Protein 9AXM (pdb70)

Sequence (1106 aa):
EELELDEQQRKRLEAFLTQKQKVGELKDDDFEKISELGAGNGGVVFKVSHKPSGLVMARKLIHLEIKPAIRNQIIRELQVLHECNSPYIVGFYGAFYSDGEISICMEHMDGGSLDQVLKKAGRIPEQILGKVSIAVIKGLTYLREKHKIMHRDVKPSNILVNSRGEIKLCCDFGVSGQLIDAMANAFVGTRSYMSPERLQGTHYSVQSDIWSMGLSLVEMAVGRYPIGSGSMAIFELLDYIVNEPPPKLPSGVFSLEFQDFVNKCLIKNPAERADLKQLMVHAFIKRSDAEEVDFAGWLCSTIGLNDWEVPPSEVQLLKRIGTGSFGTVFRGRWHGDVAVKVLKVSQPTAAQAFKNEMQVLRKTRHVNILLFMGFMTRPGFAIITQWCEGSSLYHHLHVADTRFDMVQLIDVARQTAQGMDYLHAKNIIHRDLKSNNIFLHEGLTVKIGDFGLGSVLWMAAEVIRMQDPNPYSFQSDVYAYGVVLYELMTGSLPYSHIGCRDQIIFMVGRGYLSPDLSKISSNCPKAMRRLLSDCLKFQREERPLFPQILATIELLQRSLDEQQRKRLEAFLTQKQKVGELKDDDFEKISELGAGNGGVVFKVSHKPSGLVMARKLIHLEIKPAIRNQIIRELQVLHECNSPYIVGFYGAFYSDGEISICMEHMDGGSLDQVLKKAGRIPEQILGKVSIAVIKGLTYLREKHKIMHRDVKPSNILVNSRGEIKLCDFGVSGQLIDAMANAFVGTRSYMSPERLQGTHYSVQSDIWSMGLSLVEMAVGRYPIGMAIFELLDYIVNEPPPKLPSGVFSLEFQDFVNKCLIKNPAERADLKQLMVHAFIKRSDAEEVDFAGWLCGDDWEVPPSEVQLLKRIGTGTVFRGRWHGDVAVKVLSQPTAEQAQAFKNEMQVLRKTRHVNILLFMGFMTRPGFAIITQWCEGSSLYHHLHVADTRFDMVQLIDVARQTAQGMDYLHAKNIIHRDLKSNNIFLHEGLTVKIGDFGLATVKSVLWMAAEVIRMQDPNPYSFQSDVYAYGVVLYELMTGSLPYSHIGCRDQIIFMVGRGYLSPDLSKISSNCPKAMRRLLSDCLKFQREERPLFPQILATIELLQRSL

InterPro domains:
  IPR000719 Protein kinase domain [PF00069] (68-361)
  IPR000719 Protein kinase domain [PS50011] (68-361)
  IPR000719 Protein kinase domain [SM00220] (68-361)
  IPR008271 Serine/threonine-protein kinase, active site [PS00108] (186-198)
  IPR011009 Protein kinase-like domain superfamily [SSF56112] (63-365)
  IPR017441 Protein kinase, ATP binding site [PS00107] (74-97)
  IPR050915 MAP kinase kinase [PTHR47448] (9-391)

Foldseek 3Di:
DLQDDDPVFVVVLVVVVVLLVQQPDDDPVQKDFDAWQAADQFWTWTFIARNVSRDTWIKIKGAFDDDVVLVVLQQVLCVCQCVLRGLAAWHFRGWDDDPRIIITITHDAFFAFVVVLCVQVVADDLLLVLVQVSSLLSSQCCCCPVPNFAFQDDARNQWGHHLVGGTYGDRGPSDPSVVVRPVPTDFDAADLFALVVLPPDDDDNLRVLSSSLQRSQCNHNVHNFADPPGDGHVVSSVCNNPNAFDFHDDPPDDPQNRVLSVLSNDRDSVSRDDSVDSCPGPSNVVSVPDDDPSSCCSPPVRRTD/DFEDEPVQKAFDDWDDAAPFATWTFIDHPHTKIKGFGDDQPDPVQVLLVVLVVLLVLDDDQQAWAWRHWYPPPHTMTITHDADAAFQCCCLPPVVPDDDLLVLLVLLLLNLVRLLRCVVVVWFQQEDARRQWGCGVVNHTYGDNGSRYDQLLAALLRLVVPDPCSGDQLRVLSSSLQVLVCSQLSAGFPRPDPDPVVSSVCRNVVNDFGDLVSGDPPHDPLSSVLSVLSNDNDSVSHDGSVCVNVSSVVVSVVD/DVVFVVVLVVVVVLLVQQPDDDDVQKDFDAWQAAFFFWTWTWIAGNSSRAIWIKIKGFFDDDPVLQVQQQVLCVCLCVLRGLAAWHFRGWDDDDGMIITITHDAALAFVLVVLVVVVADALLLVLVQVQSLLVQQVCCCVVPNFAFQDDARNFWGHHLVGGTYGDRGPSGPVVVVRSVPTDFHAEDQFALVRLPDDDDDNLRNLSSVLQRSQCRHNVHNFQDDGHVVSNVCNNPPQDDFHDDPPDDVQNRVSSNLSNGRDSVSRDDSVVSCPGPSNVVSVPDDDPSSVVSD/DCVQEDEPVQKAFDDWDDPVTWTFIDHPHTKIKNFPQPDDPVVVVLLVFLVVLQVPDDDQQAWHWRGWYPPPHTMTITHDFPDAFQCCCLPPPVPDDDLLQLLVLLLLVLVRLLVCVVQQKQQVDDARRQWDCGVVHHTYGDDSSPIGHCQLLLFALLLLVVPDPPSGDLLRVLSSSLQVLVCSQQSDTFPVPDDDSVCSSVCRNVVVGFGDLVSGDPPHDPLSSVLSVLSNDNDSVRRDGSVVVNVSSVVVSVPD

B-factor: mean 70.28, std 29.59, range [27.73, 191.65]

Secondary structure (DSSP, 8-state):
-TT---HHHHHHHHHHHHHHHTT-S--GGGEEEEEEEEE-SSEEEEEEEETTTTEEEEEEEEE----HHHHHHHHHHGGGGGG---TTB--EEEEEEETTEEEEEEE--TTEEHHHHHHHHSS--HHHHHHHHHHHHHHHHHHHHHS----S--SGGGEEE-TT--EEE------HHHHHHTTS-B--S-----TTTTTTPPP-HHHHHHHHHHHHHHHHHTS--SS-----HHHHHHHHHHSPPP---TTTS-HHHHHHHHHHS-SSTTTS--HHHHHTSHHHHHHHHS---HHHIIIIII---/--B--GGG-EEEEEEEE-SSEEEEEEESSSEEEEEEES--S----HHHHHHHHHHTT---TTB--EEEEE-SSS-EEEEEPPPS-BHHHHHHTS-----HHHHHHHHHHHHHHHHHHHHTT---S---GGGEEEETTTEEEE-S----BGGG--HHHHH--SSS-SSHHHHHHHHHHHHHHHHHSS-SSTT---HHHHHHHHHHTS----GGGS-TTS-HHHHHHHHHHT-SSGGGSPPHHHHHHHHHHHHH--/-HHHHHHHHHHHHHHHTT----GGGEEEEEEEEE-SSEEEEEEEETTTTEEEEEEEEE----HHHHHHHHHHSGGGGG--BTTB--EEEEEEETTEEEEEEE--TTEEHHHHHHHHSS--HHHHHHHHHHHHHHHHHHHHTS-------SGGGEEE-TT--EEE------HHHHHHTTS----S-----HHHHHSS---THHHHHHHHHHHHHHHHTS------HHHHHHHHHSSPPP---TTTS-HHHHHHHHHHS-SSTTTSPPHHHHHTSHHHHHHHHS---HHHHH-/-GGGB--GGG-EEEEEEE--EEEEEESSSEEEEEE-----HHHHHHHHHHHHHHHT---TTB--EEEEE-SSS-EEEEEPPPEEEHHHHHHTS-----HHHHHHHHHHHHHHHHHHHHTTEE-S---GGGEEEETTTEEEE---TT-EE---TT--HHHHHT-SSSSSSHHHHHHHHHHHHHHHHHSS-SSSS---HHHHHHHHHHTS----GGGS-TTS-HHHHHHHHHHT-SSGGGSPPHHHHHHHHHHHHHT-

Organism: Homo sapiens (NCBI:txid9606)

GO terms:
  GO:0005515 protein binding (F, IDA)
  GO:0005783 endoplasmic reticulum (C, IDA)
  GO:0004712 protein serine/threonine/tyrosine kinase activity (F, TAS)
  GO:0005634 nucleus (C, TAS)
  GO:0005739 mitochondrion (C, TAS)
  GO:0005769 early endosome (C, TAS)
  GO:0005770 late endosome (C, TAS)
  GO:0005794 Golgi apparatus (C, TAS)
  GO:0005829 cytosol (C, TAS)
  GO:0005925 focal adhesion (C, TAS)
  GO:2000641 regulation of early endosome to late endosome transport (P, TAS)
  GO:0032872 regulation of stress-activated MAPK cascade (P, TAS)
  GO:0090170 regulation of Golgi inheritance (P, TAS)
  GO:0005515 protein binding (F, IPI)
  GO:0004672 protein kinase activity (F, TAS)
  GO:0006935 chemotaxis (P, TAS)
  GO:0007165 signal transduction (P, TAS)
  GO:0004708 MAP kinase kinase activity (F, IDA)
  GO:0004674 protein serine/threonine kinase activity (F, TAS)
  GO:0070371 ERK1 and ERK2 cascade (P, TAS)

Nearest PDB structures (foldseek):
  9axm-assembly1_A  TM=1.003E+00  e=1.157E-60  Homo sapiens
  4mne-assembly2_H  TM=9.909E-01  e=2.891E-47  Homo sapiens
  3vvh-assembly2_B  TM=9.788E-01  e=3.825E-47  Homo sapiens
  5bx0-assembly1_A  TM=9.688E-01  e=1.847E-47  Homo sapiens
  8bw9-assembly1_C  TM=9.486E-01  e=2.829E-36  Drosophila melanogaster

Radius of gyration: 35.24 Å; Cα contacts (8 Å, |Δi|>4): 1984; chains: 4; bounding box: 100×103×57 Å

Solvent-accessible surface area: 50413 Å² total; per-residue (Å²): 124,66,61,66,48,76,69,113,38,123,59,54,31,120,53,30,68,99,96,34,162,79,19,58,163,19,47,64,122,36,22,50,138,89,54,108,51,30,80,57,73,41,12,41,32,32,55,0,31,0,123,91,41,58,24,57,0,7,11,36,28,6,81,19,70,28,28,68,66,54,55,78,56,0,33,101,27,2,71,52,20,59,110,2,42,6,11,22,3,10,8,4,19,8,13,26,77,30,93,21,24,1,0,14,0,19,16,35,10,44,1,9,7,0,65,64,1,16,181,86,32,39,154,2,62,31,90,7,0,0,42,0,0,13,5,0,0,24,0,3,23,21,0,35,129,140,46,193,27,24,0,73,40,2,52,4,41,7,2,24,0,11,37,115,21,18,14,12,3,10,51,20,19,23,2,41,47,20,36,48,20,44,5,46,12,73,51,26,111,112,4,23,16,0,4,18,12,0,106,46,62,164,46,49,37,21,2,1,0,1,9,2,0,0,0,1,2,9,0,1,35,34,56,38,38,12,16,70,108,130,62,42,10,1,23,8,0,27,77,4,18,92,76,105,54,26,63,12,68,88,74,126,26,29,139,61,0,25,61,0,0,68,84,0,2,55,56,75,44,93,130,8,2,56,19,67,108,0,30,121,18,55,0,6,61,64,0,79,89,44,179,32,105,12,31,24,34,0,58,100,95,30,25,75,96,164,112,80,6,66,58,105,94,16,111,85,80,66,114,90,14,85,49,64,55,5,29,39,45,70,0,111,40,154,27,55,0,14,0,23,49,42,90,80,83,87,94,82,113,35,118,65,7,35,89,46,1,100,41,10,113,89,9,189,52,96,4,4,20,89,22,40,0,24,12,32,167,129,17,32,4,4,0,20,31,45,19,90,59,34,14,0,12,66,31,21,35,23,56,84,52,96,51,82,37,108,75,17,13,45,11,0,58,18,0,0,45,0,0,34,42,0,16,85,84,120,6,50,1,115,16,2,17,0,36,12,0,60,10,29,113,53,134,38,0,18,0,1,33,6,14,50,32,6,7,6,9,21,1,5,3,5,4,34,99,115,51,101,117,22,57,20,58,42,8,3,0,12,6,0,0,0,0,0,8,0,4,3,25,36,48,34,1,25,68,154,38,12,5,74,23,15,2,4,4,23,8,0,81,39,146,37,66,4,79,83,98,51,28,44,111,112,13,42,88,43,1,32,152,7,0,40,25,0,18,89,85,108,42,126,54,9,16,77,0,85,109,0,11,42,43,0,69,128,37,65,209,90,138,115,92,81,36,66,65,64,47,65,63,63,64,70,66,43,91,73,42,64,109,48,65,73,106,41,64,65,92,80,63,98,57,42,88,60,76,31,32,50,36,34,20,16,50,39,89,98,47,68,39,69,11,29,31,39,41,15,93,26,58,36,31,86,81,38,15,53,79,10,38,170,48,8,54,54,24,60,113,7,106,20,68,84,7,17,33,38,75,14,28,49,99,40,142,24,80,12,21,46,19,24,30,82,34,76,31,21,17,16,66,89,42,14,90,95,58,38,152,10,81,32,34,29,1,1,58,17,4,37,11,28,25,29,1,29,26,50,3,47,96,61,47,87,67,53,16,46,52,9,60,2,51,10,18,14,19,18,62,96,35,47,33,13,19,35,94,22,18,36,2,38,76,30,64,29,40,90,2,49,15,129,62,28,131,43,0,24,23,0,5,24,47,0,88,37,137,85,46,54,51,12,8,10,25,3,3,29,0,0,0,4,4,18,2,2,47,33,188,55,30,12,115,114,42,14,25,47,14,0,54,36,10,36,109,53,117,50,29,145,4,68,92,75,120,22,33,133,61,0,27,82,7,0,70,36,7,0,30,51,84,46,95,82,8,12,70,27,66,112,5,93,111,34,63,0,17,130,80,1,114,87,53,109,46,105,32,35,41,74,61,110,43,118,107,91,72,4,63,68,107,94,22,96,80,76,156,169,93,33,142,61,26,48,26,72,0,112,40,155,30,61,0,14,2,43,51,66,115,98,73,76,41,53,56,36,56,44,5,48,77,7,23,23,0,7,106,85,10,187,55,97,3,4,35,90,20,42,0,13,15,38,161,107,6,37,4,2,0,13,31,52,12,92,49,25,24,0,17,74,24,19,22,37,56,112,50,98,40,87,29,106,72,18,5,44,7,0,67,18,0,0,51,0,0,35,40,0,15,85,99,73,0,2,0,94,27,3,20,0,64,14,0,54,4,31,116,37,126,38,0,19,0,4,75,1,40,98,7,31,57,152,15,4,6,11,28,2,5,2,5,3,44,97,87,48,104,113,24,63,20,50,44,9,3,0,11,6,0,0,0,0,0,10,0,5,3,22,36,52,34,1,17,80,77,57,21,16,39,19,9,0,4,8,7,8,0,32,38,147,43,71,8,84,63,98,52,34,43,120,91,16,44,87,45,0,34,175,7,0,38,36,0,14,80,94,30,40,132,102,8,15,71,0,86,113,0,26,65,40,0,58,136,19,69,88,90,192

Structure (mmCIF, N/CA/C/O backbone):
data_9AXM
#
_entry.id   9AXM
#
_cell.length_a   80.209
_cell.length_b   173.429
_cell.length_c   187.769
_cell.angle_alpha   90.000
_cell.angle_beta   90.000
_cell.angle_gamma   90.000
#
_symmetry.space_group_name_H-M   'C 2 2 21'
#
loop_
_entity.id
_entity.type
_entity.pdbx_description
1 polymer 'Dual specificity mitogen-activated protein kinase kinase 1'
2 polymer 'Serine/threonine-protein kinase A-Raf'
3 non-polymer "N-[3-fluoro-4-({7-[(3-fluoropyridin-2-yl)oxy]-4-methyl-2-oxo-2H-1-benzopyran-3-yl}methyl)pyridin-2-yl]-N'-methylsulfuric diamide"
4 non-polymer 'MAGNESIUM ION'
5 non-polymer 'PHOSPHOAMINOPHOSPHONIC ACID-ADENYLATE ESTER'
6 non-polymer 1,2-ETHANEDIOL
7 non-polymer GLYCEROL
8 water water
#
loop_
_atom_site.group_PDB
_atom_site.id
_atom_site.type_symbol
_atom_site.label_atom_id
_atom_site.label_alt_id
_atom_site.label_comp_id
_atom_site.label_asym_id
_atom_site.label_entity_id
_atom_site.label_seq_id
_atom_site.pdbx_PDB_ins_code
_atom_site.Cartn_x
_atom_site.Cartn_y
_atom_site.Cartn_z
_atom_site.occupancy
_atom_site.B_iso_or_equiv
_atom_site.auth_seq_id
_atom_site.auth_comp_id
_atom_site.auth_asym_id
_atom_site.auth_atom_id
_atom_site.pdbx_PDB_model_num
ATOM 1 N N . GLU A 1 3 ? -29.74121 30.50110 -24.35666 1.000 73.57628 38 GLU A N 1
ATOM 2 C CA . GLU A 1 3 ? -30.07941 29.60332 -23.25906 1.000 85.02032 38 GLU A CA 1
ATOM 3 C C . GLU A 1 3 ? -28.86141 29.29806 -22.39554 1.000 93.96245 38 GLU A C 1
ATOM 4 O O . GLU A 1 3 ? -28.95886 29.23358 -21.16985 1.000 93.17581 38 GLU A O 1
ATOM 6 N N . GLU A 1 4 ? -27.71336 29.11188 -23.04222 1.000 101.75642 39 GLU A N 1
ATOM 7 C CA . GLU A 1 4 ? -26.49419 28.71269 -22.35472 1.000 100.07498 39 GLU A CA 1
ATOM 8 C C . GLU A 1 4 ? -25.67913 29.89714 -21.84619 1.000 94.01432 39 GLU A C 1
ATOM 9 O O . GLU A 1 4 ? -24.56063 29.69967 -21.36186 1.000 92.23512 39 GLU A O 1
ATOM 15 N N . LEU A 1 5 ? -26.20718 31.11514 -21.94778 1.000 84.76342 40 LEU A N 1
ATOM 16 C CA . LEU A 1 5 ? -25.68345 32.25272 -21.20515 1.000 78.26472 40 LEU A CA 1
ATOM 17 C C . LEU A 1 5 ? -26.42276 32.46716 -19.89228 1.000 78.50671 40 LEU A C 1
ATOM 18 O O . LEU A 1 5 ? -26.27308 33.52622 -19.27417 1.000 72.21465 40 LEU A O 1
ATOM 23 N N . GLU A 1 6 ? -27.21788 31.49083 -19.46225 1.000 73.73645 41 GLU A N 1
ATOM 24 C CA . GLU A 1 6 ? -27.99535 31.59167 -18.23696 1.000 78.45101 41 GLU A CA 1
ATOM 25 C C . GLU A 1 6 ? -27.18786 31.10021 -17.04231 1.000 71.81562 41 GLU A C 1
ATOM 26 O O . GLU A 1 6 ? -26.28157 30.27308 -17.17383 1.000 74.18856 41 GLU A O 1
ATOM 28 N N . LEU A 1 7 ? -27.53929 31.61174 -15.86735 1.000 67.60013 42 LEU A N 1
ATOM 29 C CA . LEU A 1 7 ? -26.82913 31.32336 -14.63098 1.000 69.79551 42 LEU A CA 1
ATOM 30 C C . LEU A 1 7 ? -27.69145 30.46314 -13.71798 1.000 78.06148 42 LEU A C 1
ATOM 31 O O . LEU A 1 7 ? -28.91374 30.63346 -13.66082 1.000 73.40734 42 LEU A O 1
ATOM 36 N N . ASP A 1 8 ? -27.05353 29.53695 -13.00807 1.000 74.18266 43 ASP A N 1
ATOM 37 C CA . ASP A 1 8 ? -27.75905 28.82162 -11.96038 1.000 71.47743 43 ASP A CA 1
ATOM 38 C C . ASP A 1 8 ? -27.73244 29.63934 -10.67065 1.000 72.41235 43 ASP A C 1
ATOM 39 O O . ASP A 1 8 ? -27.03452 30.65164 -10.55897 1.000 72.35615 43 ASP A O 1
ATOM 44 N N . GLU A 1 9 ? -28.50856 29.17942 -9.68529 1.000 73.80494 44 GLU A N 1
ATOM 45 C CA . GLU A 1 9 ? -28.69010 29.94520 -8.45519 1.000 70.09589 44 GLU A CA 1
ATOM 46 C C . GLU A 1 9 ? -27.36223 30.20816 -7.75648 1.000 69.58781 44 GLU A C 1
ATOM 47 O O . GLU A 1 9 ? -27.12956 31.31052 -7.24641 1.000 76.30634 44 GLU A O 1
ATOM 49 N N . GLN A 1 10 ? -26.47661 29.21006 -7.72444 1.000 68.67093 45 GLN A N 1
ATOM 50 C CA . GLN A 1 10 ? -25.16500 29.41683 -7.12047 1.000 68.32365 45 GLN A CA 1
ATOM 51 C C . GLN A 1 10 ? -24.31954 30.36975 -7.95746 1.000 71.57726 45 GLN A C 1
ATOM 52 O O . GLN A 1 10 ? -23.59940 31.21229 -7.40915 1.000 74.25680 45 GLN A O 1
ATOM 58 N N . GLN A 1 11 ? -24.39989 30.25767 -9.28665 1.000 72.08323 46 GLN A N 1
ATOM 59 C CA . GLN A 1 11 ? -23.67801 31.18484 -10.15337 1.000 73.08675 46 GLN A CA 1
ATOM 60 C C . GLN A 1 11 ? -24.18232 32.61178 -9.98070 1.000 62.68083 46 GLN A C 1
ATOM 61 O O . GLN A 1 11 ? -23.38674 33.55731 -9.93206 1.000 72.65117 46 GLN A O 1
ATOM 67 N N . ARG A 1 12 ? -25.50287 32.78956 -9.88811 1.000 63.71349 47 ARG A N 1
ATOM 68 C CA . ARG A 1 12 ? -26.05264 34.13592 -9.77052 1.000 65.60505 47 ARG A CA 1
ATOM 69 C C . ARG A 1 12 ? -25.80573 34.72390 -8.38740 1.000 70.32756 47 ARG A C 1
ATOM 70 O O . ARG A 1 12 ? -25.72114 35.94858 -8.24337 1.000 71.70002 47 ARG A O 1
ATOM 78 N N . LYS A 1 13 ? -25.68085 33.87591 -7.36408 1.000 73.04562 48 LYS A N 1
ATOM 79 C CA . LYS A 1 13 ? -25.32967 34.37541 -6.03994 1.000 67.95950 48 LYS A CA 1
ATOM 80 C C . LYS A 1 13 ? -23.87320 34.81871 -5.99447 1.000 65.42434 48 LYS A C 1
ATOM 81 O O . LYS A 1 13 ? -23.54993 35.84927 -5.39195 1.000 66.96391 48 LYS A O 1
ATOM 83 N N . ARG A 1 14 ? -22.98278 34.06008 -6.63971 1.000 63.50068 49 ARG A N 1
ATOM 84 C CA . ARG A 1 14 ? -21.56505 34.40790 -6.63298 1.000 72.47203 49 ARG A CA 1
ATOM 85 C C . ARG A 1 14 ? -21.29251 35.66537 -7.44862 1.000 61.31633 49 ARG A C 1
ATOM 86 O O . ARG A 1 14 ? -20.43046 36.47187 -7.08082 1.000 54.24098 49 ARG A O 1
ATOM 94 N N . LEU A 1 15 ? -22.01130 35.85172 -8.55802 1.000 60.92805 50 LEU A N 1
ATOM 95 C CA . LEU A 1 15 ? -21.80016 37.04142 -9.37615 1.000 58.58869 50 LEU A CA 1
ATOM 96 C C . LEU A 1 15 ? -22.25653 38.29603 -8.64137 1.000 62.40139 50 LEU A C 1
ATOM 97 O O . LEU A 1 15 ? -21.54790 39.30909 -8.62280 1.000 69.90845 50 LEU A O 1
ATOM 102 N N . GLU A 1 16 ? -23.43775 38.24464 -8.01946 1.000 70.30154 51 GLU A N 1
ATOM 103 C CA . GLU A 1 16 ? -23.89714 39.37941 -7.22631 1.000 70.40124 51 GLU A CA 1
ATOM 104 C C . GLU A 1 16 ? -23.03306 39.58467 -5.98894 1.000 66.18063 51 GLU A C 1
ATOM 105 O O . GLU A 1 16 ? -22.88793 40.71900 -5.51903 1.000 69.50733 51 GLU A O 1
ATOM 111 N N . ALA A 1 17 ? -22.45347 38.50912 -5.44931 1.000 68.65367 52 ALA A N 1
ATOM 112 C CA . ALA A 1 17 ? -21.51875 38.65848 -4.33863 1.000 72.16108 52 ALA A CA 1
ATOM 113 C C . ALA A 1 17 ? -20.25316 39.37973 -4.78233 1.000 67.10962 52 ALA A C 1
ATOM 114 O O . ALA A 1 17 ? -19.73238 40.23543 -4.05733 1.000 62.32596 52 ALA A O 1
ATOM 116 N N . PHE A 1 18 ? -19.74371 39.04534 -5.97058 1.000 66.39832 53 PHE A N 1
ATOM 117 C CA . PHE A 1 18 ? -18.58271 39.75008 -6.50351 1.000 56.76222 53 PHE A CA 1
ATOM 118 C C . PHE A 1 18 ? -18.90561 41.21349 -6.77481 1.000 62.86586 53 PHE A C 1
ATOM 119 O O . PHE A 1 18 ? -18.10872 42.10329 -6.45398 1.000 61.36264 53 PHE A O 1
ATOM 127 N N . LEU A 1 19 ? -20.07242 41.48231 -7.36650 1.000 67.06642 54 LEU A N 1
ATOM 128 C CA . LEU A 1 19 ? -20.45750 42.86022 -7.65135 1.000 60.76166 54 LEU A CA 1
ATOM 129 C C . LEU A 1 19 ? -20.70073 43.65252 -6.37313 1.000 66.86440 54 LEU A C 1
ATOM 130 O O . LEU A 1 19 ? -20.53396 44.87742 -6.36507 1.000 76.81502 54 LEU A O 1
ATOM 135 N N . THR A 1 20 ? -21.09317 42.97919 -5.28934 1.000 71.85656 55 THR A N 1
ATOM 136 C CA . THR A 1 20 ? -21.23702 43.66142 -4.00694 1.000 75.56259 55 THR A CA 1
ATOM 137 C C . THR A 1 20 ? -19.87562 44.05318 -3.44489 1.000 70.16579 55 THR A C 1
ATOM 138 O O . THR A 1 20 ? -19.68354 45.18556 -2.98584 1.000 74.29258 55 THR A O 1
ATOM 142 N N . GLN A 1 21 ? -18.91547 43.12440 -3.47423 1.000 66.66273 56 GLN A N 1
ATOM 143 C CA . GLN A 1 21 ? -17.54762 43.45593 -3.08842 1.000 73.22688 56 GLN A CA 1
ATOM 144 C C . GLN A 1 21 ? -16.96524 44.54361 -3.97999 1.000 75.90710 56 GLN A C 1
ATOM 145 O O . GLN A 1 21 ? -16.13938 45.34451 -3.52691 1.000 80.54252 56 GLN A O 1
ATOM 151 N N . LYS A 1 22 ? -17.38928 44.59138 -5.24474 1.000 75.27918 57 LYS A N 1
ATOM 152 C CA . LYS A 1 22 ? -16.80756 45.52934 -6.19784 1.000 73.48792 57 LYS A CA 1
ATOM 153 C C . LYS A 1 22 ? -17.25864 46.96238 -5.93967 1.000 80.73787 57 LYS A C 1
ATOM 154 O O . LYS A 1 22 ? -16.50146 47.90352 -6.20424 1.000 83.79431 57 LYS A O 1
ATOM 160 N N . GLN A 1 23 ? -18.47535 47.15133 -5.42161 1.000 76.28443 58 GLN A N 1
ATOM 161 C CA . GLN A 1 23 ? -18.98278 48.50344 -5.20762 1.000 78.77138 58 GLN A CA 1
ATOM 162 C C . GLN A 1 23 ? -18.17171 49.25856 -4.16097 1.000 79.53800 58 GLN A C 1
ATOM 163 O O . GLN A 1 23 ? -17.98277 50.47419 -4.28495 1.000 77.40452 58 GLN A O 1
ATOM 169 N N . LYS A 1 24 ? -17.67430 48.56485 -3.13994 1.000 75.88433 59 LYS A N 1
ATOM 170 C CA . LYS A 1 24 ? -16.93756 49.20165 -2.05531 1.000 72.91857 59 LYS A CA 1
ATOM 171 C C . LYS A 1 24 ? -15.48049 49.48958 -2.40402 1.000 73.22613 59 LYS A C 1
ATOM 172 O O . LYS A 1 24 ? -14.70290 49.82837 -1.50531 1.000 77.27229 59 LYS A O 1
ATOM 174 N N . VAL A 1 25 ? -15.09335 49.37417 -3.67315 1.000 83.42812 60 VAL A N 1
ATOM 175 C CA . VAL A 1 25 ? -13.70212 49.55919 -4.07179 1.000 76.74140 60 VAL A CA 1
ATOM 176 C C . VAL A 1 25 ? -13.45622 51.01696 -4.43988 1.000 74.06214 60 VAL A C 1
ATOM 177 O O . VAL A 1 25 ? -12.76892 51.74393 -3.71376 1.000 78.94517 60 VAL A O 1
ATOM 181 N N . GLY A 1 26 ? -14.00711 51.45222 -5.57032 1.000 76.06249 61 GLY A N 1
ATOM 182 C CA . GLY A 1 26 ? -13.85647 52.83003 -5.99660 1.000 89.88583 61 GLY A CA 1
ATOM 183 C C . GLY A 1 26 ? -12.65481 53.06805 -6.88782 1.000 85.96878 61 GLY A C 1
ATOM 184 O O . GLY A 1 26 ? -12.37448 52.27246 -7.78946 1.000 83.46132 61 GLY A O 1
ATOM 185 N N . GLU A 1 27 ? -11.93668 54.16219 -6.64396 1.000 91.08488 62 GLU A N 1
ATOM 186 C CA . GLU A 1 27 ? -10.78655 54.53241 -7.45666 1.000 87.13519 62 GLU A CA 1
ATOM 187 C C . GLU A 1 27 ? -9.53071 53.83931 -6.94563 1.000 83.43820 62 GLU A C 1
ATOM 188 O O . GLU A 1 27 ? -9.32497 53.70882 -5.73527 1.000 72.02727 62 GLU A O 1
ATOM 194 N N . LEU A 1 28 ? -8.68885 53.40413 -7.87806 1.000 81.62152 63 LEU A N 1
ATOM 195 C CA . LEU A 1 28 ? -7.48435 52.65126 -7.56450 1.000 74.06044 63 LEU A CA 1
ATOM 196 C C . LEU A 1 28 ? -6.24987 53.52609 -7.73275 1.000 69.93425 63 LEU A C 1
ATOM 197 O O . LEU A 1 28 ? -6.14989 54.30291 -8.68768 1.000 68.42579 63 LEU A O 1
ATOM 202 N N . LYS A 1 29 ? -5.31238 53.39106 -6.79750 1.000 73.56725 64 LYS A N 1
ATOM 203 C CA . LYS A 1 29 ? -4.04389 54.10155 -6.84800 1.000 76.40621 64 LYS A CA 1
ATOM 204 C C . LYS A 1 29 ? -2.92907 53.14894 -6.44127 1.000 69.85538 64 LYS A C 1
ATOM 205 O O . LYS A 1 29 ? -3.15790 52.15326 -5.74988 1.000 73.65262 64 LYS A O 1
ATOM 207 N N . ASP A 1 30 ? -1.70966 53.47069 -6.88227 1.000 71.79915 65 ASP A N 1
ATOM 208 C CA . ASP A 1 30 ? -0.57071 52.59465 -6.62148 1.000 73.16284 65 ASP A CA 1
ATOM 209 C C . ASP A 1 30 ? -0.28800 52.47793 -5.12809 1.000 70.81426 65 ASP A C 1
ATOM 210 O O . ASP A 1 30 ? 0.01843 51.38794 -4.63012 1.000 70.02769 65 ASP A O 1
ATOM 215 N N . ASP A 1 31 ? -0.39096 53.58820 -4.39504 1.000 82.32464 66 ASP A N 1
ATOM 216 C CA . ASP A 1 31 ? -0.06420 53.58798 -2.97391 1.000 78.49199 66 ASP A CA 1
ATOM 217 C C . ASP A 1 31 ? -1.04449 52.77510 -2.13695 1.000 70.93650 66 ASP A C 1
ATOM 218 O O . ASP A 1 31 ? -0.74526 52.48857 -0.97281 1.000 78.34318 66 ASP A O 1
ATOM 223 N N . ASP A 1 32 ? -2.19604 52.39907 -2.69143 1.000 71.26180 67 ASP A N 1
ATOM 224 C CA . ASP A 1 32 ? -3.16974 51.58421 -1.97575 1.000 68.10955 67 ASP A CA 1
ATOM 225 C C . ASP A 1 32 ? -2.86298 50.09335 -2.03810 1.000 69.52832 67 ASP A C 1
ATOM 226 O O . ASP A 1 32 ? -3.59661 49.30390 -1.43291 1.000 69.05225 67 ASP A O 1
ATOM 231 N N . PHE A 1 33 ? -1.81052 49.68759 -2.74330 1.000 65.85300 68 PHE A N 1
ATOM 232 C CA . PHE A 1 33 ? -1.51649 48.28100 -2.97558 1.000 67.53337 68 PHE A CA 1
ATOM 233 C C . PHE A 1 33 ? -0.24734 47.85898 -2.24790 1.000 75.94898 68 PHE A C 1
ATOM 234 O O . PHE A 1 33 ? 0.70832 48.63397 -2.13688 1.000 74.19824 68 PHE A O 1
ATOM 242 N N . GLU A 1 34 ? -0.25025 46.62067 -1.75801 1.000 69.28695 69 GLU A N 1
ATOM 243 C CA . GLU A 1 34 ? 0.91675 45.99068 -1.15638 1.000 58.42208 69 GLU A CA 1
ATOM 244 C C . GLU A 1 34 ? 1.04962 44.58985 -1.73307 1.000 49.91981 69 GLU A C 1
ATOM 245 O O . GLU A 1 34 ? 0.06286 43.85030 -1.80493 1.000 56.40688 69 GLU A O 1
ATOM 247 N N . LYS A 1 35 ? 2.26212 44.22964 -2.14421 1.000 51.42571 70 LYS A N 1
ATOM 248 C CA . LYS A 1 35 ? 2.48620 42.96280 -2.82722 1.000 58.48071 70 LYS A CA 1
ATOM 249 C C . LYS A 1 35 ? 2.50239 41.80853 -1.83306 1.000 56.69786 70 LYS A C 1
ATOM 250 O O . LYS A 1 35 ? 3.13503 41.89437 -0.77581 1.000 63.18456 70 LYS A O 1
ATOM 256 N N . ILE A 1 36 ? 1.80774 40.72979 -2.17709 1.000 45.95389 71 ILE A N 1
ATOM 257 C CA . ILE A 1 36 ? 1.82222 39.50009 -1.39211 1.000 50.81430 71 ILE A CA 1
ATOM 258 C C . ILE A 1 36 ? 2.78544 38.47908 -1.98243 1.000 58.10400 71 ILE A C 1
ATOM 259 O O . ILE A 1 36 ? 3.61817 37.91666 -1.27143 1.000 68.53098 71 ILE A O 1
ATOM 264 N N . SER A 1 37 ? 2.68794 38.23505 -3.28783 1.000 46.96362 72 SER A N 1
ATOM 265 C CA . SER A 1 37 ? 3.58603 37.31826 -3.97625 1.000 54.49345 72 SER A CA 1
ATOM 266 C C . SER A 1 37 ? 3.46924 37.55351 -5.47445 1.000 50.38484 72 SER A C 1
ATOM 267 O O . SER A 1 37 ? 2.46701 38.08256 -5.96196 1.000 58.27930 72 SER A O 1
ATOM 270 N N . GLU A 1 38 ? 4.51164 37.15443 -6.19856 1.000 59.04483 73 GLU A N 1
ATOM 271 C CA . GLU A 1 38 ? 4.52955 37.25395 -7.65244 1.000 49.49825 73 GLU A CA 1
ATOM 272 C C . GLU A 1 38 ? 3.93108 35.98261 -8.24266 1.000 53.22937 73 GLU A C 1
ATOM 273 O O . GLU A 1 38 ? 4.42939 34.88034 -7.98959 1.000 65.09423 73 GLU A O 1
ATOM 279 N N . LEU A 1 39 ? 2.86564 36.13767 -9.02867 1.000 59.97599 74 LEU A N 1
ATOM 280 C CA . LEU A 1 39 ? 2.14309 34.99642 -9.57464 1.000 51.15618 74 LEU A CA 1
ATOM 281 C C . LEU A 1 39 ? 2.73274 34.47082 -10.87622 1.000 57.18902 74 LEU A C 1
ATOM 282 O O . LEU A 1 39 ? 2.52038 33.29780 -11.20380 1.000 63.00279 74 LEU A O 1
ATOM 287 N N . GLY A 1 40 ? 3.45537 35.29345 -11.61934 1.000 58.33745 75 GLY A N 1
ATOM 288 C CA . GLY A 1 40 ? 4.04660 34.84842 -12.86379 1.000 66.30833 75 GLY A CA 1
ATOM 289 C C . GLY A 1 40 ? 4.31369 36.01587 -13.78825 1.000 72.07350 75 GLY A C 1
ATOM 290 O O . GLY A 1 40 ? 3.96701 37.16251 -13.50375 1.000 70.36924 75 GLY A O 1
ATOM 291 N N . ALA A 1 41 ? 4.94518 35.69149 -14.91491 1.000 90.21695 76 ALA A N 1
ATOM 292 C CA . ALA A 1 41 ? 5.29573 36.68268 -15.92005 1.000 93.47904 76 ALA A CA 1
ATOM 293 C C . ALA A 1 41 ? 5.07189 36.09663 -17.30630 1.000 97.54800 76 ALA A C 1
ATOM 294 O O . ALA A 1 41 ? 4.98926 34.87870 -17.48389 1.000 96.98844 76 ALA A O 1
ATOM 296 N N . GLY A 1 42 ? 4.97514 36.98468 -18.29259 1.000 93.35995 77 GLY A N 1
ATOM 297 C CA . GLY A 1 42 ? 4.75528 36.56961 -19.66350 1.000 90.70414 77 GLY A CA 1
ATOM 298 C C . GLY A 1 42 ? 5.66569 37.26569 -20.65336 1.000 95.01683 77 GLY A C 1
ATOM 299 O O . GLY A 1 42 ? 6.74840 37.73448 -20.28857 1.000 97.15051 77 GLY A O 1
ATOM 300 N N . ASN A 1 43 ? 5.23175 37.33918 -21.91450 1.000 96.80224 78 ASN A N 1
ATOM 301 C CA . ASN A 1 43 ? 6.04620 37.97672 -22.94465 1.000 100.31030 78 ASN A CA 1
ATOM 302 C C . ASN A 1 43 ? 6.24503 39.45910 -22.65092 1.000 104.25571 78 ASN A C 1
ATOM 303 O O . ASN A 1 43 ? 7.31765 40.01420 -22.91758 1.000 109.65405 78 ASN A O 1
ATOM 308 N N . GLY A 1 44 ? 5.23138 40.11402 -22.09011 1.000 93.93612 79 GLY A N 1
ATOM 309 C CA . GLY A 1 44 ? 5.33038 41.53433 -21.82441 1.000 94.67219 79 GLY A CA 1
ATOM 310 C C . GLY A 1 44 ? 4.81415 41.97155 -20.46893 1.000 96.78145 79 GLY A C 1
ATOM 311 O O . GLY A 1 44 ? 5.02647 43.11999 -20.06888 1.000 84.24330 79 GLY A O 1
ATOM 312 N N . GLY A 1 45 ? 4.14719 41.07774 -19.74970 1.000 91.49597 80 GLY A N 1
ATOM 313 C CA . GLY A 1 45 ? 3.51448 41.43510 -18.49597 1.000 69.10046 80 GLY A CA 1
ATOM 314 C C . GLY A 1 45 ? 3.93766 40.53755 -17.35338 1.000 70.43071 80 GLY A C 1
ATOM 315 O O . GLY A 1 45 ? 4.33102 39.38759 -17.54667 1.000 77.37227 80 GLY A O 1
ATOM 316 N N . VAL A 1 46 ? 3.84763 41.09156 -16.14563 1.000 66.32645 81 VAL A N 1
ATOM 317 C CA . VAL A 1 46 ? 4.11528 40.37189 -14.90639 1.000 66.01251 81 VAL A CA 1
ATOM 318 C C . VAL A 1 46 ? 2.91860 40.56571 -13.98361 1.000 60.73393 81 VAL A C 1
ATOM 319 O O . VAL A 1 46 ? 2.33754 41.65548 -13.92751 1.000 52.40471 81 VAL A O 1
ATOM 323 N N . VAL A 1 47 ? 2.53793 39.50519 -13.27358 1.000 54.82487 82 VAL A N 1
ATOM 324 C CA . VAL A 1 47 ? 1.32553 39.48856 -12.46290 1.000 45.30638 82 VAL A CA 1
ATOM 325 C C . VAL A 1 47 ? 1.71078 39.30513 -11.00150 1.000 52.17380 82 VAL A C 1
ATOM 326 O O . VAL A 1 47 ? 2.50517 38.41754 -10.66933 1.000 59.87427 82 VAL A O 1
ATOM 330 N N . PHE A 1 48 ? 1.13852 40.13583 -10.13307 1.000 42.84175 83 PHE A N 1
ATOM 331 C CA . PHE A 1 48 ? 1.37490 40.07486 -8.69811 1.000 43.92567 83 PHE A CA 1
ATOM 332 C C . PHE A 1 48 ? 0.06910 39.81291 -7.96344 1.000 49.76389 83 PHE A C 1
ATOM 333 O O . PHE A 1 48 ? -0.98715 40.31875 -8.35565 1.000 51.39235 83 PHE A O 1
ATOM 341 N N . LYS A 1 49 ? 0.14625 39.02059 -6.89722 1.000 47.03801 84 LYS A N 1
ATOM 342 C CA . LYS A 1 49 ? -0.94718 38.93272 -5.93881 1.000 44.90640 84 LYS A CA 1
ATOM 343 C C . LYS A 1 49 ? -0.80438 40.08609 -4.95414 1.000 48.80132 84 LYS A C 1
ATOM 344 O O . LYS A 1 49 ? 0.21323 40.19260 -4.26107 1.000 47.35862 84 LYS A O 1
ATOM 350 N N . VAL A 1 50 ? -1.80851 40.96006 -4.90256 1.000 48.47631 85 VAL A N 1
ATOM 351 C CA . VAL A 1 50 ? -1.70954 42.19924 -4.14648 1.000 49.32272 85 VAL A CA 1
ATOM 352 C C . VAL A 1 50 ? -2.90163 42.33022 -3.20975 1.000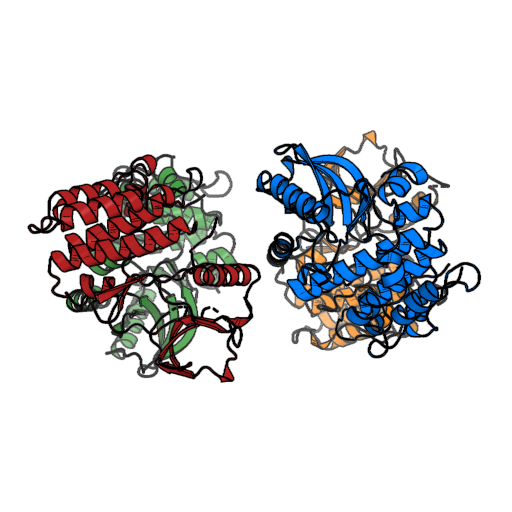 50.60614 85 VAL A C 1
ATOM 353 O O . VAL A 1 50 ? -3.96348 41.74151 -3.42305 1.000 51.39928 85 VAL A O 1
ATOM 357 N N . SER A 1 51 ? -2.70741 43.12215 -2.15967 1.000 51.44706 86 SER A N 1
ATOM 358 C CA . SER A 1 51 ? -3.75596 43.45882 -1.20769 1.000 55.75922 86 SER A CA 1
ATOM 359 C C . SER A 1 51 ? -4.14275 44.91623 -1.41302 1.000 52.89648 86 SER A C 1
ATOM 360 O O . SER A 1 51 ? -3.28179 45.80189 -1.36921 1.000 55.97569 86 SER A O 1
ATOM 363 N N . HIS A 1 52 ? -5.42955 45.16081 -1.64700 1.000 55.90974 87 HIS A N 1
ATOM 364 C CA . HIS A 1 52 ? -5.95572 46.52048 -1.74070 1.000 62.35181 87 HIS A CA 1
ATOM 365 C C . HIS A 1 52 ? -6.30339 46.97112 -0.32769 1.000 59.22942 87 HIS A C 1
ATOM 366 O O . HIS A 1 52 ? -7.31796 46.55701 0.23811 1.000 63.21640 87 HIS A O 1
ATOM 373 N N . LYS A 1 53 ? -5.44900 47.82110 0.24223 1.000 60.23850 88 LYS A N 1
ATOM 374 C CA . LYS A 1 53 ? -5.59727 48.22142 1.64117 1.000 67.47737 88 LYS A CA 1
ATOM 375 C C . LYS A 1 53 ? -6.93954 48.87150 1.96054 1.000 69.08626 88 LYS A C 1
ATOM 376 O O . LYS A 1 53 ? -7.54240 48.50392 2.98396 1.000 79.58988 88 LYS A O 1
ATOM 382 N N . PRO A 1 54 ? -7.45850 49.82829 1.17472 1.000 68.73304 89 PRO A N 1
ATOM 383 C CA . PRO A 1 54 ? -8.70749 50.49524 1.59088 1.000 65.19988 89 PRO A CA 1
ATOM 384 C C . PRO A 1 54 ? -9.88428 49.55181 1.77702 1.000 61.67696 89 PRO A C 1
ATOM 385 O O . PRO A 1 54 ? -10.68383 49.74769 2.70068 1.000 69.97116 89 PRO A O 1
ATOM 389 N N . SER A 1 55 ? -10.01695 48.53070 0.93098 1.000 65.73691 90 SER A N 1
ATOM 390 C CA . SER A 1 55 ? -11.14021 47.60846 1.02884 1.000 61.88301 90 SER A CA 1
ATOM 391 C C . SER A 1 55 ? -10.77204 46.26606 1.64418 1.000 69.02971 90 SER A C 1
ATOM 392 O O . SER A 1 55 ? -11.67230 45.52718 2.05751 1.000 61.08480 90 SER A O 1
ATOM 395 N N . GLY A 1 56 ? -9.48513 45.93480 1.71698 1.000 65.40319 91 GLY A N 1
ATOM 396 C CA . GLY A 1 56 ? -9.06765 44.63832 2.20519 1.000 52.64641 91 GLY A CA 1
ATOM 397 C C . GLY A 1 56 ? -9.21831 43.50589 1.21717 1.000 61.57667 91 GLY A C 1
ATOM 398 O O . GLY A 1 56 ? -9.15647 42.33962 1.62104 1.000 64.48692 91 GLY A O 1
ATOM 399 N N . LEU A 1 57 ? -9.41595 43.80752 -0.06290 1.000 60.94548 92 LEU A N 1
ATOM 400 C CA . LEU A 1 57 ? -9.58027 42.78332 -1.08265 1.000 58.08327 92 LEU A CA 1
ATOM 401 C C . LEU A 1 57 ? -8.23024 42.36389 -1.64635 1.000 56.22213 92 LEU A C 1
ATOM 402 O O . LEU A 1 57 ? -7.32585 43.18805 -1.81017 1.000 55.72217 92 LEU A O 1
ATOM 407 N N . VAL A 1 58 ? -8.10134 41.07487 -1.93872 1.000 48.08831 93 VAL A N 1
ATOM 408 C CA . VAL A 1 58 ? -6.94225 40.55077 -2.64930 1.000 52.70757 93 VAL A CA 1
ATOM 409 C C . VAL A 1 58 ? -7.26051 40.53857 -4.13654 1.000 49.35013 93 VAL A C 1
ATOM 410 O O . VAL A 1 58 ? -8.31581 40.04562 -4.55297 1.000 51.69992 93 VAL A O 1
ATOM 414 N N . MET A 1 59 ? -6.35848 41.09810 -4.93654 1.000 47.31742 94 MET A N 1
ATOM 415 C CA . MET A 1 59 ? -6.53631 41.18821 -6.37566 1.000 39.03285 94 MET A CA 1
ATOM 416 C C . MET A 1 59 ? -5.29855 40.64544 -7.07355 1.000 48.10163 94 MET A C 1
ATOM 417 O O . MET A 1 59 ? -4.24149 40.45820 -6.46500 1.000 48.72233 94 MET A O 1
ATOM 422 N N . ALA A 1 60 ? -5.44481 40.38975 -8.36875 1.000 40.84323 95 ALA A N 1
ATOM 423 C CA . ALA A 1 60 ? -4.32146 40.08054 -9.24062 1.000 40.76453 95 ALA A CA 1
ATOM 424 C C . ALA A 1 60 ? -3.99712 41.33012 -10.04737 1.000 45.95853 95 ALA A C 1
ATOM 425 O O . ALA A 1 60 ? -4.86620 41.86568 -10.74406 1.000 52.22874 95 ALA A O 1
ATOM 427 N N . ARG A 1 61 ? -2.75810 41.79880 -9.94257 1.000 41.74819 96 ARG A N 1
ATOM 428 C CA . ARG A 1 61 ? -2.32826 43.03790 -10.58030 1.000 47.03387 96 ARG A CA 1
ATOM 429 C C . ARG A 1 61 ? -1.35466 42.70302 -11.70263 1.000 43.46278 96 ARG A C 1
ATOM 430 O O . ARG A 1 61 ? -0.20614 42.32678 -11.44464 1.000 48.99758 96 ARG A O 1
ATOM 438 N N . LYS A 1 62 ? -1.81463 42.84156 -12.94318 1.000 42.02149 97 LYS A N 1
ATOM 439 C CA . LYS A 1 62 ? -0.96292 42.66382 -14.11058 1.000 46.34087 97 LYS A CA 1
ATOM 440 C C . LYS A 1 62 ? -0.35483 44.00297 -14.50857 1.000 49.33353 97 LYS A C 1
ATOM 441 O O . LYS A 1 62 ? -1.07561 44.98942 -14.69338 1.000 46.88134 97 LYS A O 1
ATOM 447 N N . LEU A 1 63 ? 0.96954 44.03495 -14.63152 1.000 45.43713 98 LEU A N 1
ATOM 448 C CA . LEU A 1 63 ? 1.70029 45.23152 -15.02979 1.000 53.80993 98 LEU A CA 1
ATOM 449 C C . LEU A 1 63 ? 2.23934 45.03559 -16.43963 1.000 53.25940 98 LEU A C 1
ATOM 450 O O . LEU A 1 63 ? 2.99407 44.09073 -16.69514 1.000 55.06903 98 LEU A O 1
ATOM 455 N N . ILE A 1 64 ? 1.85333 45.92893 -17.34566 1.000 49.45923 99 ILE A N 1
ATOM 456 C CA . ILE A 1 64 ? 2.27432 45.88740 -18.74023 1.000 50.45668 99 ILE A CA 1
ATOM 457 C C . ILE A 1 64 ? 3.09511 47.13875 -19.01423 1.000 59.64072 99 ILE A C 1
ATOM 458 O O . ILE A 1 64 ? 2.59537 48.26030 -18.85833 1.000 60.46913 99 ILE A O 1
ATOM 463 N N . HIS A 1 65 ? 4.34968 46.95199 -19.41537 1.000 48.89218 100 HIS A N 1
ATOM 464 C CA . HIS A 1 65 ? 5.22376 48.06962 -19.74583 1.000 61.29734 100 HIS A CA 1
ATOM 465 C C . HIS A 1 65 ? 5.07097 48.40830 -21.22267 1.000 55.16918 100 HIS A C 1
ATOM 466 O O . HIS A 1 65 ? 5.24745 47.54205 -22.08664 1.000 53.61144 100 HIS A O 1
ATOM 473 N N . LEU A 1 66 ? 4.74606 49.66702 -21.50722 1.000 64.41076 101 LEU A N 1
ATOM 474 C CA . LEU A 1 66 ? 4.55183 50.13723 -22.87096 1.000 51.88748 101 LEU A CA 1
ATOM 475 C C . LEU A 1 66 ? 5.11329 51.54387 -22.99697 1.000 52.02407 101 LEU A C 1
ATOM 476 O O . LEU A 1 66 ? 4.80656 52.41243 -22.17487 1.000 51.03373 101 LEU A O 1
ATOM 481 N N . GLU A 1 67 ? 5.93624 51.76222 -24.01969 1.000 55.11895 102 GLU A N 1
ATOM 482 C CA . GLU A 1 67 ? 6.43879 53.09269 -24.35902 1.000 53.67463 102 GLU A CA 1
ATOM 483 C C . GLU A 1 67 ? 5.55531 53.61987 -25.48450 1.000 53.45251 102 GLU A C 1
ATOM 484 O O . GLU A 1 67 ? 5.79482 53.35969 -26.66415 1.000 52.38570 102 GLU A O 1
ATOM 490 N N . ILE A 1 68 ? 4.51388 54.36179 -25.10884 1.000 54.07929 103 ILE A N 1
ATOM 491 C CA . ILE A 1 68 ? 3.50731 54.84356 -26.04437 1.000 56.90763 103 ILE A CA 1
ATOM 492 C C . ILE A 1 68 ? 3.17699 56.29372 -25.71481 1.000 56.94279 103 ILE A C 1
ATOM 493 O O . ILE A 1 68 ? 3.50596 56.80544 -24.64282 1.000 59.71846 103 ILE A O 1
ATOM 498 N N . LYS A 1 69 ? 2.51494 56.95383 -26.66275 1.000 62.89908 104 LYS A N 1
ATOM 499 C CA . LYS A 1 69 ? 2.11784 58.33801 -26.47102 1.000 56.47083 104 LYS A CA 1
ATOM 500 C C . LYS A 1 69 ? 1.09813 58.43805 -25.33726 1.000 59.27210 104 LYS A C 1
ATOM 501 O O . LYS A 1 69 ? 0.33154 57.50000 -25.09722 1.000 64.09507 104 LYS A O 1
ATOM 503 N N . PRO A 1 70 ? 1.07799 59.56122 -24.61448 1.000 63.86933 105 PRO A N 1
ATOM 504 C CA . PRO A 1 70 ? 0.10596 59.70715 -23.51719 1.000 63.03769 105 PRO A CA 1
ATOM 505 C C . PRO A 1 70 ? -1.33944 59.53992 -23.95397 1.000 66.42604 105 PRO A C 1
ATOM 506 O O . PRO A 1 70 ? -2.15626 59.03218 -23.17508 1.000 67.71512 105 PRO A O 1
ATOM 510 N N . ALA A 1 71 ? -1.68148 59.94640 -25.17903 1.000 61.38701 106 ALA A N 1
ATOM 511 C CA . ALA A 1 71 ? -3.05439 59.79110 -25.64920 1.000 60.65453 106 ALA A CA 1
ATOM 512 C C . ALA A 1 71 ? -3.41421 58.32246 -25.83394 1.000 58.05577 106 ALA A C 1
ATOM 513 O O . ALA A 1 71 ? -4.51465 57.89694 -25.46357 1.000 65.60903 106 ALA A O 1
ATOM 515 N N . ILE A 1 72 ? -2.50199 57.53393 -26.40749 1.000 55.77935 107 ILE A N 1
ATOM 516 C CA . ILE A 1 72 ? -2.75463 56.10511 -26.57419 1.000 51.69099 107 ILE A CA 1
ATOM 517 C C . ILE A 1 72 ? -2.87087 55.42903 -25.21523 1.000 60.63372 107 ILE A C 1
ATOM 518 O O . ILE A 1 72 ? -3.66622 54.49968 -25.03006 1.000 57.14641 107 ILE A O 1
ATOM 523 N N . ARG A 1 73 ? -2.07798 55.88663 -24.24470 1.000 64.05363 108 ARG A N 1
ATOM 524 C CA . ARG A 1 73 ? -2.17374 55.36573 -22.88542 1.000 60.22431 108 ARG A CA 1
ATOM 525 C C . ARG A 1 73 ? -3.54619 55.64763 -22.28628 1.000 59.37061 108 ARG A C 1
ATOM 526 O O . ARG A 1 73 ? -4.16187 54.76857 -21.67218 1.000 53.79277 108 ARG A O 1
ATOM 534 N N . ASN A 1 74 ? -4.04429 56.87476 -22.45918 1.000 63.42951 109 ASN A N 1
ATOM 535 C CA . ASN A 1 74 ? -5.36675 57.21319 -21.94316 1.000 53.73901 109 ASN A CA 1
ATOM 536 C C . ASN A 1 74 ? -6.45847 56.43644 -22.66766 1.000 63.55436 109 ASN A C 1
ATOM 537 O O . ASN A 1 74 ? -7.46478 56.05607 -22.05828 1.000 60.32532 109 ASN A O 1
ATOM 542 N N . GLN A 1 75 ? -6.27813 56.18964 -23.96746 1.000 59.90522 110 GLN A N 1
ATOM 543 C CA . GLN A 1 75 ? -7.28361 55.44808 -24.72123 1.000 53.95873 110 GLN A CA 1
ATOM 544 C C . GLN A 1 75 ? -7.32019 53.98367 -24.30108 1.000 59.74218 110 GLN A C 1
ATOM 545 O O . GLN A 1 75 ? -8.39458 53.37339 -24.25634 1.000 60.73422 110 GLN A O 1
ATOM 551 N N . ILE A 1 76 ? -6.15894 53.40326 -23.98769 1.000 59.03628 111 ILE A N 1
ATOM 552 C CA . ILE A 1 76 ? -6.12377 52.02477 -23.50322 1.000 56.27049 111 ILE A CA 1
ATOM 553 C C . ILE A 1 76 ? -6.86364 51.91345 -22.17597 1.000 52.96814 111 ILE A C 1
ATOM 554 O O . ILE A 1 76 ? -7.69486 51.01878 -21.98064 1.000 52.84279 111 ILE A O 1
ATOM 559 N N . ILE A 1 77 ? -6.57285 52.82566 -21.24447 1.000 53.38578 112 ILE A N 1
ATOM 560 C CA . ILE A 1 77 ? -7.30066 52.85995 -19.97816 1.000 58.45829 112 ILE A CA 1
ATOM 561 C C . ILE A 1 77 ? -8.78690 53.08029 -20.22786 1.000 63.06614 112 ILE A C 1
ATOM 562 O O . ILE A 1 77 ? -9.64203 52.51566 -19.53423 1.000 58.95014 112 ILE A O 1
ATOM 567 N N . ARG A 1 78 ? -9.11707 53.89524 -21.23201 1.000 71.12656 113 ARG A N 1
ATOM 568 C CA . ARG A 1 78 ? -10.51366 54.20729 -21.51143 1.000 65.29920 113 ARG A CA 1
ATOM 569 C C . ARG A 1 78 ? -11.23595 53.03178 -22.15897 1.000 64.92015 113 ARG A C 1
ATOM 570 O O . ARG A 1 78 ? -12.44178 52.85687 -21.94983 1.000 66.84085 113 ARG A O 1
ATOM 578 N N . GLU A 1 79 ? -10.52288 52.21572 -22.93816 1.000 53.80146 114 GLU A N 1
ATOM 579 C CA . GLU A 1 79 ? -11.13229 51.05106 -23.56852 1.000 47.32331 114 GLU A CA 1
ATOM 580 C C . GLU A 1 79 ? -11.24906 49.86429 -22.62242 1.000 51.87104 114 GLU A C 1
ATOM 581 O O . GLU A 1 79 ? -12.08947 48.98743 -22.85171 1.000 54.73287 114 GLU A O 1
ATOM 587 N N . LEU A 1 80 ? -10.42882 49.81392 -21.57128 1.000 51.93273 115 LEU A N 1
ATOM 588 C CA . LEU A 1 80 ? -10.52564 48.74031 -20.59039 1.000 56.48902 115 LEU A CA 1
ATOM 589 C C . LEU A 1 80 ? -11.72221 48.89911 -19.66319 1.000 55.57950 115 LEU A C 1
ATOM 590 O O . LEU A 1 80 ? -12.05245 47.95253 -18.94090 1.000 54.80182 115 LEU A O 1
ATOM 595 N N . GLN A 1 81 ? -12.37728 50.06351 -19.66645 1.000 51.02340 116 GLN A N 1
ATOM 596 C CA . GLN A 1 81 ? -13.57251 50.25189 -18.85333 1.000 51.63500 116 GLN A CA 1
ATOM 597 C C . GLN A 1 81 ? -14.73244 49.38819 -19.32858 1.000 56.02765 116 GLN A C 1
ATOM 598 O O . GLN A 1 81 ? -15.71270 49.22908 -18.59320 1.000 62.18362 116 GLN A O 1
ATOM 604 N N . VAL A 1 82 ? -14.64305 48.83593 -20.54151 1.000 53.35115 117 VAL A N 1
ATOM 605 C CA . VAL A 1 82 ? -15.63998 47.88079 -21.01498 1.000 52.91800 117 VAL A CA 1
ATOM 606 C C . VAL A 1 82 ? -15.70681 46.67263 -20.09155 1.000 61.03550 117 VAL A C 1
ATOM 607 O O . VAL A 1 82 ? -16.78054 46.09019 -19.89017 1.000 67.04718 117 VAL A O 1
ATOM 611 N N . LEU A 1 83 ? -14.57323 46.29349 -19.49487 1.000 58.71715 118 LEU A N 1
ATOM 612 C CA . LEU A 1 83 ? -14.52425 45.12028 -18.62964 1.000 58.37647 118 LEU A CA 1
ATOM 613 C C . LEU A 1 83 ? -15.43238 45.24742 -17.41254 1.000 55.96281 118 LEU A C 1
ATOM 614 O O . LEU A 1 83 ? -15.74569 44.23162 -16.78214 1.000 58.77405 118 LEU A O 1
ATOM 619 N N . HIS A 1 84 ? -15.86029 46.46478 -17.06433 1.000 58.34047 119 HIS A N 1
ATOM 620 C CA . HIS A 1 84 ? -16.85035 46.61740 -16.00303 1.000 51.25356 119 HIS A CA 1
ATOM 621 C C . HIS A 1 84 ? -18.17213 45.95985 -16.37601 1.000 54.07966 119 HIS A C 1
ATOM 622 O O . HIS A 1 84 ? -18.94563 45.57431 -15.49191 1.000 60.72008 119 HIS A O 1
ATOM 629 N N . GLU A 1 85 ? -18.44799 45.82390 -17.67156 1.000 56.16518 120 GLU A N 1
ATOM 630 C CA . GLU A 1 85 ? -19.67880 45.21607 -18.15466 1.000 61.17178 120 GLU A CA 1
ATOM 631 C C . GLU A 1 85 ? -19.51612 43.74206 -18.50040 1.000 64.13185 120 GLU A C 1
ATOM 632 O O . GLU A 1 85 ? -20.50049 43.09499 -18.87051 1.000 65.22019 120 GLU A O 1
ATOM 638 N N . CYS A 1 86 ? -18.30275 43.19715 -18.39308 1.000 59.29452 121 CYS A N 1
ATOM 639 C CA . CYS A 1 86 ? -18.05428 41.78469 -18.68373 1.000 54.50581 121 CYS A CA 1
ATOM 640 C C . CYS A 1 86 ? -18.17098 40.99384 -17.38392 1.000 61.44782 121 CYS A C 1
ATOM 641 O O . CYS A 1 86 ? -17.18367 40.58618 -16.76810 1.000 58.25197 121 CYS A O 1
ATOM 644 N N . ASN A 1 87 ? -19.41548 40.77754 -16.96394 1.000 67.07406 122 ASN A N 1
ATOM 645 C CA . ASN A 1 87 ? -19.72910 40.04160 -15.74336 1.000 55.63794 122 ASN A CA 1
ATOM 646 C C . ASN A 1 87 ? -20.35082 38.70817 -16.13780 1.000 54.14067 122 ASN A C 1
ATOM 647 O O . ASN A 1 87 ? -21.49572 38.66257 -16.60149 1.000 63.97015 122 ASN A O 1
ATOM 652 N N . SER A 1 88 ? -19.59686 37.62884 -15.95058 1.000 54.36713 123 SER A N 1
ATOM 653 C CA . SER A 1 88 ? -20.02982 36.29292 -16.32839 1.000 48.85817 123 SER A CA 1
ATOM 654 C C . SER A 1 88 ? -19.30120 35.28454 -15.45867 1.000 63.22326 123 SER A C 1
ATOM 655 O O . SER A 1 88 ? -18.13987 35.50818 -15.09538 1.000 60.45100 123 SER A O 1
ATOM 658 N N . PRO A 1 89 ? -19.94929 34.17010 -15.10698 1.000 64.90173 124 PRO A N 1
ATOM 659 C CA . PRO A 1 89 ? -19.25664 33.12558 -14.33324 1.000 57.63411 124 PRO A CA 1
ATOM 660 C C . PRO A 1 89 ? -18.06353 32.51694 -15.05511 1.000 56.63543 124 PRO A C 1
ATOM 661 O O . PRO A 1 89 ? -17.26327 31.82500 -14.41271 1.000 51.24750 124 PRO A O 1
ATOM 665 N N . TYR A 1 90 ? -17.91550 32.75384 -16.35901 1.000 50.36405 125 TYR A N 1
ATOM 666 C CA . TYR A 1 90 ? -16.81518 32.20519 -17.13997 1.000 50.62246 125 TYR A CA 1
ATOM 667 C C . TYR A 1 90 ? -15.84579 33.28720 -17.60360 1.000 47.48746 125 TYR A C 1
ATOM 668 O O . TYR A 1 90 ? -15.05688 33.05831 -18.52631 1.000 53.01713 125 TYR A O 1
ATOM 677 N N . ILE A 1 91 ? -15.88955 34.46027 -16.97582 1.000 49.92538 126 ILE A N 1
ATOM 678 C CA . ILE A 1 91 ? -15.00319 35.57422 -17.28898 1.000 50.90562 126 ILE A CA 1
ATOM 679 C C . ILE A 1 91 ? -14.43590 36.11490 -15.98389 1.000 54.24779 126 ILE A C 1
ATOM 680 O O . ILE A 1 91 ? -15.16950 36.29363 -15.00526 1.000 46.15838 126 ILE A O 1
ATOM 685 N N . VAL A 1 92 ? -13.12548 36.36801 -15.96738 1.000 46.05832 127 VAL A N 1
ATOM 686 C CA . VAL A 1 92 ? -12.47785 36.89541 -14.77297 1.000 47.25922 127 VAL A CA 1
ATOM 687 C C . VAL A 1 92 ? -12.94569 38.32303 -14.52015 1.000 49.70377 127 VAL A C 1
ATOM 688 O O . VAL A 1 92 ? -13.08406 39.12780 -15.45184 1.000 53.72633 127 VAL A O 1
ATOM 692 N N . GLY A 1 93 ? -13.19799 38.64162 -13.25179 1.000 46.59013 128 GLY A N 1
ATOM 693 C CA . GLY A 1 93 ? -13.66545 39.96158 -12.88387 1.000 51.64623 128 GLY A CA 1
ATOM 694 C C . GLY A 1 93 ? -12.61329 41.03815 -13.08152 1.000 46.46357 128 GLY A C 1
ATOM 695 O O . GLY A 1 93 ? -11.42562 40.77839 -13.27733 1.000 46.68022 128 GLY A O 1
ATOM 696 N N . PHE A 1 94 ? -13.07534 42.28578 -13.01382 1.000 46.52389 129 PHE A N 1
ATOM 697 C CA . PHE A 1 94 ? -12.24702 43.45056 -13.29837 1.000 44.98464 129 PHE A CA 1
ATOM 698 C C . PHE A 1 94 ? -12.54921 44.53912 -12.28189 1.000 50.37916 129 PHE A C 1
ATOM 699 O O . PHE A 1 94 ? -13.71584 44.86972 -12.05453 1.000 52.38794 129 PHE A O 1
ATOM 707 N N . TYR A 1 95 ? -11.50126 45.09111 -11.67228 1.000 47.26826 130 TYR A N 1
ATOM 708 C CA . TYR A 1 95 ? -11.65145 46.15176 -10.68255 1.000 44.62949 130 TYR A CA 1
ATOM 709 C C . TYR A 1 95 ? -11.27345 47.52523 -11.21724 1.000 47.22720 130 TYR A C 1
ATOM 710 O O . TYR A 1 95 ? -11.90607 48.52010 -10.85106 1.000 59.07593 130 TYR A O 1
ATOM 719 N N . GLY A 1 96 ? -10.25803 47.60574 -12.06599 1.000 51.01024 131 GLY A N 1
ATOM 720 C CA . GLY A 1 96 ? -9.83110 48.88501 -12.59534 1.000 53.34403 131 GLY A CA 1
ATOM 721 C C . GLY A 1 96 ? -8.48904 48.76357 -13.27646 1.000 51.59438 131 GLY A C 1
ATOM 722 O O . GLY A 1 96 ? -7.79032 47.75135 -13.16757 1.000 53.86587 131 GLY A O 1
ATOM 723 N N . ALA A 1 97 ? -8.13832 49.82955 -13.99380 1.000 60.20129 132 ALA A N 1
ATOM 724 C CA . ALA A 1 97 ? -6.86892 49.91843 -14.69936 1.000 52.59784 132 ALA A CA 1
ATOM 725 C C . ALA A 1 97 ? -6.33245 51.33640 -14.58812 1.000 52.87874 132 ALA A C 1
ATOM 726 O O . ALA A 1 97 ? -7.08366 52.30444 -14.73625 1.000 56.17830 132 ALA A O 1
ATOM 728 N N . PHE A 1 98 ? -5.03176 51.45430 -14.32799 1.000 59.08260 133 PHE A N 1
ATOM 729 C CA . PHE A 1 98 ? -4.41077 52.76091 -14.17303 1.000 53.89860 133 PHE A CA 1
ATOM 730 C C . PHE A 1 98 ? -2.95453 52.69204 -14.61012 1.000 59.72259 133 PHE A C 1
ATOM 731 O O . PHE A 1 98 ? -2.35927 51.61517 -14.70437 1.000 70.57322 133 PHE A O 1
ATOM 739 N N . TYR A 1 99 ? -2.38952 53.86829 -14.86923 1.000 61.35183 134 TYR A N 1
ATOM 740 C CA . TYR A 1 99 ? -1.02859 54.02057 -15.36130 1.000 64.94420 134 TYR A CA 1
ATOM 741 C C . TYR A 1 99 ? -0.15915 54.64645 -14.27949 1.000 64.94422 134 TYR A C 1
ATOM 742 O O . TYR A 1 99 ? -0.57293 55.60061 -13.61230 1.000 62.88972 134 TYR A O 1
ATOM 751 N N . SER A 1 100 ? 1.04855 54.10578 -14.11461 1.000 67.31668 135 SER A N 1
ATOM 752 C CA . SER A 1 100 ? 1.97905 54.58582 -13.10046 1.000 67.73926 135 SER A CA 1
ATOM 753 C C . SER A 1 100 ? 3.38120 54.04067 -13.33896 1.000 77.56207 135 SER A C 1
ATOM 754 O O . SER A 1 100 ? 3.57226 52.82324 -13.43276 1.000 82.39237 135 SER A O 1
ATOM 757 N N . ASP A 1 101 ? 4.36122 54.94302 -13.43778 1.000 80.25439 136 ASP A N 1
ATOM 758 C CA . ASP A 1 101 ? 5.77222 54.58745 -13.60404 1.000 74.14146 136 ASP A CA 1
ATOM 759 C C . ASP A 1 101 ? 5.99712 53.78961 -14.88805 1.000 68.32518 136 ASP A C 1
ATOM 760 O O . ASP A 1 101 ? 6.68018 52.76346 -14.90007 1.000 73.62026 136 ASP A O 1
ATOM 762 N N . GLY A 1 102 ? 5.41469 54.27805 -15.98146 1.000 69.71836 137 GLY A N 1
ATOM 763 C CA . GLY A 1 102 ? 5.54785 53.61571 -17.26305 1.000 70.05306 137 GLY A CA 1
ATOM 764 C C . GLY A 1 102 ? 4.87345 52.26851 -17.35971 1.000 75.03657 137 GLY A C 1
ATOM 765 O O . GLY A 1 102 ? 5.13214 51.52921 -18.31421 1.000 68.78508 137 GLY A O 1
ATOM 766 N N . GLU A 1 103 ? 4.01591 51.92464 -16.40200 1.000 70.32503 138 GLU A N 1
ATOM 767 C CA . GLU A 1 103 ? 3.36057 50.62464 -16.34888 1.000 71.33146 138 GLU A CA 1
ATOM 768 C C . GLU A 1 103 ? 1.85396 50.83004 -16.31776 1.000 70.05548 138 GLU A C 1
ATOM 769 O O . GLU A 1 103 ? 1.33570 51.50843 -15.42407 1.000 66.94854 138 GLU A O 1
ATOM 775 N N . ILE A 1 104 ? 1.15736 50.25190 -17.29127 1.000 59.61488 139 ILE A N 1
ATOM 776 C CA . ILE A 1 104 ? -0.29675 50.15150 -17.23442 1.000 55.54876 139 ILE A CA 1
ATOM 777 C C . ILE A 1 104 ? -0.65144 48.97850 -16.33048 1.000 55.61620 139 ILE A C 1
ATOM 778 O O . ILE A 1 104 ? -0.31388 47.82768 -16.62865 1.000 50.87396 139 ILE A O 1
ATOM 783 N N . SER A 1 105 ? -1.31932 49.26892 -15.21864 1.000 52.20666 140 SER A N 1
ATOM 784 C CA . SER A 1 105 ? -1.66515 48.26073 -14.22617 1.000 45.92058 140 SER A CA 1
ATOM 785 C C . SER A 1 105 ? -3.12383 47.85898 -14.38506 1.000 45.82288 140 SER A C 1
ATOM 786 O O . SER A 1 105 ? -4.01389 48.71414 -14.35779 1.000 55.69687 140 SER A O 1
ATOM 789 N N . ILE A 1 106 ? -3.36192 46.56140 -14.54300 1.000 44.80408 141 ILE A N 1
ATOM 790 C CA . ILE A 1 106 ? -4.70120 46.01024 -14.70718 1.000 43.01988 141 ILE A CA 1
ATOM 791 C C . ILE A 1 106 ? -4.99963 45.15654 -13.48213 1.000 50.08229 141 ILE A C 1
ATOM 792 O O . ILE A 1 106 ? -4.38983 44.09773 -13.28631 1.000 49.94306 141 ILE A O 1
ATOM 797 N N . CYS A 1 107 ? -5.93670 45.61451 -12.65643 1.000 51.52579 142 CYS A N 1
ATOM 798 C CA . CYS A 1 107 ? -6.31272 44.92956 -11.42635 1.000 45.60096 142 CYS A CA 1
ATOM 799 C C . CYS A 1 107 ? -7.57840 44.11874 -11.67680 1.000 49.54315 142 CYS A C 1
ATOM 800 O O . CYS A 1 107 ? -8.59589 44.66767 -12.11403 1.000 47.32415 142 CYS A O 1
ATOM 803 N N . MET A 1 108 ? -7.51635 42.81882 -11.39161 1.000 43.48137 143 MET A N 1
ATOM 804 C CA . MET A 1 108 ? -8.58200 41.89614 -11.75161 1.000 42.04995 143 MET A CA 1
ATOM 805 C C . MET A 1 108 ? -8.83804 40.93755 -10.59527 1.000 45.64733 143 MET A C 1
ATOM 806 O O . MET A 1 108 ? -8.16703 40.98058 -9.55895 1.000 44.49012 143 MET A O 1
ATOM 811 N N . GLU A 1 109 ? -9.82097 40.06057 -10.78912 1.000 51.78121 144 GLU A N 1
ATOM 812 C CA . GLU A 1 109 ? -10.17310 39.06953 -9.78124 1.000 41.25571 144 GLU A CA 1
ATOM 813 C C . GLU A 1 109 ? -9.04174 38.06537 -9.59743 1.000 44.75423 144 GLU A C 1
ATOM 814 O O . GLU A 1 109 ? -8.50662 37.52860 -10.57275 1.000 41.40881 144 GLU A O 1
ATOM 820 N N . HIS A 1 110 ? -8.68010 37.81168 -8.34238 1.000 40.44344 145 HIS A N 1
ATOM 821 C CA . HIS A 1 110 ? -7.64232 36.83909 -8.02997 1.000 47.30321 145 HIS A CA 1
ATOM 822 C C . HIS A 1 110 ? -8.21945 35.42968 -8.05611 1.000 45.87180 145 HIS A C 1
ATOM 823 O O . HIS A 1 110 ? -9.28501 35.17371 -7.48599 1.000 48.00764 145 HIS A O 1
ATOM 830 N N . MET A 1 111 ? -7.51452 34.51799 -8.72191 1.000 44.79468 146 MET A N 1
ATOM 831 C CA . MET A 1 111 ? -7.91851 33.11910 -8.83246 1.000 44.39969 146 MET A CA 1
ATOM 832 C C . MET A 1 111 ? -6.87485 32.27218 -8.11583 1.000 46.88267 146 MET A C 1
ATOM 833 O O . MET A 1 111 ? -5.76956 32.07354 -8.63290 1.000 43.46088 146 MET A O 1
ATOM 838 N N . ASP A 1 112 ? -7.22635 31.77043 -6.92871 1.000 43.55293 147 ASP A N 1
ATOM 839 C CA . ASP A 1 112 ? -6.25649 31.08752 -6.07803 1.000 40.34544 147 ASP A CA 1
ATOM 840 C C . ASP A 1 112 ? -5.82363 29.73104 -6.62237 1.000 40.91960 147 ASP A C 1
ATOM 841 O O . ASP A 1 112 ? -4.91755 29.11778 -6.04876 1.000 54.86312 147 ASP A O 1
ATOM 846 N N . GLY A 1 113 ? -6.43859 29.24905 -7.69875 1.000 44.58869 148 GLY A N 1
ATOM 847 C CA . GLY A 1 113 ? -6.02382 27.99796 -8.30112 1.000 37.57726 148 GLY A CA 1
ATOM 848 C C . GLY A 1 113 ? -5.00119 28.19642 -9.40057 1.000 43.51804 148 GLY A C 1
ATOM 849 O O . GLY A 1 113 ? -4.33414 27.24572 -9.81952 1.000 47.10316 148 GLY A O 1
ATOM 850 N N . GLY A 1 114 ? -4.86787 29.43210 -9.87458 1.000 43.51730 149 GLY A N 1
ATOM 851 C CA . GLY A 1 114 ? -3.91820 29.73070 -10.92588 1.000 37.48640 149 GLY A CA 1
ATOM 852 C C . GLY A 1 114 ? -4.45057 29.36735 -12.30085 1.000 40.59335 149 GLY A C 1
ATOM 853 O O . GLY A 1 114 ? -5.65675 29.21894 -12.52222 1.000 42.42123 149 GLY A O 1
ATOM 854 N N . SER A 1 115 ? -3.52213 29.21976 -13.23843 1.000 37.44998 150 SER A N 1
ATOM 855 C CA . SER A 1 115 ? -3.84608 28.85103 -14.60737 1.000 44.55129 150 SER A CA 1
ATOM 856 C C . SER A 1 115 ? -3.71719 27.34440 -14.79503 1.000 38.23707 150 SER A C 1
ATOM 857 O O . SER A 1 115 ? -2.99521 26.66187 -14.06393 1.000 45.28141 150 SER A O 1
ATOM 860 N N . LEU A 1 116 ? -4.43112 26.82951 -15.79927 1.000 44.81812 151 LEU A N 1
ATOM 861 C CA . LEU A 1 116 ? -4.34029 25.40978 -16.11466 1.000 43.92843 151 LEU A CA 1
ATOM 862 C C . LEU A 1 116 ? -2.96931 25.02602 -16.65371 1.000 39.81671 151 LEU A C 1
ATOM 863 O O . LEU A 1 116 ? -2.61791 23.84130 -16.62636 1.000 44.47374 151 LEU A O 1
ATOM 868 N N . ASP A 1 117 ? -2.19093 25.99363 -17.14592 1.000 41.47040 152 ASP A N 1
ATOM 869 C CA . ASP A 1 117 ? -0.80577 25.70435 -17.49834 1.000 46.37705 152 ASP A CA 1
ATOM 870 C C . ASP A 1 117 ? 0.02512 25.39406 -16.26050 1.000 44.65636 152 ASP A C 1
ATOM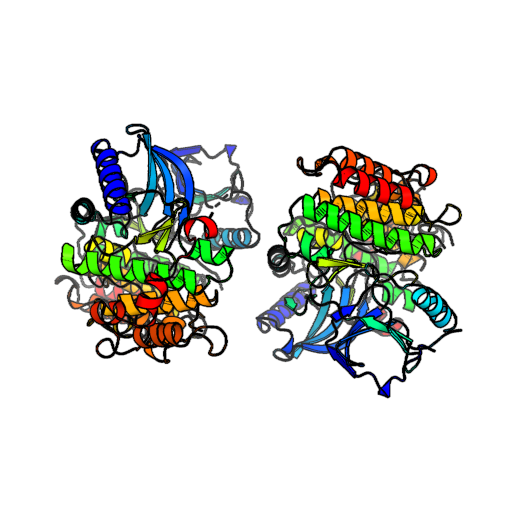 871 O O . ASP A 1 117 ? 0.96195 24.59190 -16.33274 1.000 50.44228 152 ASP A O 1
ATOM 876 N N . GLN A 1 118 ? -0.30334 26.01168 -15.12271 1.000 50.47026 153 GLN A N 1
ATOM 877 C CA . GLN A 1 118 ? 0.34326 25.65785 -13.86437 1.000 50.48962 153 GLN A CA 1
ATOM 878 C C . GLN A 1 118 ? -0.20960 24.35416 -13.30515 1.000 47.26499 153 GLN A C 1
ATOM 879 O O . GLN A 1 118 ? 0.54260 23.54072 -12.75698 1.000 50.39273 153 GLN A O 1
ATOM 885 N N . VAL A 1 119 ? -1.52230 24.14703 -13.42948 1.000 42.08296 154 VAL A N 1
ATOM 886 C CA . VAL A 1 119 ? -2.13390 22.90810 -12.95799 1.000 49.90578 154 VAL A CA 1
ATOM 887 C C . VAL A 1 119 ? -1.59676 21.71885 -13.74114 1.000 52.05029 154 VAL A C 1
ATOM 888 O O . VAL A 1 119 ? -1.30913 20.65922 -13.17068 1.000 53.54671 154 VAL A O 1
ATOM 892 N N . LEU A 1 120 ? -1.44808 21.87720 -15.05990 1.000 52.10582 155 LEU A N 1
ATOM 893 C CA . LEU A 1 120 ? -0.96850 20.77884 -15.89261 1.000 44.90653 155 LEU A CA 1
ATOM 894 C C . LEU A 1 120 ? 0.42450 20.33244 -15.46991 1.000 45.94668 155 LEU A C 1
ATOM 895 O O . LEU A 1 120 ? 0.71859 19.13123 -15.44306 1.000 48.22356 155 LEU A O 1
ATOM 900 N N . LYS A 1 121 ? 1.29445 21.28602 -15.12764 1.000 47.89832 156 LYS A N 1
ATOM 901 C CA . LYS A 1 121 ? 2.63122 20.93020 -14.66641 1.000 48.34767 156 LYS A CA 1
ATOM 902 C C . LYS A 1 121 ? 2.58156 20.13008 -13.37128 1.000 54.35385 156 LYS A C 1
ATOM 903 O O . LYS A 1 121 ? 3.41719 19.24412 -13.15773 1.000 59.09722 156 LYS A O 1
ATOM 909 N N . LYS A 1 122 ? 1.60930 20.41768 -12.50251 1.000 48.46000 157 LYS A N 1
ATOM 910 C CA . LYS A 1 122 ? 1.42974 19.62583 -11.29077 1.000 49.32938 157 LYS A CA 1
ATOM 911 C C . LYS A 1 122 ? 0.77984 18.28273 -11.59939 1.000 51.05209 157 LYS A C 1
ATOM 912 O O . LYS A 1 122 ? 1.27556 17.23313 -11.17759 1.000 49.86872 157 LYS A O 1
ATOM 918 N N . ALA A 1 123 ? -0.33515 18.30061 -12.33408 1.000 48.34990 158 ALA A N 1
ATOM 919 C CA . ALA A 1 123 ? -1.08707 17.07920 -12.59315 1.000 43.63226 158 ALA A CA 1
ATOM 920 C C . ALA A 1 123 ? -0.40083 16.16554 -13.59778 1.000 49.08691 158 ALA A C 1
ATOM 921 O O . ALA A 1 123 ? -0.66095 14.95762 -13.59306 1.000 58.71807 158 ALA A O 1
ATOM 923 N N . GLY A 1 124 ? 0.45979 16.70512 -14.45617 1.000 45.51889 159 GLY A N 1
ATOM 924 C CA . GLY A 1 124 ? 1.01086 15.92543 -15.54613 1.000 46.99847 159 GLY A CA 1
ATOM 925 C C . GLY A 1 124 ? 0.02476 15.82784 -16.69090 1.000 50.68993 159 GLY A C 1
ATOM 926 O O . GLY A 1 124 ? 0.32293 16.23135 -17.81787 1.000 61.87522 159 GLY A O 1
ATOM 927 N N . ARG A 1 125 ? -1.16078 15.29514 -16.40441 1.000 46.13425 160 ARG A N 1
ATOM 928 C CA . ARG A 1 125 ? -2.25972 15.24346 -17.35557 1.000 47.35625 160 ARG A CA 1
ATOM 929 C C . ARG A 1 125 ? -3.54945 15.61011 -16.63928 1.000 51.08694 160 ARG A C 1
ATOM 930 O O . ARG A 1 125 ? -3.76687 15.20845 -15.49274 1.000 54.68941 160 ARG A O 1
ATOM 938 N N . ILE A 1 126 ? -4.39888 16.37454 -17.31697 1.000 46.53341 161 ILE A N 1
ATOM 939 C CA . ILE A 1 126 ? -5.69098 16.76569 -16.76110 1.000 45.65678 161 ILE A CA 1
ATOM 940 C C . ILE A 1 126 ? -6.74224 15.77062 -17.24026 1.000 51.03378 161 ILE A C 1
ATOM 941 O O . ILE A 1 126 ? -6.85448 15.52543 -18.45038 1.000 54.27541 161 ILE A O 1
ATOM 946 N N . PRO A 1 127 ? -7.52024 15.17268 -16.33667 1.000 48.11321 162 PRO A N 1
ATOM 947 C CA . PRO A 1 127 ? -8.45590 14.11638 -16.74104 1.000 55.93089 162 PRO A CA 1
ATOM 948 C C . PRO A 1 127 ? -9.51454 14.61835 -17.71243 1.000 51.37897 162 PRO A C 1
ATOM 949 O O . PRO A 1 127 ? -9.82481 15.80948 -17.78478 1.000 48.04870 162 PRO A O 1
ATOM 953 N N . GLU A 1 128 ? -10.08026 13.66914 -18.46351 1.000 46.92830 163 GLU A N 1
ATOM 954 C CA . GLU A 1 128 ? -11.05001 14.01374 -19.49855 1.000 46.54387 163 GLU A CA 1
ATOM 955 C C . GLU A 1 128 ? -12.31420 14.61851 -18.90048 1.000 44.91386 163 GLU A C 1
ATOM 956 O O . GLU A 1 128 ? -12.88069 15.56594 -19.45898 1.000 45.99732 163 GLU A O 1
ATOM 962 N N . GLN A 1 129 ? -12.77685 14.08165 -17.76772 1.000 51.47662 164 GLN A N 1
ATOM 963 C CA . GLN A 1 129 ? -13.95266 14.64848 -17.11398 1.000 48.30252 164 GLN A CA 1
ATOM 964 C C . GLN A 1 129 ? -13.70681 16.09243 -16.69789 1.000 47.59114 164 GLN A C 1
ATOM 965 O O . GLN A 1 129 ? -14.60361 16.93770 -16.79962 1.000 50.86058 164 GLN A O 1
ATOM 971 N N . ILE A 1 130 ? -12.49574 16.39414 -16.22686 1.000 52.22860 165 ILE A N 1
ATOM 972 C CA . ILE A 1 130 ? -12.15176 17.77337 -15.90038 1.000 54.22928 165 ILE A CA 1
ATOM 973 C C . ILE A 1 130 ? -12.10754 18.62311 -17.16391 1.000 43.08495 165 ILE A C 1
ATOM 974 O O . ILE A 1 130 ? -12.59280 19.76081 -17.18187 1.000 43.62231 165 ILE A O 1
ATOM 979 N N . LEU A 1 131 ? -11.53357 18.08402 -18.24232 1.000 42.94569 166 LEU A N 1
ATOM 980 C CA . LEU A 1 131 ? -11.46540 18.81849 -19.49971 1.000 47.24453 166 LEU A CA 1
ATOM 981 C C . LEU A 1 131 ? -12.83787 19.02802 -20.12451 1.000 51.20135 166 LEU A C 1
ATOM 982 O O . LEU A 1 131 ? -13.00643 19.96060 -20.91760 1.000 51.30252 166 LEU A O 1
ATOM 987 N N . GLY A 1 132 ? -13.81682 18.18552 -19.79076 1.000 49.82263 167 GLY A N 1
ATOM 988 C CA . GLY A 1 132 ? -15.17305 18.43178 -20.25258 1.000 32.84393 167 GLY A CA 1
ATOM 989 C C . GLY A 1 132 ? -15.76528 19.68365 -19.63527 1.000 48.40384 167 GLY A C 1
ATOM 990 O O . GLY A 1 132 ? -16.37026 20.50770 -20.32703 1.000 48.67675 167 GLY A O 1
ATOM 991 N N . LYS A 1 133 ? -15.59512 19.84378 -18.32047 1.000 39.96025 168 LYS A N 1
ATOM 992 C CA . LYS A 1 133 ? -16.02915 21.07068 -17.66323 1.000 47.07712 168 LYS A CA 1
ATOM 993 C C . LYS A 1 133 ? -15.21506 22.26881 -18.13258 1.000 52.25285 168 LYS A C 1
ATOM 994 O O . LYS A 1 133 ? -15.73354 23.39038 -18.17773 1.000 54.98859 168 LYS A O 1
ATOM 1000 N N . VAL A 1 134 ? -13.94540 22.05284 -18.48203 1.000 51.33435 169 VAL A N 1
ATOM 1001 C CA . VAL A 1 134 ? -13.13590 23.12535 -19.05149 1.000 51.33631 169 VAL A CA 1
ATOM 1002 C C . VAL A 1 134 ? -13.67464 23.52539 -20.41866 1.000 48.00678 169 VAL A C 1
ATOM 1003 O O . VAL A 1 134 ? -13.83837 24.71471 -20.71630 1.000 49.88317 169 VAL A O 1
ATOM 1007 N N . SER A 1 135 ? -13.96407 22.53545 -21.26823 1.000 49.43111 170 SER A N 1
ATOM 1008 C CA . SER A 1 135 ? -14.49043 22.82596 -22.59784 1.000 37.82284 170 SER A CA 1
ATOM 1009 C C . SER A 1 135 ? -15.81162 23.57986 -22.52873 1.000 52.15700 170 SER A C 1
ATOM 1010 O O . SER A 1 135 ? -16.07988 24.43797 -23.37627 1.000 60.68901 170 SER A O 1
ATOM 1013 N N . ILE A 1 136 ? -16.64172 23.28155 -21.52860 1.000 47.84794 171 ILE A N 1
ATOM 1014 C CA . ILE A 1 136 ? -17.91953 23.97275 -21.38646 1.000 49.81860 171 ILE A CA 1
ATOM 1015 C C . ILE A 1 136 ? -17.69681 25.43728 -21.02954 1.000 52.17535 171 ILE A C 1
ATOM 1016 O O . ILE A 1 136 ? -18.30935 26.33671 -21.61716 1.000 56.61537 171 ILE A O 1
ATOM 1021 N N . ALA A 1 137 ? -16.81569 25.69804 -20.05971 1.000 55.47555 172 ALA A N 1
ATOM 1022 C CA . ALA A 1 137 ? -16.59694 27.06661 -19.60313 1.000 52.34466 172 ALA A CA 1
ATOM 1023 C C . ALA A 1 137 ? -15.98162 27.93865 -20.68983 1.000 43.66930 172 ALA A C 1
ATOM 1024 O O . ALA A 1 137 ? -16.28480 29.13459 -20.76625 1.000 48.99510 172 ALA A O 1
ATOM 1026 N N . VAL A 1 138 ? -15.12027 27.36800 -21.53361 1.000 40.77124 173 VAL A N 1
ATOM 1027 C CA . VAL A 1 138 ? -14.54086 28.14379 -22.62548 1.000 57.24626 173 VAL A CA 1
ATOM 1028 C C . VAL A 1 138 ? -15.60376 28.47772 -23.66418 1.000 57.98549 173 VAL A C 1
ATOM 1029 O O . VAL A 1 138 ? -15.68915 29.61619 -24.13950 1.000 48.46479 173 VAL A O 1
ATOM 1033 N N . ILE A 1 139 ? -16.43472 27.49747 -24.02612 1.000 53.82355 174 ILE A N 1
ATOM 1034 C CA . ILE A 1 139 ? -17.47849 27.72980 -25.02208 1.000 48.60339 174 ILE A CA 1
ATOM 1035 C C . ILE A 1 139 ? -18.47166 28.77044 -24.51878 1.000 58.79614 174 ILE A C 1
ATOM 1036 O O . ILE A 1 139 ? -18.85220 29.69537 -25.24685 1.000 58.11718 174 ILE A O 1
ATOM 1041 N N . LYS A 1 140 ? -18.90350 28.63843 -23.26202 1.000 45.64071 175 LYS A N 1
ATOM 1042 C CA . LYS A 1 140 ? -19.82218 29.62146 -22.69652 1.000 53.76391 175 LYS A CA 1
ATOM 1043 C C . LYS A 1 140 ? -19.14471 30.97485 -22.51963 1.000 60.16588 175 LYS A C 1
ATOM 1044 O O . LYS A 1 140 ? -19.78195 32.02089 -22.69079 1.000 56.90008 175 LYS A O 1
ATOM 1050 N N . GLY A 1 141 ? -17.85552 30.97617 -22.17603 1.000 54.91357 176 GLY A N 1
ATOM 1051 C CA . GLY A 1 141 ? -17.14375 32.23479 -22.02841 1.000 49.27593 176 GLY A CA 1
ATOM 1052 C C . GLY A 1 141 ? -16.98851 32.97431 -23.34323 1.000 47.05022 176 GLY A C 1
ATOM 1053 O O . GLY A 1 141 ? -17.18789 34.19063 -23.40864 1.000 53.92251 176 GLY A O 1
ATOM 1054 N N . LEU A 1 142 ? -16.62984 32.25250 -24.40799 1.000 47.07434 177 LEU A N 1
ATOM 1055 C CA . LEU A 1 142 ? -16.52802 32.87562 -25.72370 1.000 55.43220 177 LEU A CA 1
ATOM 1056 C C . LEU A 1 142 ? -17.88838 33.35941 -26.20862 1.000 61.28468 177 LEU A C 1
ATOM 1057 O O . LEU A 1 142 ? -17.99887 34.44531 -26.79057 1.000 60.48441 177 LEU A O 1
ATOM 1062 N N . THR A 1 143 ? -18.93642 32.56362 -25.97767 1.000 61.61929 178 THR A N 1
ATOM 1063 C CA . THR A 1 143 ? -20.27775 32.95907 -26.39534 1.000 49.30621 178 THR A CA 1
ATOM 1064 C C . THR A 1 143 ? -20.71635 34.24099 -25.69912 1.000 57.89101 178 THR A C 1
ATOM 1065 O O . THR A 1 143 ? -21.32547 35.11775 -26.32331 1.000 61.06784 178 THR A O 1
ATOM 1069 N N . TYR A 1 144 ? -20.40969 34.37216 -24.40603 1.000 55.87934 179 TYR A N 1
ATOM 1070 C CA . TYR A 1 144 ? -20.75295 35.59718 -23.69162 1.000 62.54023 179 TYR A CA 1
ATOM 1071 C C . TYR A 1 144 ? -20.03391 36.80117 -24.28581 1.000 63.54397 179 TYR A C 1
ATOM 1072 O O . TYR A 1 144 ? -20.62424 37.87792 -24.42853 1.000 64.78214 179 TYR A O 1
ATOM 1081 N N . LEU A 1 145 ? -18.75579 36.64006 -24.63429 1.000 58.33577 180 LEU A N 1
ATOM 1082 C CA . LEU A 1 145 ? -18.00898 37.74464 -25.22646 1.000 56.24767 180 LEU A CA 1
ATOM 1083 C C . LEU A 1 145 ? -18.58112 38.13135 -26.58459 1.000 59.37554 180 LEU A C 1
ATOM 1084 O O . LEU A 1 145 ? -18.65354 39.31889 -26.92147 1.000 63.52048 180 LEU A O 1
ATOM 1089 N N . ARG A 1 146 ? -19.00566 37.14201 -27.37313 1.000 58.94126 181 ARG A N 1
ATOM 1090 C CA . ARG A 1 146 ? -19.49408 37.41661 -28.72004 1.000 66.86712 181 ARG A CA 1
ATOM 1091 C C . ARG A 1 146 ? -20.92977 37.93005 -28.71260 1.000 71.05279 181 ARG A C 1
ATOM 1092 O O . ARG A 1 146 ? -21.27892 38.81088 -29.50577 1.000 71.40887 181 ARG A O 1
ATOM 1094 N N . GLU A 1 147 ? -21.77662 37.39384 -27.83315 1.000 65.23314 182 GLU A N 1
ATOM 1095 C CA . GLU A 1 147 ? -23.18029 37.79303 -27.82316 1.000 59.29888 182 GLU A CA 1
ATOM 1096 C C . GLU A 1 147 ? -23.38664 39.09937 -27.06548 1.000 62.80189 182 GLU A C 1
ATOM 1097 O O . GLU A 1 147 ? -24.07754 40.00321 -27.54817 1.000 70.78372 182 GLU A O 1
ATOM 1103 N N . LYS A 1 148 ? -22.79135 39.21795 -25.87986 1.000 67.19008 183 LYS A N 1
ATOM 1104 C CA . LYS A 1 148 ? -23.05038 40.35370 -25.00583 1.000 70.00545 183 LYS A CA 1
ATOM 1105 C C . LYS A 1 148 ? -22.18387 41.56666 -25.31659 1.000 70.54811 183 LYS A C 1
ATOM 1106 O O . LYS A 1 148 ? -22.56606 42.68800 -24.96254 1.000 73.52066 183 LYS A O 1
ATOM 1112 N N . HIS A 1 149 ? -21.03318 41.37631 -25.96405 1.000 61.61174 184 HIS A N 1
ATOM 1113 C CA . HIS A 1 149 ? -20.14344 42.48888 -26.26440 1.000 70.41529 184 HIS A CA 1
ATOM 1114 C C . HIS A 1 149 ? -19.54296 42.43185 -27.66199 1.000 74.48376 184 HIS A C 1
ATOM 1115 O O . HIS A 1 149 ? -18.82991 43.36733 -28.04012 1.000 77.96879 184 HIS A O 1
ATOM 1122 N N . LYS A 1 150 ? -19.81077 41.37944 -28.43606 1.000 63.05317 185 LYS A N 1
ATOM 1123 C CA . LYS A 1 150 ? -19.23023 41.18785 -29.76589 1.000 69.91967 185 LYS A CA 1
ATOM 1124 C C . LYS A 1 150 ? -17.71101 41.33903 -29.72360 1.000 76.04324 185 LYS A C 1
ATOM 1125 O O . LYS A 1 150 ? -17.10267 42.06195 -30.51613 1.000 82.67595 185 LYS A O 1
ATOM 1131 N N . ILE A 1 151 ? -17.10008 40.63560 -28.77420 1.000 74.36386 186 ILE A N 1
ATOM 1132 C CA . ILE A 1 151 ? -15.66367 40.68012 -28.53363 1.000 66.91803 186 ILE A CA 1
ATOM 1133 C C . ILE A 1 151 ? -15.09195 39.28989 -28.77545 1.000 66.82014 186 ILE A C 1
ATOM 1134 O O . ILE A 1 151 ? -15.66085 38.29099 -28.32001 1.000 74.15995 186 ILE A O 1
ATOM 1139 N N . MET A 1 152 ? -13.98026 39.22896 -29.50194 1.000 67.14571 187 MET A N 1
ATOM 1140 C CA . MET A 1 152 ? -13.23555 37.99875 -29.71769 1.000 70.03836 187 MET A CA 1
ATOM 1141 C C . MET A 1 152 ? -12.10322 37.89990 -28.70018 1.000 64.73939 187 MET A C 1
ATOM 1142 O O . MET A 1 152 ? -11.60321 38.91212 -28.20323 1.000 70.08562 187 MET A O 1
ATOM 1147 N N . HIS A 1 153 ? -11.70029 36.66496 -28.39004 1.000 46.57856 188 HIS A N 1
ATOM 1148 C CA . HIS A 1 153 ? -10.69884 36.45958 -27.34739 1.000 59.40751 188 HIS A CA 1
ATOM 1149 C C . HIS A 1 153 ? -9.28602 36.70849 -27.86689 1.000 49.31506 188 HIS A C 1
ATOM 1150 O O . HIS A 1 153 ? -8.53570 37.49829 -27.28234 1.000 45.35607 188 HIS A O 1
ATOM 1157 N N . ARG A 1 154 ? -8.90393 36.03102 -28.95186 1.000 48.42936 189 ARG A N 1
ATOM 1158 C CA . ARG A 1 154 ? -7.63083 36.19922 -29.65427 1.000 52.36430 189 ARG A CA 1
ATOM 1159 C C . ARG A 1 154 ? -6.43168 35.66514 -28.88021 1.000 51.32782 189 ARG A C 1
ATOM 1160 O O . ARG A 1 154 ? -5.29693 35.80384 -29.35282 1.000 55.47276 189 ARG A O 1
ATOM 1168 N N . ASP A 1 155 ? -6.63699 35.05026 -27.71366 1.000 51.37473 190 ASP A N 1
ATOM 1169 C CA . ASP A 1 155 ? -5.50232 34.54147 -26.95122 1.000 48.99580 190 ASP A CA 1
ATOM 1170 C C . ASP A 1 155 ? -5.90064 33.40121 -26.01886 1.000 51.30771 190 ASP A C 1
ATOM 1171 O O . ASP A 1 155 ? -5.51622 33.39084 -24.84349 1.000 45.93367 190 ASP A O 1
ATOM 1176 N N . VAL A 1 156 ? -6.65686 32.43388 -26.53421 1.000 50.55656 191 VAL A N 1
ATOM 1177 C CA . VAL A 1 156 ? -7.07500 31.27271 -25.75405 1.000 54.24604 191 VAL A CA 1
ATOM 1178 C C . VAL A 1 156 ? -5.90187 30.30852 -25.65448 1.000 49.54761 191 VAL A C 1
ATOM 1179 O O . VAL A 1 156 ? -5.36501 29.85544 -26.67251 1.000 46.69922 191 VAL A O 1
ATOM 1183 N N . LYS A 1 157 ? -5.49865 30.00551 -24.42735 1.000 40.00677 192 LYS A N 1
ATOM 1184 C CA . LYS A 1 157 ? -4.45037 29.02987 -24.16693 1.000 44.97458 192 LYS A CA 1
ATOM 1185 C C . LYS A 1 157 ? -4.49704 28.68696 -22.68281 1.000 40.91947 192 LYS A C 1
ATOM 1186 O O . LYS A 1 157 ? -5.15396 29.39013 -21.89522 1.000 48.83747 192 LYS A O 1
ATOM 1192 N N . PRO A 1 158 ? -3.84034 27.59732 -22.26855 1.000 38.07097 193 PRO A N 1
ATOM 1193 C CA . PRO A 1 158 ? -3.93989 27.17833 -20.85729 1.000 44.61792 193 PRO A CA 1
ATOM 1194 C C . PRO A 1 158 ? -3.55708 28.24793 -19.85127 1.000 47.94296 193 PRO A C 1
ATOM 1195 O O . PRO A 1 158 ? -4.15851 28.30214 -18.77261 1.000 43.48409 193 PRO A O 1
ATOM 1199 N N . SER A 1 159 ? -2.58172 29.10567 -20.16356 1.000 45.90096 194 SER A N 1
ATOM 1200 C CA . SER A 1 159 ? -2.18530 30.13136 -19.20589 1.000 44.06329 194 SER A CA 1
ATOM 1201 C C . SER A 1 159 ? -3.26346 31.18873 -19.01017 1.000 39.36615 194 SER A C 1
ATOM 1202 O O . SER A 1 159 ? -3.19863 31.94386 -18.03491 1.000 45.48089 194 SER A O 1
ATOM 1205 N N . ASN A 1 160 ? -4.24893 31.26177 -19.90737 1.000 36.94182 195 ASN A N 1
ATOM 1206 C CA . ASN A 1 160 ? -5.33964 32.22307 -19.79923 1.000 45.94373 195 ASN A CA 1
ATOM 1207 C C . ASN A 1 160 ? -6.66529 31.55738 -19.44311 1.000 32.88447 195 ASN A C 1
ATOM 1208 O O . ASN A 1 160 ? -7.72963 32.15236 -19.64150 1.000 40.33826 195 ASN A O 1
ATOM 1213 N N . ILE A 1 161 ? -6.62008 30.33370 -18.92617 1.000 38.89338 196 ILE A N 1
ATOM 1214 C CA . ILE A 1 161 ? -7.78286 29.66066 -18.36002 1.000 38.27927 196 ILE A CA 1
ATOM 1215 C C . ILE A 1 161 ? -7.51728 29.50482 -16.86993 1.000 38.33365 196 ILE A C 1
ATOM 1216 O O . ILE A 1 161 ? -6.68839 28.68216 -16.46079 1.000 45.17084 196 ILE A O 1
ATOM 1221 N N . LEU A 1 162 ? -8.21213 30.29318 -16.05707 1.000 36.20991 197 LEU A N 1
ATOM 1222 C CA . LEU A 1 162 ? -7.96279 30.34697 -14.62520 1.000 38.50220 197 LEU A CA 1
ATOM 1223 C C . LEU A 1 162 ? -9.03303 29.58133 -13.85671 1.000 44.82220 197 LEU A C 1
ATOM 1224 O O . LEU A 1 162 ? -10.19480 29.51456 -14.26669 1.000 47.18854 197 LEU A O 1
ATOM 1229 N N . VAL A 1 163 ? -8.62187 29.00113 -12.72798 1.000 40.92300 198 VAL A N 1
ATOM 1230 C CA . VAL A 1 163 ? -9.50235 28.23510 -11.85798 1.000 40.52556 198 VAL A CA 1
ATOM 1231 C C . VAL A 1 163 ? -9.30951 28.71832 -10.42713 1.000 42.54272 198 VAL A C 1
ATOM 1232 O O . VAL A 1 163 ? -8.31512 29.36659 -10.09479 1.000 51.01625 198 VAL A O 1
ATOM 1236 N N . ASN A 1 164 ? -10.28264 28.39917 -9.57433 1.000 40.99901 199 ASN A N 1
ATOM 1237 C CA . ASN A 1 164 ? -10.20781 28.76842 -8.16824 1.000 46.32657 199 ASN A CA 1
ATOM 1238 C C . ASN A 1 164 ? -10.76509 27.64275 -7.30599 1.000 45.36722 199 ASN A C 1
ATOM 1239 O O . ASN A 1 164 ? -11.33291 26.66665 -7.80357 1.000 44.22752 199 ASN A O 1
ATOM 1244 N N . SER A 1 165 ? -10.60533 27.80362 -5.98899 1.000 46.08990 200 SER A N 1
ATOM 1245 C CA . SER A 1 165 ? -10.97845 26.76107 -5.03911 1.000 39.53357 200 SER A CA 1
ATOM 1246 C C . SER A 1 165 ? -12.48066 26.51311 -4.98803 1.000 49.65464 200 SER A C 1
ATOM 1247 O O . SER A 1 165 ? -12.90115 25.44898 -4.52169 1.000 49.89765 200 SER A O 1
ATOM 1250 N N . ARG A 1 166 ? -13.29726 27.46209 -5.44271 1.000 50.22056 201 ARG A N 1
ATOM 1251 C CA . ARG A 1 166 ? -14.73639 27.24382 -5.51579 1.000 49.73346 201 ARG A CA 1
ATOM 1252 C C . ARG A 1 166 ? -15.15133 26.45171 -6.74860 1.000 54.88691 201 ARG A C 1
ATOM 1253 O O . ARG A 1 166 ? -16.35232 26.25414 -6.96180 1.000 58.58858 201 ARG A O 1
ATOM 1261 N N . GLY A 1 167 ? -14.19759 25.99637 -7.55798 1.000 48.53030 202 GLY A N 1
ATOM 1262 C CA . GLY A 1 167 ? -14.50809 25.22061 -8.73956 1.000 46.75873 202 GLY A CA 1
ATOM 1263 C C . GLY A 1 167 ? -14.83857 26.02655 -9.97372 1.000 48.93219 202 GLY A C 1
ATOM 1264 O O . GLY A 1 167 ? -15.26265 25.44289 -10.97743 1.000 53.62356 202 GLY A O 1
ATOM 1265 N N . GLU A 1 168 ? -14.65892 27.34399 -9.93777 1.000 47.26840 203 GLU A N 1
ATOM 1266 C CA . GLU A 1 168 ? -14.97949 28.18440 -11.08205 1.000 45.87896 203 GLU A CA 1
ATOM 1267 C C . GLU A 1 168 ? -13.88002 28.10845 -12.13354 1.000 42.56731 203 GLU A C 1
ATOM 1268 O O . GLU A 1 168 ? -12.69342 28.01220 -11.80949 1.000 44.40545 203 GLU A O 1
ATOM 1274 N N . ILE A 1 169 ? -14.28651 28.14774 -13.39964 1.000 42.64901 204 ILE A N 1
ATOM 1275 C CA . ILE A 1 169 ? -13.37497 28.14251 -14.53887 1.000 47.18128 204 ILE A CA 1
ATOM 1276 C C . ILE A 1 169 ? -13.67296 29.38648 -15.36324 1.000 50.16280 204 ILE A C 1
ATOM 1277 O O . ILE A 1 169 ? -14.78689 29.54010 -15.87988 1.000 56.50677 204 ILE A O 1
ATOM 1282 N N . LYS A 1 170 ? -12.68744 30.27423 -15.48419 1.000 47.99426 205 LYS A N 1
ATOM 1283 C CA . LYS A 1 170 ? -12.90537 31.58511 -16.07706 1.000 44.50143 205 LYS A CA 1
ATOM 1284 C C . LYS A 1 170 ? -11.81795 31.90321 -17.09540 1.000 55.57892 205 LYS A C 1
ATOM 1285 O O . LYS A 1 170 ? -10.71491 31.35169 -17.05753 1.000 59.08713 205 LYS A O 1
ATOM 1291 N N . LEU A 1 171 ? -12.15111 32.81110 -18.01001 1.000 47.59009 206 LEU A N 1
ATOM 1292 C CA . LEU A 1 171 ? -11.25176 33.25672 -19.06349 1.000 43.14752 206 LEU A CA 1
ATOM 1293 C C . LEU A 1 171 ? -10.69905 34.63996 -18.74481 1.000 48.47669 206 LEU A C 1
ATOM 1294 O O . LEU A 1 171 ? -11.35845 35.46058 -18.10183 1.000 48.39980 206 LEU A O 1
ATOM 1299 N N A CYS A 1 172 ? -9.47512 34.89214 -19.20311 0.591 47.11097 207 CYS A N 1
ATOM 1300 N N B CYS A 1 172 ? -9.48124 34.89406 -19.21799 0.409 45.33367 207 CYS A N 1
ATOM 1301 C CA A CYS A 1 172 ? -8.83458 36.18201 -18.99513 0.591 50.28007 207 CYS A CA 1
ATOM 1302 C CA B CYS A 1 172 ? -8.81763 36.16769 -18.98784 0.409 50.39765 207 CYS A CA 1
ATOM 1303 C C A CYS A 1 172 ? -7.94927 36.49456 -20.19262 0.591 52.52477 207 CYS A C 1
ATOM 1304 C C B CYS A 1 172 ? -7.93333 36.48765 -20.18500 0.409 49.83579 207 CYS A C 1
ATOM 1305 O O A CYS A 1 172 ? -7.72688 35.65192 -21.06613 0.591 43.11216 207 CYS A O 1
ATOM 1306 O O B CYS A 1 172 ? -7.69954 35.64406 -21.05467 0.409 42.40011 207 CYS A O 1
ATOM 1311 N N . ASP A 1 173 ? -7.44927 37.73095 -20.22086 1.000 42.51512 208 ASP A N 1
ATOM 1312 C CA . ASP A 1 173 ? -6.51467 38.20253 -21.24658 1.000 44.90098 208 ASP A CA 1
ATOM 1313 C C . ASP A 1 173 ? -7.09665 38.06599 -22.65674 1.000 40.28463 208 ASP A C 1
ATOM 1314 O O . ASP A 1 173 ? -6.53035 37.40681 -23.53066 1.000 47.09132 208 ASP A O 1
ATOM 1319 N N . PHE A 1 174 ? -8.23895 38.71160 -22.87221 1.000 48.25038 209 PHE A N 1
ATOM 1320 C CA . PHE A 1 174 ? -8.84130 38.77033 -24.19501 1.000 45.84621 209 PHE A CA 1
ATOM 1321 C C . PHE A 1 174 ? -8.82156 40.19873 -24.72511 1.000 43.18644 209 PHE A C 1
ATOM 1322 O O . PHE A 1 174 ? -8.71836 41.16876 -23.96924 1.000 49.80383 209 PHE A O 1
ATOM 1330 N N . GLY A 1 175 ? -8.91783 40.31173 -26.04796 1.000 45.15529 210 GLY A N 1
ATOM 1331 C CA . GLY A 1 175 ? -8.77984 41.58783 -26.72183 1.000 48.27387 210 GLY A CA 1
ATOM 1332 C C . GLY A 1 175 ? -9.94383 42.53736 -26.53163 1.000 50.74389 210 GLY A C 1
ATOM 1333 O O . GLY A 1 175 ? -10.79023 42.68120 -27.41889 1.000 64.45413 210 GLY A O 1
ATOM 1334 N N . VAL A 1 176 ? -9.99357 43.19582 -25.37709 1.000 53.74807 211 VAL A N 1
ATOM 1335 C CA . VAL A 1 176 ? -11.01696 44.20454 -25.13429 1.000 48.93278 211 VAL A CA 1
ATOM 1336 C C . VAL A 1 176 ? -10.57752 45.58018 -25.63596 1.000 53.09498 211 VAL A C 1
ATOM 1337 O O . VAL A 1 176 ? -11.41578 46.37672 -26.07198 1.000 49.02543 211 VAL A O 1
ATOM 1341 N N . SER A 1 177 ? -9.27716 45.86665 -25.61237 1.000 53.60113 212 SER A N 1
ATOM 1342 C CA . SER A 1 177 ? -8.72819 47.13687 -26.07653 1.000 45.92700 212 SER A CA 1
ATOM 1343 C C . SER A 1 177 ? -7.95009 46.89200 -27.36361 1.000 52.41653 212 SER A C 1
ATOM 1344 O O . SER A 1 177 ? -6.91889 46.21132 -27.35116 1.000 57.30066 212 SER A O 1
ATOM 1347 N N . GLY A 1 178 ? -8.44209 47.45210 -28.47129 1.000 49.88898 213 GLY A N 1
ATOM 1348 C CA . GLY A 1 178 ? -7.73827 47.31644 -29.73463 1.000 47.18197 213 GLY A CA 1
ATOM 1349 C C . GLY A 1 178 ? -6.39331 48.01357 -29.74659 1.000 52.96240 213 GLY A C 1
ATOM 1350 O O . GLY A 1 178 ? -5.46919 47.57375 -30.43733 1.000 57.44795 213 GLY A O 1
ATOM 1351 N N . GLN A 1 179 ? -6.26157 49.10558 -28.98984 1.000 45.31796 214 GLN A N 1
ATOM 1352 C CA . GLN A 1 179 ? -4.97498 49.78751 -28.89640 1.000 49.11153 214 GLN A CA 1
ATO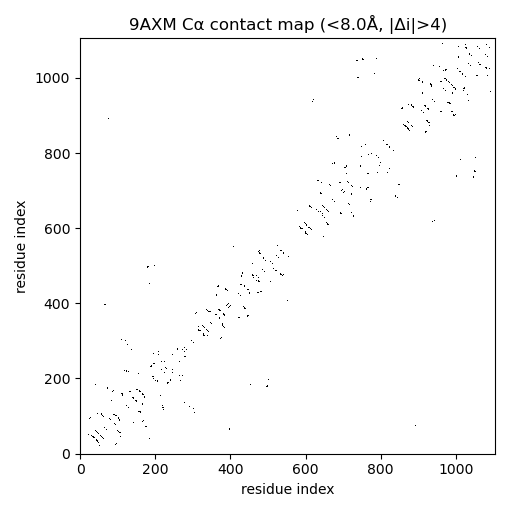M 1353 C C . GLN A 1 179 ? -3.96227 48.95044 -28.12584 1.000 52.95202 214 GLN A C 1
ATOM 1354 O O . GLN A 1 179 ? -2.78642 48.88639 -28.50357 1.000 63.30384 214 GLN A O 1
ATOM 1360 N N . LEU A 1 180 ? -4.39827 48.30584 -27.03979 1.000 55.92295 215 LEU A N 1
ATOM 1361 C CA . LEU A 1 180 ? -3.50286 47.42749 -26.29503 1.000 55.32850 215 LEU A CA 1
ATOM 1362 C C . LEU A 1 180 ? -3.06082 46.24112 -27.14083 1.000 53.59824 215 LEU A C 1
ATOM 1363 O O . LEU A 1 180 ? -1.93933 45.74751 -26.97995 1.000 55.94402 215 LEU A O 1
ATOM 1368 N N . ILE A 1 181 ? -3.92120 45.77607 -28.04954 1.000 49.73380 216 ILE A N 1
ATOM 1369 C CA . ILE A 1 181 ? -3.52392 44.72158 -28.97829 1.000 57.16644 216 ILE A CA 1
ATOM 1370 C C . ILE A 1 181 ? -2.41954 45.21787 -29.90245 1.000 55.17486 216 ILE A C 1
ATOM 1371 O O . ILE A 1 181 ? -1.42952 44.51634 -30.14504 1.000 58.71657 216 ILE A O 1
ATOM 1376 N N . ASP A 1 182 ? -2.56768 46.43597 -30.42862 1.000 51.60153 217 ASP A N 1
ATOM 1377 C CA . ASP A 1 182 ? -1.55675 46.98769 -31.32574 1.000 57.45790 217 ASP A CA 1
ATOM 1378 C C . ASP A 1 182 ? -0.26182 47.28673 -30.58052 1.000 53.72244 217 ASP A C 1
ATOM 1379 O O . ASP A 1 182 ? 0.83154 46.97365 -31.06570 1.000 58.59825 217 ASP A O 1
ATOM 1384 N N . ALA A 1 183 ? -0.36583 47.89676 -29.39680 1.000 57.54665 218 ALA A N 1
ATOM 1385 C CA . ALA A 1 183 ? 0.82963 48.27257 -28.64930 1.000 45.92420 218 ALA A CA 1
ATOM 1386 C C . ALA A 1 183 ? 1.60632 47.05405 -28.16877 1.000 56.69813 218 ALA A C 1
ATOM 1387 O O . ALA A 1 183 ? 2.82502 47.13535 -27.97746 1.000 61.44168 218 ALA A O 1
ATOM 1389 N N . MET A 1 184 ? 0.93128 45.92575 -27.96722 1.000 57.01639 219 MET A N 1
ATOM 1390 C CA . MET A 1 184 ? 1.59852 44.69587 -27.56325 1.000 55.75868 219 MET A CA 1
ATOM 1391 C C . MET A 1 184 ? 2.01223 43.83213 -28.74669 1.000 55.32728 219 MET A C 1
ATOM 1392 O O . MET A 1 184 ? 2.51352 42.72261 -28.54029 1.000 64.79585 219 MET A O 1
ATOM 1397 N N . ALA A 1 185 ? 1.81140 44.30897 -29.97735 1.000 52.47975 220 ALA A N 1
ATOM 1398 C CA . ALA A 1 185 ? 2.32259 43.58664 -31.13648 1.000 54.68118 220 ALA A CA 1
ATOM 1399 C C . ALA A 1 185 ? 3.83130 43.75585 -31.25802 1.000 62.16620 220 ALA A C 1
ATOM 1400 O O . ALA A 1 185 ? 4.53584 42.82825 -31.67486 1.000 66.06045 220 ALA A O 1
ATOM 1402 N N . ASN A 1 186 ? 4.34476 44.93571 -30.90384 1.000 59.36430 221 ASN A N 1
ATOM 1403 C CA . ASN A 1 186 ? 5.78527 45.16017 -30.78727 1.000 64.86519 221 ASN A CA 1
ATOM 1404 C C . ASN A 1 186 ? 6.27630 44.37575 -29.57445 1.000 60.60727 221 ASN A C 1
ATOM 1405 O O . ASN A 1 186 ? 6.46090 44.90308 -28.47503 1.000 64.14082 221 ASN A O 1
ATOM 1410 N N . ALA A 1 187 ? 6.47689 43.08232 -29.78097 1.000 64.92104 222 ALA A N 1
ATOM 1411 C CA . ALA A 1 187 ? 6.84185 42.16394 -28.71651 1.000 66.85312 222 ALA A CA 1
ATOM 1412 C C . ALA A 1 187 ? 8.15183 41.46468 -29.05907 1.000 75.56459 222 ALA A C 1
ATOM 1413 O O . ALA A 1 187 ? 8.79852 41.75272 -30.06930 1.000 75.20948 222 ALA A O 1
ATOM 1415 N N . PHE A 1 188 ? 8.53839 40.53935 -28.19176 1.000 73.60171 223 PHE A N 1
ATOM 1416 C CA . PHE A 1 188 ? 9.68725 39.67722 -28.40803 1.000 77.80121 223 PHE A CA 1
ATOM 1417 C C . PHE A 1 188 ? 9.20746 38.30961 -28.87745 1.000 69.75244 223 PHE A C 1
ATOM 1418 O O . PHE A 1 188 ? 8.06181 37.91718 -28.64232 1.000 72.58547 223 PHE A O 1
ATOM 1426 N N . VAL A 1 189 ? 10.09882 37.58976 -29.56396 1.000 82.54200 224 VAL A N 1
ATOM 1427 C CA . VAL A 1 189 ? 9.74005 36.28106 -30.09607 1.000 80.40269 224 VAL A CA 1
ATOM 1428 C C . VAL A 1 189 ? 9.30736 35.36166 -28.96429 1.000 80.63141 224 VAL A C 1
ATOM 1429 O O . VAL A 1 189 ? 9.93595 35.30860 -27.89903 1.000 85.14967 224 VAL A O 1
ATOM 1433 N N . GLY A 1 190 ? 8.21213 34.64029 -29.18814 1.000 73.77475 225 GLY A N 1
ATOM 1434 C CA . GLY A 1 190 ? 7.72294 33.66876 -28.23650 1.000 77.11635 225 GLY A CA 1
ATOM 1435 C C . GLY A 1 190 ? 8.37767 32.31464 -28.42445 1.000 77.09137 225 GLY A C 1
ATOM 1436 O O . GLY A 1 190 ? 9.29085 32.13170 -29.23158 1.000 80.98679 225 GLY A O 1
ATOM 1437 N N . THR A 1 191 ? 7.89381 31.34551 -27.64718 1.000 79.85493 226 THR A N 1
ATOM 1438 C CA . THR A 1 191 ? 8.35994 29.97162 -27.75146 1.000 76.44670 226 THR A CA 1
ATOM 1439 C C . THR A 1 191 ? 7.28886 29.00401 -28.22775 1.000 75.38127 226 THR A C 1
ATOM 1440 O O . THR A 1 191 ? 7.63112 27.91466 -28.69598 1.000 79.17967 226 THR A O 1
ATOM 1444 N N . ARG A 1 192 ? 6.01389 29.37025 -28.11893 1.000 74.53640 227 ARG A N 1
ATOM 1445 C CA . ARG A 1 192 ? 4.91363 28.52866 -28.55765 1.000 61.54147 227 ARG A CA 1
ATOM 1446 C C . ARG A 1 192 ? 3.89065 29.38471 -29.28504 1.000 62.38379 227 ARG A C 1
ATOM 1447 O O . ARG A 1 192 ? 3.99891 30.61263 -29.34338 1.000 71.26625 227 ARG A O 1
ATOM 1455 N N . SER A 1 193 ? 2.87612 28.71798 -29.82890 1.000 60.02851 228 SER A N 1
ATOM 1456 C CA . SER A 1 193 ? 1.76213 29.41695 -30.45159 1.000 55.16277 228 SER A CA 1
ATOM 1457 C C . SER A 1 193 ? 0.54699 28.50542 -30.44488 1.000 50.43741 228 SER A C 1
ATOM 1458 O O . SER A 1 193 ? 0.65472 27.32022 -30.77290 1.000 47.53724 228 SER A O 1
ATOM 1461 N N . TYR A 1 194 ? -0.59786 29.05910 -30.05171 1.000 53.37948 229 TYR A N 1
ATOM 1462 C CA . TYR A 1 194 ? -1.88730 28.39071 -30.15613 1.000 50.38630 229 TYR A CA 1
ATOM 1463 C C . TYR A 1 194 ? -2.74083 29.04661 -31.23268 1.000 56.98267 229 TYR A C 1
ATOM 1464 O O . TYR A 1 194 ? -3.97202 29.03854 -31.16491 1.000 56.11525 229 TYR A O 1
ATOM 1473 N N . MET A 1 195 ? -2.07787 29.60768 -32.23543 1.000 50.78947 230 MET A N 1
ATOM 1474 C CA . MET A 1 195 ? -2.71221 30.42517 -33.25271 1.000 54.37339 230 MET A CA 1
ATOM 1475 C C . MET A 1 195 ? -3.20198 29.56897 -34.41086 1.000 47.22030 230 MET A C 1
ATOM 1476 O O . MET A 1 195 ? -2.53730 28.61224 -34.81686 1.000 48.72405 230 MET A O 1
ATOM 1481 N N . SER A 1 196 ? -4.36732 29.92604 -34.94224 1.000 47.91050 231 SER A N 1
ATOM 1482 C CA . SER A 1 196 ? -4.93726 29.18580 -36.05230 1.000 50.38248 231 SER A CA 1
ATOM 1483 C C . SER A 1 196 ? -4.15391 29.46374 -37.33422 1.000 54.22205 231 SER A C 1
ATOM 1484 O O . SER A 1 196 ? -3.62945 30.56481 -37.52324 1.000 54.55382 231 SER A O 1
ATOM 1487 N N . PRO A 1 197 ? -4.06010 28.47704 -38.23133 1.000 53.91813 232 PRO A N 1
ATOM 1488 C CA . PRO A 1 197 ? -3.31043 28.69622 -39.47927 1.000 55.49530 232 PRO A CA 1
ATOM 1489 C C . PRO A 1 197 ? -3.89906 29.78922 -40.35023 1.000 50.65155 232 PRO A C 1
ATOM 1490 O O . PRO A 1 197 ? -3.14764 30.47660 -41.05287 1.000 63.15295 232 PRO A O 1
ATOM 1494 N N . GLU A 1 198 ? -5.22116 29.98157 -40.31839 1.000 50.73098 233 GLU A N 1
ATOM 1495 C CA . GLU A 1 198 ? -5.82308 31.05978 -41.09541 1.000 52.56274 233 GLU A CA 1
ATOM 1496 C C . GLU A 1 198 ? -5.40094 32.42957 -40.57610 1.000 61.62115 233 GLU A C 1
ATOM 1497 O O . GLU A 1 198 ? -5.26700 33.37318 -41.36297 1.000 70.74224 233 GLU A O 1
ATOM 1503 N N . ARG A 1 199 ? -5.17656 32.55786 -39.26682 1.000 65.01151 234 ARG A N 1
ATOM 1504 C CA . ARG A 1 199 ? -4.71478 33.82485 -38.71130 1.000 65.33000 234 ARG A CA 1
ATOM 1505 C C . ARG A 1 199 ? -3.21821 34.01794 -38.92705 1.000 66.46227 234 ARG A C 1
ATOM 1506 O O . ARG A 1 199 ? -2.76404 35.14192 -39.17018 1.000 68.45219 234 ARG A O 1
ATOM 1514 N N . LEU A 1 200 ? -2.43733 32.93652 -38.84011 1.000 60.36076 235 LEU A N 1
ATOM 1515 C CA . LEU A 1 200 ? -1.01796 33.00193 -39.17087 1.000 58.84784 235 LEU A CA 1
ATOM 1516 C C . LEU A 1 200 ? -0.77346 33.36716 -40.62734 1.000 59.69662 235 LEU A C 1
ATOM 1517 O O . LEU A 1 200 ? 0.38416 33.56499 -41.01242 1.000 70.51472 235 LEU A O 1
ATOM 1522 N N . GLN A 1 201 ? -1.82191 33.45007 -41.44197 1.000 59.12072 236 GLN A N 1
ATOM 1523 C CA . GLN A 1 201 ? -1.70242 33.77872 -42.85570 1.000 71.58845 236 GLN A CA 1
ATOM 1524 C C . GLN A 1 201 ? -2.30769 35.12586 -43.21881 1.000 78.45137 236 GLN A C 1
ATOM 1525 O O . GLN A 1 201 ? -1.75794 35.82465 -44.07223 1.000 89.65539 236 GLN A O 1
ATOM 1531 N N . GLY A 1 202 ? -3.42178 35.52138 -42.60027 1.000 67.30995 237 GLY A N 1
ATOM 1532 C CA . GLY A 1 202 ? -3.88044 36.89194 -42.75143 1.000 59.98705 237 GLY A CA 1
ATOM 1533 C C . GLY A 1 202 ? -5.37324 37.15609 -42.81866 1.000 67.71350 237 GLY A C 1
ATOM 1534 O O . GLY A 1 202 ? -5.77971 38.24930 -43.22433 1.000 71.39449 237 GLY A O 1
ATOM 1535 N N . THR A 1 203 ? -6.20302 36.19671 -42.41792 1.000 70.92941 238 THR A N 1
ATOM 1536 C CA . THR A 1 203 ? -7.64140 36.40746 -42.50028 1.000 63.20119 238 THR A CA 1
ATOM 1537 C C . THR A 1 203 ? -8.10855 37.39293 -41.42967 1.000 81.91932 238 THR A C 1
ATOM 1538 O O . THR A 1 203 ? -7.45738 37.59612 -40.39983 1.000 81.44618 238 THR A O 1
ATOM 1542 N N . HIS A 1 204 ? -9.24990 38.02390 -41.69921 1.000 88.45261 239 HIS A N 1
ATOM 1543 C CA . HIS A 1 204 ? -9.89535 38.85846 -40.69698 1.000 83.16868 239 HIS A CA 1
ATOM 1544 C C . HIS A 1 204 ? -10.34249 37.99465 -39.52366 1.000 90.73727 239 HIS A C 1
ATOM 1545 O O . HIS A 1 204 ? -10.71589 36.83001 -39.68713 1.000 83.90139 239 HIS A O 1
ATOM 1552 N N . TYR A 1 205 ? -10.30220 38.57665 -38.32980 1.000 122.22973 240 TYR A N 1
ATOM 1553 C CA . TYR A 1 205 ? -10.39051 37.78003 -37.11432 1.000 120.76734 240 TYR A CA 1
ATOM 1554 C C . TYR A 1 205 ? -11.81225 37.29009 -36.86729 1.000 117.63557 240 TYR A C 1
ATOM 1555 O O . TYR A 1 205 ? -12.78850 38.01885 -37.06622 1.000 114.28242 240 TYR A O 1
ATOM 1564 N N . SER A 1 206 ? -11.91492 36.03652 -36.43006 1.000 95.79993 241 SER A N 1
ATOM 1565 C CA . SER A 1 206 ? -13.19051 35.37620 -36.20513 1.000 82.79487 241 SER A CA 1
ATOM 1566 C C . SER A 1 206 ? -13.03189 34.37916 -35.06684 1.000 67.13733 241 SER A C 1
ATOM 1567 O O . SER A 1 206 ? -11.93596 33.87600 -34.80674 1.000 66.64882 241 SER A O 1
ATOM 1570 N N . VAL A 1 207 ? -14.15186 34.08258 -34.39862 1.000 62.80366 242 VAL A N 1
ATOM 1571 C CA . VAL A 1 207 ? -14.12132 33.22289 -33.21862 1.000 59.62609 242 VAL A CA 1
ATOM 1572 C C . VAL A 1 207 ? -13.66772 31.80679 -33.55023 1.000 58.60230 242 VAL A C 1
ATOM 1573 O O . VAL A 1 207 ? -13.22938 31.07515 -32.65505 1.000 60.41057 242 VAL A O 1
ATOM 1577 N N . GLN A 1 208 ? -13.75692 31.40025 -34.82145 1.000 47.41615 243 GLN A N 1
ATOM 1578 C CA . GLN A 1 208 ? -13.25172 30.09053 -35.22389 1.000 55.19901 243 GLN A CA 1
ATOM 1579 C C . GLN A 1 208 ? -11.77744 29.92774 -34.87887 1.000 53.82228 243 GLN A C 1
ATOM 1580 O O . GLN A 1 208 ? -11.32293 28.81051 -34.60473 1.000 57.58506 243 GLN A O 1
ATOM 1586 N N . SER A 1 209 ? -11.01844 31.02562 -34.89030 1.000 54.60434 244 SER A N 1
ATOM 1587 C CA . SER A 1 209 ? -9.62270 30.97013 -34.47036 1.000 54.35912 244 SER A CA 1
ATOM 1588 C C . SER A 1 209 ? -9.50434 30.59458 -32.99916 1.000 49.12918 244 SER A C 1
ATOM 1589 O O . SER A 1 209 ? -8.63709 29.79747 -32.62572 1.000 48.78447 244 SER A O 1
ATOM 1592 N N . ASP A 1 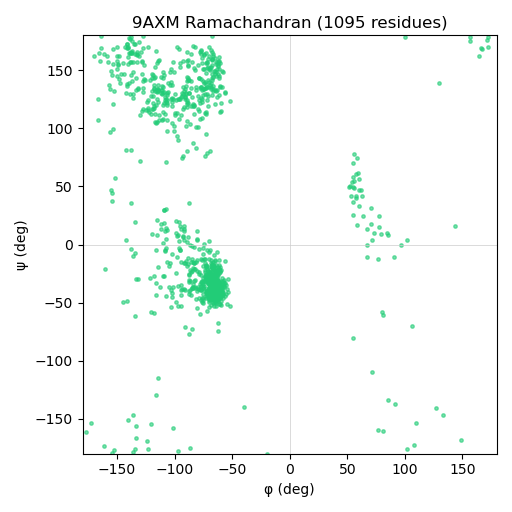210 ? -10.36628 31.16130 -32.14949 1.000 48.93930 245 ASP A N 1
ATOM 1593 C CA . ASP A 1 210 ? -10.35040 30.81270 -30.73208 1.000 51.78854 245 ASP A CA 1
ATOM 1594 C C . ASP A 1 210 ? -10.74911 29.36060 -30.51503 1.000 55.29785 245 ASP A C 1
ATOM 1595 O O . ASP A 1 210 ? -10.23880 28.70305 -29.59999 1.000 52.95913 245 ASP A O 1
ATOM 1600 N N . ILE A 1 211 ? -11.66281 28.84634 -31.34049 1.000 56.68787 246 ILE A N 1
ATOM 1601 C CA . ILE A 1 211 ? -12.06507 27.44835 -31.23058 1.000 43.40299 246 ILE A CA 1
ATOM 1602 C C . ILE A 1 211 ? -10.89081 26.53142 -31.54408 1.000 47.77681 246 ILE A C 1
ATOM 1603 O O . ILE A 1 211 ? -10.69170 25.50467 -30.88321 1.000 57.74561 246 ILE A O 1
ATOM 1608 N N . TRP A 1 212 ? -10.09113 26.88984 -32.55258 1.000 55.74687 247 TRP A N 1
ATOM 1609 C CA . TRP A 1 212 ? -8.86046 26.15280 -32.82213 1.000 46.56582 247 TRP A CA 1
ATOM 1610 C C . TRP A 1 212 ? -7.91434 26.21222 -31.63082 1.000 51.39194 247 TRP A C 1
ATOM 1611 O O . TRP A 1 212 ? -7.31723 25.19748 -31.25055 1.000 47.27646 247 TRP A O 1
ATOM 1622 N N . SER A 1 213 ? -7.75675 27.39844 -31.03590 1.000 48.27557 248 SER A N 1
ATOM 1623 C CA . SER A 1 213 ? -6.86126 27.54291 -29.89334 1.000 47.68443 248 SER A CA 1
ATOM 1624 C C . SER A 1 213 ? -7.34279 26.73447 -28.69799 1.000 50.75302 248 SER A C 1
ATOM 1625 O O . SER A 1 213 ? -6.52494 26.24277 -27.91197 1.000 51.67243 248 SER A O 1
ATOM 1628 N N . MET A 1 214 ? -8.65990 26.58982 -28.54125 1.000 47.56020 249 MET A N 1
ATOM 1629 C CA . MET A 1 214 ? -9.19072 25.75716 -27.46779 1.000 50.34360 249 MET A CA 1
ATOM 1630 C C . MET A 1 214 ? -8.87104 24.28819 -27.71043 1.000 48.49766 249 MET A C 1
ATOM 1631 O O . MET A 1 214 ? -8.41315 23.58317 -26.80335 1.000 43.12504 249 MET A O 1
ATOM 1636 N N . GLY A 1 215 ? -9.10229 23.81163 -28.93550 1.000 47.80786 250 GLY A N 1
ATOM 1637 C CA . GLY A 1 215 ? -8.82005 22.41939 -29.24238 1.000 49.76339 250 GLY A CA 1
ATOM 1638 C C . GLY A 1 215 ? -7.35350 22.07212 -29.08143 1.000 42.90122 250 GLY A C 1
ATOM 1639 O O . GLY A 1 215 ? -7.01137 21.00064 -28.57587 1.000 54.95667 250 GLY A O 1
ATOM 1640 N N . LEU A 1 216 ? -6.46641 22.97419 -29.50664 1.000 45.60078 251 LEU A N 1
ATOM 1641 C CA . LEU A 1 216 ? -5.03858 22.74742 -29.31286 1.000 49.99349 251 LEU A CA 1
ATOM 1642 C C . LEU A 1 216 ? -4.68559 22.72690 -27.83147 1.000 48.79954 251 LEU A C 1
ATOM 1643 O O . LEU A 1 216 ? -3.81026 21.96542 -27.40293 1.000 40.27084 251 LEU A O 1
ATOM 1648 N N . SER A 1 217 ? -5.36104 23.55652 -27.03266 1.000 48.32039 252 SER A N 1
ATOM 1649 C CA . SER A 1 217 ? -5.13247 23.54716 -25.59203 1.000 45.39865 252 SER A CA 1
ATOM 1650 C C . SER A 1 217 ? -5.64448 22.25823 -24.96229 1.000 49.03230 252 SER A C 1
ATOM 1651 O O . SER A 1 217 ? -4.99220 21.69224 -24.07686 1.000 48.53064 252 SER A O 1
ATOM 1654 N N . LEU A 1 218 ? -6.81109 21.78106 -25.40695 1.000 49.62141 253 LEU A N 1
ATOM 1655 C CA . LEU A 1 218 ? -7.36505 20.54444 -24.86400 1.000 49.31315 253 LEU A CA 1
ATOM 1656 C C . LEU A 1 218 ? -6.42748 19.36816 -25.09951 1.000 49.23387 253 LEU A C 1
ATOM 1657 O O . LEU A 1 218 ? -6.25093 18.52020 -24.21726 1.000 54.31362 253 LEU A O 1
ATOM 1662 N N . VAL A 1 219 ? -5.81505 19.30099 -26.28372 1.000 50.28070 254 VAL A N 1
ATOM 1663 C CA . VAL A 1 219 ? -4.89052 18.21017 -26.57904 1.000 49.08222 254 VAL A CA 1
ATOM 1664 C C . VAL A 1 219 ? -3.67012 18.28463 -25.67086 1.000 53.95841 254 VAL A C 1
ATOM 1665 O O . VAL A 1 219 ? -3.20177 17.26369 -25.15273 1.000 59.38837 254 VAL A O 1
ATOM 1669 N N . GLU A 1 220 ? -3.14107 19.49183 -25.45531 1.000 48.53957 255 GLU A N 1
ATOM 1670 C CA . GLU A 1 220 ? -1.96465 19.64227 -24.60352 1.000 52.55953 255 GLU A CA 1
ATOM 1671 C C . GLU A 1 220 ? -2.26389 19.21898 -23.17105 1.000 51.89101 255 GLU A C 1
ATOM 1672 O O . GLU A 1 220 ? -1.48741 18.48109 -22.55379 1.000 49.07218 255 GLU A O 1
ATOM 1678 N N . MET A 1 221 ? -3.39075 19.67848 -22.62358 1.000 46.28659 256 MET A N 1
ATOM 1679 C CA . MET A 1 221 ? -3.74234 19.33240 -21.25216 1.000 47.35650 256 MET A CA 1
ATOM 1680 C C . MET A 1 221 ? -4.16525 17.87622 -21.11029 1.000 49.24775 256 MET A C 1
ATOM 1681 O O . MET A 1 221 ? -4.15345 17.34816 -19.99341 1.000 54.11148 256 MET A O 1
ATOM 1686 N N . ALA A 1 222 ? -4.53052 17.21482 -22.21081 1.000 56.02349 257 ALA A N 1
ATOM 1687 C CA . ALA A 1 222 ? -4.95171 15.82069 -22.13420 1.000 50.20403 257 ALA A CA 1
ATOM 1688 C C . ALA A 1 222 ? -3.77110 14.85915 -22.14669 1.000 51.49176 257 ALA A C 1
ATOM 1689 O O . ALA A 1 222 ? -3.83271 13.80562 -21.50380 1.000 58.22784 257 ALA A O 1
ATOM 1691 N N . VAL A 1 223 ? -2.70008 15.19183 -22.86619 1.000 53.96135 258 VAL A N 1
ATOM 1692 C CA . VAL A 1 223 ? -1.51620 14.33977 -22.92991 1.000 58.63907 258 VAL A CA 1
ATOM 1693 C C . VAL A 1 223 ? -0.33122 14.91707 -22.17391 1.000 62.58886 258 VAL A C 1
ATOM 1694 O O . VAL A 1 223 ? 0.70055 14.23435 -22.06029 1.000 68.22117 258 VAL A O 1
ATOM 1698 N N . GLY A 1 224 ? -0.43638 16.13707 -21.65451 1.000 56.09203 259 GLY A N 1
ATOM 1699 C CA . GLY A 1 224 ? 0.65038 16.71655 -20.88912 1.000 59.05300 259 GLY A CA 1
ATOM 1700 C C . GLY A 1 224 ? 1.86739 17.08653 -21.70393 1.000 56.05352 259 GLY A C 1
ATOM 1701 O O . GLY A 1 224 ? 2.98914 17.02676 -21.19119 1.000 58.97174 259 GLY A O 1
ATOM 1702 N N . ARG A 1 225 ? 1.67824 17.46849 -22.96395 1.000 57.94989 260 ARG A N 1
ATOM 1703 C CA . ARG A 1 225 ? 2.79165 17.85371 -23.81663 1.000 54.75472 260 ARG A CA 1
ATOM 1704 C C . ARG A 1 225 ? 2.27057 18.75452 -24.92483 1.000 59.61759 260 ARG A C 1
ATOM 1705 O O . ARG A 1 225 ? 1.21216 18.48822 -25.49953 1.000 56.44456 260 ARG A O 1
ATOM 1707 N N . TYR A 1 226 ? 3.01492 19.82152 -25.20913 1.000 62.16654 261 TYR A N 1
ATOM 1708 C CA . TYR A 1 226 ? 2.69425 20.71317 -26.31614 1.000 60.02770 261 TYR A CA 1
ATOM 1709 C C . TYR A 1 226 ? 2.74082 19.90933 -27.61097 1.000 58.27757 261 TYR A C 1
ATOM 1710 O O . TYR A 1 226 ? 3.81275 19.43547 -28.01072 1.000 58.20498 261 TYR A O 1
ATOM 1719 N N . PRO A 1 227 ? 1.60284 19.73406 -28.29375 1.000 55.72251 262 PRO A N 1
ATOM 1720 C CA . PRO A 1 227 ? 1.52961 18.71025 -29.34922 1.000 67.44719 262 PRO A CA 1
ATOM 1721 C C . PRO A 1 227 ? 2.07170 19.14542 -30.69913 1.000 72.90740 262 PRO A C 1
ATOM 1722 O O . PRO A 1 227 ? 2.31830 18.28067 -31.55027 1.000 68.59856 262 PRO A O 1
ATOM 1726 N N . ILE A 1 228 ? 2.25185 20.44074 -30.93509 1.000 65.36676 263 ILE A N 1
ATOM 1727 C CA . ILE A 1 228 ? 2.70622 20.93732 -32.22866 1.000 67.72602 263 ILE A CA 1
ATOM 1728 C C . ILE A 1 228 ? 4.22963 21.01223 -32.22936 1.000 70.00907 263 ILE A C 1
ATOM 1729 O O . ILE A 1 228 ? 4.84135 21.49710 -31.26729 1.000 69.34863 263 ILE A O 1
ATOM 1734 N N . GLY A 1 229 ? 4.83718 20.51456 -33.29894 1.000 79.95875 264 GLY A N 1
ATOM 1735 C CA . GLY A 1 229 ? 6.27097 20.47023 -33.45474 1.000 82.49061 264 GLY A CA 1
ATOM 1736 C C . GLY A 1 229 ? 6.81042 19.05787 -33.36478 1.000 93.29221 264 GLY A C 1
ATOM 1737 O O . GLY A 1 229 ? 6.13063 18.07117 -33.65026 1.000 90.93591 264 GLY A O 1
ATOM 1738 N N . SER A 1 230 ? 8.07392 18.97290 -32.94663 1.000 105.21988 265 SER A N 1
ATOM 1739 C CA . SER A 1 230 ? 8.75142 17.69722 -32.78168 1.000 103.77812 265 SER A CA 1
ATOM 1740 C C . SER A 1 230 ? 9.82031 17.85024 -31.71346 1.000 108.28554 265 SER A C 1
ATOM 1741 O O . SER A 1 230 ? 10.59195 18.81249 -31.73077 1.000 116.11943 265 SER A O 1
ATOM 1744 N N . GLY A 1 231 ? 9.84113 16.90345 -30.77812 1.000 110.93442 266 GLY A N 1
ATOM 1745 C CA . GLY A 1 231 ? 10.79815 16.90773 -29.68612 1.000 115.99185 266 GLY A CA 1
ATOM 1746 C C . GLY A 1 231 ? 10.50820 18.00578 -28.68436 1.000 116.76114 266 GLY A C 1
ATOM 1747 O O . GLY A 1 231 ? 10.28812 17.73514 -27.50750 1.000 120.67799 266 GLY A O 1
ATOM 1748 N N . SER A 1 234 ? 13.37543 19.79691 -29.68776 1.000 113.48050 307 SER A N 1
ATOM 1749 C CA . SER A 1 234 ? 12.60933 21.03395 -29.60430 1.000 117.60567 307 SER A CA 1
ATOM 1750 C C . SER A 1 234 ? 12.62418 21.78062 -30.93386 1.000 111.33580 307 SER A C 1
ATOM 1751 O O . SER A 1 234 ? 13.37245 21.43225 -31.84792 1.000 108.06241 307 SER A O 1
ATOM 1754 N N . MET A 1 235 ? 11.78422 22.80722 -31.03557 1.000 105.39676 308 MET A N 1
ATOM 1755 C CA . MET A 1 235 ? 11.71619 23.64657 -32.22096 1.000 92.51991 308 MET A CA 1
ATOM 1756 C C . MET A 1 235 ? 11.55332 25.09668 -31.79108 1.000 90.53905 308 MET A C 1
ATOM 1757 O O . MET A 1 235 ? 11.22563 25.39531 -30.63899 1.000 89.93707 308 MET A O 1
ATOM 1762 N N . ALA A 1 236 ? 11.79818 26.00110 -32.73330 1.000 78.15120 309 ALA A N 1
ATOM 1763 C CA . ALA A 1 236 ? 11.66090 27.43089 -32.50674 1.000 59.60300 309 ALA A CA 1
ATOM 1764 C C . ALA A 1 236 ? 10.30952 27.91474 -33.01675 1.000 67.32581 309 ALA A C 1
ATOM 1765 O O . ALA A 1 236 ? 9.58356 27.19535 -33.70809 1.000 70.88167 309 ALA A O 1
ATOM 1767 N N . ILE A 1 237 ? 9.98608 29.16457 -32.67167 1.000 50.11093 310 ILE A N 1
ATOM 1768 C CA . ILE A 1 237 ? 8.63933 29.68105 -32.90475 1.000 57.87655 310 ILE A CA 1
ATOM 1769 C C . ILE A 1 237 ? 8.27177 29.59635 -34.38154 1.000 55.96013 310 ILE A C 1
ATOM 1770 O O . ILE A 1 237 ? 7.16095 29.18153 -34.73120 1.000 71.37050 310 ILE A O 1
ATOM 1775 N N . PHE A 1 238 ? 9.20235 29.95341 -35.27126 1.000 57.73546 311 PHE A N 1
ATOM 1776 C CA . PHE A 1 238 ? 8.89273 29.95798 -36.69860 1.000 65.50892 311 PHE A CA 1
ATOM 1777 C C . PHE A 1 238 ? 8.58070 28.55394 -37.20059 1.000 52.34225 311 PHE A C 1
ATOM 1778 O O . PHE A 1 238 ? 7.59699 28.34470 -37.91980 1.000 70.21539 311 PHE A O 1
ATOM 1786 N N . GLU A 1 239 ? 9.41427 27.57650 -36.83408 1.000 54.13533 312 GLU A N 1
ATOM 1787 C CA . GLU A 1 239 ? 9.17156 26.20191 -37.26030 1.000 61.13648 312 GLU A CA 1
ATOM 1788 C C . GLU A 1 239 ? 7.83787 25.68964 -36.73019 1.000 65.38533 312 GLU A C 1
ATOM 1789 O O . GLU A 1 239 ? 7.12079 24.96264 -37.42844 1.000 69.83891 312 GLU A O 1
ATOM 1791 N N . LEU A 1 240 ? 7.48522 26.06503 -35.49797 1.000 64.20700 313 LEU A N 1
ATOM 1792 C CA . LEU A 1 240 ? 6.16891 25.72348 -34.96966 1.000 59.38896 313 LEU A CA 1
ATOM 1793 C C . LEU A 1 240 ? 5.06527 26.43128 -35.74549 1.000 64.50284 313 LEU A C 1
ATOM 1794 O O . LEU A 1 240 ? 4.02721 25.82933 -36.04381 1.000 66.46838 313 LEU A O 1
ATOM 1799 N N . LEU A 1 241 ? 5.27107 27.70867 -36.08286 1.000 52.02399 314 LEU A N 1
ATOM 1800 C CA . LEU A 1 241 ? 4.32068 28.41785 -36.93217 1.000 53.31929 314 LEU A CA 1
ATOM 1801 C C . LEU A 1 241 ? 4.22482 27.80270 -38.32160 1.000 62.24568 314 LEU A C 1
ATOM 1802 O O . LEU A 1 241 ? 3.19250 27.95400 -38.98389 1.000 64.98421 314 LEU A O 1
ATOM 1807 N N . ASP A 1 242 ? 5.27738 27.11916 -38.77711 1.000 57.12305 315 ASP A N 1
ATOM 1808 C CA . ASP A 1 242 ? 5.22665 26.43767 -40.06626 1.000 66.02692 315 ASP A CA 1
ATOM 1809 C C . ASP A 1 242 ? 4.30521 25.22552 -40.00657 1.000 63.91506 315 ASP A C 1
ATOM 1810 O O . ASP A 1 242 ? 3.46969 25.02388 -40.89523 1.000 67.27405 315 ASP A O 1
ATOM 1815 N N . TYR A 1 243 ? 4.46057 24.40049 -38.96624 1.000 58.16668 316 TYR A N 1
ATOM 1816 C CA . TYR A 1 243 ? 3.61137 23.22702 -38.77211 1.000 59.73989 316 TYR A CA 1
ATOM 1817 C C . TYR A 1 243 ? 2.13307 23.58763 -38.83655 1.000 52.93162 316 TYR A C 1
ATOM 1818 O O . TYR A 1 243 ? 1.36263 22.98132 -39.59074 1.000 54.96642 316 TYR A O 1
ATOM 1827 N N . ILE A 1 244 ? 1.72545 24.57992 -38.04025 1.000 53.65733 317 ILE A N 1
ATOM 1828 C CA . ILE A 1 244 ? 0.31814 24.96093 -37.93520 1.000 52.13799 317 ILE A CA 1
ATOM 1829 C C . ILE A 1 244 ? -0.27121 25.24575 -39.30849 1.000 54.63716 317 ILE A C 1
ATOM 1830 O O . ILE A 1 244 ? -1.40518 24.85476 -39.61220 1.000 55.53208 317 ILE A O 1
ATOM 1835 N N . VAL A 1 245 ? 0.49370 25.92222 -40.16301 1.000 51.12432 318 VAL A N 1
ATOM 1836 C CA . VAL A 1 245 ? -0.02926 26.35209 -41.45347 1.000 51.08704 318 VAL A CA 1
ATOM 1837 C C . VAL A 1 245 ? -0.00111 25.21349 -42.46652 1.000 54.59902 318 VAL A C 1
ATOM 1838 O O . VAL A 1 245 ? -0.94186 25.04411 -43.25047 1.000 50.92812 318 VAL A O 1
ATOM 1842 N N . ASN A 1 246 ? 1.05978 24.40741 -42.46063 1.000 46.57803 319 ASN A N 1
ATOM 1843 C CA . ASN A 1 246 ? 1.27552 23.39986 -43.49318 1.000 58.51355 319 ASN A CA 1
ATOM 1844 C C . ASN A 1 246 ? 0.93315 21.98572 -43.03511 1.000 63.23050 319 ASN A C 1
ATOM 1845 O O . ASN A 1 246 ? 0.15402 21.29388 -43.69732 1.000 64.85415 319 ASN A O 1
ATOM 1850 N N . GLU A 1 247 ? 1.49981 21.53927 -41.91606 1.000 65.10939 320 GLU A N 1
ATOM 1851 C CA . GLU A 1 247 ? 1.32300 20.16512 -41.48036 1.000 60.98520 320 GLU A CA 1
ATOM 1852 C C . GLU A 1 247 ? -0.09993 19.93594 -40.97077 1.000 59.63118 320 GLU A C 1
ATOM 1853 O O . GLU A 1 247 ? -0.79320 20.88175 -40.59002 1.000 62.13902 320 GLU A O 1
ATOM 1859 N N . PRO A 1 248 ? -0.56284 18.68662 -40.97215 1.000 68.99741 321 PRO A N 1
ATOM 1860 C CA . PRO A 1 248 ? -1.93875 18.39926 -40.54425 1.000 63.28525 321 PRO A CA 1
ATOM 1861 C C . PRO A 1 248 ? -2.12108 18.65807 -39.05937 1.000 58.78270 321 PRO A C 1
ATOM 1862 O O . PRO A 1 248 ? -1.14291 18.67411 -38.29694 1.000 56.30491 321 PRO A O 1
ATOM 1866 N N . PRO A 1 249 ? -3.35677 18.86662 -38.61023 1.000 60.77750 322 PRO A N 1
ATOM 1867 C CA . PRO A 1 249 ? -3.59388 19.22709 -37.20518 1.000 56.56723 322 PRO A CA 1
ATOM 1868 C C . PRO A 1 249 ? -3.34738 18.04999 -36.27916 1.000 58.01618 322 PRO A C 1
ATOM 1869 O O . PRO A 1 249 ? -3.43611 16.88594 -36.69839 1.000 66.49469 322 PRO A O 1
ATOM 1873 N N . PRO A 1 250 ? -3.04130 18.31069 -35.01130 1.000 66.47454 323 PRO A N 1
ATOM 1874 C CA . PRO A 1 250 ? -2.80647 17.22284 -34.05785 1.000 64.87700 323 PRO A CA 1
ATOM 1875 C C . PRO A 1 250 ? -4.11621 16.59717 -33.59367 1.000 55.07231 323 PRO A C 1
ATOM 1876 O O . PRO A 1 250 ? -5.20710 17.12608 -33.80840 1.000 57.28284 323 PRO A O 1
ATOM 1880 N N . LYS A 1 251 ? -3.98567 15.44651 -32.93686 1.000 55.25980 324 LYS A N 1
ATOM 1881 C CA . LYS A 1 251 ? -5.14813 14.70809 -32.46899 1.000 70.56937 324 LYS A CA 1
ATOM 1882 C C . LYS A 1 251 ? -4.79628 13.95153 -31.19739 1.000 66.28958 324 LYS A C 1
ATOM 1883 O O . LYS A 1 251 ? -3.63224 13.62239 -30.95245 1.000 63.15442 324 LYS A O 1
ATOM 1885 N N . LEU A 1 252 ? -5.82012 13.68410 -30.39054 1.000 58.27624 325 LEU A N 1
ATOM 1886 C CA . LEU A 1 252 ? -5.64199 12.88020 -29.19414 1.000 66.73472 325 LEU A CA 1
ATOM 1887 C C . LEU A 1 252 ? -5.34873 11.42996 -29.57404 1.000 65.85053 325 LEU A C 1
ATOM 1888 O O . LEU A 1 252 ? -5.76481 10.96313 -30.63810 1.000 78.38073 325 LEU A O 1
ATOM 1893 N N . PRO A 1 253 ? -4.62759 10.69907 -28.72465 1.000 68.88421 326 PRO A N 1
ATOM 1894 C CA . PRO A 1 253 ? -4.46917 9.26009 -28.95278 1.000 70.07552 326 PRO A CA 1
ATOM 1895 C C . PRO A 1 253 ? -5.81506 8.55481 -28.89117 1.000 75.90566 326 PRO A C 1
ATOM 1896 O O . PRO A 1 253 ? -6.76921 9.03510 -28.27617 1.000 86.18571 326 PRO A O 1
ATOM 1900 N N . SER A 1 254 ? -5.88364 7.39515 -29.54318 1.000 88.79586 327 SER A N 1
ATOM 1901 C CA . SER A 1 254 ? -7.17045 6.74313 -29.75184 1.000 96.06014 327 SER A CA 1
ATOM 1902 C C . SER A 1 254 ? -7.56862 5.84827 -28.58875 1.000 97.98888 327 SER A C 1
ATOM 1903 O O . SER A 1 254 ? -8.76376 5.70147 -28.30828 1.000 94.97091 327 SER A O 1
ATOM 1906 N N . GLY A 1 255 ? -6.59428 5.25359 -27.90201 1.000 87.12824 328 GLY A N 1
ATOM 1907 C CA . GLY A 1 255 ? -6.91259 4.18624 -26.96786 1.000 92.04624 328 GLY A CA 1
ATOM 1908 C C . GLY A 1 255 ? -7.66945 4.66759 -25.74443 1.000 97.30872 328 GLY A C 1
ATOM 1909 O O . GLY A 1 255 ? -8.73079 4.13623 -25.40693 1.000 79.29814 328 GLY A O 1
ATOM 1910 N N . VAL A 1 256 ? -7.14077 5.68708 -25.06948 1.000 105.73372 329 VAL A N 1
ATOM 1911 C CA . VAL A 1 256 ? -7.62401 6.01006 -23.73202 1.000 100.06044 329 VAL A CA 1
ATOM 1912 C C . VAL A 1 256 ? -8.81859 6.95428 -23.78237 1.000 96.57160 329 VAL A C 1
ATOM 1913 O O . VAL A 1 256 ? -9.79404 6.77436 -23.04412 1.000 97.82347 329 VAL A O 1
ATOM 1917 N N . PHE A 1 257 ? -8.76967 7.97039 -24.63600 1.000 76.55140 330 PHE A N 1
ATOM 1918 C CA . PHE A 1 257 ? -9.79607 9.00143 -24.62468 1.000 68.20125 330 PHE A CA 1
ATOM 1919 C C . PHE A 1 257 ? -11.03010 8.55691 -25.40069 1.000 62.97205 330 PHE A C 1
ATOM 1920 O O . PHE A 1 257 ? -10.94741 7.77294 -26.35020 1.000 77.05556 330 PHE A O 1
ATOM 1928 N N . SER A 1 258 ? -12.18371 9.07206 -24.98294 1.000 54.77522 331 SER A N 1
ATOM 1929 C CA . SER A 1 258 ? -13.45078 8.65011 -25.56015 1.000 55.45788 331 SER A CA 1
ATOM 1930 C C . SER A 1 258 ? -13.59635 9.15737 -26.98968 1.000 70.12365 331 SER A C 1
ATOM 1931 O O . SER A 1 258 ? -13.06096 10.20579 -27.36031 1.000 66.97611 331 SER A O 1
ATOM 1934 N N . LEU A 1 259 ? -14.34107 8.39394 -27.79514 1.000 64.79019 332 LEU A N 1
ATOM 1935 C CA . LEU A 1 259 ? -14.62638 8.81251 -29.16353 1.000 67.79967 332 LEU A CA 1
ATOM 1936 C C . LEU A 1 259 ? -15.32903 10.16226 -29.20020 1.000 63.64054 332 LEU A C 1
ATOM 1937 O O . LEU A 1 259 ? -15.11050 10.94953 -30.12847 1.000 70.42466 332 LEU A O 1
ATOM 1942 N N . GLU A 1 260 ? -16.17430 10.44562 -28.20647 1.000 58.55604 333 GLU A N 1
ATOM 1943 C CA . GLU A 1 260 ? -16.81819 11.75254 -28.13033 1.000 62.44163 333 GLU A CA 1
ATOM 1944 C C . GLU A 1 260 ? -15.78393 12.85717 -27.95334 1.000 59.33391 333 GLU A C 1
ATOM 1945 O O . GLU A 1 260 ? -15.82718 13.88153 -28.64387 1.000 63.80672 333 GLU A O 1
ATOM 1951 N N . PHE A 1 261 ? -14.84187 12.66349 -27.02632 1.000 60.45350 334 PHE A N 1
ATOM 1952 C CA . PHE A 1 261 ? -13.79323 13.65622 -26.81451 1.000 61.01849 334 PHE A CA 1
ATOM 1953 C C . PHE A 1 261 ? -12.87583 13.75768 -28.02777 1.000 64.59542 334 PHE A C 1
ATOM 1954 O O . PHE A 1 261 ? -12.44452 14.85697 -28.39527 1.000 56.62275 334 PHE A O 1
ATOM 1962 N N . GLN A 1 262 ? -12.56568 12.62346 -28.66115 1.000 61.00257 335 GLN A N 1
ATOM 1963 C CA . GLN A 1 262 ? -11.71762 12.64528 -29.84968 1.000 61.91061 335 GLN A CA 1
ATOM 1964 C C . GLN A 1 262 ? -12.37557 13.42977 -30.97725 1.000 63.86233 335 GLN A C 1
ATOM 1965 O O . GLN A 1 262 ? -11.72820 14.24555 -31.64326 1.000 62.97955 335 GLN A O 1
ATOM 1971 N N . ASP A 1 263 ? -13.66783 13.19172 -31.20936 1.000 59.46541 336 ASP A N 1
ATOM 1972 C CA . ASP A 1 263 ? -14.37551 13.91280 -32.25921 1.000 66.38053 336 ASP A CA 1
ATOM 1973 C C . ASP A 1 263 ? -14.58391 15.37955 -31.90891 1.000 56.16395 336 ASP A C 1
ATOM 1974 O O . ASP A 1 263 ? -14.74693 16.20377 -32.81517 1.000 54.94046 336 ASP A O 1
ATOM 1979 N N . PHE A 1 264 ? -14.57758 15.72310 -30.61903 1.000 63.08910 337 PHE A N 1
ATOM 1980 C CA . PHE A 1 264 ? -14.76979 17.11457 -30.22526 1.000 58.46799 337 PHE A CA 1
ATOM 1981 C C . PHE A 1 264 ? -13.56502 17.96839 -30.60062 1.000 57.59083 337 PHE A C 1
ATOM 1982 O O . PHE A 1 264 ? -13.72371 19.08687 -31.10346 1.000 47.98761 337 PHE A O 1
ATOM 1990 N N . VAL A 1 265 ? -12.35242 17.46122 -30.36557 1.000 49.16314 338 VAL A N 1
ATOM 1991 C CA . VAL A 1 265 ? -11.16308 18.24624 -30.67750 1.000 60.77211 338 VAL A CA 1
ATOM 1992 C C . VAL A 1 265 ? -10.91310 18.27814 -32.17932 1.000 60.18156 338 VAL A C 1
ATOM 1993 O O . VAL A 1 265 ? -10.34823 19.24835 -32.69872 1.000 55.51661 338 VAL A O 1
ATOM 1997 N N . ASN A 1 266 ? -11.32986 17.23608 -32.90384 1.000 64.68990 339 ASN A N 1
ATOM 1998 C CA . ASN A 1 266 ? -11.11393 17.21516 -34.34681 1.000 57.29986 339 ASN A CA 1
ATOM 1999 C C . ASN A 1 266 ? -11.96339 18.26760 -35.04713 1.000 50.71237 339 ASN A C 1
ATOM 2000 O O . ASN A 1 266 ? -11.50007 18.91697 -35.99138 1.000 57.78200 339 ASN A O 1
ATOM 2005 N N . LYS A 1 267 ? -13.20665 18.45543 -34.59827 1.000 50.89192 340 LYS A N 1
ATOM 2006 C CA . LYS A 1 267 ? -14.03677 19.51682 -35.15403 1.000 52.04401 340 LYS A CA 1
ATOM 2007 C C . LYS A 1 267 ? -13.53227 20.90006 -34.77043 1.000 60.44901 340 LYS A C 1
ATOM 2008 O O . LYS A 1 267 ? -13.82842 21.87013 -35.47526 1.000 67.82832 340 LYS A O 1
ATOM 2014 N N . CYS A 1 268 ? -12.78287 21.01282 -33.67212 1.000 60.52067 341 CYS A N 1
ATOM 2015 C CA . CYS A 1 268 ? -12.16125 22.27916 -33.30963 1.000 61.48992 341 CYS A CA 1
ATOM 2016 C C . CYS A 1 268 ? -10.83919 22.50507 -34.02803 1.000 51.87478 341 CYS A C 1
ATOM 2017 O O . CYS A 1 268 ? -10.39036 23.65174 -34.12321 1.000 56.09780 341 CYS A O 1
ATOM 2020 N N . LEU A 1 269 ? -10.21010 21.44558 -34.53509 1.000 52.35843 342 LEU A N 1
ATOM 2021 C CA . LEU A 1 269 ? -8.90575 21.54455 -35.17501 1.000 56.07797 342 LEU A CA 1
ATOM 2022 C C . LEU A 1 269 ? -8.97413 21.37403 -36.68799 1.000 67.30155 342 LEU A C 1
ATOM 2023 O O . LEU A 1 269 ? -7.93556 21.16823 -37.32536 1.000 66.30952 342 LEU A O 1
ATOM 2028 N N . ILE A 1 270 ? -10.16987 21.45010 -37.27847 1.000 61.39713 343 ILE A N 1
ATOM 2029 C CA . ILE A 1 270 ? -10.27418 21.52510 -38.73040 1.000 57.40355 343 ILE A CA 1
ATOM 2030 C C . ILE A 1 270 ? -9.61422 22.81250 -39.19802 1.000 58.07918 343 ILE A C 1
ATOM 2031 O O . ILE A 1 270 ? -9.92773 23.90423 -38.70737 1.000 60.38424 343 ILE A O 1
ATOM 2036 N N . LYS A 1 271 ? -8.68512 22.69124 -40.14795 1.000 61.96380 344 LYS A N 1
ATOM 2037 C CA . LYS A 1 271 ? -7.86175 23.83606 -40.51945 1.000 67.22316 344 LYS A CA 1
ATOM 2038 C C . LYS A 1 271 ? -8.62160 24.87358 -41.33560 1.000 67.76976 344 LYS A C 1
ATOM 2039 O O . LYS A 1 271 ? -8.21060 26.03838 -41.36329 1.000 70.36597 344 LYS A O 1
ATOM 2045 N N . ASN A 1 272 ? -9.71207 24.49085 -41.99578 1.000 65.80797 345 ASN A N 1
ATOM 2046 C CA . ASN A 1 272 ? -10.53072 25.45848 -42.71382 1.000 77.40780 345 ASN A CA 1
ATOM 2047 C C . ASN A 1 272 ? -11.59022 26.01603 -41.77430 1.000 68.55651 345 ASN A C 1
ATOM 2048 O O . ASN A 1 272 ? -12.39733 25.24183 -41.24233 1.000 59.47410 345 ASN A O 1
ATOM 2053 N N . PRO A 1 273 ? -11.62869 27.33096 -41.54097 1.000 68.23402 346 PRO A N 1
ATOM 2054 C CA . PRO A 1 273 ? -12.56456 27.87165 -40.54205 1.000 65.30950 346 PRO A CA 1
ATOM 2055 C C . PRO A 1 273 ? -14.02611 27.75078 -40.93616 1.000 72.09676 346 PRO A C 1
ATOM 2056 O O . PRO A 1 273 ? -14.89308 27.86720 -40.06089 1.000 69.79795 346 PRO A O 1
ATOM 2060 N N . ALA A 1 274 ? -14.33161 27.52448 -42.21525 1.000 70.23725 347 ALA A N 1
ATOM 2061 C CA . ALA A 1 274 ? -15.72476 27.39812 -42.62925 1.000 70.14078 347 ALA A CA 1
ATOM 2062 C C . ALA A 1 274 ? -16.28022 26.01628 -42.30755 1.000 73.15808 347 ALA A C 1
ATOM 2063 O O . ALA A 1 274 ? -17.44719 25.88848 -41.92036 1.000 65.73982 347 ALA A O 1
ATOM 2065 N N . GLU A 1 275 ? -15.46437 24.97300 -42.46774 1.000 66.19792 348 GLU A N 1
ATOM 2066 C CA . GLU A 1 275 ? -15.87262 23.63034 -42.07799 1.000 64.03230 348 GLU A CA 1
ATOM 2067 C C . GLU A 1 275 ? -15.68590 23.37840 -40.58890 1.000 71.85832 348 GLU A C 1
ATOM 2068 O O . GLU A 1 275 ? -16.32676 22.47349 -40.04226 1.000 57.49811 348 GLU A O 1
ATOM 2074 N N . ARG A 1 276 ? -14.82737 24.15445 -39.92907 1.000 72.42602 349 ARG A N 1
ATOM 2075 C CA . ARG A 1 276 ? -14.63921 24.02329 -38.49218 1.000 50.62640 349 ARG A CA 1
ATOM 2076 C C . ARG A 1 276 ? -15.93772 24.33961 -37.75889 1.000 62.47538 349 ARG A C 1
ATOM 2077 O O . ARG A 1 276 ? -16.73799 25.17211 -38.19390 1.000 55.79518 349 ARG A O 1
ATOM 2085 N N . ALA A 1 277 ? -16.14670 23.65657 -36.63741 1.000 61.06689 350 ALA A N 1
ATOM 2086 C CA . ALA A 1 277 ? -17.36068 23.84929 -35.86022 1.000 59.23686 350 ALA A CA 1
ATOM 2087 C C . ALA A 1 277 ? -17.39410 25.24128 -35.23886 1.000 55.84346 350 ALA A C 1
ATOM 2088 O O . ALA A 1 277 ? -16.36189 25.81286 -34.87712 1.000 65.14924 350 ALA A O 1
ATOM 2090 N N . ASP A 1 278 ? -18.60060 25.78944 -35.12690 1.000 71.17570 351 ASP A N 1
ATOM 2091 C CA . ASP A 1 278 ? -18.82206 27.06325 -34.46561 1.000 72.50323 351 ASP A CA 1
ATOM 2092 C C . ASP A 1 278 ? -19.25833 26.82028 -33.02242 1.000 70.72537 351 ASP A C 1
ATOM 2093 O O . ASP A 1 278 ? -19.33366 25.68400 -32.54822 1.000 67.49843 351 ASP A O 1
ATOM 2098 N N . LEU A 1 279 ? -19.55185 27.91058 -32.31250 1.000 67.37345 352 LEU A N 1
ATOM 2099 C CA . LEU A 1 279 ? -19.88405 27.80715 -30.89673 1.000 70.27261 352 LEU A CA 1
ATOM 2100 C C . LEU A 1 279 ? -21.27366 27.23752 -30.64930 1.000 71.04801 352 LEU A C 1
ATOM 2101 O O . LEU A 1 279 ? -21.58251 26.88645 -29.50603 1.000 64.80064 352 LEU A O 1
ATOM 2106 N N . LYS A 1 280 ? -22.11277 27.13540 -31.67794 1.000 71.84578 353 LYS A N 1
ATOM 2107 C CA . LYS A 1 280 ? -23.42524 26.52390 -31.51700 1.000 72.63802 353 LYS A CA 1
ATOM 2108 C C . LYS A 1 280 ? -23.37375 25.01157 -31.69378 1.000 63.89767 353 LYS A C 1
ATOM 2109 O O . LYS A 1 280 ? -24.05459 24.27953 -30.96712 1.000 62.50718 353 LYS A O 1
ATOM 2111 N N . GLN A 1 281 ? -22.57151 24.52962 -32.64534 1.000 63.65875 354 GLN A N 1
ATOM 2112 C CA . GLN A 1 281 ? -22.45984 23.09152 -32.86888 1.000 65.05581 354 GLN A CA 1
ATOM 2113 C C . GLN A 1 281 ? -21.78176 22.40187 -31.69188 1.000 62.11565 354 GLN A C 1
ATOM 2114 O O . GLN A 1 281 ? -22.24546 21.35718 -31.21996 1.000 68.59166 354 GLN A O 1
ATOM 2120 N N . LEU A 1 282 ? -20.67696 22.97318 -31.20567 1.000 69.69406 355 LEU A N 1
ATOM 2121 C CA . LEU A 1 282 ? -19.95276 22.36171 -30.09640 1.000 66.61353 355 LEU A CA 1
ATOM 2122 C C . LEU A 1 282 ? -20.78022 22.35764 -28.81871 1.000 56.86919 355 LEU A C 1
ATOM 2123 O O . LEU A 1 282 ? -20.63752 21.45084 -27.99077 1.000 59.56043 355 LEU A O 1
ATOM 2128 N N . MET A 1 283 ? -21.64697 23.35786 -28.64025 1.000 67.63386 356 MET A N 1
ATOM 2129 C CA . MET A 1 283 ? -22.50501 23.39251 -27.46097 1.000 67.85311 356 MET A CA 1
ATOM 2130 C C . MET A 1 283 ? -23.43569 22.18796 -27.41059 1.000 71.81405 356 MET A C 1
ATOM 2131 O O . MET A 1 283 ? -23.75394 21.69331 -26.32281 1.000 73.23402 356 MET A O 1
ATOM 2136 N N . VAL A 1 284 ? -23.87306 21.69853 -28.56983 1.000 60.37658 357 VAL A N 1
ATOM 2137 C CA . VAL A 1 284 ? -24.78701 20.56427 -28.63632 1.000 63.51921 357 VAL A CA 1
ATOM 2138 C C . VAL A 1 284 ? -24.04215 19.33246 -29.13522 1.000 61.26995 357 VAL A C 1
ATOM 2139 O O . VAL A 1 284 ? -24.62677 18.46093 -29.78869 1.000 69.34463 357 VAL A O 1
ATOM 2143 N N . HIS A 1 285 ? -22.75170 19.25008 -28.82896 1.000 56.47031 358 HIS A N 1
ATOM 2144 C CA . HIS A 1 285 ? -21.94931 18.09041 -29.18466 1.000 60.94867 358 HIS A CA 1
ATOM 2145 C C . HIS A 1 285 ? -22.02793 17.03753 -28.08171 1.000 66.81363 358 HIS A C 1
ATOM 2146 O O . HIS A 1 285 ? -22.36287 17.33104 -26.93142 1.000 66.76586 358 HIS A O 1
ATOM 2153 N N . ALA A 1 286 ? -21.71336 15.79384 -28.45454 1.000 65.35324 359 ALA A N 1
ATOM 2154 C CA . ALA A 1 286 ? -21.84404 14.67545 -27.52439 1.000 63.56298 359 ALA A CA 1
ATOM 2155 C C . ALA A 1 286 ? -20.96649 14.86781 -26.29328 1.000 61.61327 359 ALA A C 1
ATOM 2156 O O . ALA A 1 286 ? -21.41765 14.66795 -25.15994 1.000 57.82826 359 ALA A O 1
ATOM 2158 N N . PHE A 1 287 ? -19.70530 15.25739 -26.49776 1.000 63.68610 360 PHE A N 1
ATOM 2159 C CA . PHE A 1 287 ? -18.79140 15.43494 -25.37266 1.000 47.69827 360 PHE A CA 1
ATOM 2160 C C . PHE A 1 287 ? -19.29619 16.50431 -24.41234 1.000 49.14595 360 PHE A C 1
ATOM 2161 O O . PHE A 1 287 ? -19.27004 16.31342 -23.19132 1.000 57.39060 360 PHE A O 1
ATOM 2169 N N . ILE A 1 288 ? -19.77235 17.63103 -24.94490 1.000 54.38194 361 ILE A N 1
ATOM 2170 C CA . ILE A 1 288 ? -20.27735 18.70036 -24.08941 1.000 57.97109 361 ILE A CA 1
ATOM 2171 C C . ILE A 1 288 ? -21.58615 18.28730 -23.42928 1.000 57.57128 361 ILE A C 1
ATOM 2172 O O . ILE A 1 288 ? -21.80052 18.53589 -22.23648 1.000 60.88281 361 ILE A O 1
ATOM 2177 N N . LYS A 1 289 ? -22.48201 17.65287 -24.18922 1.000 59.76289 362 LYS A N 1
ATOM 2178 C CA . LYS A 1 289 ? -23.74915 17.20910 -23.61740 1.000 65.99689 362 LYS A CA 1
ATOM 2179 C C . LYS A 1 289 ? -23.52910 16.13469 -22.55885 1.000 58.93621 362 LYS A C 1
ATOM 2180 O O . LYS A 1 289 ? -24.19118 16.13699 -21.51398 1.000 55.70235 362 LYS A O 1
ATOM 2182 N N . ARG A 1 290 ? -22.59770 15.21049 -22.80904 1.000 48.29833 363 ARG A N 1
ATOM 2183 C CA . ARG A 1 290 ? -22.26334 14.20385 -21.80617 1.000 54.43147 363 ARG A CA 1
ATOM 2184 C C . ARG A 1 290 ? -21.61101 14.83669 -20.58365 1.000 63.34516 363 ARG A C 1
ATOM 2185 O O . ARG A 1 290 ? -21.95499 14.49828 -19.44539 1.000 63.59007 363 ARG A O 1
ATOM 2193 N N . SER A 1 291 ? -20.67140 15.76129 -20.79966 1.000 51.80019 364 SER A N 1
ATOM 2194 C CA . SER A 1 291 ? -19.93590 16.34786 -19.68348 1.000 55.92286 364 SER A CA 1
ATOM 2195 C C . SER A 1 291 ? -20.83532 17.21905 -18.81633 1.000 53.37826 364 SER A C 1
ATOM 2196 O O . SER A 1 291 ? -20.71193 17.21203 -17.58604 1.000 59.64659 364 SER A O 1
ATOM 2199 N N . ASP A 1 292 ? -21.74267 17.97934 -19.43546 1.000 55.78557 365 ASP A N 1
ATOM 2200 C CA . ASP A 1 292 ? -22.61868 18.85082 -18.65912 1.000 59.15536 365 ASP A CA 1
ATOM 2201 C C . ASP A 1 292 ? -23.54555 18.04834 -17.75653 1.000 66.03242 365 ASP A C 1
ATOM 2202 O O . ASP A 1 292 ? -23.96952 18.54163 -16.70508 1.000 65.29564 365 ASP A O 1
ATOM 2207 N N . ALA A 1 293 ? -23.86678 16.81306 -18.14469 1.000 60.48401 366 ALA A N 1
ATOM 2208 C CA . ALA A 1 293 ? -24.70545 15.96324 -17.30942 1.000 67.44562 366 ALA A CA 1
ATOM 2209 C C . ALA A 1 293 ? -23.90495 15.27023 -16.21500 1.000 68.66152 366 ALA A C 1
ATOM 2210 O O . ALA A 1 293 ? -24.44547 15.00313 -15.13577 1.000 74.11300 366 ALA A O 1
ATOM 2212 N N . GLU A 1 294 ? -22.63147 14.97438 -16.47036 1.000 58.15034 367 GLU A N 1
ATOM 2213 C CA . GLU A 1 294 ? -21.79485 14.32520 -15.47076 1.000 58.66138 367 GLU A CA 1
ATOM 2214 C C . GLU A 1 294 ? -21.65612 15.20274 -14.23217 1.000 61.69993 367 GLU A C 1
ATOM 2215 O O . GLU A 1 294 ? -21.61146 16.43314 -14.31410 1.000 55.44006 367 GLU A O 1
ATOM 2221 N N . GLU A 1 295 ? -21.59113 14.55484 -13.07211 1.000 58.89228 368 GLU A N 1
ATOM 2222 C CA . GLU A 1 295 ? -21.39656 15.24126 -11.79754 1.000 69.52237 368 GLU A CA 1
ATOM 2223 C C . GLU A 1 295 ? -19.92826 15.09175 -11.41636 1.000 58.26979 368 GLU A C 1
ATOM 2224 O O . GLU A 1 295 ? -19.50415 14.03936 -10.93227 1.000 64.03613 368 GLU A O 1
ATOM 2230 N N . VAL A 1 296 ? -19.15282 16.14879 -11.63882 1.000 56.52153 369 VAL A N 1
ATOM 2231 C CA . VAL A 1 296 ? -17.71592 16.14668 -11.39194 1.000 51.17142 369 VAL A CA 1
ATOM 2232 C C . VAL A 1 296 ? -17.42060 17.14972 -10.28661 1.000 57.73459 369 VAL A C 1
ATOM 2233 O O . VAL A 1 296 ? -17.79076 18.32596 -10.39206 1.000 62.36257 369 VAL A O 1
ATOM 2237 N N . ASP A 1 297 ? -16.75683 16.68546 -9.23017 1.000 50.98518 370 ASP A N 1
ATOM 2238 C CA . ASP A 1 297 ? -16.33939 17.54478 -8.12356 1.000 55.67374 370 ASP A CA 1
ATOM 2239 C C . ASP A 1 297 ? -15.01695 18.19525 -8.50845 1.000 47.51611 370 ASP A C 1
ATOM 2240 O O . ASP A 1 297 ? -13.93558 17.69402 -8.19632 1.000 40.69792 370 ASP A O 1
ATOM 2245 N N . PHE A 1 298 ? -15.10398 19.33270 -9.20088 1.000 45.33207 371 PHE A N 1
ATOM 2246 C CA . PHE A 1 298 ? -13.89442 20.00366 -9.66450 1.000 53.68857 371 PHE A CA 1
ATOM 2247 C C . PHE A 1 298 ? -13.18125 20.72944 -8.53031 1.000 35.10460 371 PHE A C 1
ATOM 2248 O O . PHE A 1 298 ? -11.94619 20.74872 -8.48563 1.000 44.58217 371 PHE A O 1
ATOM 2256 N N . ALA A 1 299 ? -13.93778 21.33511 -7.61159 1.000 45.61873 372 ALA A N 1
ATOM 2257 C CA . ALA A 1 299 ? -13.31712 22.01148 -6.47725 1.000 41.70184 372 ALA A CA 1
ATOM 2258 C C . ALA A 1 299 ? -12.52623 21.03218 -5.62075 1.000 46.48873 372 ALA A C 1
ATOM 2259 O O . ALA A 1 299 ? -11.43953 21.36063 -5.13025 1.000 46.88351 372 ALA A O 1
ATOM 2261 N N . GLY A 1 300 ? -13.05232 19.82024 -5.43632 1.000 46.13892 373 GLY A N 1
ATOM 2262 C CA . GLY A 1 300 ? -12.32667 18.82114 -4.67087 1.000 37.01888 373 GLY A CA 1
ATOM 2263 C C . GLY A 1 300 ? -11.06726 18.35053 -5.37195 1.000 44.30347 373 GLY A C 1
ATOM 2264 O O . GLY A 1 300 ? -10.01417 18.21007 -4.74508 1.000 51.22289 373 GLY A O 1
ATOM 2265 N N . TRP A 1 301 ? -11.15487 18.10418 -6.68135 1.000 44.29064 374 TRP A N 1
ATOM 2266 C CA . TRP A 1 301 ? -9.98094 17.66748 -7.43066 1.000 44.63227 374 TRP A CA 1
ATOM 2267 C C . TRP A 1 301 ? -8.88742 18.72745 -7.41201 1.000 42.65543 374 TRP A C 1
ATOM 2268 O O . TRP A 1 301 ? -7.69668 18.40170 -7.34525 1.000 47.00642 374 TRP A O 1
ATOM 2279 N N . LEU A 1 302 ? -9.27081 20.00328 -7.46384 1.000 40.21904 375 LEU A N 1
ATOM 2280 C CA . LEU A 1 302 ? -8.27616 21.07025 -7.46116 1.000 46.18263 375 LEU A CA 1
ATOM 2281 C C . LEU A 1 302 ? -7.64747 21.23382 -6.08225 1.000 47.99004 375 LEU A C 1
ATOM 2282 O O . LEU A 1 302 ? -6.42200 21.33765 -5.95553 1.000 44.33664 375 LEU A O 1
ATOM 2287 N N . CYS A 1 303 ? -8.47262 21.25225 -5.03382 1.000 46.61247 376 CYS A N 1
ATOM 2288 C CA . CYS A 1 303 ? -7.96185 21.50807 -3.69131 1.000 43.10533 376 CYS A CA 1
ATOM 2289 C C . CYS A 1 303 ? -7.26414 20.28630 -3.10506 1.000 36.82398 376 CYS A C 1
ATOM 2290 O O . CYS A 1 303 ? -6.24188 20.42214 -2.42341 1.000 41.22227 376 CYS A O 1
ATOM 2293 N N . SER A 1 304 ? -7.79353 19.08956 -3.35883 1.000 42.49976 377 SER A N 1
ATOM 2294 C CA . SER A 1 304 ? -7.28300 17.88607 -2.71194 1.000 40.45599 377 SER A CA 1
ATOM 2295 C C . SER A 1 304 ? -6.24029 17.15138 -3.54707 1.000 43.38919 377 SER A C 1
ATOM 2296 O O . SER A 1 304 ? -5.22323 16.70501 -3.00588 1.000 45.77272 377 SER A O 1
ATOM 2299 N N . THR A 1 305 ? -6.46656 17.00674 -4.85216 1.000 42.96072 378 THR A N 1
ATOM 2300 C CA . THR A 1 305 ? -5.56508 16.21536 -5.68146 1.000 44.64089 378 THR A CA 1
ATOM 2301 C C . THR A 1 305 ? -4.40205 17.02519 -6.23899 1.000 46.18424 378 THR A C 1
ATOM 2302 O O . THR A 1 305 ? -3.30361 16.48153 -6.40479 1.000 49.90847 378 THR A O 1
ATOM 2306 N N . ILE A 1 306 ? -4.60803 18.30866 -6.52336 1.000 44.87090 379 ILE A N 1
ATOM 2307 C CA . ILE A 1 306 ? -3.59487 19.14352 -7.14854 1.000 47.29736 379 ILE A CA 1
ATOM 2308 C C . ILE A 1 306 ? -3.00279 20.14801 -6.16780 1.000 44.96693 379 ILE A C 1
ATOM 2309 O O . ILE A 1 306 ? -1.78427 20.33001 -6.12306 1.000 53.30072 379 ILE A O 1
ATOM 2314 N N . GLY A 1 307 ? -3.84246 20.80514 -5.37716 1.000 53.03135 380 GLY A N 1
ATOM 2315 C CA . GLY A 1 307 ? -3.40865 21.90696 -4.54064 1.000 49.51358 380 GLY A CA 1
ATOM 2316 C C . GLY A 1 307 ? -3.74143 23.24415 -5.17348 1.000 57.20476 380 GLY A C 1
ATOM 2317 O O . GLY A 1 307 ? -4.28523 23.33600 -6.27842 1.000 63.35493 380 GLY A O 1
ATOM 2318 N N . LEU A 1 308 ? -3.39737 24.30554 -4.45038 1.000 61.34411 381 LEU A N 1
ATOM 2319 C CA . LEU A 1 308 ? -3.71588 25.66218 -4.86667 1.000 54.93360 381 LEU A CA 1
ATOM 2320 C C . LEU A 1 308 ? -2.44659 26.48009 -5.06065 1.000 58.95899 381 LEU A C 1
ATOM 2321 O O . LEU A 1 308 ? -1.45303 26.29658 -4.35124 1.000 68.55684 381 LEU A O 1
ATOM 2326 N N . ASN A 1 309 ? -2.49847 27.38531 -6.03469 1.000 66.39027 382 ASN A N 1
ATOM 2327 C CA . ASN A 1 309 ? -1.43535 28.35583 -6.28225 1.000 73.91549 382 ASN A CA 1
ATOM 2328 C C . ASN A 1 309 ? -1.95606 29.49335 -7.15508 1.000 74.83845 382 ASN A C 1
ATOM 2329 O O . ASN A 1 309 ? -1.21507 30.41208 -7.50432 1.000 81.70464 382 ASN A O 1
ATOM 2334 N N . ASP B 2 6 ? 42.62307 46.80622 -15.42415 1.000 80.26591 302 ASP B N 1
ATOM 2335 C CA . ASP B 2 6 ? 41.46033 45.97517 -15.13515 1.000 81.11458 302 ASP B CA 1
ATOM 2336 C C . ASP B 2 6 ? 40.22847 46.84684 -14.91047 1.000 75.34187 302 ASP B C 1
ATOM 2337 O O . ASP B 2 6 ? 40.34082 47.98704 -14.45950 1.000 68.09977 302 ASP B O 1
ATOM 2342 N N . TRP B 2 7 ? 39.04971 46.30393 -15.21815 1.000 68.98636 303 TRP B N 1
ATOM 2343 C CA . TRP B 2 7 ? 37.82102 47.08831 -15.23380 1.000 57.44662 303 TRP B CA 1
ATOM 2344 C C . TRP B 2 7 ? 36.77258 46.59296 -14.24696 1.000 56.88888 303 TRP B C 1
ATOM 2345 O O . TRP B 2 7 ? 35.63357 47.07372 -14.28056 1.000 58.54264 303 TRP B O 1
ATOM 2356 N N . GLU B 2 8 ? 37.11582 45.65383 -13.37163 1.000 58.29970 304 GLU B N 1
ATOM 2357 C CA . GLU B 2 8 ? 36.17723 45.23948 -12.34034 1.000 53.51243 304 GLU B CA 1
ATOM 2358 C C . GLU B 2 8 ? 36.07052 46.32354 -11.27552 1.000 47.39967 304 GLU B C 1
ATOM 2359 O O . GLU B 2 8 ? 37.06712 46.94417 -10.89577 1.000 44.70512 304 GLU B O 1
ATOM 2365 N N . VAL B 2 9 ? 34.85151 46.55979 -10.80290 1.000 59.00988 305 VAL B N 1
ATOM 2366 C CA . VAL B 2 9 ? 34.55950 47.61014 -9.83671 1.000 51.03877 305 VAL B CA 1
ATOM 2367 C C . VAL B 2 9 ? 33.99614 46.95337 -8.58492 1.000 48.68339 305 VAL B C 1
ATOM 2368 O O . VAL B 2 9 ? 33.05768 46.16103 -8.68528 1.000 47.68534 305 VAL B O 1
ATOM 2372 N N . PRO B 2 10 ? 34.53349 47.23830 -7.40231 1.000 53.65072 306 PRO B N 1
ATOM 2373 C CA . PRO B 2 10 ? 33.93953 46.71588 -6.16972 1.000 40.84010 306 PRO B CA 1
ATOM 2374 C C . PRO B 2 10 ? 32.53779 47.26321 -5.97848 1.000 58.35453 306 PRO B C 1
ATOM 2375 O O . PRO B 2 10 ? 32.31080 48.47406 -6.12355 1.000 62.42625 306 PRO B O 1
ATOM 2379 N N . PRO B 2 11 ? 31.56743 46.40313 -5.66073 1.000 62.59043 307 PRO B N 1
ATOM 2380 C CA . PRO B 2 11 ? 30.18830 46.88713 -5.47988 1.000 48.69962 307 PRO B CA 1
ATOM 2381 C C . PRO B 2 11 ? 30.03799 47.90618 -4.36493 1.000 57.15385 307 PRO B C 1
ATOM 2382 O O . PRO B 2 11 ? 29.04077 48.63847 -4.34891 1.000 61.18253 307 PRO B O 1
ATOM 2386 N N . SER B 2 12 ? 30.99371 47.98359 -3.43595 1.000 57.04963 308 SER B N 1
ATOM 2387 C CA . SER B 2 12 ? 30.91182 48.98361 -2.37739 1.000 53.76978 308 SER B CA 1
ATOM 2388 C C . SER B 2 12 ? 31.09464 50.39556 -2.91947 1.000 54.23674 308 SER B C 1
ATOM 2389 O O . SER B 2 12 ? 30.58816 51.35485 -2.32657 1.000 49.89229 308 SER B O 1
ATOM 2392 N N . GLU B 2 13 ? 31.80767 50.54462 -4.03697 1.000 60.00388 309 GLU B N 1
ATOM 2393 C CA . GLU B 2 13 ? 32.05136 51.85790 -4.61992 1.000 50.33791 309 GLU B CA 1
ATOM 2394 C C . GLU B 2 13 ? 30.85222 52.41233 -5.37769 1.000 54.13316 309 GLU B C 1
ATOM 2395 O O . GLU B 2 13 ? 30.84975 53.60318 -5.70772 1.000 52.97892 309 GLU B O 1
ATOM 2401 N N . VAL B 2 14 ? 29.84231 51.59324 -5.65911 1.000 48.83189 310 VAL B N 1
ATOM 2402 C CA . VAL B 2 14 ? 28.71467 51.98063 -6.49858 1.000 49.60280 310 VAL B CA 1
ATOM 2403 C C . VAL B 2 14 ? 27.46492 52.07583 -5.63709 1.000 45.59788 310 VAL B C 1
ATOM 2404 O O . VAL B 2 14 ? 27.15073 51.14947 -4.87879 1.000 59.09488 310 VAL B O 1
ATOM 2408 N N . GLN B 2 15 ? 26.75525 53.19430 -5.75789 1.000 50.52817 311 GLN B N 1
ATOM 2409 C CA . GLN B 2 15 ? 25.45889 53.38726 -5.12393 1.000 46.14840 311 GLN B CA 1
ATOM 2410 C C . GLN B 2 15 ? 24.37354 53.34454 -6.19243 1.000 52.77858 311 GLN B C 1
ATOM 2411 O O . GLN B 2 15 ? 24.43273 54.09249 -7.17417 1.000 57.66548 311 GLN B O 1
ATOM 2417 N N . LEU B 2 16 ? 23.39658 52.46104 -6.00204 1.000 56.29114 312 LEU B N 1
ATOM 2418 C CA . LEU B 2 16 ? 22.26093 52.34109 -6.90055 1.000 44.84073 312 LEU B CA 1
ATOM 2419 C C . LEU B 2 16 ? 21.14657 53.26578 -6.42496 1.000 46.27886 312 LEU B C 1
ATOM 2420 O O . LEU B 2 16 ? 20.84907 53.33502 -5.23156 1.000 62.70428 312 LEU B O 1
ATOM 2425 N N . LEU B 2 17 ? 20.53221 53.95905 -7.36673 1.000 46.82503 313 LEU B N 1
ATOM 2426 C CA . LEU B 2 17 ? 19.48163 54.93867 -7.10649 1.000 53.21524 313 LEU B CA 1
ATOM 2427 C C . LEU B 2 17 ? 18.18665 54.44391 -7.74984 1.000 62.09868 313 LEU B C 1
ATOM 2428 O O . LEU B 2 17 ? 17.83999 53.28489 -7.53391 1.000 64.68704 313 LEU B O 1
ATOM 2433 N N . LYS B 2 18 ? 17.48073 55.25020 -8.53813 1.000 57.38080 314 LYS B N 1
ATOM 2434 C CA . LYS B 2 18 ? 16.18084 54.83890 -9.05105 1.000 52.36377 314 LYS B CA 1
ATOM 2435 C C . LYS B 2 18 ? 16.30476 53.77443 -10.13684 1.000 57.13160 314 LYS B C 1
ATOM 2436 O O . LYS B 2 18 ? 17.14693 53.87192 -11.03757 1.000 68.98510 314 LYS B O 1
ATOM 2438 N N . ARG B 2 19 ? 15.42979 52.77673 -10.07085 1.000 61.17846 315 ARG B N 1
ATOM 2439 C CA . ARG B 2 19 ? 15.27765 51.86362 -11.19342 1.000 58.12485 315 ARG B CA 1
ATOM 2440 C C . ARG B 2 19 ? 14.70042 52.60465 -12.39459 1.000 66.78830 315 ARG B C 1
ATOM 2441 O O . ARG B 2 19 ? 13.76874 53.40235 -12.26730 1.000 65.22384 315 ARG B O 1
ATOM 2449 N N . ILE B 2 20 ? 15.26335 52.34395 -13.57014 1.000 63.89241 316 ILE B N 1
ATOM 2450 C CA . ILE B 2 20 ? 14.85113 52.99585 -14.80073 1.000 66.54617 316 ILE B CA 1
ATOM 2451 C C . ILE B 2 20 ? 13.94752 52.09834 -15.63895 1.000 64.76475 316 ILE B C 1
ATOM 2452 O O . ILE B 2 20 ? 13.00984 52.58144 -16.27387 1.000 74.90098 316 ILE B O 1
ATOM 2457 N N . GLY B 2 21 ? 14.20705 50.79879 -15.65248 1.000 61.19490 317 GLY B N 1
ATOM 2458 C CA . GLY B 2 21 ? 13.38826 49.88937 -16.42061 1.000 59.06287 317 GLY B CA 1
ATOM 2459 C C . GLY B 2 21 ? 14.05889 48.54308 -16.55482 1.000 65.88154 317 GLY B C 1
ATOM 2460 O O . GLY B 2 21 ? 15.23294 48.36459 -16.22231 1.000 65.03575 317 GLY B O 1
ATOM 2461 N N . THR B 2 22 ? 13.28070 47.57804 -17.04890 1.000 59.31922 318 THR B N 1
ATOM 2462 C CA . THR B 2 22 ? 13.75138 46.20807 -17.23199 1.000 61.33880 318 THR B CA 1
ATOM 2463 C C . THR B 2 22 ? 13.67030 45.85838 -18.70970 1.000 68.05549 318 THR B C 1
ATOM 2464 O O . THR B 2 22 ? 12.59532 45.94561 -19.31126 1.000 63.58851 318 THR B O 1
ATOM 2468 N N . GLY B 2 23 ? 14.80236 45.48433 -19.29620 1.000 64.23701 319 GLY B N 1
ATOM 2469 C CA . GLY B 2 23 ? 14.85888 45.05642 -20.67495 1.000 58.35083 319 GLY B CA 1
ATOM 2470 C C . GLY B 2 23 ? 14.94057 43.55082 -20.80384 1.000 66.14950 319 GLY B C 1
ATOM 2471 O O . GLY B 2 23 ? 14.57231 42.79730 -19.89578 1.000 70.99004 319 GLY B O 1
ATOM 2472 N N . SER B 2 24 ? 15.43935 43.10469 -21.95613 1.000 69.02509 320 SER B N 1
ATOM 2473 C CA . SER B 2 24 ? 15.57233 41.67480 -22.20059 1.000 78.50753 320 SER B CA 1
ATOM 2474 C C . SER B 2 24 ? 16.77489 41.08093 -21.47963 1.000 77.88379 320 SER B C 1
ATOM 2475 O O . SER B 2 24 ? 16.77320 39.88626 -21.16323 1.000 72.23466 320 SER B O 1
ATOM 2478 N N . PHE B 2 25 ? 17.79742 41.89025 -21.20593 1.000 87.63025 321 PHE B N 1
ATOM 2479 C CA . PHE B 2 25 ? 19.01450 41.40188 -20.57004 1.000 82.67266 321 PHE B CA 1
ATOM 2480 C C . PHE B 2 25 ? 18.98957 41.57744 -19.05677 1.000 78.25552 321 PHE B C 1
ATOM 2481 O O . PHE B 2 25 ? 19.45656 40.69828 -18.32468 1.000 77.35843 321 PHE B O 1
ATOM 2489 N N . GLY B 2 26 ? 18.45888 42.69228 -18.57329 1.000 72.52148 322 GLY B N 1
ATOM 2490 C CA . GLY B 2 26 ? 18.42924 42.92898 -17.14524 1.000 64.81501 322 GLY B CA 1
ATOM 2491 C C . GLY B 2 26 ? 17.71907 44.21994 -16.81465 1.000 55.21506 322 GLY B C 1
ATOM 2492 O O . GLY B 2 26 ? 16.96661 44.75998 -17.62731 1.000 59.25270 322 GLY B O 1
ATOM 2493 N N . THR B 2 27 ? 17.97185 44.71136 -15.60556 1.000 53.90368 323 THR B N 1
ATOM 2494 C CA . THR B 2 27 ? 17.33277 45.91146 -15.08434 1.000 51.88688 323 THR B CA 1
ATOM 2495 C C . THR B 2 27 ? 18.36134 47.02853 -14.97756 1.000 57.71423 323 THR B C 1
ATOM 2496 O O . THR B 2 27 ? 19.46106 46.81714 -14.45548 1.000 60.83788 323 THR B O 1
ATOM 2500 N N . VAL B 2 28 ? 18.00073 48.21278 -15.46503 1.000 54.06986 324 VAL B N 1
ATOM 2501 C CA . VAL B 2 28 ? 18.89333 49.36540 -15.48039 1.000 47.58752 324 VAL B CA 1
ATOM 2502 C C . VAL B 2 28 ? 18.55108 50.27568 -14.31106 1.000 50.89057 324 VAL B C 1
ATOM 2503 O O . VAL B 2 28 ? 17.38326 50.63229 -14.10826 1.000 53.40701 324 VAL B O 1
ATOM 2507 N N . PHE B 2 29 ? 19.56892 50.65345 -13.54536 1.000 44.12248 325 PHE B N 1
ATOM 2508 C CA . PHE B 2 29 ? 19.44432 51.64364 -12.48835 1.000 47.49884 325 PHE B CA 1
ATOM 2509 C C . PHE B 2 29 ? 20.32428 52.83880 -12.81897 1.000 48.86022 325 PHE B C 1
ATOM 2510 O O . PHE B 2 29 ? 21.41556 52.68139 -13.37596 1.000 52.54248 325 PHE B O 1
ATOM 2518 N N . ARG B 2 30 ? 19.85378 54.03203 -12.47009 1.000 41.44485 326 ARG B N 1
ATOM 2519 C CA . ARG B 2 30 ? 20.73316 55.18940 -12.41887 1.000 45.11486 326 ARG B CA 1
ATOM 2520 C C . ARG B 2 30 ? 21.56480 55.09765 -11.14940 1.000 52.92043 326 ARG B C 1
ATOM 2521 O O . ARG B 2 30 ? 21.01923 54.93951 -10.05452 1.000 49.06894 326 ARG B O 1
ATOM 2529 N N . GLY B 2 31 ? 22.88747 55.17121 -11.29620 1.000 49.01958 327 GLY B N 1
ATOM 2530 C CA . GLY B 2 31 ? 23.79308 54.97573 -10.18460 1.000 41.34718 327 GLY B CA 1
ATOM 2531 C C . GLY B 2 31 ? 24.78119 56.12021 -10.05316 1.000 45.27336 327 GLY B C 1
ATOM 2532 O O . GLY B 2 31 ? 24.77719 57.06945 -10.83975 1.000 52.42688 327 GLY B O 1
ATOM 2533 N N . ARG B 2 32 ? 25.62712 56.00282 -9.03259 1.000 44.46530 328 ARG B N 1
ATOM 2534 C CA . ARG B 2 32 ? 26.67808 56.97535 -8.76415 1.000 41.36971 328 ARG B CA 1
ATOM 2535 C C . ARG B 2 32 ? 28.00054 56.23876 -8.62771 1.000 43.20588 328 ARG B C 1
ATOM 2536 O O . ARG B 2 32 ? 28.17425 55.43447 -7.70615 1.000 50.26299 328 ARG B O 1
ATOM 2544 N N . TRP B 2 33 ? 28.92244 56.50485 -9.55442 1.000 40.81271 329 TRP B N 1
ATOM 2545 C CA . TRP B 2 33 ? 30.28182 55.97473 -9.46585 1.000 40.63336 329 TRP B CA 1
ATOM 2546 C C . TRP B 2 33 ? 31.16253 56.91535 -10.28662 1.000 39.77817 329 TRP B C 1
ATOM 2547 O O . TRP B 2 33 ? 31.24275 56.77647 -11.51027 1.000 44.81683 329 TRP B O 1
ATOM 2558 N N . HIS B 2 34 ? 31.80591 57.86296 -9.60367 1.000 40.40913 330 HIS B N 1
ATOM 2559 C CA . HIS B 2 34 ? 32.51820 58.95901 -10.25859 1.000 36.94028 330 HIS B CA 1
ATOM 2560 C C . HIS B 2 34 ? 31.57989 59.71246 -11.20049 1.000 43.86849 330 HIS B C 1
ATOM 2561 O O . HIS B 2 34 ? 31.85056 59.87921 -12.39179 1.000 37.83270 330 HIS B O 1
ATOM 2568 N N . GLY B 2 35 ? 30.45704 60.16192 -10.64891 1.000 37.76318 331 GLY B N 1
ATOM 2569 C CA . GLY B 2 35 ? 29.42440 60.82964 -11.41669 1.000 43.03980 331 GLY B CA 1
ATOM 2570 C C . GLY B 2 35 ? 28.25993 59.90650 -11.71991 1.000 38.79138 331 GLY B C 1
ATOM 2571 O O . GLY B 2 35 ? 28.18998 58.75779 -11.27170 1.000 41.42907 331 GLY B O 1
ATOM 2572 N N . ASP B 2 36 ? 27.32345 60.43723 -12.50241 1.000 37.66936 332 ASP B N 1
ATOM 2573 C CA . ASP B 2 36 ? 26.16327 59.65813 -12.91355 1.000 37.13425 332 ASP B CA 1
ATOM 2574 C C . ASP B 2 36 ? 26.59024 58.52404 -13.83625 1.000 43.97064 332 ASP B C 1
ATOM 2575 O O . ASP B 2 36 ? 27.37480 58.72821 -14.76786 1.000 36.11207 332 ASP B O 1
ATOM 2580 N N . VAL B 2 37 ? 26.07689 57.32254 -13.56999 1.000 44.42667 333 VAL B N 1
ATOM 2581 C CA . VAL B 2 37 ? 26.33757 56.14644 -14.39004 1.000 34.72566 333 VAL B CA 1
ATOM 2582 C C . VAL B 2 37 ? 25.03373 55.38020 -14.56837 1.000 40.50277 333 VAL B C 1
ATOM 2583 O O . VAL B 2 37 ? 24.04407 55.61504 -13.87273 1.000 41.71346 333 VAL B O 1
ATOM 2587 N N . ALA B 2 38 ? 25.04613 54.45595 -15.52268 1.000 38.32012 334 ALA B N 1
ATOM 2588 C CA . ALA B 2 38 ? 23.96308 53.50545 -15.72387 1.000 37.51450 334 ALA B CA 1
ATOM 2589 C C . ALA B 2 38 ? 24.47204 52.11595 -15.37125 1.000 42.11750 334 ALA B C 1
ATOM 2590 O O . ALA B 2 38 ? 25.54533 51.71017 -15.82988 1.000 39.13049 334 ALA B O 1
ATOM 2592 N N . VAL B 2 39 ? 23.71320 51.39767 -14.54933 1.000 41.92427 335 VAL B N 1
ATOM 2593 C CA . VAL B 2 39 ? 24.10486 50.08076 -14.06050 1.000 43.32581 335 VAL B CA 1
ATOM 2594 C C . VAL B 2 39 ? 23.02143 49.09342 -14.46873 1.000 43.81254 335 VAL B C 1
ATOM 2595 O O . VAL B 2 39 ? 21.88424 49.17389 -13.98627 1.000 47.86012 335 VAL B O 1
ATOM 2599 N N . LYS B 2 40 ? 23.36825 48.16255 -15.35411 1.000 38.46037 336 LYS B N 1
ATOM 2600 C CA . LYS B 2 40 ? 22.45693 47.10819 -15.78453 1.000 49.51215 336 LYS B CA 1
ATOM 2601 C C . LYS B 2 40 ? 22.76469 45.84910 -14.98230 1.000 55.18597 336 LYS B C 1
ATOM 2602 O O . LYS B 2 40 ? 23.83855 45.25695 -15.12989 1.000 48.00099 336 LYS B O 1
ATOM 2608 N N . VAL B 2 41 ? 21.82575 45.44735 -14.13281 1.000 53.77075 337 VAL B N 1
ATOM 2609 C CA . VAL B 2 41 ? 21.96760 44.24249 -13.32452 1.000 52.20260 337 VAL B CA 1
ATOM 2610 C C . VAL B 2 41 ? 21.35159 43.08215 -14.09335 1.000 53.38873 337 VAL B C 1
ATOM 2611 O O . VAL B 2 41 ? 20.15091 43.08794 -14.38592 1.000 52.26611 337 VAL B O 1
ATOM 2615 N N . LEU B 2 42 ? 22.17250 42.08735 -14.42003 1.000 62.31201 338 LEU B N 1
ATOM 2616 C CA . LEU B 2 42 ? 21.72798 40.98802 -15.26306 1.000 63.53458 338 LEU B CA 1
ATOM 2617 C C . LEU B 2 42 ? 20.66280 40.15427 -14.54703 1.000 76.46551 338 LEU B C 1
ATOM 2618 O O . LEU B 2 42 ? 20.47350 40.24074 -13.33023 1.000 67.60220 338 LEU B O 1
ATOM 2623 N N . LYS B 2 43 ? 19.96005 39.33499 -15.33189 1.000 93.91637 339 LYS B N 1
ATOM 2624 C CA . LYS B 2 43 ? 18.76238 38.63821 -14.87245 1.000 99.57746 339 LYS B CA 1
ATOM 2625 C C . LYS B 2 43 ? 19.03154 37.67659 -13.72087 1.000 115.68486 339 LYS B C 1
ATOM 2626 O O . LYS B 2 43 ? 18.56674 37.90252 -12.59817 1.000 118.41440 339 LYS B O 1
ATOM 2628 N N . VAL B 2 44 ? 19.76793 36.59761 -13.98705 1.000 114.75001 340 VAL B N 1
ATOM 2629 C CA . VAL B 2 44 ? 19.95776 35.56023 -12.98119 1.000 121.41740 340 VAL B CA 1
ATOM 2630 C C . VAL B 2 44 ? 20.93281 36.03615 -11.91107 1.000 126.51104 340 VAL B C 1
ATOM 2631 O O . VAL B 2 44 ? 21.83424 36.84540 -12.16657 1.000 124.08130 340 VAL B O 1
ATOM 2633 N N . SER B 2 45 ? 20.75191 35.52113 -10.69576 1.000 134.29239 341 SER B N 1
ATOM 2634 C CA . SER B 2 45 ? 21.61114 35.84264 -9.56215 1.000 142.95245 341 SER B CA 1
ATOM 2635 C C . SER B 2 45 ? 22.60817 34.73796 -9.24042 1.000 145.42833 341 SER B C 1
ATOM 2636 O O . SER B 2 45 ? 23.75696 35.03045 -8.89400 1.000 143.72501 341 SER B O 1
ATOM 2638 N N . GLN B 2 46 ? 22.19865 33.48227 -9.34170 1.000 144.09046 342 GLN B N 1
ATOM 2639 C CA . GLN B 2 46 ? 23.09948 32.36003 -9.10910 1.000 143.30612 342 GLN B CA 1
ATOM 2640 C C . GLN B 2 46 ? 24.05425 32.21501 -10.28642 1.000 144.53000 342 GLN B C 1
ATOM 2641 O O . GLN B 2 46 ? 23.60509 31.88640 -11.39271 1.000 139.78717 342 GLN B O 1
ATOM 2643 N N . PRO B 2 47 ? 25.35680 32.44268 -10.10889 1.000 157.81690 343 PRO B N 1
ATOM 2644 C CA . PRO B 2 47 ? 26.27018 32.43173 -11.25928 1.000 154.10945 343 PRO B CA 1
ATOM 2645 C C . PRO B 2 47 ? 26.66653 31.03209 -11.70356 1.000 149.36274 343 PRO B C 1
ATOM 2646 O O . PRO B 2 47 ? 27.53103 30.39597 -11.09219 1.000 146.93106 343 PRO B O 1
ATOM 2650 N N . THR B 2 48 ? 26.04186 30.54493 -12.77170 1.000 130.98251 344 THR B N 1
ATOM 2651 C CA . THR B 2 48 ? 26.44343 29.27299 -13.34860 1.000 123.05677 344 THR B CA 1
ATOM 2652 C C . THR B 2 48 ? 27.75848 29.42996 -14.10805 1.000 119.53405 344 THR B C 1
ATOM 2653 O O . THR B 2 48 ? 28.18472 30.53936 -14.44261 1.000 121.34046 344 THR B O 1
ATOM 2655 N N . ALA B 2 49 ? 28.40089 28.29460 -14.37480 1.000 110.36766 345 ALA B N 1
ATOM 2656 C CA . ALA B 2 49 ? 29.68039 28.25180 -15.08366 1.000 109.20658 345 ALA B CA 1
ATOM 2657 C C . ALA B 2 49 ? 30.73438 29.12303 -14.40405 1.000 104.88523 345 ALA B C 1
ATOM 2658 O O . ALA B 2 49 ? 31.71727 29.52578 -15.02679 1.000 100.35404 345 ALA B O 1
ATOM 2660 N N . ALA B 2 52 ? 29.19315 33.11914 -16.28170 1.000 95.14543 348 ALA B N 1
ATOM 2661 C CA . ALA B 2 52 ? 30.25124 33.66437 -15.43848 1.000 101.46078 348 ALA B CA 1
ATOM 2662 C C . ALA B 2 52 ? 31.44691 34.08684 -16.28445 1.000 105.98331 348 ALA B C 1
ATOM 2663 O O . ALA B 2 52 ? 31.72780 35.27799 -16.42372 1.000 108.82053 348 ALA B O 1
ATOM 2665 N N . GLN B 2 53 ? 32.15382 33.10200 -16.84179 1.000 101.85407 349 GLN B N 1
ATOM 2666 C CA . GLN B 2 53 ? 33.19809 33.41505 -17.80897 1.000 101.14492 349 GLN B CA 1
ATOM 2667 C C . GLN B 2 53 ? 32.61613 34.02316 -19.07709 1.000 99.55856 349 GLN B C 1
ATOM 2668 O O . GLN B 2 53 ? 33.25205 34.88476 -19.69428 1.000 95.43281 349 GLN B O 1
ATOM 2674 N N . ALA B 2 54 ? 31.41384 33.59561 -19.47435 1.000 96.53025 350 ALA B N 1
ATOM 2675 C CA . ALA B 2 54 ? 30.73569 34.23033 -20.59972 1.000 95.60002 350 ALA B CA 1
ATOM 2676 C C . ALA B 2 54 ? 30.50955 35.71208 -20.33616 1.000 96.31621 350 ALA B C 1
ATOM 2677 O O . ALA B 2 54 ? 30.65911 36.54013 -21.24163 1.000 97.05809 350 ALA B O 1
ATOM 2679 N N . PHE B 2 55 ? 30.14215 36.06417 -19.10143 1.000 89.45225 351 PHE B N 1
ATOM 2680 C CA . PHE B 2 55 ? 30.04056 37.47199 -18.73169 1.000 84.78103 351 PHE B CA 1
ATOM 2681 C C . PHE B 2 55 ? 31.38372 38.17082 -18.89463 1.000 80.00679 351 PHE B C 1
ATOM 2682 O O . PHE B 2 55 ? 31.47702 39.22008 -19.54159 1.000 73.07409 351 PHE B O 1
ATOM 2690 N N . LYS B 2 56 ? 32.44203 37.59205 -18.31959 1.000 81.39808 352 LYS B N 1
ATOM 2691 C CA . LYS B 2 56 ? 33.77385 38.16987 -18.46581 1.000 79.57637 352 LYS B CA 1
ATOM 2692 C C . LYS B 2 56 ? 34.22694 38.17315 -19.91975 1.000 75.27122 352 LYS B C 1
ATOM 2693 O O . LYS B 2 56 ? 35.00527 39.04441 -20.32453 1.000 76.54245 352 LYS B O 1
ATOM 2695 N N . ASN B 2 57 ? 33.75668 37.21131 -20.71790 1.000 72.09343 353 ASN B N 1
ATOM 2696 C CA . ASN B 2 57 ? 34.06660 37.22296 -22.14385 1.000 73.05755 353 ASN B CA 1
ATOM 2697 C C . ASN B 2 57 ? 33.29444 38.32110 -22.86369 1.000 63.29472 353 ASN B C 1
ATOM 2698 O O . ASN B 2 57 ? 33.83960 38.99396 -23.74661 1.000 62.16298 353 ASN B O 1
ATOM 2703 N N . GLU B 2 58 ? 32.02275 38.51416 -22.50265 1.000 67.45469 354 GLU B N 1
ATOM 2704 C CA . GLU B 2 58 ? 31.25650 39.62422 -23.05974 1.000 69.39720 354 GLU B CA 1
ATOM 2705 C C . GLU B 2 58 ? 31.87354 40.96254 -22.67594 1.000 72.41448 354 GLU B C 1
ATOM 2706 O O . GLU B 2 58 ? 31.86360 41.91062 -23.47013 1.000 61.31303 354 GLU B O 1
ATOM 2712 N N . MET B 2 59 ? 32.41632 41.05891 -21.45898 1.000 61.07189 355 MET B N 1
ATOM 2713 C CA . MET B 2 59 ? 33.05493 42.29928 -21.03437 1.000 66.71280 355 MET B CA 1
ATOM 2714 C C . MET B 2 59 ? 34.30971 42.59075 -21.84495 1.000 59.73717 355 MET B C 1
ATOM 2715 O O . MET B 2 59 ? 34.64483 43.76027 -22.06166 1.000 54.72742 355 MET B O 1
ATOM 2720 N N . GLN B 2 60 ? 35.01260 41.55169 -22.30247 1.000 56.36479 356 GLN B N 1
ATOM 2721 C CA . GLN B 2 60 ? 36.16615 41.77105 -23.16603 1.000 64.93441 356 GLN B CA 1
ATOM 2722 C C . GLN B 2 60 ? 35.76203 42.27853 -24.54339 1.000 49.32766 356 GLN B C 1
ATOM 2723 O O . GLN B 2 60 ? 36.59434 42.86557 -25.24259 1.000 52.27294 356 GLN B O 1
ATOM 2729 N N . VAL B 2 61 ? 34.50979 42.06505 -24.94689 1.000 51.09974 357 VAL B N 1
ATOM 2730 C CA . VAL B 2 61 ? 34.00660 42.66699 -26.17670 1.000 50.71994 357 VAL B CA 1
ATOM 2731 C C . VAL B 2 61 ? 33.71194 44.14616 -25.96412 1.000 51.87986 357 VAL B C 1
ATOM 2732 O O . VAL B 2 61 ? 34.08575 44.99362 -26.78334 1.000 41.67307 357 VAL B O 1
ATOM 2736 N N . LEU B 2 62 ? 33.04172 44.47779 -24.85641 1.000 48.28833 358 LEU B N 1
ATOM 2737 C CA . LEU B 2 62 ? 32.78763 45.87816 -24.53287 1.000 43.10843 358 LEU B CA 1
ATOM 2738 C C . LEU B 2 62 ? 34.08475 46.64655 -24.32092 1.000 38.45024 358 LEU B C 1
ATOM 2739 O O . LEU B 2 62 ? 34.14843 47.84782 -24.60691 1.000 40.61027 358 LEU B O 1
ATOM 2744 N N . ARG B 2 63 ? 35.12747 45.97347 -23.82764 1.000 43.07958 359 ARG B N 1
ATOM 2745 C CA . ARG B 2 63 ? 36.42189 46.61835 -23.64362 1.000 35.58036 359 ARG B CA 1
ATOM 2746 C C . ARG B 2 63 ? 37.06320 47.02918 -24.96214 1.000 36.03696 359 ARG B C 1
ATOM 2747 O O . ARG B 2 63 ? 37.96933 47.86828 -24.95825 1.000 44.60681 359 ARG B O 1
ATOM 2755 N N . LYS B 2 64 ? 36.62358 46.46014 -26.08320 1.000 37.53142 360 LYS B N 1
ATOM 2756 C CA . LYS B 2 64 ? 37.21647 46.76902 -27.37840 1.000 42.10440 360 LYS B CA 1
ATOM 2757 C C . LYS B 2 64 ? 36.63274 48.01671 -28.02851 1.000 37.08152 360 LYS B C 1
ATOM 2758 O O . LYS B 2 64 ? 37.08212 48.38927 -29.11748 1.000 47.13239 360 LYS B O 1
ATOM 2764 N N . THR B 2 65 ? 35.66070 48.67341 -27.40208 1.000 36.28199 361 THR B N 1
ATOM 2765 C CA . THR B 2 65 ? 34.93526 49.77581 -28.02220 1.000 37.12841 361 THR B CA 1
ATOM 2766 C C . THR B 2 65 ? 35.36733 51.09765 -27.40127 1.000 35.37121 361 THR B C 1
ATOM 2767 O O . THR B 2 65 ? 35.24780 51.28834 -26.18609 1.000 35.42420 361 THR B O 1
ATOM 2771 N N . ARG B 2 66 ? 35.86488 52.01097 -28.24739 1.000 30.92450 362 ARG B N 1
ATOM 2772 C CA . ARG B 2 66 ? 36.23091 53.37553 -27.85918 1.000 34.75885 362 ARG B CA 1
ATOM 2773 C C . ARG B 2 66 ? 35.82686 54.28522 -29.02243 1.000 32.11047 362 ARG B C 1
ATOM 2774 O O . ARG B 2 66 ? 36.64647 54.65413 -29.86639 1.000 32.28591 362 ARG B O 1
ATOM 2782 N N . HIS B 2 67 ? 34.54463 54.64269 -29.06770 1.000 32.42478 363 HIS B N 1
ATOM 2783 C CA . HIS B 2 67 ? 34.01411 55.44754 -30.15849 1.000 36.25954 363 HIS B CA 1
ATOM 2784 C C . HIS B 2 67 ? 32.91053 56.34797 -29.62199 1.000 33.52624 363 HIS B C 1
ATOM 2785 O O . HIS B 2 67 ? 32.17053 55.96999 -28.70990 1.000 33.31646 363 HIS B O 1
ATOM 2792 N N . VAL B 2 68 ? 32.80421 57.54563 -30.20502 1.000 34.25518 364 VAL B N 1
ATOM 2793 C CA . VAL B 2 68 ? 31.85969 58.53903 -29.70544 1.000 34.86562 364 VAL B CA 1
ATOM 2794 C C . VAL B 2 68 ? 30.41337 58.14407 -29.98185 1.000 34.75919 364 VAL B C 1
ATOM 2795 O O . VAL B 2 68 ? 29.50691 58.58905 -29.26731 1.000 38.78436 364 VAL B O 1
ATOM 2799 N N . ASN B 2 69 ? 30.16740 57.31383 -30.99282 1.000 34.39436 365 ASN B N 1
ATOM 2800 C CA . ASN B 2 69 ? 28.82491 56.84053 -31.29796 1.000 34.25398 365 ASN B CA 1
ATOM 2801 C C . ASN B 2 69 ? 28.49757 55.52155 -30.61158 1.000 40.65017 365 ASN B C 1
ATOM 2802 O O . ASN B 2 69 ? 27.43533 54.94676 -30.87084 1.000 33.29994 365 ASN B O 1
ATOM 2807 N N . ILE B 2 70 ? 29.38039 55.03412 -29.74526 1.000 42.84247 366 ILE B N 1
ATOM 2808 C CA . ILE B 2 70 ? 29.16765 53.80474 -28.99307 1.000 32.44621 366 ILE B CA 1
ATOM 2809 C C . ILE B 2 70 ? 29.05357 54.16795 -27.52028 1.000 33.26500 366 ILE B C 1
ATOM 2810 O O . ILE B 2 70 ? 29.86282 54.94849 -27.00437 1.000 32.86942 366 ILE B O 1
ATOM 2815 N N . LEU B 2 71 ? 28.04230 53.61445 -26.85199 1.000 32.69333 367 LEU B N 1
ATOM 2816 C CA . LEU B 2 71 ? 27.84171 53.87238 -25.43166 1.000 32.43054 367 LEU B CA 1
ATOM 2817 C C . LEU B 2 71 ? 29.09366 53.50199 -24.64685 1.000 33.76864 367 LEU B C 1
ATOM 2818 O O . LEU B 2 71 ? 29.65539 52.41764 -24.82519 1.000 32.85433 367 LEU B O 1
ATOM 2823 N N . LEU B 2 72 ? 29.53394 54.41169 -23.78060 1.000 33.14579 368 LEU B N 1
ATOM 2824 C CA . LEU B 2 72 ? 30.80591 54.24962 -23.08332 1.000 39.28394 368 LEU B CA 1
ATOM 2825 C C . LEU B 2 72 ? 30.68611 53.17043 -22.01450 1.000 38.10506 368 LEU B C 1
ATOM 2826 O O . LEU B 2 72 ? 29.95919 53.33600 -21.03007 1.000 39.06644 368 LEU B O 1
ATOM 2831 N N . PHE B 2 73 ? 31.39970 52.06473 -22.20695 1.000 33.40433 369 PHE B N 1
ATOM 2832 C CA . PHE B 2 73 ? 31.56230 51.08001 -21.14664 1.000 35.35205 369 PHE B CA 1
ATOM 2833 C C . PHE B 2 73 ? 32.53460 51.61806 -20.10379 1.000 35.48722 369 PHE B C 1
ATOM 2834 O O . PHE B 2 73 ? 33.59192 52.15330 -20.44789 1.000 35.52641 369 PHE B O 1
ATOM 2842 N N . MET B 2 74 ? 32.17341 51.49341 -18.82918 1.000 35.73508 370 MET B N 1
ATOM 2843 C CA . MET B 2 74 ? 32.99565 52.02044 -17.74757 1.000 34.89765 370 MET B CA 1
ATOM 2844 C C . MET B 2 74 ? 33.51523 50.96037 -16.79030 1.000 33.20056 370 MET B C 1
ATOM 2845 O O . MET B 2 74 ? 34.56955 51.16519 -16.18510 1.000 41.04068 370 MET B O 1
ATOM 2850 N N . GLY B 2 75 ? 32.81639 49.84461 -16.63542 1.000 34.45509 371 GLY B N 1
ATOM 2851 C CA . GLY B 2 75 ? 33.27503 48.79967 -15.74416 1.000 41.71884 371 GLY B CA 1
ATOM 2852 C C . GLY B 2 75 ? 32.21545 47.73351 -15.58347 1.000 43.07085 371 GLY B C 1
ATOM 2853 O O . GLY B 2 75 ? 31.10016 47.84347 -16.10283 1.000 43.84714 371 GLY B O 1
ATOM 2854 N N . PHE B 2 76 ? 32.58979 46.68793 -14.84921 1.000 47.26244 372 PHE B N 1
ATOM 2855 C CA . PHE B 2 76 ? 31.68193 45.58558 -14.57397 1.000 47.45289 372 PHE B CA 1
ATOM 2856 C C . PHE B 2 76 ? 31.83374 45.15250 -13.12316 1.000 49.19905 372 PHE B C 1
ATOM 2857 O O . PHE B 2 76 ? 32.86265 45.38709 -12.48443 1.000 54.34996 372 PHE B O 1
ATOM 2865 N N . MET B 2 77 ? 30.78522 44.51281 -12.61014 1.000 55.83829 373 MET B N 1
ATOM 2866 C CA . MET B 2 77 ? 30.75997 43.99330 -11.25012 1.000 53.06593 373 MET B CA 1
ATOM 2867 C C . MET B 2 77 ? 30.36663 42.52528 -11.29117 1.000 66.90423 373 MET B C 1
ATOM 2868 O O . MET B 2 77 ? 29.38987 42.16129 -11.95353 1.000 58.93856 373 MET B O 1
ATOM 2873 N N . THR B 2 78 ? 31.12976 41.68570 -10.59074 1.000 80.17924 374 THR B N 1
ATOM 2874 C CA . THR B 2 78 ? 30.84011 40.26033 -10.51096 1.000 78.45362 374 THR B CA 1
ATOM 2875 C C . THR B 2 78 ? 30.18382 39.85804 -9.19755 1.000 76.31424 374 THR B C 1
ATOM 2876 O O . THR B 2 78 ? 29.75834 38.70594 -9.06473 1.000 84.23031 374 THR B O 1
ATOM 2880 N N . ARG B 2 79 ? 30.09500 40.77000 -8.23083 1.000 93.30947 375 ARG B N 1
ATOM 2881 C CA . ARG B 2 79 ? 29.43003 40.51473 -6.96340 1.000 99.54849 375 ARG B CA 1
ATOM 2882 C C . ARG B 2 79 ? 28.51066 41.67817 -6.61951 1.000 95.09893 375 ARG B C 1
ATOM 2883 O O . ARG B 2 79 ? 28.84119 42.83571 -6.90685 1.000 95.94700 375 ARG B O 1
ATOM 2891 N N . PRO B 2 80 ? 27.34367 41.40694 -6.01516 1.000 80.51293 376 PRO B N 1
ATOM 2892 C CA . PRO B 2 80 ? 26.78628 40.08702 -5.67286 1.000 89.44642 376 PRO B CA 1
ATOM 2893 C C . PRO B 2 80 ? 26.33641 39.33455 -6.91934 1.000 89.97770 376 PRO B C 1
ATOM 2894 O O . PRO B 2 80 ? 26.35277 38.10761 -6.96622 1.000 89.80701 376 PRO B O 1
ATOM 2898 N N . GLY B 2 81 ? 25.93252 40.07107 -7.94988 1.000 80.98196 377 GLY B N 1
ATOM 2899 C CA . GLY B 2 81 ? 25.61640 39.48400 -9.23490 1.000 75.86765 377 GLY B CA 1
ATOM 2900 C C . GLY B 2 81 ? 26.43621 40.11591 -10.33901 1.000 70.61122 377 GLY B C 1
ATOM 2901 O O . GLY B 2 81 ? 27.37694 40.86749 -10.06603 1.000 71.54093 377 GLY B O 1
ATOM 2902 N N . PHE B 2 82 ? 26.09355 39.82447 -11.58885 1.000 67.88363 378 PHE B N 1
ATOM 2903 C CA . PHE B 2 82 ? 26.78966 40.40126 -12.72972 1.000 57.81026 378 PHE B CA 1
ATOM 2904 C C . PHE B 2 82 ? 26.11543 41.70438 -13.13585 1.000 51.23450 378 PHE B C 1
ATOM 2905 O O . PHE B 2 82 ? 24.89285 41.75312 -13.30630 1.000 51.94045 378 PHE B O 1
ATOM 2913 N N . ALA B 2 83 ? 26.91546 42.75842 -13.27962 1.000 53.47275 379 ALA B N 1
ATOM 2914 C CA . ALA B 2 83 ? 26.40385 44.08054 -13.60102 1.000 49.02536 379 ALA B CA 1
ATOM 2915 C C . ALA B 2 83 ? 27.37857 44.79770 -14.52163 1.000 46.18578 379 ALA B C 1
ATOM 2916 O O . ALA B 2 83 ? 28.59548 44.61917 -14.42560 1.000 47.80760 379 ALA B O 1
ATOM 2918 N N . ILE B 2 84 ? 26.82608 45.61554 -15.41429 1.000 51.36336 380 ILE B N 1
ATOM 2919 C CA . ILE B 2 84 ? 27.59762 46.40164 -16.36888 1.000 37.75719 380 ILE B CA 1
ATOM 2920 C C . ILE B 2 84 ? 27.39328 47.87370 -16.04489 1.000 40.51938 380 ILE B C 1
ATOM 2921 O O . ILE B 2 84 ? 26.25613 48.31972 -15.85016 1.000 42.57351 380 ILE B O 1
ATOM 2926 N N . ILE B 2 85 ? 28.48987 48.62386 -15.98312 1.000 42.36156 381 ILE B N 1
ATOM 2927 C CA . ILE B 2 85 ? 28.46143 50.05177 -15.68773 1.000 37.38513 381 ILE B CA 1
ATOM 2928 C C . ILE B 2 85 ? 28.78181 50.80462 -16.97084 1.000 38.61081 381 ILE B C 1
ATOM 2929 O O . ILE B 2 85 ? 29.83877 50.59052 -17.57775 1.000 38.14239 381 ILE B O 1
ATOM 2934 N N . THR B 2 86 ? 27.87201 51.68352 -17.38411 1.000 32.68894 382 THR B N 1
ATOM 2935 C CA . THR B 2 86 ? 28.05279 52.50579 -18.57072 1.000 39.61084 382 THR B CA 1
ATOM 2936 C C . THR B 2 86 ? 27.82340 53.96760 -18.21163 1.000 40.22413 382 THR B C 1
ATOM 2937 O O . THR B 2 86 ? 27.35415 54.29723 -17.11854 1.000 34.25168 382 THR B O 1
ATOM 2941 N N . GLN B 2 87 ? 28.16752 54.84929 -19.14851 1.000 40.00545 383 GLN B N 1
ATOM 2942 C CA . GLN B 2 87 ? 27.89794 56.26813 -18.96616 1.000 37.79247 383 GLN B CA 1
ATOM 2943 C C . GLN B 2 87 ? 26.39572 56.50540 -18.87785 1.000 34.24899 383 GLN B C 1
ATOM 2944 O O . GLN B 2 87 ? 25.59091 55.76013 -19.44428 1.000 33.82350 383 GLN B O 1
ATOM 2950 N N . TRP B 2 88 ? 26.01644 57.54986 -18.14924 1.000 34.95145 384 TRP B N 1
ATOM 2951 C CA . TRP B 2 88 ? 24.61495 57.92504 -18.02666 1.000 35.25438 384 TRP B CA 1
ATOM 2952 C C . TRP B 2 88 ? 24.25213 58.88577 -19.15121 1.000 35.70428 384 TRP B C 1
ATOM 2953 O O . TRP B 2 88 ? 24.82174 59.97871 -19.25101 1.000 47.90887 384 TRP B O 1
ATOM 2964 N N . CYS B 2 89 ? 23.30925 58.47661 -19.99375 1.000 35.73688 385 CYS B N 1
ATOM 2965 C CA . CYS B 2 89 ? 22.81315 59.31802 -21.07254 1.000 51.41886 385 CYS B CA 1
ATOM 2966 C C . CYS B 2 89 ? 21.69966 60.20887 -20.54013 1.000 48.08627 385 CYS B C 1
ATOM 2967 O O . CYS B 2 89 ? 20.67550 59.71097 -20.06041 1.000 51.49416 385 CYS B O 1
ATOM 2970 N N . GLU B 2 90 ? 21.90241 61.51968 -20.61823 1.000 64.63791 386 GLU B N 1
ATOM 2971 C CA . GLU B 2 90 ? 20.85543 62.47861 -20.29669 1.000 70.88499 386 GLU B CA 1
ATOM 2972 C C . GLU B 2 90 ? 20.06571 62.77434 -21.56404 1.000 71.24886 386 GLU B C 1
ATOM 2973 O O . GLU B 2 90 ? 20.63611 63.20236 -22.57354 1.000 70.74629 386 GLU B O 1
ATOM 2979 N N . GLY B 2 91 ? 18.76048 62.53462 -21.51158 1.000 59.44460 387 GLY B N 1
ATOM 2980 C CA . GLY B 2 91 ? 17.91843 62.67763 -22.67938 1.000 53.16685 387 GLY B CA 1
ATOM 2981 C C . GLY B 2 91 ? 17.00277 61.48690 -22.86132 1.000 51.31809 387 GLY B C 1
ATOM 2982 O O . GLY B 2 91 ? 16.56463 60.87770 -21.88080 1.000 51.45420 387 GLY B O 1
ATOM 2983 N N . SER B 2 92 ? 16.71574 61.13524 -24.11129 1.000 47.59516 388 SER B N 1
ATOM 2984 C CA . SER B 2 92 ? 15.78153 60.06362 -24.41258 1.000 45.17101 388 SER B CA 1
ATOM 2985 C C . SER B 2 92 ? 16.34507 59.20284 -25.53289 1.000 40.67801 388 SER B C 1
ATOM 2986 O O . SER B 2 92 ? 17.30171 59.57683 -26.21642 1.000 42.90644 388 SER B O 1
ATOM 2989 N N . SER B 2 93 ? 15.73704 58.03528 -25.71477 1.000 40.40165 389 SER B N 1
ATOM 2990 C CA . SER B 2 93 ? 16.11670 57.15007 -26.80126 1.000 42.00896 389 SER B CA 1
ATOM 2991 C C . SER B 2 93 ? 15.54671 57.65719 -28.12206 1.000 40.82617 389 SER B C 1
ATOM 2992 O O . SER B 2 93 ? 14.64672 58.50073 -28.15926 1.000 45.81095 389 SER B O 1
ATOM 2995 N N . LEU B 2 94 ? 16.09187 57.13067 -29.22117 1.000 39.07105 390 LEU B N 1
ATOM 2996 C CA . LEU B 2 94 ? 15.54170 57.45010 -30.53360 1.000 39.28799 390 LEU B CA 1
ATOM 2997 C C . LEU B 2 94 ? 14.11988 56.92438 -30.67621 1.000 44.60265 390 LEU B C 1
ATOM 2998 O O . LEU B 2 94 ? 13.29906 57.53107 -31.37415 1.000 46.11307 390 LEU B O 1
ATOM 3003 N N . TYR B 2 95 ? 13.81211 55.80246 -30.02146 1.000 43.94003 391 TYR B N 1
ATOM 3004 C CA . TYR B 2 95 ? 12.43961 55.30824 -29.98622 1.000 49.39656 391 TYR B CA 1
ATOM 3005 C C . TYR B 2 95 ? 11.51843 56.31999 -29.31649 1.000 45.77634 391 TYR B C 1
ATOM 3006 O O . TYR B 2 95 ? 10.41714 56.59730 -29.80570 1.000 51.70550 391 TYR B O 1
ATOM 3015 N N . HIS B 2 96 ? 11.95942 56.88453 -28.18999 1.000 41.88059 392 HIS B N 1
ATOM 3016 C CA . HIS B 2 96 ? 11.14254 57.86080 -27.47714 1.000 46.24165 392 HIS B CA 1
ATOM 3017 C C . HIS B 2 96 ? 10.93534 59.11964 -28.30844 1.000 46.97650 392 HIS B C 1
ATOM 3018 O O . HIS B 2 96 ? 9.83246 59.67765 -28.33952 1.000 55.37490 392 HIS B O 1
ATOM 3025 N N . HIS B 2 97 ? 11.98566 59.58110 -28.99172 1.000 48.35023 393 HIS B N 1
ATOM 3026 C CA . HIS B 2 97 ? 11.86926 60.79275 -29.79602 1.000 46.89403 393 HIS B CA 1
ATOM 3027 C C . HIS B 2 97 ? 10.92002 60.60160 -30.97137 1.000 47.08495 393 HIS B C 1
ATOM 3028 O O . HIS B 2 97 ? 10.21846 61.54179 -31.36220 1.000 52.26266 393 HIS B O 1
ATOM 3035 N N . LEU B 2 98 ? 10.87642 59.39871 -31.54227 1.000 49.10123 394 LEU B N 1
ATOM 3036 C CA . LEU B 2 98 ? 10.12085 59.17111 -32.76758 1.000 47.64967 394 LEU B CA 1
ATOM 3037 C C . LEU B 2 98 ? 8.68793 58.71738 -32.51222 1.000 59.88984 394 LEU B C 1
ATOM 3038 O O . LEU B 2 98 ? 7.77358 59.13784 -33.22909 1.000 71.77834 394 LEU B O 1
ATOM 3043 N N . HIS B 2 99 ? 8.46405 57.87271 -31.50578 1.000 52.14955 395 HIS B N 1
ATOM 3044 C CA . HIS B 2 99 ? 7.17350 57.22125 -31.33261 1.000 52.98103 395 HIS B CA 1
ATOM 3045 C C . HIS B 2 99 ? 6.44312 57.60387 -30.05218 1.000 44.67579 395 HIS B C 1
ATOM 3046 O O . HIS B 2 99 ? 5.30048 57.17090 -29.86211 1.000 56.94682 395 HIS B O 1
ATOM 3053 N N . VAL B 2 100 ? 7.05249 58.39484 -29.17150 1.000 50.08390 396 VAL B N 1
ATOM 3054 C CA . VAL B 2 100 ? 6.41662 58.73751 -27.90373 1.000 50.11172 396 VAL B CA 1
ATOM 3055 C C . VAL B 2 100 ? 6.23946 60.24566 -27.79656 1.000 57.07562 396 VAL B C 1
ATOM 3056 O O . VAL B 2 100 ? 5.11951 60.74029 -27.62484 1.000 66.40238 396 VAL B O 1
ATOM 3060 N N . ALA B 2 101 ? 7.34188 60.98587 -27.89108 1.000 52.38863 397 ALA B N 1
ATOM 3061 C CA . ALA B 2 101 ? 7.29406 62.43496 -27.76266 1.000 60.23379 397 ALA B CA 1
ATOM 3062 C C . ALA B 2 101 ? 6.96768 63.14161 -29.06985 1.000 64.68050 397 ALA B C 1
ATOM 3063 O O . ALA B 2 101 ? 6.61974 64.32835 -29.04147 1.000 66.97973 397 ALA B O 1
ATOM 3065 N N . ASP B 2 102 ? 7.06729 62.44470 -30.20240 1.000 61.69271 398 ASP B N 1
ATOM 3066 C CA . ASP B 2 102 ? 6.82205 63.03005 -31.52059 1.000 62.22497 398 ASP B CA 1
ATOM 3067 C C . ASP B 2 102 ? 7.67383 64.28114 -31.72945 1.000 64.73681 398 ASP B C 1
ATOM 3068 O O . ASP B 2 102 ? 7.17452 65.36314 -32.04597 1.000 68.67980 398 ASP B O 1
ATOM 3070 N N . THR B 2 103 ? 8.98116 64.12293 -31.54093 1.000 65.38919 399 THR B N 1
ATOM 3071 C CA . THR B 2 103 ? 9.90155 65.24294 -31.67475 1.000 62.71820 399 THR B CA 1
ATOM 3072 C C . THR B 2 103 ? 10.03776 65.65212 -33.13737 1.000 65.05074 399 THR B C 1
ATOM 3073 O O . THR B 2 103 ? 10.06552 64.80708 -34.03678 1.000 68.59755 399 THR B O 1
ATOM 3077 N N . ARG B 2 104 ? 10.12030 66.96013 -33.37174 1.000 77.80300 400 ARG B N 1
ATOM 3078 C CA . ARG B 2 104 ? 10.23238 67.49812 -34.72377 1.000 72.69346 400 ARG B CA 1
ATOM 3079 C C . ARG B 2 104 ? 11.68866 67.44502 -35.17304 1.000 68.45637 400 ARG B C 1
ATOM 3080 O O . ARG B 2 104 ? 12.54127 68.15561 -34.62971 1.000 73.13761 400 ARG B O 1
ATOM 3082 N N . PHE B 2 105 ? 11.97502 66.60169 -36.16260 1.000 65.28048 401 PHE B N 1
ATOM 3083 C CA . PHE B 2 105 ? 13.28564 66.52998 -36.79245 1.000 72.68662 401 PHE B CA 1
ATOM 3084 C C . PHE B 2 105 ? 13.16136 66.88982 -38.26545 1.000 67.57700 401 PHE B C 1
ATOM 3085 O O . PHE B 2 105 ? 12.22569 66.45239 -38.94319 1.000 71.64031 401 PHE B O 1
ATOM 3093 N N . ASP B 2 106 ? 14.10573 67.68408 -38.76042 1.000 77.11635 402 ASP B N 1
ATOM 3094 C CA . ASP B 2 106 ? 14.19262 67.89498 -40.19412 1.000 77.86170 402 ASP B CA 1
ATOM 3095 C C . ASP B 2 106 ? 14.86286 66.69130 -40.85035 1.000 81.91050 402 ASP B C 1
ATOM 3096 O O . ASP B 2 106 ? 15.47171 65.84692 -40.18773 1.000 83.54663 402 ASP B O 1
ATOM 3101 N N . MET B 2 107 ? 14.74677 66.61794 -42.17814 1.000 71.31625 403 MET B N 1
ATOM 3102 C CA . MET B 2 107 ? 15.40903 65.54330 -42.90939 1.000 70.45804 403 MET B CA 1
ATOM 3103 C C . MET B 2 107 ? 16.92366 65.62864 -42.77474 1.000 62.46281 403 MET B C 1
ATOM 3104 O O . MET B 2 107 ? 17.60408 64.59679 -42.75713 1.000 60.17844 403 MET B O 1
ATOM 3109 N N . VAL B 2 108 ? 17.46779 66.84414 -42.67263 1.000 49.34038 404 VAL B N 1
ATOM 3110 C CA . VAL B 2 108 ? 18.90054 67.00638 -42.44173 1.000 52.68873 404 VAL B CA 1
ATOM 3111 C C . VAL B 2 108 ? 19.30383 66.38993 -41.10808 1.000 60.80151 404 VAL B C 1
ATOM 3112 O O . VAL B 2 108 ? 20.42454 65.88652 -40.95818 1.000 60.37209 404 VAL B O 1
ATOM 3116 N N . GLN B 2 109 ? 18.39950 66.39991 -40.12702 1.000 54.39308 405 GLN B N 1
ATOM 3117 C CA . GLN B 2 109 ? 18.69443 65.80083 -38.83078 1.000 53.17228 405 GLN B CA 1
ATOM 3118 C C . GLN B 2 109 ? 18.47916 64.29199 -38.84869 1.000 57.10735 405 GLN B C 1
ATOM 3119 O O . GLN B 2 109 ? 19.22969 63.54835 -38.20675 1.000 58.80431 405 GLN B O 1
ATOM 3125 N N . LEU B 2 110 ? 17.46013 63.82519 -39.57527 1.000 45.36899 406 LEU B N 1
ATOM 3126 C CA . LEU B 2 110 ? 17.20044 62.39095 -39.65754 1.000 43.87002 406 LEU B CA 1
ATOM 3127 C C . LEU B 2 110 ? 18.34221 61.66227 -40.35419 1.000 50.02798 406 LEU B C 1
ATOM 3128 O O . LEU B 2 110 ? 18.74316 60.57108 -39.93239 1.000 50.02538 406 LEU B O 1
ATOM 3133 N N . ILE B 2 111 ? 18.87700 62.24916 -41.42687 1.000 45.36909 407 ILE B N 1
ATOM 3134 C CA . ILE B 2 111 ? 20.01940 61.64692 -42.10335 1.000 45.78225 407 ILE B CA 1
ATOM 3135 C C . ILE B 2 111 ? 21.26209 61.72056 -41.22494 1.000 45.22039 407 ILE B C 1
ATOM 3136 O O . ILE B 2 111 ? 22.11847 60.82801 -41.27232 1.000 47.14049 407 ILE B O 1
ATOM 3141 N N . ASP B 2 112 ? 21.37991 62.76742 -40.40354 1.000 41.00242 408 ASP B N 1
ATOM 3142 C CA . ASP B 2 112 ? 22.50530 62.86173 -39.47845 1.000 48.38639 408 ASP B CA 1
ATOM 3143 C C . ASP B 2 112 ? 22.45369 61.74721 -38.44172 1.000 43.27563 408 ASP B C 1
ATOM 3144 O O . ASP B 2 112 ? 23.46618 61.09098 -38.17009 1.000 40.38822 408 ASP B O 1
ATOM 3149 N N . VAL B 2 113 ? 21.27834 61.52118 -37.84974 1.000 38.32329 409 VAL B N 1
ATOM 3150 C CA . VAL B 2 113 ? 21.10829 60.39098 -36.94166 1.000 45.87558 409 VAL B CA 1
ATOM 3151 C C . VAL B 2 113 ? 21.41624 59.08693 -37.66273 1.000 41.42978 409 VAL B C 1
ATOM 3152 O O . VAL B 2 113 ? 22.08457 58.19882 -37.11929 1.000 37.26628 409 VAL B O 1
ATOM 3156 N N . ALA B 2 114 ? 20.94597 58.95856 -38.90534 1.000 43.28173 410 ALA B N 1
ATOM 3157 C CA . ALA B 2 114 ? 21.23273 57.76159 -39.68683 1.000 44.62126 410 ALA B CA 1
ATOM 3158 C C . ALA B 2 114 ? 22.72099 57.64174 -39.98560 1.000 36.57038 410 ALA B C 1
ATOM 3159 O O . ALA B 2 114 ? 23.26481 56.53233 -40.03604 1.000 35.98398 410 ALA B O 1
ATOM 3161 N N . ARG B 2 115 ? 23.39708 58.77417 -40.19049 1.000 37.21302 411 ARG B N 1
ATOM 3162 C CA . ARG B 2 115 ? 24.83484 58.74114 -40.43790 1.000 37.20149 411 ARG B CA 1
ATOM 3163 C C . ARG B 2 115 ? 25.59563 58.36029 -39.17226 1.000 36.63730 411 ARG B C 1
ATOM 3164 O O . ARG B 2 115 ? 26.50251 57.51979 -39.21014 1.000 36.14160 411 ARG B O 1
ATOM 3172 N N . GLN B 2 116 ? 25.23713 58.96876 -38.03774 1.000 36.73347 412 GLN B N 1
ATOM 3173 C CA . GLN B 2 116 ? 25.91723 58.65449 -36.78461 1.000 37.25256 412 GLN B CA 1
ATOM 3174 C C . GLN B 2 116 ? 25.69064 57.20328 -36.38188 1.000 43.39600 412 GLN B C 1
ATOM 3175 O O . GLN B 2 116 ? 26.60262 56.54440 -35.86818 1.000 34.89784 412 GLN B O 1
ATOM 3181 N N . THR B 2 117 ? 24.47820 56.68888 -36.60299 1.000 36.39781 413 THR B N 1
ATOM 3182 C CA . THR B 2 117 ? 24.20802 55.28625 -36.30718 1.000 34.46380 413 THR B CA 1
ATOM 3183 C C . THR B 2 117 ? 25.03147 54.37135 -37.20421 1.000 37.75643 413 THR B C 1
ATOM 3184 O O . THR B 2 117 ? 25.57536 53.36102 -36.74214 1.000 34.24899 413 THR B O 1
ATOM 3188 N N . ALA B 2 118 ? 25.13726 54.71072 -38.49195 1.000 34.60700 414 ALA B N 1
ATOM 3189 C CA . ALA B 2 118 ? 26.01595 53.95867 -39.38014 1.000 38.96168 414 ALA B CA 1
ATOM 3190 C C . ALA B 2 118 ? 27.47609 54.11507 -38.98068 1.000 34.30005 414 ALA B C 1
ATOM 3191 O O . ALA B 2 118 ? 28.26110 53.17164 -39.12763 1.000 35.98801 414 ALA B O 1
ATOM 3193 N N . GLN B 2 119 ? 27.85423 55.29217 -38.47527 1.000 35.57090 415 GLN B N 1
ATOM 3194 C CA . GLN B 2 119 ? 29.22118 55.49845 -38.00922 1.000 34.63402 415 GLN B CA 1
ATOM 3195 C C . GLN B 2 119 ? 29.55045 54.56569 -36.85137 1.000 39.19439 415 GLN B C 1
ATOM 3196 O O . GLN B 2 119 ? 30.65178 54.00745 -36.78665 1.000 40.48194 415 GLN B O 1
ATOM 3202 N N . GLY B 2 120 ? 28.60604 54.38462 -35.92631 1.000 33.68514 416 GLY B N 1
ATOM 3203 C CA . GLY B 2 120 ? 28.84883 53.49657 -34.80196 1.000 33.03381 416 GLY B CA 1
ATOM 3204 C C . GLY B 2 120 ? 28.85150 52.03378 -35.20129 1.000 32.43175 416 GLY B C 1
ATOM 3205 O O . GLY B 2 120 ? 29.69338 51.25786 -34.74079 1.000 38.39386 416 GLY B O 1
ATOM 3206 N N . MET B 2 121 ? 27.91173 51.63563 -36.06248 1.000 34.95304 417 MET B N 1
ATOM 3207 C CA . MET B 2 121 ? 27.85990 50.24630 -36.50648 1.000 37.57069 417 MET B CA 1
ATOM 3208 C C . MET B 2 121 ? 29.08047 49.88691 -37.34439 1.000 31.94496 417 MET B C 1
ATOM 3209 O O . MET B 2 121 ? 29.59603 48.76679 -37.24995 1.000 40.08649 417 MET B O 1
ATOM 3214 N N . ASP B 2 122 ? 29.55385 50.82046 -38.17369 1.000 32.48035 418 ASP B N 1
ATOM 3215 C CA . ASP B 2 122 ? 30.76089 50.56711 -38.95390 1.000 32.46452 418 ASP B CA 1
ATOM 3216 C C . ASP B 2 122 ? 31.96111 50.33828 -38.04474 1.000 35.26828 418 ASP B C 1
ATOM 3217 O O . ASP B 2 122 ? 32.83882 49.52445 -38.35445 1.000 32.22114 418 ASP B O 1
ATOM 3222 N N . TYR B 2 123 ? 32.01183 51.04323 -36.91214 1.000 32.07483 419 TYR B N 1
ATOM 3223 C CA . TYR B 2 123 ? 33.09107 50.82873 -35.95492 1.000 31.68169 419 TYR B CA 1
ATOM 3224 C C . TYR B 2 123 ? 32.99302 49.45039 -35.31363 1.000 31.27708 419 TYR B C 1
ATOM 3225 O O . TYR B 2 123 ? 34.00698 48.76037 -35.15445 1.000 39.03562 419 TYR B O 1
ATOM 3234 N N . LEU B 2 124 ? 31.78092 49.03447 -34.93885 1.000 33.02350 420 LEU B N 1
ATOM 3235 C CA . LEU B 2 124 ? 31.60314 47.73714 -34.29376 1.000 31.41861 420 LEU B CA 1
ATOM 3236 C C . LEU B 2 124 ? 31.99774 46.59930 -35.22666 1.000 37.01377 420 LEU B C 1
ATOM 3237 O O . LEU B 2 124 ? 32.70283 45.66667 -34.82450 1.000 36.30934 420 LEU B O 1
ATOM 3242 N N . HIS B 2 125 ? 31.55135 46.66008 -36.48306 1.000 33.40546 421 HIS B N 1
ATOM 3243 C CA . HIS B 2 125 ? 31.87436 45.59660 -37.42753 1.000 42.32720 421 HIS B CA 1
ATOM 3244 C C . HIS B 2 125 ? 33.34767 45.61437 -37.81258 1.000 38.01586 421 HIS B C 1
ATOM 3245 O O . HIS B 2 125 ? 33.92919 44.55517 -38.07331 1.000 46.11369 421 HIS B O 1
ATOM 3252 N N . ALA B 2 126 ? 33.96820 46.79665 -37.85121 1.000 31.46722 422 ALA B N 1
ATOM 3253 C CA . ALA B 2 126 ? 35.41263 46.85712 -38.04655 1.000 36.93128 422 ALA B CA 1
ATOM 3254 C C . ALA B 2 126 ? 36.15273 46.22483 -36.87617 1.000 43.95323 422 ALA B C 1
ATOM 3255 O O . ALA B 2 126 ? 37.27850 45.74014 -37.03977 1.000 49.52017 422 ALA B O 1
ATOM 3257 N N . LYS B 2 127 ? 35.53919 46.22163 -35.69429 1.000 38.28254 423 LYS B N 1
ATOM 3258 C CA . LYS B 2 127 ? 36.07282 45.54897 -34.51891 1.000 39.38405 423 LYS B CA 1
ATOM 3259 C C . LYS B 2 127 ? 35.56138 44.12012 -34.37980 1.000 47.79090 423 LYS B C 1
ATOM 3260 O O . LYS B 2 127 ? 35.74687 43.51089 -33.32039 1.000 46.85954 423 LYS B O 1
ATOM 3266 N N . ASN B 2 128 ? 34.91467 43.58413 -35.41930 1.000 36.28906 424 ASN B N 1
ATOM 3267 C CA . ASN B 2 128 ? 34.40323 42.21135 -35.42587 1.000 43.33969 424 ASN B CA 1
ATOM 3268 C C . ASN B 2 128 ? 33.33293 42.00639 -34.35565 1.000 45.91379 424 ASN B C 1
ATOM 3269 O O . ASN B 2 128 ? 33.30019 40.97991 -33.67309 1.000 50.50143 424 ASN B O 1
ATOM 3274 N N . ILE B 2 129 ? 32.44135 42.98421 -34.21310 1.000 36.19691 425 ILE B N 1
ATOM 3275 C CA . ILE B 2 129 ? 31.38079 42.94259 -33.21268 1.000 39.92133 425 ILE B CA 1
ATOM 3276 C C . ILE B 2 129 ? 30.03678 42.95440 -33.92667 1.000 47.14686 425 ILE B C 1
ATOM 3277 O O . ILE B 2 129 ? 29.70463 43.92259 -34.62251 1.000 40.51646 425 ILE B O 1
ATOM 3282 N N . ILE B 2 130 ? 29.26849 41.88474 -33.75145 1.000 40.36403 426 ILE B N 1
ATOM 3283 C CA . ILE B 2 130 ? 27.87968 41.83764 -34.18942 1.000 38.58856 426 ILE B CA 1
ATOM 3284 C C . ILE B 2 130 ? 27.00186 42.31814 -33.04212 1.000 46.11332 426 ILE B C 1
ATOM 3285 O O . ILE B 2 130 ? 27.07902 41.79011 -31.92635 1.000 51.70171 426 ILE B O 1
ATOM 3290 N N . HIS B 2 131 ? 26.16902 43.32660 -33.31334 1.000 50.04004 427 HIS B N 1
ATOM 3291 C CA . HIS B 2 131 ? 25.34299 43.91418 -32.26201 1.000 43.18860 427 HIS B CA 1
ATOM 3292 C C . HIS B 2 131 ? 24.30150 42.92249 -31.75410 1.000 42.60625 427 HIS B C 1
ATOM 3293 O O . HIS B 2 131 ? 24.10627 42.78778 -30.54109 1.000 54.91541 427 HIS B O 1
ATOM 3300 N N . ARG B 2 132 ? 23.60528 42.24699 -32.67374 1.000 40.72027 428 ARG B N 1
ATOM 3301 C CA . ARG B 2 132 ? 22.64193 41.18491 -32.38537 1.000 43.81969 428 ARG B CA 1
ATOM 3302 C C . ARG B 2 132 ? 21.30596 41.71737 -31.87483 1.000 43.66762 428 ARG B C 1
ATOM 3303 O O . ARG B 2 132 ? 20.33108 40.96093 -31.82103 1.000 45.63219 428 ARG B O 1
ATOM 3311 N N . ASP B 2 133 ? 21.22466 43.00084 -31.51108 1.000 37.72706 429 ASP B N 1
ATOM 3312 C CA . ASP B 2 133 ? 19.98656 43.51792 -30.93260 1.000 49.35029 429 ASP B CA 1
ATOM 3313 C C . ASP B 2 133 ? 19.86542 45.02005 -31.16449 1.000 38.12723 429 ASP B C 1
ATOM 3314 O O . ASP B 2 133 ? 19.49947 45.77586 -30.25772 1.000 36.10565 429 ASP B O 1
ATOM 3319 N N . LEU B 2 134 ? 20.16577 45.46974 -32.37953 1.000 46.85292 430 LEU B N 1
ATOM 3320 C CA . LEU B 2 134 ? 20.05658 46.88716 -32.69993 1.000 41.92210 430 LEU B CA 1
ATOM 3321 C C . LEU B 2 134 ? 18.59537 47.27838 -32.88977 1.000 42.93951 430 LEU B C 1
ATOM 3322 O O . LEU B 2 134 ? 17.84530 46.59566 -33.59471 1.000 41.33843 430 LEU B O 1
ATOM 3327 N N . LYS B 2 135 ? 18.19794 48.38064 -32.25977 1.000 39.02424 431 LYS B N 1
ATOM 3328 C CA . LYS B 2 135 ? 16.85488 48.92588 -32.40577 1.000 34.97487 431 LYS B CA 1
ATOM 3329 C C . LYS B 2 135 ? 16.86644 50.36146 -31.90192 1.000 37.06506 431 LYS B C 1
ATOM 3330 O O . LYS B 2 135 ? 17.83555 50.81757 -31.29128 1.000 45.10598 431 LYS B O 1
ATOM 3336 N N . SER B 2 136 ? 15.77019 51.07479 -32.17239 1.000 39.55635 432 SER B N 1
ATOM 3337 C CA . SER B 2 136 ? 15.67703 52.47313 -31.76855 1.000 33.94303 432 SER B CA 1
ATOM 3338 C C . SER B 2 136 ? 15.67259 52.64276 -30.25508 1.000 34.42727 432 SER B C 1
ATOM 3339 O O . SER B 2 136 ? 16.00888 53.72634 -29.76594 1.000 38.73751 432 SER B O 1
ATOM 3342 N N . ASN B 2 137 ? 15.30355 51.60172 -29.50476 1.000 32.20776 433 ASN B N 1
ATOM 3343 C CA . ASN B 2 137 ? 15.34803 51.69138 -28.04945 1.000 42.67269 433 ASN B CA 1
ATOM 3344 C C . ASN B 2 137 ? 16.78042 51.71691 -27.53255 1.000 39.68592 433 ASN B C 1
ATOM 3345 O O . ASN B 2 137 ? 17.04725 52.30849 -26.48059 1.000 41.92638 433 ASN B O 1
ATOM 3350 N N . ASN B 2 138 ? 17.71006 51.08654 -28.25121 1.000 33.84214 434 ASN B N 1
ATOM 3351 C CA . ASN B 2 138 ? 19.11081 51.03728 -27.85702 1.000 47.87979 434 ASN B CA 1
ATOM 3352 C C . ASN B 2 138 ? 19.94552 52.11830 -28.53433 1.000 43.68536 434 ASN B C 1
ATOM 3353 O O . ASN B 2 138 ? 21.17350 51.99749 -28.59789 1.000 43.78840 434 ASN B O 1
ATOM 3358 N N . ILE B 2 139 ? 19.30517 53.16688 -29.04279 1.000 39.36875 435 ILE B N 1
ATOM 3359 C CA . ILE B 2 139 ? 19.98965 54.31327 -29.62824 1.000 37.14014 435 ILE B CA 1
ATOM 3360 C C . ILE B 2 139 ? 19.59285 55.54181 -28.82485 1.000 42.72600 435 ILE B C 1
ATOM 3361 O O . ILE B 2 139 ? 18.41454 55.91931 -28.80021 1.000 42.97058 435 ILE B O 1
ATOM 3366 N N . PHE B 2 140 ? 20.56859 56.15973 -28.16766 1.000 34.04397 436 PHE B N 1
ATOM 3367 C CA . PHE B 2 140 ? 20.33652 57.31768 -27.31663 1.000 40.00606 436 PHE B CA 1
ATOM 3368 C C . PHE B 2 140 ? 20.84299 58.57345 -28.00907 1.000 42.93080 436 PHE B C 1
ATOM 3369 O O . PHE B 2 140 ? 21.97491 58.60166 -28.50366 1.000 42.45739 436 PHE B O 1
ATOM 3377 N N . LEU B 2 141 ? 20.00250 59.60786 -28.04422 1.000 45.72844 437 LEU B N 1
ATOM 3378 C CA . LEU B 2 141 ? 20.41454 60.91914 -28.54129 1.000 37.15953 437 LEU B CA 1
ATOM 3379 C C . LEU B 2 141 ? 20.96905 61.70912 -27.35976 1.000 50.49337 437 LEU B C 1
ATOM 3380 O O . LEU B 2 141 ? 20.29696 62.54458 -26.75132 1.000 56.63350 437 LEU B O 1
ATOM 3385 N N . HIS B 2 142 ? 22.22592 61.41873 -27.02816 1.000 50.66444 438 HIS B N 1
ATOM 3386 C CA . HIS B 2 142 ? 22.87054 62.05453 -25.88704 1.000 51.61974 438 HIS B CA 1
ATOM 3387 C C . HIS B 2 142 ? 23.01279 63.55157 -26.12378 1.000 52.65357 438 HIS B C 1
ATOM 3388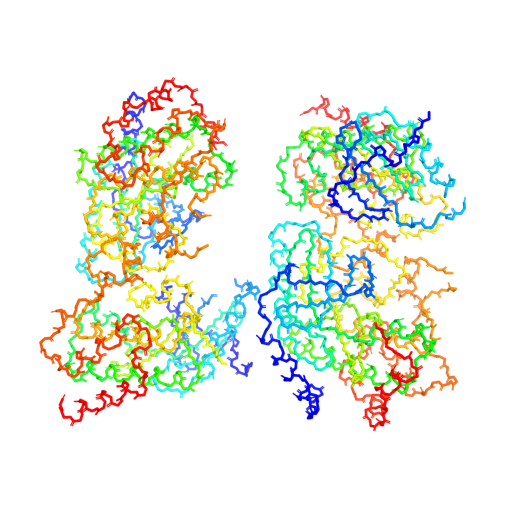 O O . HIS B 2 142 ? 23.45298 63.98385 -27.19324 1.000 55.12183 438 HIS B O 1
ATOM 3395 N N . GLU B 2 143 ? 22.62659 64.34138 -25.11996 1.000 68.33687 439 GLU B N 1
ATOM 3396 C CA . GLU B 2 143 ? 22.60261 65.80151 -25.19774 1.000 69.27497 439 GLU B CA 1
ATOM 3397 C C . GLU B 2 143 ? 21.70625 66.30183 -26.32514 1.000 72.35761 439 GLU B C 1
ATOM 3398 O O . GLU B 2 143 ? 21.79705 67.46783 -26.72228 1.000 83.35996 439 GLU B O 1
ATOM 3404 N N . GLY B 2 144 ? 20.83220 65.44038 -26.84209 1.000 63.88971 440 GLY B N 1
ATOM 3405 C CA . GLY B 2 144 ? 20.05009 65.78413 -28.01627 1.000 64.24862 440 GLY B CA 1
ATOM 3406 C C . GLY B 2 144 ? 20.89409 66.09145 -29.23084 1.000 68.33706 440 GLY B C 1
ATOM 3407 O O . GLY B 2 144 ? 20.50967 66.93271 -30.05009 1.000 79.03016 440 GLY B O 1
ATOM 3408 N N . LEU B 2 145 ? 22.04330 65.42938 -29.37029 1.000 65.48055 441 LEU B N 1
ATOM 3409 C CA . LEU B 2 145 ? 22.99227 65.76484 -30.42432 1.000 56.19515 441 LEU B CA 1
ATOM 3410 C C . LEU B 2 145 ? 23.71467 64.53609 -30.96548 1.000 54.34780 441 LEU B C 1
ATOM 3411 O O . LEU B 2 145 ? 23.78591 64.34052 -32.18304 1.000 57.32061 441 LEU B O 1
ATOM 3416 N N . THR B 2 146 ? 24.25526 63.70608 -30.07750 1.000 51.65282 442 THR B N 1
ATOM 3417 C CA . THR B 2 146 ? 25.15031 62.62064 -30.45784 1.000 37.83075 442 THR B CA 1
ATOM 3418 C C . THR B 2 146 ? 24.47346 61.27270 -30.24616 1.000 46.38485 442 THR B C 1
ATOM 3419 O O . THR B 2 146 ? 23.92956 61.00598 -29.16923 1.000 42.88842 442 THR B O 1
ATOM 3423 N N . VAL B 2 147 ? 24.51950 60.42589 -31.27525 1.000 42.29336 443 VAL B N 1
ATOM 3424 C CA . VAL B 2 147 ? 23.96001 59.08278 -31.18401 1.000 35.75930 443 VAL B CA 1
ATOM 3425 C C . VAL B 2 147 ? 24.86736 58.21175 -30.32620 1.000 37.53588 443 VAL B C 1
ATOM 3426 O O . VAL B 2 147 ? 26.09537 58.22902 -30.47677 1.000 35.10669 443 VAL B O 1
ATOM 3430 N N . LYS B 2 148 ? 24.26597 57.45027 -29.41363 1.000 39.63730 444 LYS B N 1
ATOM 3431 C CA . LYS B 2 148 ? 24.98489 56.48117 -28.59453 1.000 34.05671 444 LYS B CA 1
ATOM 3432 C C . LYS B 2 148 ? 24.31906 55.12432 -28.76371 1.000 40.73787 444 LYS B C 1
ATOM 3433 O O . LYS B 2 148 ? 23.15356 54.95383 -28.39066 1.000 49.08938 444 LYS B O 1
ATOM 3439 N N . ILE B 2 149 ? 25.05136 54.16654 -29.32480 1.000 43.38809 445 ILE B N 1
ATOM 3440 C CA . ILE B 2 149 ? 24.55242 52.80748 -29.50510 1.000 42.28456 445 ILE B CA 1
ATOM 3441 C C . ILE B 2 149 ? 24.94627 51.97835 -28.29077 1.000 31.82172 445 ILE B C 1
ATOM 3442 O O . ILE B 2 149 ? 26.10425 52.00698 -27.85816 1.000 32.98004 445 ILE B O 1
ATOM 3447 N N . GLY B 2 150 ? 23.98390 51.23079 -27.73949 1.000 35.70433 446 GLY B N 1
ATOM 3448 C CA . GLY B 2 150 ? 24.22308 50.43714 -26.55582 1.000 32.56005 446 GLY B CA 1
ATOM 3449 C C . GLY B 2 150 ? 23.65810 49.03372 -26.69378 1.000 38.71704 446 GLY B C 1
ATOM 3450 O O . GLY B 2 150 ? 22.96818 48.70564 -27.66315 1.000 31.37916 446 GLY B O 1
ATOM 3451 N N . ASP B 2 151 ? 23.98205 48.20520 -25.69688 1.000 34.74194 447 ASP B N 1
ATOM 3452 C CA . ASP B 2 151 ? 23.46079 46.84058 -25.57660 1.000 41.44657 447 ASP B CA 1
ATOM 3453 C C . ASP B 2 151 ? 23.87023 45.97116 -26.76465 1.000 45.03168 447 ASP B C 1
ATOM 3454 O O . ASP B 2 151 ? 23.06052 45.24343 -27.34290 1.000 50.10029 447 ASP B O 1
ATOM 3459 N N . PHE B 2 152 ? 25.14954 46.04150 -27.11506 1.000 47.08758 448 PHE B N 1
ATOM 3460 C CA . PHE B 2 152 ? 25.72477 45.23924 -28.18483 1.000 40.96641 448 PHE B CA 1
ATOM 3461 C C . PHE B 2 152 ? 26.53756 44.08845 -27.60271 1.000 53.08878 448 PHE B C 1
ATOM 3462 O O . PHE B 2 152 ? 27.09659 44.19327 -26.50744 1.000 53.56734 448 PHE B O 1
ATOM 3470 N N . GLY B 2 153 ? 26.60381 42.99070 -28.35521 1.000 50.97916 449 GLY B N 1
ATOM 3471 C CA . GLY B 2 153 ? 27.37916 41.83137 -27.95056 1.000 53.66171 449 GLY B CA 1
ATOM 3472 C C . GLY B 2 153 ? 27.03435 41.28829 -26.58202 1.000 70.39771 449 GLY B C 1
ATOM 3473 O O . GLY B 2 153 ? 27.92994 40.84585 -25.85478 1.000 81.14177 449 GLY B O 1
ATOM 3474 N N . LEU B 2 154 ? 25.75966 41.31602 -26.20550 1.000 65.66892 450 LEU B N 1
ATOM 3475 C CA . LEU B 2 154 ? 25.33132 40.82207 -24.90113 1.000 71.03627 450 LEU B CA 1
ATOM 3476 C C . LEU B 2 154 ? 24.37713 39.64277 -25.04684 1.000 70.95862 450 LEU B C 1
ATOM 3477 O O . LEU B 2 154 ? 24.80467 38.51286 -25.27804 1.000 75.90512 450 LEU B O 1
ATOM 3482 N N . GLY B 2 172 ? 15.78257 39.23873 -29.63718 1.000 63.11227 468 GLY B N 1
ATOM 3483 C CA . GLY B 2 172 ? 15.37302 40.61258 -29.41163 1.000 70.46198 468 GLY B CA 1
ATOM 3484 C C . GLY B 2 172 ? 13.95156 40.89300 -29.85825 1.000 69.80049 468 GLY B C 1
ATOM 3485 O O . GLY B 2 172 ? 13.11518 39.99032 -29.89587 1.000 71.93308 468 GLY B O 1
ATOM 3486 N N . SER B 2 173 ? 13.67502 42.15113 -30.19195 1.000 64.35509 469 SER B N 1
ATOM 3487 C CA . SER B 2 173 ? 12.35519 42.53507 -30.67079 1.000 63.93427 469 SER B CA 1
ATOM 3488 C C . SER B 2 173 ? 12.18146 42.11530 -32.12433 1.000 63.80637 469 SER B C 1
ATOM 3489 O O . SER B 2 173 ? 13.11689 42.19680 -32.92529 1.000 62.96177 469 SER B O 1
ATOM 3492 N N . VAL B 2 174 ? 10.96766 41.67447 -32.46430 1.000 61.69234 470 VAL B N 1
ATOM 3493 C CA . VAL B 2 174 ? 10.74302 41.06383 -33.77112 1.000 58.68727 470 VAL B CA 1
ATOM 3494 C C . VAL B 2 174 ? 10.76399 42.10457 -34.88407 1.000 45.80807 470 VAL B C 1
ATOM 3495 O O . VAL B 2 174 ? 11.08742 41.78204 -36.03373 1.000 50.19054 470 VAL B O 1
ATOM 3499 N N . LEU B 2 175 ? 10.43550 43.36144 -34.57378 1.000 47.61558 471 LEU B N 1
ATOM 3500 C CA . LEU B 2 175 ? 10.31501 44.37416 -35.61631 1.000 43.38577 471 LEU B CA 1
ATOM 3501 C C . LEU B 2 175 ? 11.64953 44.70131 -36.27430 1.000 47.99096 471 LEU B C 1
ATOM 3502 O O . LEU B 2 175 ? 11.66068 45.19047 -37.40876 1.000 50.23641 471 LEU B O 1
ATOM 3507 N N . TRP B 2 176 ? 12.76754 44.44130 -35.59739 1.000 45.19779 472 TRP B N 1
ATOM 3508 C CA . TRP B 2 176 ? 14.09434 44.68249 -36.14948 1.000 39.69777 472 TRP B CA 1
ATOM 3509 C C . TRP B 2 176 ? 14.81911 43.39260 -36.51533 1.000 47.17526 472 TRP B C 1
ATOM 3510 O O . TRP B 2 176 ? 15.98877 43.44098 -36.91100 1.000 38.12264 472 TRP B O 1
ATOM 3521 N N . MET B 2 177 ? 14.15683 42.24433 -36.39730 1.000 39.81809 473 MET B N 1
ATOM 3522 C CA . MET B 2 177 ? 14.78159 40.95701 -36.67048 1.000 44.94598 473 MET B CA 1
ATOM 3523 C C . MET B 2 177 ? 14.69888 40.62997 -38.15526 1.000 47.63742 473 MET B C 1
ATOM 3524 O O . MET B 2 177 ? 13.64286 40.78808 -38.77654 1.000 50.58838 473 MET B O 1
ATOM 3529 N N . ALA B 2 178 ? 15.81378 40.17000 -38.71550 1.000 42.15591 474 ALA B N 1
ATOM 3530 C CA . ALA B 2 178 ? 15.82651 39.72240 -40.09704 1.000 44.61216 474 ALA B CA 1
ATOM 3531 C C . ALA B 2 178 ? 15.11056 38.38161 -40.22592 1.000 49.29319 474 ALA B C 1
ATOM 3532 O O . ALA B 2 178 ? 14.85653 37.68257 -39.24070 1.000 51.75879 474 ALA B O 1
ATOM 3534 N N . ALA B 2 179 ? 14.78409 38.02580 -41.46963 1.000 43.37356 475 ALA B N 1
ATOM 3535 C CA . ALA B 2 179 ? 14.06129 36.78239 -41.71327 1.000 43.38321 475 ALA B CA 1
ATOM 3536 C C . ALA B 2 179 ? 14.90029 35.56713 -41.33849 1.000 54.08855 475 ALA B C 1
ATOM 3537 O O . ALA B 2 179 ? 14.37552 34.59173 -40.78831 1.000 57.80009 475 ALA B O 1
ATOM 3539 N N . GLU B 2 180 ? 16.20489 35.60485 -41.62395 1.000 47.45006 476 GLU B N 1
ATOM 3540 C CA . GLU B 2 180 ? 17.06201 34.47367 -41.28981 1.000 44.02419 476 GLU B CA 1
ATOM 3541 C C . GLU B 2 180 ? 17.28216 34.34303 -39.78890 1.000 51.99517 476 GLU B C 1
ATOM 3542 O O . GLU B 2 180 ? 17.60478 33.24802 -39.31637 1.000 61.14590 476 GLU B O 1
ATOM 3548 N N . VAL B 2 181 ? 17.12020 35.42927 -39.03218 1.000 48.82374 477 VAL B N 1
ATOM 3549 C CA . VAL B 2 181 ? 17.15923 35.32199 -37.57856 1.000 46.80322 477 VAL B CA 1
ATOM 3550 C C . VAL B 2 181 ? 15.84283 34.76291 -37.05071 1.000 51.01101 477 VAL B C 1
ATOM 3551 O O . VAL B 2 181 ? 15.82901 34.02776 -36.05650 1.000 55.36782 477 VAL B O 1
ATOM 3555 N N . ILE B 2 182 ? 14.72617 35.08693 -37.70575 1.000 50.47930 478 ILE B N 1
ATOM 3556 C CA . ILE B 2 182 ? 13.43519 34.54224 -37.29865 1.000 51.43401 478 ILE B CA 1
ATOM 3557 C C . ILE B 2 182 ? 13.38122 33.04017 -37.55486 1.000 64.70135 478 ILE B C 1
ATOM 3558 O O . ILE B 2 182 ? 12.83845 32.27793 -36.74553 1.000 63.19163 478 ILE B O 1
ATOM 3563 N N . ARG B 2 183 ? 13.95567 32.58680 -38.67244 1.000 59.83906 479 ARG B N 1
ATOM 3564 C CA . ARG B 2 183 ? 13.87520 31.17066 -39.01957 1.000 58.60359 479 ARG B CA 1
ATOM 3565 C C . ARG B 2 183 ? 14.77787 30.32080 -38.13190 1.000 64.14152 479 ARG B C 1
ATOM 3566 O O . ARG B 2 183 ? 14.39029 29.21965 -37.72343 1.000 78.91369 479 ARG B O 1
ATOM 3574 N N . MET B 2 184 ? 15.98274 30.81077 -37.82835 1.000 58.23856 480 MET B N 1
ATOM 3575 C CA . MET B 2 184 ? 16.95380 30.08382 -37.00440 1.000 65.77577 480 MET B CA 1
ATOM 3576 C C . MET B 2 184 ? 17.28476 28.71616 -37.60046 1.000 83.36328 480 MET B C 1
ATOM 3577 O O . MET B 2 184 ? 17.42729 27.72300 -36.88385 1.000 88.33030 480 MET B O 1
ATOM 3582 N N . GLN B 2 185 ? 17.40946 28.66522 -38.92203 1.000 85.96243 481 GLN B N 1
ATOM 3583 C CA . GLN B 2 185 ? 17.78437 27.45141 -39.63704 1.000 89.50494 481 GLN B CA 1
ATOM 3584 C C . GLN B 2 185 ? 19.11186 27.57675 -40.36343 1.000 94.59803 481 GLN B C 1
ATOM 3585 O O . GLN B 2 185 ? 19.92956 26.65393 -40.31052 1.000 94.54736 481 GLN B O 1
ATOM 3591 N N . ASP B 2 186 ? 19.34387 28.70182 -41.04146 1.000 91.57072 482 ASP B N 1
ATOM 3592 C CA . ASP B 2 186 ? 20.54820 28.89260 -41.83016 1.000 86.76779 482 ASP B CA 1
ATOM 3593 C C . ASP B 2 186 ? 21.78789 28.88461 -40.93678 1.000 84.03420 482 ASP B C 1
ATOM 3594 O O . ASP B 2 186 ? 21.70608 29.16722 -39.73858 1.000 84.33498 482 ASP B O 1
ATOM 3599 N N . PRO B 2 187 ? 22.95031 28.55019 -41.49957 1.000 83.57414 483 PRO B N 1
ATOM 3600 C CA . PRO B 2 187 ? 24.18933 28.60147 -40.71135 1.000 81.66333 483 PRO B CA 1
ATOM 3601 C C . PRO B 2 187 ? 24.55857 30.03996 -40.37965 1.000 75.56906 483 PRO B C 1
ATOM 3602 O O . PRO B 2 187 ? 24.52970 30.91751 -41.24604 1.000 70.20555 483 PRO B O 1
ATOM 3606 N N . ASN B 2 188 ? 24.90475 30.27197 -39.11067 1.000 72.07316 484 ASN B N 1
ATOM 3607 C CA . ASN B 2 188 ? 25.25408 31.59157 -38.59572 1.000 72.39597 484 ASN B CA 1
ATOM 3608 C C . ASN B 2 188 ? 24.13164 32.58458 -38.87607 1.000 76.43689 484 ASN B C 1
ATOM 3609 O O . ASN B 2 188 ? 24.29285 33.48039 -39.71536 1.000 79.32166 484 ASN B O 1
ATOM 3614 N N . PRO B 2 189 ? 22.98306 32.46098 -38.20284 1.000 62.98717 485 PRO B N 1
ATOM 3615 C CA . PRO B 2 189 ? 21.87784 33.39131 -38.48309 1.000 58.98809 485 PRO B CA 1
ATOM 3616 C C . PRO B 2 189 ? 22.18980 34.82809 -38.10404 1.000 54.60829 485 PRO B C 1
ATOM 3617 O O . PRO B 2 189 ? 21.67304 35.75039 -38.74652 1.000 49.24645 485 PRO B O 1
ATOM 3621 N N . TYR B 2 190 ? 23.01485 35.04887 -37.08387 1.000 44.24074 486 TYR B N 1
ATOM 3622 C CA . TYR B 2 190 ? 23.43719 36.39007 -36.70550 1.000 52.77584 486 TYR B CA 1
ATOM 3623 C C . TYR B 2 190 ? 24.72314 36.74443 -37.44038 1.000 57.60159 486 TYR B C 1
ATOM 3624 O O . TYR B 2 190 ? 25.70280 35.99390 -37.38815 1.000 57.27272 486 TYR B O 1
ATOM 3633 N N . SER B 2 191 ? 24.71699 37.88754 -38.12173 1.000 52.30698 487 SER B N 1
ATOM 3634 C CA . SER B 2 191 ? 25.84666 38.29643 -38.94245 1.000 40.89402 487 SER B CA 1
ATOM 3635 C C . SER B 2 191 ? 25.86928 39.81562 -39.03475 1.000 48.00014 487 SER B C 1
ATOM 3636 O O . SER B 2 191 ? 25.05314 40.50983 -38.42154 1.000 45.67426 487 SER B O 1
ATOM 3639 N N . PHE B 2 192 ? 26.82494 40.33051 -39.81304 1.000 41.69598 488 PHE B N 1
ATOM 3640 C CA . PHE B 2 192 ? 26.81326 41.74974 -40.14827 1.000 41.65784 488 PHE B CA 1
ATOM 3641 C C . PHE B 2 192 ? 25.52984 42.12116 -40.87672 1.000 36.28181 488 PHE B C 1
ATOM 3642 O O . PHE B 2 192 ? 24.96136 43.19451 -40.64580 1.000 50.17339 488 PHE B O 1
ATOM 3650 N N . GLN B 2 193 ? 25.05317 41.23541 -41.75495 1.000 42.11227 489 GLN B N 1
ATOM 3651 C CA . GLN B 2 193 ? 23.87680 41.54088 -42.56095 1.000 39.48701 489 GLN B CA 1
ATOM 3652 C C . GLN B 2 193 ? 22.60336 41.55734 -41.72612 1.000 37.18599 489 GLN B C 1
ATOM 3653 O O . GLN B 2 193 ? 21.68464 42.32983 -42.02075 1.000 45.69268 489 GLN B O 1
ATOM 3659 N N . SER B 2 194 ? 22.52069 40.71497 -40.69322 1.000 32.35876 490 SER B N 1
ATOM 3660 C CA . SER B 2 194 ? 21.38741 40.80016 -39.77856 1.000 42.55532 490 SER B CA 1
ATOM 3661 C C . SER B 2 194 ? 21.40188 42.11617 -39.01290 1.000 45.30182 490 SER B C 1
ATOM 3662 O O . SER B 2 194 ? 20.34004 42.68252 -38.72710 1.000 43.44679 490 SER B O 1
ATOM 3665 N N . ASP B 2 195 ? 22.59298 42.62000 -38.67928 1.000 40.79889 491 ASP B N 1
ATOM 3666 C CA . ASP B 2 195 ? 22.69683 43.95876 -38.10878 1.000 40.93526 491 ASP B CA 1
ATOM 3667 C C . ASP B 2 195 ? 22.29420 45.02037 -39.12411 1.000 40.12393 491 ASP B C 1
ATOM 3668 O O . ASP B 2 195 ? 21.68790 46.03554 -38.76158 1.000 32.62658 491 ASP B O 1
ATOM 3673 N N . VAL B 2 196 ? 22.62516 44.80376 -40.39995 1.000 37.72249 492 VAL B N 1
ATOM 3674 C CA . VAL B 2 196 ? 22.26495 45.76452 -41.43821 1.000 33.33747 492 VAL B CA 1
ATOM 3675 C C . VAL B 2 196 ? 20.75159 45.84056 -41.59590 1.000 40.60672 492 VAL B C 1
ATOM 3676 O O . VAL B 2 196 ? 20.18444 46.92997 -41.74483 1.000 45.98637 492 VAL B O 1
ATOM 3680 N N . TYR B 2 197 ? 20.07206 44.69068 -41.56316 1.000 40.57369 493 TYR B N 1
ATOM 3681 C CA . TYR B 2 197 ? 18.61478 44.69909 -41.64215 1.000 37.57117 493 TYR B CA 1
ATOM 3682 C C . TYR B 2 197 ? 18.00583 45.42683 -40.45134 1.000 41.66583 493 TYR B C 1
ATOM 3683 O O . TYR B 2 197 ? 17.03897 46.18284 -40.60504 1.000 39.35218 493 TYR B O 1
ATOM 3692 N N . ALA B 2 198 ? 18.54959 45.20055 -39.25249 1.000 36.54164 494 ALA B N 1
ATOM 3693 C CA . ALA B 2 198 ? 18.08169 45.93630 -38.08301 1.000 37.09201 494 ALA B CA 1
ATOM 3694 C C . ALA B 2 198 ? 18.30008 47.43192 -38.26043 1.000 33.67591 494 ALA B C 1
ATOM 3695 O O . ALA B 2 198 ? 17.43192 48.24063 -37.91245 1.000 33.07243 494 ALA B O 1
ATOM 3697 N N . TYR B 2 199 ? 19.45554 47.81706 -38.80782 1.000 32.15476 495 TYR B N 1
ATOM 3698 C CA . TYR B 2 199 ? 19.68884 49.21725 -39.14180 1.000 32.71646 495 TYR B CA 1
ATOM 3699 C C . TYR B 2 199 ? 18.69592 49.70951 -40.18488 1.000 42.82192 495 TYR B C 1
ATOM 3700 O O . TYR B 2 199 ? 18.29399 50.87881 -40.15860 1.000 41.78010 495 TYR B O 1
ATOM 3709 N N . GLY B 2 200 ? 18.29097 48.83526 -41.10828 1.000 38.95507 496 GLY B N 1
ATOM 3710 C CA . GLY B 2 200 ? 17.31168 49.22998 -42.10679 1.000 44.34143 496 GLY B CA 1
ATOM 3711 C C . GLY B 2 200 ? 15.96141 49.56021 -41.50179 1.000 39.31235 496 GLY B C 1
ATOM 3712 O O . GLY B 2 200 ? 15.28901 50.49847 -41.93622 1.000 43.51048 496 GLY B O 1
ATOM 3713 N N . VAL B 2 201 ? 15.54405 48.79327 -40.49208 1.000 42.21203 497 VAL B N 1
ATOM 3714 C CA . VAL B 2 201 ? 14.29256 49.09788 -39.80611 1.000 35.40162 497 VAL B CA 1
ATOM 3715 C C . VAL B 2 201 ? 14.40744 50.41827 -39.05406 1.000 37.96862 497 VAL B C 1
ATOM 3716 O O . VAL B 2 201 ? 13.44243 51.18820 -38.97361 1.000 41.27345 497 VAL B O 1
ATOM 3720 N N . VAL B 2 202 ? 15.58699 50.70550 -38.49641 1.000 33.24522 498 VAL B N 1
ATOM 3721 C CA . VAL B 2 202 ? 15.81168 52.00710 -37.87265 1.000 38.61859 498 VAL B CA 1
ATOM 3722 C C . VAL B 2 202 ? 15.70134 53.11488 -38.91188 1.000 41.23261 498 VAL B C 1
ATOM 3723 O O . VAL B 2 202 ? 15.13313 54.18183 -38.64701 1.000 52.44163 498 VAL B O 1
ATOM 3727 N N . LEU B 2 203 ? 16.24060 52.87872 -40.11191 1.000 39.01932 499 LEU B N 1
ATOM 3728 C CA . LEU B 2 203 ? 16.05146 53.82299 -41.20888 1.000 42.31385 499 LEU B CA 1
ATOM 3729 C C . LEU B 2 203 ? 14.57447 53.99698 -41.53327 1.000 44.00577 499 LEU B C 1
ATOM 3730 O O . LEU B 2 203 ? 14.11524 55.11509 -41.79551 1.000 45.57609 499 LEU B O 1
ATOM 3735 N N . TYR B 2 204 ? 13.81665 52.89751 -41.52478 1.000 34.95845 500 TYR B N 1
ATOM 3736 C CA . TYR B 2 204 ? 12.37909 52.98249 -41.75615 1.000 46.20108 500 TYR B CA 1
ATOM 3737 C C . TYR B 2 204 ? 11.70620 53.86144 -40.70962 1.000 48.12884 500 TYR B C 1
ATOM 3738 O O . TYR B 2 204 ? 10.82292 54.66218 -41.03709 1.000 53.52161 500 TYR B O 1
ATOM 3747 N N . GLU B 2 205 ? 12.11298 53.72822 -39.44347 1.000 44.52233 501 GLU B N 1
ATOM 3748 C CA . GLU B 2 205 ? 11.56442 54.58582 -38.39724 1.000 43.76379 501 GLU B CA 1
ATOM 3749 C C . GLU B 2 205 ? 11.88535 56.05044 -38.66038 1.000 42.15138 501 GLU B C 1
ATOM 3750 O O . GLU B 2 205 ? 11.02967 56.92377 -38.47990 1.000 48.98360 501 GLU B O 1
ATOM 3756 N N . LEU B 2 206 ? 13.11781 56.33898 -39.08297 1.000 40.26680 502 LEU B N 1
ATOM 3757 C CA . LEU B 2 206 ? 13.51832 57.72382 -39.30759 1.000 48.50860 502 LEU B CA 1
ATOM 3758 C C . LEU B 2 206 ? 12.80352 58.32205 -40.51230 1.000 56.15786 502 LEU B C 1
ATOM 3759 O O . LEU B 2 206 ? 12.39358 59.48823 -40.48153 1.000 62.16761 502 LEU B O 1
ATOM 3764 N N . MET B 2 207 ? 12.63995 57.54052 -41.58069 1.000 49.11264 503 MET B N 1
ATOM 3765 C CA . MET B 2 207 ? 12.06900 58.07998 -42.80883 1.000 61.59819 503 MET B CA 1
ATOM 3766 C C . MET B 2 207 ? 10.54605 58.10138 -42.78361 1.000 69.51769 503 MET B C 1
ATOM 3767 O O . MET B 2 207 ? 9.93677 58.98625 -43.39464 1.000 69.79382 503 MET B O 1
ATOM 3772 N N . THR B 2 208 ? 9.91505 57.15353 -42.09251 1.000 58.86614 504 THR B N 1
ATOM 3773 C CA . THR B 2 208 ? 8.45984 57.10347 -42.02392 1.000 57.66104 504 THR B CA 1
ATOM 3774 C C . THR B 2 208 ? 7.89400 57.71201 -40.75074 1.000 66.61580 504 THR B C 1
ATOM 3775 O O . THR B 2 208 ? 6.74091 58.15450 -40.75139 1.000 71.70953 504 THR B O 1
ATOM 3779 N N . GLY B 2 209 ? 8.67003 57.74804 -39.67035 1.000 63.79179 505 GLY B N 1
ATOM 3780 C CA . GLY B 2 209 ? 8.16944 58.23434 -38.40218 1.000 47.07975 505 GLY B CA 1
ATOM 3781 C C . GLY B 2 209 ? 7.32163 57.24876 -37.63351 1.000 56.29122 505 GLY B C 1
ATOM 3782 O O . GLY B 2 209 ? 6.71508 57.63116 -36.62617 1.000 56.61648 505 GLY B O 1
ATOM 3783 N N . SER B 2 210 ? 7.26175 55.99238 -38.07001 1.000 46.04954 506 SER B N 1
ATOM 3784 C CA . SER B 2 210 ? 6.42315 54.98792 -37.43601 1.000 61.45802 506 SER B CA 1
ATOM 3785 C C . SER B 2 210 ? 7.15703 53.65520 -37.42042 1.000 53.22210 506 SER B C 1
ATOM 3786 O O . SER B 2 210 ? 8.19591 53.48088 -38.06302 1.000 53.21296 506 SER B O 1
ATOM 3789 N N . LEU B 2 211 ? 6.60111 52.71127 -36.67061 1.000 47.37731 507 LEU B N 1
ATOM 3790 C CA . LEU B 2 211 ? 7.13119 51.36113 -36.61555 1.000 55.13402 507 LEU B CA 1
ATOM 3791 C C . LEU B 2 211 ? 6.60356 50.53914 -37.78981 1.000 53.23470 507 LEU B C 1
ATOM 3792 O O . LEU B 2 211 ? 5.51153 50.80403 -38.29995 1.000 58.38834 507 LEU B O 1
ATOM 3797 N N . PRO B 2 212 ? 7.36308 49.54304 -38.24432 1.000 52.13413 508 PRO B N 1
ATOM 3798 C CA . PRO B 2 212 ? 6.85655 48.66912 -39.30671 1.000 52.92602 508 PRO B CA 1
ATOM 3799 C C . PRO B 2 212 ? 5.64450 47.88341 -38.83160 1.000 60.84324 508 PRO B C 1
ATOM 3800 O O . PRO B 2 212 ? 5.51983 47.54586 -37.65187 1.000 56.88081 508 PRO B O 1
ATOM 3804 N N . TYR B 2 213 ? 4.74409 47.59713 -39.77418 1.000 61.66247 509 TYR B N 1
ATOM 3805 C CA . TYR B 2 213 ? 3.50769 46.86236 -39.50464 1.000 51.42298 509 TYR B CA 1
ATOM 3806 C C . TYR B 2 213 ? 2.68333 47.57692 -38.43089 1.000 58.44280 509 TYR B C 1
ATOM 3807 O O . TYR B 2 213 ? 2.39277 47.03876 -37.36079 1.000 62.72369 509 TYR B O 1
ATOM 3816 N N . SER B 2 214 ? 2.30173 48.81551 -38.75175 1.000 62.61372 510 SER B N 1
ATOM 3817 C CA . SER B 2 214 ? 1.71004 49.71009 -37.76308 1.000 73.56596 510 SER B CA 1
ATOM 3818 C C . SER B 2 214 ? 0.36486 49.22227 -37.24037 1.000 91.15666 510 SER B C 1
ATOM 3819 O O . SER B 2 214 ? -0.03854 49.62393 -36.14353 1.000 93.56727 510 SER B O 1
ATOM 3822 N N . HIS B 2 215 ? -0.34188 48.37283 -37.98387 1.000 89.63856 511 HIS B N 1
ATOM 3823 C CA . HIS B 2 215 ? -1.68021 47.95201 -37.57459 1.000 91.23176 511 HIS B CA 1
ATOM 3824 C C . HIS B 2 215 ? -1.88485 46.45882 -37.80842 1.000 83.06558 511 HIS B C 1
ATOM 3825 O O . HIS B 2 215 ? -2.98485 46.01371 -38.15203 1.000 89.10309 511 HIS B O 1
ATOM 3832 N N . ILE B 2 216 ? -0.83761 45.66179 -37.61713 1.000 70.12624 512 ILE B N 1
ATOM 3833 C CA . ILE B 2 216 ? -0.95161 44.20928 -37.62735 1.000 62.29661 512 ILE B CA 1
ATOM 3834 C C . ILE B 2 216 ? -0.93233 43.77317 -36.16675 1.000 70.85186 512 ILE B C 1
ATOM 3835 O O . ILE B 2 216 ? 0.11771 43.76860 -35.51770 1.000 69.10295 512 ILE B O 1
ATOM 3840 N N . GLY B 2 217 ? -2.10638 43.41488 -35.64353 1.000 68.48640 513 GLY B N 1
ATOM 3841 C CA . GLY B 2 217 ? -2.24113 43.20349 -34.21285 1.000 62.84233 513 GLY B CA 1
ATOM 3842 C C . GLY B 2 217 ? -1.71769 41.87393 -33.71560 1.000 59.10947 513 GLY B C 1
ATOM 3843 O O . GLY B 2 217 ? -1.35424 41.75137 -32.54141 1.000 60.67556 513 GLY B O 1
ATOM 3844 N N . CYS B 2 218 ? -1.67244 40.86470 -34.57873 1.000 60.64360 514 CYS B N 1
ATOM 3845 C CA . CYS B 2 218 ? -1.23888 39.53855 -34.16060 1.000 61.34424 514 CYS B CA 1
ATOM 3846 C C . CYS B 2 218 ? 0.28260 39.45383 -34.18552 1.000 54.89729 514 CYS B C 1
ATOM 3847 O O . CYS B 2 218 ? 0.90106 39.62616 -35.24150 1.000 65.65801 514 CYS B O 1
ATOM 3850 N N . ARG B 2 219 ? 0.88405 39.18171 -33.02382 1.000 59.63105 515 ARG B N 1
ATOM 3851 C CA . ARG B 2 219 ? 2.33606 39.04536 -32.95565 1.000 55.25233 515 ARG B CA 1
ATOM 3852 C C . ARG B 2 219 ? 2.81452 37.87329 -33.80296 1.000 58.71892 515 ARG B C 1
ATOM 3853 O O . ARG B 2 219 ? 3.77119 37.99886 -34.57618 1.000 62.25456 515 ARG B O 1
ATOM 3861 N N . ASP B 2 220 ? 2.15503 36.71959 -33.66732 1.000 52.50708 516 ASP B N 1
ATOM 3862 C CA . ASP B 2 220 ? 2.58553 35.52082 -34.37961 1.000 56.42806 516 ASP B CA 1
ATOM 3863 C C . ASP B 2 220 ? 2.46360 35.67600 -35.89102 1.000 57.58069 516 ASP B C 1
ATOM 3864 O O . ASP B 2 220 ? 3.27780 35.11633 -36.63448 1.000 53.48096 516 ASP B O 1
ATOM 3869 N N . GLN B 2 221 ? 1.46376 36.42243 -36.36437 1.000 56.65446 517 GLN B N 1
ATOM 3870 C CA . GLN B 2 221 ? 1.33491 36.65679 -37.79946 1.000 52.39383 517 GLN B CA 1
ATOM 3871 C C . GLN B 2 221 ? 2.51437 37.46295 -38.32688 1.000 60.84462 517 GLN B C 1
ATOM 3872 O O . GLN B 2 221 ? 3.08466 37.13802 -39.37472 1.000 61.06520 517 GLN B O 1
ATOM 3878 N N . ILE B 2 222 ? 2.88994 38.52595 -37.60968 1.000 58.38146 518 ILE B N 1
ATOM 3879 C CA . ILE B 2 222 ? 4.04442 39.33117 -38.00152 1.000 52.31705 518 ILE B CA 1
ATOM 3880 C C . ILE B 2 222 ? 5.29194 38.46235 -38.09901 1.000 57.80936 518 ILE B C 1
ATOM 3881 O O . ILE B 2 222 ? 6.14235 38.66374 -38.97460 1.000 65.14473 518 ILE B O 1
ATOM 3886 N N . ILE B 2 223 ? 5.40951 37.46922 -37.21783 1.000 50.53586 519 ILE B N 1
ATOM 3887 C CA . ILE B 2 223 ? 6.60428 36.62971 -37.18771 1.000 55.78256 519 ILE B CA 1
ATOM 3888 C C . ILE B 2 223 ? 6.63808 35.69966 -38.39485 1.000 61.53386 519 ILE B C 1
ATOM 3889 O O . ILE B 2 223 ? 7.59729 35.70316 -39.17515 1.000 53.85903 519 ILE B O 1
ATOM 3894 N N . PHE B 2 224 ? 5.58883 34.88770 -38.56124 1.000 58.35316 520 PHE B N 1
ATOM 3895 C CA . PHE B 2 224 ? 5.60261 33.84500 -39.58497 1.000 54.94490 520 PHE B CA 1
ATOM 3896 C C . PHE B 2 224 ? 5.77435 34.42773 -40.98202 1.000 52.27708 520 PHE B C 1
ATOM 3897 O O . PHE B 2 224 ? 6.50159 33.86707 -41.81069 1.000 51.14393 520 PHE B O 1
ATOM 3905 N N . MET B 2 225 ? 5.11576 35.55278 -41.26237 1.000 40.87242 521 MET B N 1
ATOM 3906 C CA . MET B 2 225 ? 5.18727 36.13682 -42.59704 1.000 52.14298 521 MET B CA 1
ATOM 3907 C C . MET B 2 225 ? 6.59243 36.64027 -42.90945 1.000 60.73466 521 MET B C 1
ATOM 3908 O O . MET B 2 225 ? 7.15491 36.32184 -43.96379 1.000 55.50613 521 MET B O 1
ATOM 3913 N N . VAL B 2 226 ? 7.17801 37.42351 -41.99997 1.000 59.64870 522 VAL B N 1
ATOM 3914 C CA . VAL B 2 226 ? 8.49777 38.00024 -42.24762 1.000 50.32712 522 VAL B CA 1
ATOM 3915 C C . VAL B 2 226 ? 9.54001 36.90413 -42.43146 1.000 46.90857 522 VAL B C 1
ATOM 3916 O O . VAL B 2 226 ? 10.40877 36.99498 -43.30774 1.000 59.47746 522 VAL B O 1
ATOM 3920 N N . GLY B 2 227 ? 9.46472 35.84668 -41.62001 1.000 45.54114 523 GLY B N 1
ATOM 3921 C CA . GLY B 2 227 ? 10.44054 34.77432 -41.72416 1.000 50.04319 523 GLY B CA 1
ATOM 3922 C C . GLY B 2 227 ? 10.38897 34.04239 -43.05046 1.000 62.46979 523 GLY B C 1
ATOM 3923 O O . GLY B 2 227 ? 11.40967 33.53746 -43.52612 1.000 61.13245 523 GLY B O 1
ATOM 3924 N N . ARG B 2 228 ? 9.20970 33.97338 -43.66406 1.000 56.82805 524 ARG B N 1
ATOM 3925 C CA . ARG B 2 228 ? 9.04398 33.33951 -44.96453 1.000 66.76696 524 ARG B CA 1
ATOM 3926 C C . ARG B 2 228 ? 9.22787 34.30427 -46.12742 1.000 63.02060 524 ARG B C 1
ATOM 3927 O O . ARG B 2 228 ? 9.37563 33.85273 -47.26855 1.000 55.22795 524 ARG B O 1
ATOM 3935 N N . GLY B 2 229 ? 9.22567 35.61001 -45.86897 1.000 64.35456 525 GLY B N 1
ATOM 3936 C CA . GLY B 2 229 ? 9.30672 36.60769 -46.91283 1.000 54.68834 525 GLY B CA 1
ATOM 3937 C C . GLY B 2 229 ? 7.97796 37.17900 -47.34643 1.000 55.15691 525 GLY B C 1
ATOM 3938 O O . GLY B 2 229 ? 7.95542 38.05558 -48.21890 1.000 59.91392 525 GLY B O 1
ATOM 3939 N N . TYR B 2 230 ? 6.87204 36.72159 -46.75741 1.000 61.30233 526 TYR B N 1
ATOM 3940 C CA . TYR B 2 230 ? 5.55452 37.16389 -47.19396 1.000 50.19169 526 TYR B CA 1
ATOM 3941 C C . TYR B 2 230 ? 5.24655 38.59697 -46.77061 1.000 53.83712 526 TYR B C 1
ATOM 3942 O O . TYR B 2 230 ? 4.33161 39.20851 -47.33203 1.000 47.45740 526 TYR B O 1
ATOM 3951 N N . LEU B 2 231 ? 5.98225 39.14668 -45.80318 1.000 56.12769 527 LEU B N 1
ATOM 3952 C CA . LEU B 2 231 ? 5.71013 40.47954 -45.28195 1.000 49.18760 527 LEU B CA 1
ATOM 3953 C C . LEU B 2 231 ? 7.01447 41.24797 -45.11821 1.000 57.01336 527 LEU B C 1
ATOM 3954 O O . LEU B 2 231 ? 8.06568 40.66742 -44.83469 1.000 53.45234 527 LEU B O 1
ATOM 3959 N N . SER B 2 232 ? 6.93156 42.56372 -45.29579 1.000 50.76804 528 SER B N 1
ATOM 3960 C CA . SER B 2 232 ? 8.08492 43.44753 -45.20063 1.000 49.09932 528 SER B CA 1
ATOM 3961 C C . SER B 2 232 ? 7.58019 44.85929 -44.93352 1.000 47.81043 528 SER B C 1
ATOM 3962 O O . SER B 2 232 ? 6.39658 45.14532 -45.14995 1.000 51.31131 528 SER B O 1
ATOM 3965 N N . PRO B 2 233 ? 8.44334 45.75732 -44.44929 1.000 52.24651 529 PRO B N 1
ATOM 3966 C CA . PRO B 2 233 ? 7.98719 47.11856 -44.13863 1.000 48.01913 529 PRO B CA 1
ATOM 3967 C C . PRO B 2 233 ? 7.40328 47.82068 -45.35659 1.000 54.53288 529 PRO B C 1
ATOM 3968 O O . PRO B 2 233 ? 7.79215 47.56713 -46.49938 1.000 65.30120 529 PRO B O 1
ATOM 3972 N N . ASP B 2 234 ? 6.44881 48.71210 -45.09219 1.000 61.08352 530 ASP B N 1
ATOM 3973 C CA . ASP B 2 234 ? 5.69085 49.39323 -46.14062 1.000 60.65107 530 ASP B CA 1
ATOM 3974 C C . ASP B 2 234 ? 6.41436 50.68199 -46.50482 1.000 63.33690 530 ASP B C 1
ATOM 3975 O O . ASP B 2 234 ? 6.32038 51.68610 -45.79415 1.000 62.48140 530 ASP B O 1
ATOM 3980 N N . LEU B 2 235 ? 7.12737 50.65588 -47.63049 1.000 62.81223 531 LEU B N 1
ATOM 3981 C CA . LEU B 2 235 ? 7.88642 51.81255 -48.07981 1.000 56.41726 531 LEU B CA 1
ATOM 3982 C C . LEU B 2 235 ? 7.00136 52.93983 -48.59547 1.000 54.80581 531 LEU B C 1
ATOM 3983 O O . LEU B 2 235 ? 7.52468 54.01045 -48.92326 1.000 55.53030 531 LEU B O 1
ATOM 3988 N N . SER B 2 236 ? 5.68466 52.73073 -48.67895 1.000 62.97655 532 SER B N 1
ATOM 3989 C CA . SER B 2 236 ? 4.78969 53.79732 -49.11025 1.000 64.84731 532 SER B CA 1
ATOM 3990 C C . SER B 2 236 ? 4.62574 54.87528 -48.04754 1.000 60.04178 532 SER B C 1
ATOM 3991 O O . SER B 2 236 ? 4.18085 55.98182 -48.37005 1.000 61.39138 532 SER B O 1
ATOM 3994 N N . LYS B 2 237 ? 4.96257 54.57652 -46.79198 1.000 75.14236 533 LYS B N 1
ATOM 3995 C CA . LYS B 2 237 ? 4.90551 55.56838 -45.72750 1.000 71.41029 533 LYS B CA 1
ATOM 3996 C C . LYS B 2 237 ? 6.13072 56.47037 -45.69322 1.000 72.65579 533 LYS B C 1
ATOM 3997 O O . LYS B 2 237 ? 6.09309 57.50522 -45.01765 1.000 68.57543 533 LYS B O 1
ATOM 3999 N N . ILE B 2 238 ? 7.20823 56.09815 -46.38695 1.000 72.02926 534 ILE B N 1
ATOM 4000 C CA . ILE B 2 238 ? 8.41062 56.91961 -46.48745 1.000 64.26490 534 ILE B CA 1
ATOM 4001 C C . ILE B 2 238 ? 8.02148 58.32261 -46.92922 1.000 68.33872 534 ILE B C 1
ATOM 4002 O O . ILE B 2 238 ? 7.38612 58.50042 -47.97503 1.000 74.98573 534 ILE B O 1
ATOM 4007 N N . SER B 2 239 ? 8.39001 59.32198 -46.13037 1.000 76.87963 535 SER B N 1
ATOM 4008 C CA . SER B 2 239 ? 8.02392 60.69769 -46.43425 1.000 67.65853 535 SER B CA 1
ATOM 4009 C C . SER B 2 239 ? 8.55334 61.10418 -47.80457 1.000 76.76996 535 SER B C 1
ATOM 4010 O O . SER B 2 239 ? 9.59796 60.62863 -48.25835 1.000 82.19101 535 SER B O 1
ATOM 4013 N N . SER B 2 240 ? 7.80555 61.98698 -48.47393 1.000 81.15880 536 SER B N 1
ATOM 4014 C CA . SER B 2 240 ? 8.22628 62.46561 -49.78671 1.000 88.28268 536 SER B CA 1
ATOM 4015 C C . SER B 2 240 ? 9.53858 63.23341 -49.70719 1.000 90.19324 536 SER B C 1
ATOM 4016 O O . SER B 2 240 ? 10.31981 63.22949 -50.66554 1.000 91.75527 536 SER B O 1
ATOM 4019 N N . ASN B 2 241 ? 9.80267 63.88453 -48.57328 1.000 85.25645 537 ASN B N 1
ATOM 4020 C CA . ASN B 2 241 ? 11.02712 64.64835 -48.36492 1.000 70.95983 537 ASN B CA 1
ATOM 4021 C C . ASN B 2 241 ? 12.26690 63.76950 -48.25467 1.000 72.93601 537 ASN B C 1
ATOM 4022 O O . ASN B 2 241 ? 13.37749 64.30478 -48.15507 1.000 74.91598 537 ASN B O 1
ATOM 4027 N N . CYS B 2 242 ? 12.11090 62.45305 -48.26491 1.000 69.79964 538 CYS B N 1
ATOM 4028 C CA . CYS B 2 242 ? 13.24948 61.54815 -48.15564 1.000 73.24188 538 CYS B CA 1
ATOM 4029 C C . CYS B 2 242 ? 13.94152 61.41952 -49.50857 1.000 65.21707 538 CYS B C 1
ATOM 4030 O O . CYS B 2 242 ? 13.27891 61.13019 -50.50964 1.000 72.55460 538 CYS B O 1
ATOM 4033 N N . PRO B 2 243 ? 15.25453 61.63557 -49.58238 1.000 61.08362 539 PRO B N 1
ATOM 4034 C CA . PRO B 2 243 ? 15.94352 61.53503 -50.87532 1.000 60.22039 539 PRO B CA 1
ATOM 4035 C C . PRO B 2 243 ? 15.82614 60.13679 -51.46592 1.000 66.12141 539 PRO B C 1
ATOM 4036 O O . PRO B 2 243 ? 15.71097 59.14014 -50.74829 1.000 69.62503 539 PRO B O 1
ATOM 4040 N N . LYS B 2 244 ? 15.84710 60.07762 -52.80077 1.000 63.21023 540 LYS B N 1
ATOM 4041 C CA . LYS B 2 244 ? 15.67838 58.80378 -53.49393 1.000 61.64270 540 LYS B CA 1
ATOM 4042 C C . LYS B 2 244 ? 16.81554 57.84136 -53.17421 1.000 64.97685 540 LYS B C 1
ATOM 4043 O O . LYS B 2 244 ? 16.59948 56.62805 -53.06401 1.000 63.23755 540 LYS B O 1
ATOM 4045 N N . ALA B 2 245 ? 18.03625 58.36242 -53.02431 1.000 63.28911 541 ALA B N 1
ATOM 4046 C CA . ALA B 2 245 ? 19.15997 57.50731 -52.65846 1.000 56.14003 541 ALA B CA 1
ATOM 4047 C C . ALA B 2 245 ? 18.98171 56.91042 -51.26897 1.000 56.13178 541 ALA B C 1
ATOM 4048 O O . ALA B 2 245 ? 19.45643 55.79886 -51.00988 1.000 63.46715 541 ALA B O 1
ATOM 4050 N N . MET B 2 246 ? 18.30698 57.62737 -50.36580 1.000 52.34643 542 MET B N 1
ATOM 4051 C CA . MET B 2 246 ? 18.02498 57.07093 -49.04607 1.000 59.98554 542 MET B CA 1
ATOM 4052 C C . MET B 2 246 ? 16.99726 55.95115 -49.12951 1.000 56.44366 542 MET B C 1
ATOM 4053 O O . MET B 2 246 ? 17.12713 54.93064 -48.44343 1.000 54.08984 542 MET B O 1
ATOM 4058 N N . ARG B 2 247 ? 15.96506 56.12701 -49.95867 1.000 66.32247 543 ARG B N 1
ATOM 4059 C CA . ARG B 2 247 ? 14.96328 55.07917 -50.12233 1.000 55.01615 543 ARG B CA 1
ATOM 4060 C C . ARG B 2 247 ? 15.58260 53.81395 -50.70121 1.000 57.20885 543 ARG B C 1
ATOM 4061 O O . ARG B 2 247 ? 15.22920 52.69962 -50.29757 1.000 59.23218 543 ARG B O 1
ATOM 4063 N N . ARG B 2 248 ? 16.51464 53.96562 -51.64527 1.000 50.38424 544 ARG B N 1
ATOM 4064 C CA . ARG B 2 248 ? 17.18655 52.79942 -52.20838 1.000 58.21172 544 ARG B CA 1
ATOM 4065 C C . ARG B 2 248 ? 18.10547 52.14602 -51.18406 1.000 58.85346 544 ARG B C 1
ATOM 4066 O O . ARG B 2 248 ? 18.14612 50.91465 -51.07568 1.000 57.63710 544 ARG B O 1
ATOM 4074 N N . LEU B 2 249 ? 18.85575 52.95326 -50.42882 1.000 64.11564 545 LEU B N 1
ATOM 4075 C CA . LEU B 2 249 ? 19.67945 52.40507 -49.35582 1.000 52.92051 545 LEU B CA 1
ATOM 4076 C C . LEU B 2 249 ? 18.82111 51.69671 -48.31836 1.000 48.80964 545 LEU B C 1
ATOM 4077 O O . LEU B 2 249 ? 19.19741 50.63583 -47.80600 1.000 58.93919 545 LEU B O 1
ATOM 4082 N N . LEU B 2 250 ? 17.65964 52.27128 -48.00176 1.000 58.80164 546 LEU B N 1
ATOM 4083 C CA . LEU B 2 250 ? 16.74650 51.64968 -47.04987 1.000 56.72513 546 LEU B CA 1
ATOM 4084 C C . LEU B 2 250 ? 16.27018 50.29371 -47.55745 1.000 59.64433 546 LEU B C 1
ATOM 4085 O O . LEU B 2 250 ? 16.32336 49.29222 -46.83300 1.000 51.94761 546 LEU B O 1
ATOM 4090 N N . SER B 2 251 ? 15.81509 50.23953 -48.81351 1.000 54.82704 547 SER B N 1
ATOM 4091 C CA . SER B 2 251 ? 15.32426 48.98124 -49.36637 1.000 46.35616 547 SER B CA 1
ATOM 4092 C C . SER B 2 251 ? 16.43912 47.95224 -49.51028 1.000 55.06540 547 SER B C 1
ATOM 4093 O O . SER B 2 251 ? 16.18819 46.74970 -49.37141 1.000 50.23899 547 SER B O 1
ATOM 4096 N N . ASP B 2 252 ? 17.66828 48.39626 -49.78990 1.000 42.60661 548 ASP B N 1
ATOM 4097 C CA . ASP B 2 252 ? 18.78448 47.45868 -49.87096 1.000 50.01602 548 ASP B CA 1
ATOM 4098 C C . ASP B 2 252 ? 19.08692 46.84454 -48.51034 1.000 46.60563 548 ASP B C 1
ATOM 4099 O O . ASP B 2 252 ? 19.45731 45.66811 -48.42217 1.000 51.13551 548 ASP B O 1
ATOM 4104 N N . CYS B 2 253 ? 18.93440 47.62416 -47.43784 1.000 45.35921 549 CYS B N 1
ATOM 4105 C CA . CYS B 2 253 ? 19.14901 47.09295 -46.09751 1.000 54.38311 549 CYS B CA 1
ATOM 4106 C C . CYS B 2 253 ? 18.03848 46.14589 -45.66260 1.000 43.83544 549 CYS B C 1
ATOM 4107 O O . CYS B 2 253 ? 18.25793 45.32896 -44.76377 1.000 45.72638 549 CYS B O 1
ATOM 4110 N N . LEU B 2 254 ? 16.85819 46.23355 -46.27310 1.000 50.13438 550 LEU B N 1
ATOM 4111 C CA . LEU B 2 254 ? 15.72046 45.40263 -45.90338 1.000 45.43470 550 LEU B CA 1
ATOM 4112 C C . LEU B 2 254 ? 15.56730 44.17431 -46.78996 1.000 53.12725 550 LEU B C 1
ATOM 4113 O O . LEU B 2 254 ? 14.55776 43.47052 -46.68108 1.000 62.02145 550 LEU B O 1
ATOM 4118 N N . LYS B 2 255 ? 16.53553 43.90489 -47.66365 1.000 46.39089 551 LYS B N 1
ATOM 4119 C CA . LYS B 2 255 ? 16.40933 42.79694 -48.60124 1.000 54.89144 551 LYS B CA 1
ATOM 4120 C C . LYS B 2 255 ? 16.28384 41.46828 -47.86526 1.000 59.91898 551 LYS B C 1
ATOM 4121 O O . LYS B 2 255 ? 16.90226 41.25364 -46.81876 1.000 46.98002 551 LYS B O 1
ATOM 4127 N N . PHE B 2 256 ? 15.46629 40.57452 -48.42606 1.000 59.36035 552 PHE B N 1
ATOM 4128 C CA . PHE B 2 256 ? 15.21654 39.28259 -47.79500 1.000 53.62817 552 PHE B CA 1
ATOM 4129 C C . PHE B 2 256 ? 16.48199 38.43451 -47.75583 1.000 50.26845 552 PHE B C 1
ATOM 4130 O O . PHE B 2 256 ? 16.82616 37.86243 -46.71495 1.000 55.87791 552 PHE B O 1
ATOM 4138 N N . GLN B 2 257 ? 17.18582 38.33849 -48.88104 1.000 56.20935 553 GLN B N 1
ATOM 4139 C CA . GLN B 2 257 ? 18.43731 37.59373 -48.93713 1.000 60.13525 553 GLN B CA 1
ATOM 4140 C C . GLN B 2 257 ? 19.54294 38.41330 -48.28453 1.000 53.25769 553 GLN B C 1
ATOM 4141 O O . GLN B 2 257 ? 19.80834 39.54802 -48.69659 1.000 55.39410 553 GLN B O 1
ATOM 4147 N N . ARG B 2 258 ? 20.18744 37.83750 -47.26650 1.000 62.97134 554 ARG B N 1
ATOM 4148 C CA . ARG B 2 258 ? 21.22583 38.56438 -46.54461 1.000 46.07122 554 ARG B CA 1
ATOM 4149 C C . ARG B 2 258 ? 22.44847 38.82294 -47.41518 1.000 60.28714 554 ARG B C 1
ATOM 4150 O O . ARG B 2 258 ? 23.13873 39.82960 -47.22314 1.000 52.36830 554 ARG B O 1
ATOM 4158 N N . GLU B 2 259 ? 22.72649 37.94096 -48.37867 1.000 53.52534 555 GLU B N 1
ATOM 4159 C CA . GLU B 2 259 ? 23.91760 38.10377 -49.20590 1.000 48.84108 555 GLU B CA 1
ATOM 4160 C C . GLU B 2 259 ? 23.84423 39.35893 -50.06636 1.000 46.12244 555 GLU B C 1
ATOM 4161 O O . GLU B 2 259 ? 24.88439 39.91447 -50.43714 1.000 54.59074 555 GLU B O 1
ATOM 4167 N N . GLU B 2 260 ? 22.63919 39.82176 -50.38778 1.000 52.82440 556 GLU B N 1
ATOM 4168 C CA . GLU B 2 260 ? 22.45707 40.99961 -51.22467 1.000 52.16202 556 GLU B CA 1
ATOM 4169 C C . GLU B 2 260 ? 22.40943 42.29707 -50.42814 1.000 53.51002 556 GLU B C 1
ATOM 4170 O O . GLU B 2 260 ? 22.22450 43.36404 -51.02262 1.000 54.94202 556 GLU B O 1
ATOM 4172 N N . ARG B 2 261 ? 22.57224 42.23591 -49.10856 1.000 52.82787 557 ARG B N 1
ATOM 4173 C CA . ARG B 2 261 ? 22.50695 43.46759 -48.33272 1.000 47.34711 557 ARG B CA 1
ATOM 4174 C C . ARG B 2 261 ? 23.89019 44.10595 -48.22800 1.000 50.45261 557 ARG B C 1
ATOM 4175 O O . ARG B 2 261 ? 24.89121 43.39802 -48.07344 1.000 43.05328 557 ARG B O 1
ATOM 4183 N N . PRO B 2 262 ? 23.97183 45.43181 -48.31517 1.000 37.89303 558 PRO B N 1
ATOM 4184 C CA . PRO B 2 262 ? 25.27945 46.08991 -48.26338 1.000 52.01702 558 PRO B CA 1
ATOM 4185 C C . PRO B 2 262 ? 25.83599 46.12270 -46.85013 1.000 54.47022 558 PRO B C 1
ATOM 4186 O O . PRO B 2 262 ? 25.09732 46.13837 -45.86235 1.000 54.35636 558 PRO B O 1
ATOM 4190 N N . LEU B 2 263 ? 27.16156 46.12884 -46.76392 1.000 48.22645 559 LEU B N 1
ATOM 4191 C CA . LEU B 2 263 ? 27.84399 46.27177 -45.48916 1.000 47.47371 559 LEU B CA 1
ATOM 4192 C C . LEU B 2 263 ? 27.98977 47.74967 -45.14157 1.000 43.46285 559 LEU B C 1
ATOM 4193 O O . LEU B 2 263 ? 27.84321 48.63119 -45.99120 1.000 42.70181 559 LEU B O 1
ATOM 4198 N N . PHE B 2 264 ? 28.28092 48.01214 -43.87077 1.000 42.60886 560 PHE B N 1
ATOM 4199 C CA . PHE B 2 264 ? 28.26297 49.37636 -43.35135 1.000 44.48058 560 PHE B CA 1
ATOM 4200 C C . PHE B 2 264 ? 29.32205 50.30003 -43.95357 1.000 47.10974 560 PHE B C 1
ATOM 4201 O O . PHE B 2 264 ? 29.08388 51.51274 -44.02307 1.000 44.33270 560 PHE B O 1
ATOM 4209 N N . PRO B 2 265 ? 30.49503 49.80842 -44.38025 1.000 37.65847 561 PRO B N 1
ATOM 4210 C CA . PRO B 2 265 ? 31.37606 50.68271 -45.17432 1.000 34.36848 561 PRO B CA 1
ATOM 4211 C C . PRO B 2 265 ? 30.68931 51.28156 -46.39101 1.000 44.59553 561 PRO B C 1
ATOM 4212 O O . PRO B 2 265 ? 30.92562 52.45127 -46.71520 1.000 47.13710 561 PRO B O 1
ATOM 4216 N N . GLN B 2 266 ? 29.83277 50.51434 -47.06925 1.000 46.43921 562 GLN B N 1
ATOM 4217 C CA . GLN B 2 266 ? 29.07270 51.06576 -48.18570 1.000 41.30261 562 GLN B CA 1
ATOM 4218 C C . GLN B 2 266 ? 27.92783 51.94665 -47.70065 1.000 48.25161 562 GLN B C 1
ATOM 4219 O O . GLN B 2 266 ? 27.68399 53.01841 -48.26700 1.000 43.09117 562 GLN B O 1
ATOM 4225 N N . ILE B 2 267 ? 27.21601 51.50708 -46.65979 1.000 38.17497 563 ILE B N 1
ATOM 4226 C CA . ILE B 2 267 ? 26.10306 52.28807 -46.12405 1.000 47.61791 563 ILE B CA 1
ATOM 4227 C C . ILE B 2 267 ? 26.58799 53.65619 -45.66471 1.000 49.81676 563 ILE B C 1
ATOM 4228 O O . ILE B 2 267 ? 25.99850 54.69114 -45.99884 1.000 42.90343 563 ILE B O 1
ATOM 4233 N N . LEU B 2 268 ? 27.67457 53.67815 -44.89052 1.000 42.05695 564 LEU B N 1
ATOM 4234 C CA . LEU B 2 268 ? 28.19897 54.93906 -44.37883 1.000 48.79976 564 LEU B CA 1
ATOM 4235 C C . LEU B 2 268 ? 28.71159 55.82531 -45.50645 1.000 46.68339 564 LEU B C 1
ATOM 4236 O O . LEU B 2 268 ? 28.44777 57.03338 -45.52089 1.000 45.69658 564 LEU B O 1
ATOM 4241 N N . ALA B 2 269 ? 29.44187 55.24416 -46.46159 1.000 46.23390 565 ALA B N 1
ATOM 4242 C CA . ALA B 2 269 ? 29.93792 56.02790 -47.58766 1.000 43.16977 565 ALA B CA 1
ATOM 4243 C C . ALA B 2 269 ? 28.79042 56.55964 -48.43510 1.000 48.01247 565 ALA B C 1
ATOM 4244 O O . ALA B 2 269 ? 28.85228 57.68683 -48.93711 1.000 51.36675 565 ALA B O 1
ATOM 4246 N N . THR B 2 270 ? 27.73059 55.76417 -48.60116 1.000 43.11851 566 THR B N 1
ATOM 4247 C CA . THR B 2 270 ? 26.58082 56.21769 -49.37783 1.000 46.96690 566 THR B CA 1
ATOM 4248 C C . THR B 2 270 ? 25.92854 57.43682 -48.73706 1.000 52.72043 566 THR B C 1
ATOM 4249 O O . THR B 2 270 ? 25.57634 58.39901 -49.42971 1.000 47.79204 566 THR B O 1
ATOM 4253 N N . ILE B 2 271 ? 25.76715 57.41780 -47.41261 1.000 52.56147 567 ILE B N 1
ATOM 4254 C CA . ILE B 2 271 ? 25.16588 58.55298 -46.72021 1.000 48.49918 567 ILE B CA 1
ATOM 4255 C C . ILE B 2 271 ? 26.10618 59.75144 -46.73679 1.000 49.33850 567 ILE B C 1
ATOM 4256 O O . ILE B 2 271 ? 25.68102 60.88769 -46.97880 1.000 47.87431 567 ILE B O 1
ATOM 4261 N N . GLU B 2 272 ? 27.39739 59.51966 -46.48377 1.000 44.11114 568 GLU B N 1
ATOM 4262 C CA . GLU B 2 272 ? 28.35013 60.62327 -46.41890 1.000 53.17062 568 GLU B CA 1
ATOM 4263 C C . GLU B 2 272 ? 28.53335 61.29801 -47.77251 1.000 48.33896 568 GLU B C 1
ATOM 4264 O O . GLU B 2 272 ? 28.73526 62.51622 -47.83028 1.000 63.19461 568 GLU B O 1
ATOM 4270 N N . LEU B 2 273 ? 28.46933 60.53582 -48.86606 1.000 47.74688 569 LEU B N 1
ATOM 4271 C CA . LEU B 2 273 ? 28.52928 61.14700 -50.18892 1.000 59.82568 569 LEU B CA 1
ATOM 4272 C C . LEU B 2 273 ? 27.22135 61.83517 -50.55429 1.000 53.31289 569 LEU B C 1
ATOM 4273 O O . LEU B 2 273 ? 27.23800 62.86694 -51.23490 1.000 63.83971 569 LEU B O 1
ATOM 4278 N N . LEU B 2 274 ? 26.08848 61.28266 -50.11426 1.000 60.71849 570 LEU B N 1
ATOM 4279 C CA . LEU B 2 274 ? 24.80220 61.92316 -50.36562 1.000 58.52027 570 LEU B CA 1
ATOM 4280 C C . LEU B 2 274 ? 24.69854 63.25868 -49.64040 1.000 64.89981 570 LEU B C 1
ATOM 4281 O O . LEU B 2 274 ? 24.15769 64.22837 -50.18481 1.000 68.38061 570 LEU B O 1
ATOM 4286 N N . GLN B 2 275 ? 25.21033 63.32685 -48.40806 1.000 66.38496 571 GLN B N 1
ATOM 4287 C CA . GLN B 2 275 ? 25.10434 64.55350 -47.62316 1.000 66.70092 571 GLN B CA 1
ATOM 4288 C C . GLN B 2 275 ? 25.89125 65.69447 -48.25604 1.000 65.57038 571 GLN B C 1
ATOM 4289 O O . GLN B 2 275 ? 25.41994 66.83760 -48.28239 1.000 69.90697 571 GLN B O 1
ATOM 4295 N N . ARG B 2 276 ? 27.09211 65.40749 -48.76744 1.000 71.12744 572 ARG B N 1
ATOM 4296 C CA . ARG B 2 276 ? 27.88285 66.43614 -49.43546 1.000 70.53833 572 ARG B CA 1
ATOM 4297 C C . ARG B 2 276 ? 27.16074 67.02642 -50.63872 1.000 69.93731 572 ARG B C 1
ATOM 4298 O O . ARG B 2 276 ? 27.48452 68.14363 -51.05583 1.000 78.55039 572 ARG B O 1
ATOM 4306 N N . SER B 2 277 ? 26.19754 66.30508 -51.20283 1.000 86.90708 573 SER B N 1
ATOM 4307 C CA . SER B 2 277 ? 25.38140 66.79432 -52.30683 1.000 90.28492 573 SER B CA 1
ATOM 4308 C C . SER B 2 277 ? 23.97719 67.08788 -51.78652 1.000 91.81725 573 SER B C 1
ATOM 4309 O O . SER B 2 277 ? 23.01148 66.38213 -52.08514 1.000 96.89465 573 SER B O 1
ATOM 4312 N N . LEU B 2 278 ? 23.87357 68.14667 -50.98943 1.000 91.78894 574 LEU B N 1
ATOM 4313 C CA . LEU B 2 278 ? 22.60784 68.52118 -50.36849 1.000 91.61246 574 LEU B CA 1
ATOM 4314 C C . LEU B 2 278 ? 21.64810 69.13130 -51.38405 1.000 93.91096 574 LEU B C 1
ATOM 4315 O O . LEU B 2 278 ? 20.58932 69.64341 -51.02007 1.000 87.02962 574 LEU B O 1
ATOM 4317 N N . ASP C 1 8 ? 2.86012 104.86915 -34.22953 1.000 129.77665 43 ASP C N 1
ATOM 4318 C CA . ASP C 1 8 ? 3.99180 105.35733 -35.00857 1.000 134.52036 43 ASP C CA 1
ATOM 4319 C C . ASP C 1 8 ? 3.67417 105.34960 -36.50074 1.000 145.91922 43 ASP C C 1
ATOM 4320 O O . ASP C 1 8 ? 2.51971 105.18737 -36.89637 1.000 144.32036 43 ASP C O 1
ATOM 4322 N N . GLU C 1 9 ? 4.71218 105.52226 -37.32378 1.000 162.09918 44 GLU C N 1
ATOM 4323 C CA . GLU C 1 9 ? 4.51072 105.60274 -38.76767 1.000 157.46946 44 GLU C CA 1
ATOM 4324 C C . GLU C 1 9 ? 3.95291 104.29953 -39.32650 1.000 155.52538 44 GLU C C 1
ATOM 4325 O O . GLU C 1 9 ? 3.04263 104.31414 -40.16365 1.000 155.13570 44 GLU C O 1
ATOM 4327 N N . GLN C 1 10 ? 4.48611 103.16118 -38.87710 1.000 138.48201 45 GLN C N 1
ATOM 4328 C CA . GLN C 1 10 ? 3.99826 101.87609 -39.36743 1.000 130.98221 45 GLN C CA 1
ATOM 4329 C C . GLN C 1 10 ? 2.58483 101.59541 -38.87251 1.000 129.44600 45 GLN C C 1
ATOM 4330 O O . GLN C 1 10 ? 1.74176 101.10333 -39.63197 1.000 128.81264 45 GLN C O 1
ATOM 4332 N N . GLN C 1 11 ? 2.30657 101.90311 -37.60337 1.000 120.95022 46 GLN C N 1
ATOM 4333 C CA . GLN C 1 11 ? 0.97096 101.67245 -37.06257 1.000 120.85181 46 GLN C CA 1
ATOM 4334 C C . GLN C 1 11 ? -0.05762 102.58625 -37.71775 1.000 127.89522 46 GLN C C 1
ATOM 4335 O O . GLN C 1 11 ? -1.20583 102.18147 -37.93463 1.000 125.50813 46 GLN C O 1
ATOM 4337 N N . ARG C 1 12 ? 0.33443 103.82109 -38.04124 1.000 150.20330 47 ARG C N 1
ATOM 4338 C CA . ARG C 1 12 ? -0.59076 104.74114 -38.69518 1.000 153.89357 47 ARG C CA 1
ATOM 4339 C C . ARG C 1 12 ? -0.93164 104.27300 -40.10421 1.000 156.76555 47 ARG C C 1
ATOM 4340 O O . ARG C 1 12 ? -2.06248 104.45762 -40.56900 1.000 154.46130 47 ARG C O 1
ATOM 4342 N N . LYS C 1 13 ? 0.03225 103.66441 -40.79883 1.000 138.86290 48 LYS C N 1
ATOM 4343 C CA . LYS C 1 13 ? -0.22968 103.17251 -42.14728 1.000 134.44129 48 LYS C CA 1
ATOM 4344 C C . LYS C 1 13 ? -1.10450 101.92523 -42.12084 1.000 144.02924 48 LYS C C 1
ATOM 4345 O O . LYS C 1 13 ? -1.97486 101.75267 -42.98219 1.000 139.85611 48 LYS C O 1
ATOM 4347 N N . ARG C 1 14 ? -0.89067 101.04575 -41.13896 1.000 155.30078 49 ARG C N 1
ATOM 4348 C CA . ARG C 1 14 ? -1.68008 99.82065 -41.05884 1.000 152.74326 49 ARG C CA 1
ATOM 4349 C C . ARG C 1 14 ? -3.12709 100.11630 -40.68323 1.000 161.20906 49 ARG C C 1
ATOM 4350 O O . ARG C 1 14 ? -4.04991 99.46530 -41.18748 1.000 163.27217 49 ARG C O 1
ATOM 4352 N N . LEU C 1 15 ? -3.34543 101.09239 -39.79808 1.000 146.46283 50 LEU C N 1
ATOM 4353 C CA . LEU C 1 15 ? -4.70737 101.44744 -39.41215 1.000 135.13091 50 LEU C CA 1
ATOM 4354 C C . LEU C 1 15 ? -5.45721 102.09662 -40.56876 1.000 145.51928 50 LEU C C 1
ATOM 4355 O O . LEU C 1 15 ? -6.63703 101.80083 -40.79382 1.000 146.80946 50 LEU C O 1
ATOM 4357 N N . GLU C 1 16 ? -4.79182 102.98595 -41.31136 1.000 148.30664 51 GLU C N 1
ATOM 4358 C CA . GLU C 1 16 ? -5.41285 103.56499 -42.49752 1.000 146.29636 51 GLU C CA 1
ATOM 4359 C C . GLU C 1 16 ? -5.66433 102.51047 -43.56713 1.000 154.32016 51 GLU C C 1
ATOM 4360 O O . GLU C 1 16 ? -6.65612 102.59832 -44.30011 1.000 149.73053 51 GLU C O 1
ATOM 4362 N N . ALA C 1 17 ? -4.78311 101.51195 -43.67151 1.000 173.73211 52 ALA C N 1
ATOM 4363 C CA . ALA C 1 17 ? -5.01429 100.41750 -44.60757 1.000 171.10054 52 ALA C CA 1
ATOM 4364 C C . ALA C 1 17 ? -6.20580 99.57236 -44.17896 1.000 173.03405 52 ALA C C 1
ATOM 4365 O O . ALA C 1 17 ? -7.00269 99.14248 -45.02050 1.000 175.08584 52 ALA C O 1
ATOM 4367 N N . PHE C 1 18 ? -6.34188 99.32054 -42.87452 1.000 158.71557 53 PHE C N 1
ATOM 4368 C CA . PHE C 1 18 ? -7.49386 98.57156 -42.38387 1.000 146.55496 53 PHE C CA 1
ATOM 4369 C C . PHE C 1 18 ? -8.78228 99.36459 -42.56235 1.000 151.21938 53 PHE C C 1
ATOM 4370 O O . PHE C 1 18 ? -9.82411 98.79678 -42.91094 1.000 147.10128 53 PHE C O 1
ATOM 4372 N N . LEU C 1 19 ? -8.73114 100.67875 -42.32827 1.000 179.29311 54 LEU C N 1
ATOM 4373 C CA . LEU C 1 19 ? -9.91033 101.51259 -42.53453 1.000 179.17954 54 LEU C CA 1
ATOM 4374 C C . LEU C 1 19 ? -10.29489 101.58430 -44.00608 1.000 176.28857 54 LEU C C 1
ATOM 4375 O O . LEU C 1 19 ? -11.48059 101.71889 -44.32958 1.000 168.73066 54 LEU C O 1
ATOM 4377 N N . THR C 1 20 ? -9.31362 101.50068 -44.90736 1.000 162.77274 55 THR C N 1
ATOM 4378 C CA . THR C 1 20 ? -9.62362 101.47575 -46.33265 1.000 156.55067 55 THR C CA 1
ATOM 4379 C C . THR C 1 20 ? -10.31421 100.17449 -46.71998 1.000 147.44422 55 THR C C 1
ATOM 4380 O O . THR C 1 20 ? -11.28606 100.18386 -47.48442 1.000 142.94085 55 THR C O 1
ATOM 4382 N N . GLN C 1 21 ? -9.82813 99.04473 -46.20030 1.000 144.67016 56 GLN C N 1
ATOM 4383 C CA . GLN C 1 21 ? -10.47948 97.76828 -46.47107 1.000 137.43384 56 GLN C CA 1
ATOM 4384 C C . GLN C 1 21 ? -11.84158 97.68078 -45.79600 1.000 141.51576 56 GLN C C 1
ATOM 4385 O O . GLN C 1 21 ? -12.73244 96.97893 -46.28824 1.000 128.46114 56 GLN C O 1
ATOM 4387 N N . LYS C 1 22 ? -12.02386 98.38670 -44.67751 1.000 152.60096 57 LYS C N 1
ATOM 4388 C CA . LYS C 1 22 ? -13.29279 98.32472 -43.96101 1.000 148.29095 57 LYS C CA 1
ATOM 4389 C C . LYS C 1 22 ? -14.39627 99.07613 -44.69466 1.000 152.22601 57 LYS C C 1
ATOM 4390 O O . LYS C 1 22 ? -15.57859 98.76102 -44.51871 1.000 152.88686 57 LYS C O 1
ATOM 4392 N N . GLN C 1 23 ? -14.03576 100.06254 -45.51981 1.000 145.18882 58 GLN C N 1
ATOM 4393 C CA . GLN C 1 23 ? -15.04705 100.86431 -46.20131 1.000 137.69925 58 GLN C CA 1
ATOM 4394 C C . GLN C 1 23 ? -15.81885 100.05192 -47.23397 1.000 143.51568 58 GLN C C 1
ATOM 4395 O O . GLN C 1 23 ? -16.96943 100.38227 -47.54409 1.000 130.99885 58 GLN C O 1
ATOM 4397 N N . LYS C 1 24 ? -15.21375 98.99319 -47.77203 1.000 168.98922 59 LYS C N 1
ATOM 4398 C CA . LYS C 1 24 ? -15.83805 98.17154 -48.79935 1.000 171.93968 59 LYS C CA 1
ATOM 4399 C C . LYS C 1 24 ? -16.60330 96.98277 -48.22478 1.000 177.23352 59 LYS C C 1
ATOM 4400 O O . LYS C 1 24 ? -16.93143 96.05166 -48.96905 1.000 178.93644 59 LYS C O 1
ATOM 4402 N N . VAL C 1 25 ? -16.89862 96.99537 -46.92634 1.000 169.77929 60 VAL C N 1
ATOM 4403 C CA . VAL C 1 25 ? -17.59577 95.88629 -46.28431 1.000 169.35022 60 VAL C CA 1
ATOM 4404 C C . VAL C 1 25 ? -19.09931 96.09378 -46.39675 1.000 173.24958 60 VAL C C 1
ATOM 4405 O O . VAL C 1 25 ? -19.76829 95.45684 -47.22059 1.000 174.51965 60 VAL C O 1
ATOM 4407 N N . GLY C 1 26 ? -19.64208 96.97552 -45.56787 1.000 170.47421 61 GLY C N 1
ATOM 4408 C CA . GLY C 1 26 ? -21.06608 97.26220 -45.59959 1.000 168.96029 61 GLY C CA 1
ATOM 4409 C C . GLY C 1 26 ? -21.85099 96.28008 -44.75006 1.000 169.64699 61 GLY C C 1
ATOM 4410 O O . GLY C 1 26 ? -21.47100 95.99118 -43.61416 1.000 163.92756 61 GLY C O 1
ATOM 4411 N N . GLU C 1 27 ? -22.94780 95.77174 -45.30441 1.000 173.91371 62 GLU C N 1
ATOM 4412 C CA . GLU C 1 27 ? -23.82824 94.86054 -44.58787 1.000 164.38242 62 GLU C CA 1
ATOM 4413 C C . GLU C 1 27 ? -23.35858 93.42126 -44.74913 1.000 165.38977 62 GLU C C 1
ATOM 4414 O O . GLU C 1 27 ? -22.91044 93.01485 -45.82543 1.000 170.86468 62 GLU C O 1
ATOM 4416 N N . LEU C 1 28 ? -23.46991 92.65259 -43.66997 1.000 161.73601 63 LEU C N 1
ATOM 4417 C CA . LEU C 1 28 ? -23.09109 91.24658 -43.65395 1.000 158.69015 63 LEU C CA 1
ATOM 4418 C C . LEU C 1 28 ? -24.34105 90.38998 -43.51095 1.000 156.36339 63 LEU C C 1
ATOM 4419 O O . LEU C 1 28 ? -25.19514 90.66714 -42.66167 1.000 155.46582 63 LEU C O 1
ATOM 4421 N N . LYS C 1 29 ? -24.44632 89.35710 -44.34368 1.000 150.01208 64 LYS C N 1
ATOM 4422 C CA . LYS C 1 29 ? -25.56955 88.43363 -44.31363 1.000 141.09491 64 LYS C CA 1
ATOM 4423 C C . LYS C 1 29 ? -25.04814 87.00328 -44.34536 1.000 143.17964 64 LYS C C 1
ATOM 4424 O O . LYS C 1 29 ? -23.89555 86.74748 -44.70326 1.000 145.77493 64 LYS C O 1
ATOM 4426 N N . ASP C 1 30 ? -25.92476 86.06634 -43.97435 1.000 141.48167 65 ASP C N 1
ATOM 4427 C CA . ASP C 1 30 ? -25.50367 84.67921 -43.79502 1.000 137.06907 65 ASP C CA 1
ATOM 4428 C C . ASP C 1 30 ? -25.06474 84.04289 -45.10978 1.000 142.97248 65 ASP C C 1
ATOM 4429 O O . ASP C 1 30 ? -24.12342 83.24154 -45.13107 1.000 141.26982 65 ASP C O 1
ATOM 4431 N N . ASP C 1 31 ? -25.72466 84.38925 -46.21632 1.000 148.95439 66 ASP C N 1
ATOM 4432 C CA . ASP C 1 31 ? -25.48739 83.70162 -47.48105 1.000 146.91127 66 ASP C CA 1
ATOM 4433 C C . ASP C 1 31 ? -24.17506 84.09171 -48.15015 1.000 147.94587 66 ASP C C 1
ATOM 4434 O O . ASP C 1 31 ? -23.80007 83.45882 -49.14262 1.000 148.48352 66 ASP C O 1
ATOM 4436 N N . ASP C 1 32 ? -23.46801 85.09600 -47.64008 1.000 149.60159 67 ASP C N 1
ATOM 4437 C CA . ASP C 1 32 ? -22.29132 85.63298 -48.31040 1.000 145.86490 67 ASP C CA 1
ATOM 4438 C C . ASP C 1 32 ? -20.98596 84.98434 -47.86110 1.000 148.02395 67 ASP C C 1
ATOM 4439 O O . ASP C 1 32 ? -19.91378 85.43968 -48.27232 1.000 149.04625 67 ASP C O 1
ATOM 4441 N N . PHE C 1 33 ? -21.04252 83.93215 -47.04880 1.000 144.57138 68 PHE C N 1
ATOM 4442 C CA . PHE C 1 33 ? -19.85092 83.37906 -46.42401 1.000 142.50020 68 PHE C CA 1
ATOM 4443 C C . PHE C 1 33 ? -19.59634 81.94714 -46.87666 1.000 136.77238 68 PHE C C 1
ATOM 4444 O O . PHE C 1 33 ? -20.52045 81.21302 -47.24027 1.000 135.34366 68 PHE C O 1
ATOM 4446 N N . GLU C 1 34 ? -18.31953 81.56656 -46.84983 1.000 134.47956 69 GLU C N 1
ATOM 4447 C CA . GLU C 1 34 ? -17.88198 80.19202 -47.05350 1.000 122.59306 69 GLU C CA 1
ATOM 4448 C C . GLU C 1 34 ? -16.81973 79.88352 -46.00973 1.000 133.19619 69 GLU C C 1
ATOM 4449 O O . GLU C 1 34 ? -15.83890 80.62249 -45.88603 1.000 133.21856 69 GLU C O 1
ATOM 4451 N N . LYS C 1 35 ? -17.01828 78.80349 -45.25922 1.000 142.38745 70 LYS C N 1
ATOM 4452 C CA . LYS C 1 35 ? -16.15181 78.49508 -44.13008 1.000 141.93913 70 LYS C CA 1
ATOM 4453 C C . LYS C 1 35 ? -14.82517 77.91301 -44.59947 1.000 150.00193 70 LYS C C 1
ATOM 4454 O O . LYS C 1 35 ? -14.78353 77.04612 -45.47708 1.000 148.74147 70 LYS C O 1
ATOM 4456 N N . ILE C 1 36 ? -13.73811 78.39029 -44.00356 1.000 153.95250 71 ILE C N 1
ATOM 4457 C CA . ILE C 1 36 ? -12.39803 77.90288 -44.31665 1.000 155.60806 71 ILE C CA 1
ATOM 4458 C C . ILE C 1 36 ? -11.94228 76.84860 -43.31699 1.000 152.63697 71 ILE C C 1
ATOM 4459 O O . ILE C 1 36 ? -11.53172 75.75432 -43.70341 1.000 157.07314 71 ILE C O 1
ATOM 4461 N N . SER C 1 37 ? -12.01180 77.16082 -42.02409 1.000 146.83267 72 SER C N 1
ATOM 4462 C CA . SER C 1 37 ? -11.60099 76.22360 -40.98724 1.000 143.29189 72 SER C CA 1
ATOM 4463 C C . SER C 1 37 ? -12.20147 76.65887 -39.65842 1.000 145.37952 72 SER C C 1
ATOM 4464 O O . SER C 1 37 ? -12.65451 77.79635 -39.50172 1.000 144.42944 72 SER C O 1
ATOM 4466 N N . GLU C 1 38 ? -12.19555 75.73323 -38.70200 1.000 143.08899 73 GLU C N 1
ATOM 4467 C CA . GLU C 1 38 ? -12.69228 75.98198 -37.35420 1.000 134.44869 73 GLU C CA 1
ATOM 4468 C C . GLU C 1 38 ? -11.51715 76.34720 -36.45535 1.000 137.56839 73 GLU C C 1
ATOM 4469 O O . GLU C 1 38 ? -10.54669 75.58826 -36.35703 1.000 140.72889 73 GLU C O 1
ATOM 4471 N N . LEU C 1 39 ? -11.60999 77.50313 -35.79815 1.000 128.34178 74 LEU C N 1
ATOM 4472 C CA . LEU C 1 39 ? -10.50200 78.01939 -35.00403 1.000 119.16965 74 LEU C CA 1
ATOM 4473 C C . LEU C 1 39 ? -10.58907 77.63913 -33.53219 1.000 111.91915 74 LEU C C 1
ATOM 4474 O O . LEU C 1 39 ? -9.55060 77.41621 -32.89873 1.000 108.46595 74 LEU C O 1
ATOM 4476 N N . GLY C 1 40 ? -11.78590 77.56520 -32.97262 1.000 109.37976 75 GLY C N 1
ATOM 4477 C CA . GLY C 1 40 ? -11.94012 77.20915 -31.57742 1.000 106.70043 75 GLY C CA 1
ATOM 4478 C C . GLY C 1 40 ? -13.31587 77.55547 -31.06326 1.000 108.09975 75 GLY C C 1
ATOM 4479 O O . GLY C 1 40 ? -14.05545 78.34827 -31.64921 1.000 108.47712 75 GLY C O 1
ATOM 4480 N N . ALA C 1 41 ? -13.66120 76.94104 -29.93313 1.000 108.01148 76 ALA C N 1
ATOM 4481 C CA . ALA C 1 41 ? -14.94931 77.15294 -29.29074 1.000 111.81438 76 ALA C CA 1
ATOM 4482 C C . ALA C 1 41 ? -14.74217 77.31801 -27.79230 1.000 118.12904 76 ALA C C 1
ATOM 4483 O O . ALA C 1 41 ? -13.74270 76.86518 -27.22859 1.000 113.94215 76 ALA C O 1
ATOM 4485 N N . GLY C 1 42 ? -15.70774 77.97035 -27.14848 1.000 142.22990 77 GLY C N 1
ATOM 4486 C CA . GLY C 1 42 ? -15.59934 78.25469 -25.73136 1.000 141.48363 77 GLY C CA 1
ATOM 4487 C C . GLY C 1 42 ? -16.88807 78.09305 -24.95168 1.000 146.98707 77 GLY C C 1
ATOM 4488 O O . GLY C 1 42 ? -17.75213 77.28908 -25.31508 1.000 142.32349 77 GLY C O 1
ATOM 4489 N N . ASN C 1 43 ? -17.02584 78.86663 -23.87153 1.000 148.28340 78 ASN C N 1
ATOM 4490 C CA . ASN C 1 43 ? -18.17263 78.71110 -22.98311 1.000 147.32913 78 ASN C CA 1
ATOM 4491 C C . ASN C 1 43 ? -19.46798 79.18401 -23.63011 1.000 148.46597 78 ASN C C 1
ATOM 4492 O O . ASN C 1 43 ? -20.54834 78.70679 -23.26488 1.000 149.63453 78 ASN C O 1
ATOM 4494 N N . GLY C 1 44 ? -19.38958 80.10989 -24.58195 1.000 131.62813 79 GLY C N 1
ATOM 4495 C CA . GLY C 1 44 ? -20.59519 80.64446 -25.18195 1.000 125.45818 79 GLY C CA 1
ATOM 4496 C C . GLY C 1 44 ? -20.50167 80.92019 -26.66782 1.000 124.67499 79 GLY C C 1
ATOM 4497 O O . GLY C 1 44 ? -21.45351 81.43420 -27.26305 1.000 117.96571 79 GLY C O 1
ATOM 4498 N N . GLY C 1 45 ? -19.37281 80.58368 -27.28487 1.000 124.56060 80 GLY C N 1
ATOM 4499 C CA . GLY C 1 45 ? -19.20387 80.86831 -28.69635 1.000 122.52426 80 GLY C CA 1
ATOM 4500 C C . GLY C 1 45 ? -18.16851 79.98306 -29.34750 1.000 121.07012 80 GLY C C 1
ATOM 4501 O O . GLY C 1 45 ? -17.28155 79.43182 -28.68788 1.000 121.95083 80 GLY C O 1
ATOM 4502 N N . VAL C 1 46 ? -18.29898 79.85193 -30.66601 1.000 116.27758 81 VAL C N 1
ATOM 4503 C CA . VAL C 1 46 ? -17.33607 79.15060 -31.50494 1.000 110.25415 81 VAL C CA 1
ATOM 4504 C C . VAL C 1 46 ? -16.90106 80.09973 -32.61176 1.000 113.69538 81 VAL C C 1
ATOM 4505 O O . VAL C 1 46 ? -17.71594 80.86492 -33.13933 1.000 115.37752 81 VAL C O 1
ATOM 4507 N N . VAL C 1 47 ? -15.61783 80.05401 -32.96102 1.000 103.01702 82 VAL C N 1
ATOM 4508 C CA . VAL C 1 47 ? -15.02656 80.97282 -33.92694 1.000 109.53614 82 VAL C CA 1
ATOM 4509 C C . VAL C 1 47 ? -14.57349 80.17818 -35.14288 1.000 107.77107 82 VAL C C 1
ATOM 4510 O O . VAL C 1 47 ? -13.93947 79.12591 -35.00303 1.000 108.99462 82 VAL C O 1
ATOM 4512 N N . PHE C 1 48 ? -14.89255 80.68615 -36.33110 1.000 121.96210 83 PHE C N 1
ATOM 4513 C CA . PHE C 1 48 ? -14.52845 80.04043 -37.58174 1.000 129.05987 83 PHE C CA 1
ATOM 4514 C C . PHE C 1 48 ? -13.83232 81.03755 -38.49553 1.000 135.82499 83 PHE C C 1
ATOM 4515 O O . PHE C 1 48 ? -14.14064 82.23259 -38.48954 1.000 134.11126 83 PHE C O 1
ATOM 4517 N N . LYS C 1 49 ? -12.88147 80.53330 -39.27683 1.000 153.43165 84 LYS C N 1
ATOM 4518 C CA . LYS C 1 49 ? -12.25626 81.32666 -40.32633 1.000 156.58967 84 LYS C CA 1
ATOM 4519 C C . LYS C 1 49 ? -13.13215 81.26036 -41.57098 1.000 160.94382 84 LYS C C 1
ATOM 4520 O O . LYS C 1 49 ? -13.39507 80.17146 -42.09223 1.000 164.40866 84 LYS C O 1
ATOM 4522 N N . VAL C 1 50 ? -13.59452 82.41857 -42.04184 1.000 139.86196 85 VAL C N 1
ATOM 4523 C CA . VAL C 1 50 ? -14.56417 82.47876 -43.12540 1.000 136.41080 85 VAL C CA 1
ATOM 4524 C C . VAL C 1 50 ? -14.06150 83.41508 -44.21502 1.000 143.21712 85 VAL C C 1
ATOM 4525 O O . VAL C 1 50 ? -13.22317 84.28941 -43.98502 1.000 138.06542 85 VAL C O 1
ATOM 4527 N N . SER C 1 51 ? -14.59579 83.21723 -45.41684 1.000 175.41185 86 SER C N 1
ATOM 4528 C CA . SER C 1 51 ? -14.29262 84.04884 -46.57399 1.000 178.61231 86 SER C CA 1
ATOM 4529 C C . SER C 1 51 ? -15.55495 84.79881 -46.97726 1.000 180.11518 86 SER C C 1
ATOM 4530 O O . SER C 1 51 ? -16.58974 84.17878 -47.24640 1.000 176.39800 86 SER C O 1
ATOM 4532 N N . HIS C 1 52 ? -15.46975 86.12675 -47.01025 1.000 180.57242 87 HIS C N 1
ATOM 4533 C CA . HIS C 1 52 ? -16.58305 86.98188 -47.40816 1.000 181.79582 87 HIS C CA 1
ATOM 4534 C C . HIS C 1 52 ? -16.41749 87.32201 -48.88524 1.000 191.34532 87 HIS C C 1
ATOM 4535 O O . HIS C 1 52 ? -15.54029 88.10985 -49.25322 1.000 191.64622 87 HIS C O 1
ATOM 4537 N N . LYS C 1 53 ? -17.26488 86.73205 -49.72643 1.000 167.71296 88 LYS C N 1
ATOM 4538 C CA . LYS C 1 53 ? -17.13392 86.83735 -51.17473 1.000 160.26867 88 LYS C CA 1
ATOM 4539 C C . LYS C 1 53 ? -17.48389 88.23445 -51.67466 1.000 161.65131 88 LYS C C 1
ATOM 4540 O O . LYS C 1 53 ? -16.92061 88.68930 -52.67888 1.000 157.50502 88 LYS C O 1
ATOM 4542 N N . PRO C 1 54 ? -18.40518 88.94238 -51.01436 1.000 161.09724 89 PRO C N 1
ATOM 4543 C CA . PRO C 1 54 ? -18.79135 90.26960 -51.52593 1.000 150.48422 89 PRO C CA 1
ATOM 4544 C C . PRO C 1 54 ? -17.65561 91.27701 -51.50285 1.000 155.54598 89 PRO C C 1
ATOM 4545 O O . PRO C 1 54 ? -17.54230 92.09966 -52.42030 1.000 146.48649 89 PRO C O 1
ATOM 4547 N N . SER C 1 55 ? -16.80509 91.23479 -50.47590 1.000 166.83314 90 SER C N 1
ATOM 4548 C CA . SER C 1 55 ? -15.66094 92.12851 -50.38348 1.000 167.62714 90 SER C CA 1
ATOM 4549 C C . SER C 1 55 ? -14.32989 91.44398 -50.65171 1.000 162.18173 90 SER C C 1
ATOM 4550 O O . SER C 1 55 ? -13.33374 92.13822 -50.87675 1.000 161.76933 90 SER C O 1
ATOM 4552 N N . GLY C 1 56 ? -14.28804 90.11365 -50.63985 1.000 150.30667 91 GLY C N 1
ATOM 4553 C CA . GLY C 1 56 ? -13.04392 89.40104 -50.84369 1.000 141.63008 91 GLY C CA 1
ATOM 4554 C C . GLY C 1 56 ? -12.12870 89.37133 -49.64402 1.000 138.94427 91 GLY C C 1
ATOM 4555 O O . GLY C 1 56 ? -10.91460 89.21903 -49.80928 1.000 137.69101 91 GLY C O 1
ATOM 4556 N N . LEU C 1 57 ? -12.67098 89.50761 -48.43809 1.000 137.96162 92 LEU C N 1
ATOM 4557 C CA . LEU C 1 57 ? -11.87979 89.56571 -47.22005 1.000 127.53138 92 LEU C CA 1
ATOM 4558 C C . LEU C 1 57 ? -12.06807 88.29815 -46.39678 1.000 131.80198 92 LEU C C 1
ATOM 4559 O O . LEU C 1 57 ? -13.15051 87.70494 -46.37227 1.000 134.38970 92 LEU C O 1
ATOM 4561 N N . VAL C 1 58 ? -10.99696 87.88823 -45.72697 1.000 124.45139 93 VAL C N 1
ATOM 4562 C CA . VAL C 1 58 ? -11.03799 86.78602 -44.77410 1.000 118.22682 93 VAL C CA 1
ATOM 4563 C C . VAL C 1 58 ? -11.28388 87.36222 -43.38873 1.000 121.00008 93 VAL C C 1
ATOM 4564 O O . VAL C 1 58 ? -10.67869 88.36970 -43.00409 1.000 116.34690 93 VAL C O 1
ATOM 4566 N N . MET C 1 59 ? -12.17719 86.72900 -42.63294 1.000 134.12126 94 MET C N 1
ATOM 4567 C CA . MET C 1 59 ? -12.58574 87.25282 -41.33934 1.000 136.18204 94 MET C CA 1
ATOM 4568 C C . MET C 1 59 ? -12.70105 86.11670 -40.33438 1.000 138.93176 94 MET C C 1
ATOM 4569 O O . MET C 1 59 ? -12.72713 84.93547 -40.69087 1.000 137.38998 94 MET C O 1
ATOM 4571 N N . ALA C 1 60 ? -12.76187 86.49485 -39.06093 1.000 123.23771 95 ALA C N 1
ATOM 4572 C CA . ALA C 1 60 ? -13.03343 85.57016 -37.96970 1.000 125.06218 95 ALA C CA 1
ATOM 4573 C C . ALA C 1 60 ? -14.48913 85.74041 -37.55466 1.000 125.14301 95 ALA C C 1
ATOM 4574 O O . ALA C 1 60 ? -14.89655 86.83223 -37.14298 1.000 118.13046 95 ALA C O 1
ATOM 4576 N N . ARG C 1 61 ? -15.26950 84.66939 -37.67252 1.000 118.85976 96 ARG C N 1
ATOM 4577 C CA . ARG C 1 61 ? -16.70673 84.70436 -37.42124 1.000 111.62054 96 ARG C CA 1
ATOM 4578 C C . ARG C 1 61 ? -17.00009 83.96672 -36.12064 1.000 105.26214 96 ARG C C 1
ATOM 4579 O O . ARG C 1 61 ? -16.84192 82.74355 -36.04429 1.000 102.55368 96 ARG C O 1
ATOM 4581 N N . LYS C 1 62 ? -17.43109 84.70962 -35.10537 1.000 98.01732 97 LYS C N 1
ATOM 4582 C CA . LYS C 1 62 ? -17.81251 84.14272 -33.81923 1.000 95.99609 97 LYS C CA 1
ATOM 4583 C C . LYS C 1 62 ? -19.32500 83.97133 -33.77183 1.000 98.03228 97 LYS C C 1
ATOM 4584 O O . LYS C 1 62 ? -20.07044 84.93126 -33.99342 1.000 93.29870 97 LYS C O 1
ATOM 4586 N N . LEU C 1 63 ? -19.77158 82.75188 -33.48532 1.000 95.35065 98 LEU C N 1
ATOM 4587 C CA . LEU C 1 63 ? -21.18923 82.41919 -33.42500 1.000 90.06027 98 LEU C CA 1
ATOM 4588 C C . LEU C 1 63 ? -21.59035 82.22908 -31.96830 1.000 85.45082 98 LEU C C 1
ATOM 4589 O O . LEU C 1 63 ? -20.99085 81.41508 -31.25808 1.000 82.21909 98 LEU C O 1
ATOM 4591 N N . ILE C 1 64 ? -22.60045 82.97569 -31.52974 1.000 81.48413 99 ILE C N 1
ATOM 4592 C CA . ILE C 1 64 ? -23.10070 82.91314 -30.16163 1.000 95.53488 99 ILE C CA 1
ATOM 4593 C C . ILE C 1 64 ? -24.58476 82.58109 -30.21771 1.000 101.45353 99 ILE C C 1
ATOM 4594 O O . ILE C 1 64 ? -25.36167 83.29350 -30.86643 1.000 102.00419 99 ILE C O 1
ATOM 4596 N N . HIS C 1 65 ? -24.97675 81.50522 -29.53986 1.000 105.40245 100 HIS C N 1
ATOM 4597 C CA . HIS C 1 65 ? -26.36715 81.07051 -29.50824 1.000 111.18243 100 HIS C CA 1
ATOM 4598 C C . HIS C 1 65 ? -27.10005 81.77009 -28.37106 1.000 104.76048 100 HIS C C 1
ATOM 4599 O O . HIS C 1 65 ? -26.62214 81.78415 -27.23199 1.000 98.00269 100 HIS C O 1
ATOM 4601 N N . LEU C 1 66 ? -28.26024 82.34477 -28.68107 1.000 98.57111 101 LEU C N 1
ATOM 4602 C CA . LEU C 1 66 ? -29.02994 83.08405 -27.68622 1.000 100.29750 101 LEU C CA 1
ATOM 4603 C C . LEU C 1 66 ? -30.50062 83.06546 -28.06891 1.000 99.96997 101 LEU C C 1
ATOM 4604 O O . LEU C 1 66 ? -30.86771 83.53228 -29.15164 1.000 99.04852 101 LEU C O 1
ATOM 4606 N N . GLU C 1 67 ? -31.33460 82.52945 -27.18180 1.000 88.22678 102 GLU C N 1
ATOM 4607 C CA . GLU C 1 67 ? -32.78742 82.59485 -27.31833 1.000 96.39935 102 GLU C CA 1
ATOM 4608 C C . GLU C 1 67 ? -33.26949 83.71752 -26.40692 1.000 86.18971 102 GLU C C 1
ATOM 4609 O O . GLU C 1 67 ? -33.42276 83.52877 -25.19760 1.000 84.83308 102 GLU C O 1
ATOM 4611 N N . ILE C 1 68 ? -33.49624 84.89444 -26.98929 1.000 98.66133 103 ILE C N 1
ATOM 4612 C CA . ILE C 1 68 ? -33.88003 86.07796 -26.23509 1.000 93.81133 103 ILE C CA 1
ATOM 4613 C C . ILE C 1 68 ? -35.06495 86.74154 -26.92150 1.000 86.35717 103 ILE C C 1
ATOM 4614 O O . ILE C 1 68 ? -35.37287 86.47217 -28.08469 1.000 83.24909 103 ILE C O 1
ATOM 4616 N N . LYS C 1 69 ? -35.73129 87.62059 -26.17601 1.000 104.34326 104 LYS C N 1
ATOM 4617 C CA . LYS C 1 69 ? -36.87312 88.34148 -26.71265 1.000 106.27936 104 LYS C CA 1
ATOM 4618 C C . LYS C 1 69 ? -36.43906 89.20500 -27.89672 1.000 111.95229 104 LYS C C 1
ATOM 4619 O O . LYS C 1 69 ? -35.27038 89.59157 -27.99795 1.000 118.52969 104 LYS C O 1
ATOM 4621 N N . PRO C 1 70 ? -37.36249 89.51943 -28.81056 1.000 111.51239 105 PRO C N 1
ATOM 4622 C CA . PRO C 1 70 ? -36.96416 90.28645 -30.00413 1.000 114.07079 105 PRO C CA 1
ATOM 4623 C C . PRO C 1 70 ? -36.38891 91.65352 -29.68002 1.000 114.63706 105 PRO C C 1
ATOM 4624 O O . PRO C 1 70 ? -35.44587 92.09806 -30.34697 1.000 106.24830 105 PRO C O 1
ATOM 4626 N N . ALA C 1 71 ? -36.92925 92.33435 -28.66702 1.000 112.26173 106 ALA C N 1
ATOM 4627 C CA . ALA C 1 71 ? -36.39571 93.63858 -28.28937 1.000 109.49270 106 ALA C CA 1
ATOM 4628 C C . ALA C 1 71 ? -34.99148 93.51507 -27.71163 1.000 106.73640 106 ALA C C 1
ATOM 4629 O O . ALA C 1 71 ? -34.10834 94.31739 -28.03643 1.000 113.65911 106 ALA C O 1
ATOM 4631 N N . ILE C 1 72 ? -34.76515 92.51490 -26.85624 1.000 102.17032 107 ILE C N 1
ATOM 4632 C CA . ILE C 1 72 ? -33.44041 92.32362 -26.27504 1.000 98.87018 107 ILE C CA 1
ATOM 4633 C C . ILE C 1 72 ? -32.43464 91.91467 -27.34262 1.000 104.56020 107 ILE C C 1
ATOM 4634 O O . ILE C 1 72 ? -31.24004 92.21651 -27.22831 1.000 103.69040 107 ILE C O 1
ATOM 4636 N N . ARG C 1 73 ? -32.89012 91.22569 -28.39159 1.000 106.27849 108 ARG C N 1
ATOM 4637 C CA . ARG C 1 73 ? -31.98693 90.84570 -29.47241 1.000 102.46420 108 ARG C CA 1
ATOM 4638 C C . ARG C 1 73 ? -31.59610 92.05370 -30.31458 1.000 106.98101 108 ARG C C 1
ATOM 4639 O O . ARG C 1 73 ? -30.43603 92.18229 -30.72390 1.000 101.00398 108 ARG C O 1
ATOM 4641 N N . ASN C 1 74 ? -32.54984 92.94973 -30.58319 1.000 109.91251 109 ASN C N 1
ATOM 4642 C CA . ASN C 1 74 ? -32.24100 94.15006 -31.35232 1.000 111.11083 109 ASN C CA 1
ATOM 4643 C C . ASN C 1 74 ? -31.29482 95.07571 -30.59843 1.000 114.80614 109 ASN C C 1
ATOM 4644 O O . ASN C 1 74 ? -30.47806 95.76359 -31.22077 1.000 105.08324 109 ASN C O 1
ATOM 4646 N N . GLN C 1 75 ? -31.38264 95.09925 -29.26697 1.000 121.39629 110 GLN C N 1
ATOM 4647 C CA . GLN C 1 75 ? -30.54033 95.99280 -28.47864 1.000 121.30308 110 GLN C CA 1
ATOM 4648 C C . GLN C 1 75 ? -29.06854 95.61129 -28.58285 1.000 121.23909 110 GLN C C 1
ATOM 4649 O O . GLN C 1 75 ? -28.20843 96.48416 -28.74115 1.000 122.87385 110 GLN C O 1
ATOM 4655 N N . ILE C 1 76 ? -28.76230 94.31433 -28.50694 1.000 115.65630 111 ILE C N 1
ATOM 4656 C CA . ILE C 1 76 ? -27.37152 93.86754 -28.48944 1.000 114.16983 111 ILE C CA 1
ATOM 4657 C C . ILE C 1 76 ? -26.68001 94.18532 -29.81074 1.000 114.59899 111 ILE C C 1
ATOM 4658 O O . ILE C 1 76 ? -25.49940 94.55460 -29.83394 1.000 107.77131 111 ILE C O 1
ATOM 4663 N N . ILE C 1 77 ? -27.40056 94.05332 -30.92777 1.000 116.78131 112 ILE C N 1
ATOM 4664 C CA . ILE C 1 77 ? -26.78432 94.22083 -32.24350 1.000 111.61488 112 ILE C CA 1
ATOM 4665 C C . ILE C 1 77 ? -26.23517 95.63417 -32.40431 1.000 107.25236 112 ILE C C 1
ATOM 4666 O O . ILE C 1 77 ? -25.10251 95.82970 -32.86057 1.000 107.51565 112 ILE C O 1
ATOM 4668 N N . ARG C 1 78 ? -27.02753 96.64145 -32.03254 1.000 110.77855 113 ARG C N 1
ATOM 4669 C CA . ARG C 1 78 ? -26.56378 98.02196 -32.09891 1.000 112.76626 113 ARG C CA 1
ATOM 4670 C C . ARG C 1 78 ? -25.74978 98.43648 -30.87854 1.000 112.93863 113 ARG C C 1
ATOM 4671 O O . ARG C 1 78 ? -25.06748 99.46481 -30.93504 1.000 111.44321 113 ARG C O 1
ATOM 4679 N N . GLU C 1 79 ? -25.80743 97.67495 -29.78141 1.000 112.96717 114 GLU C N 1
ATOM 4680 C CA . GLU C 1 79 ? -24.91448 97.92732 -28.65614 1.000 106.98637 114 GLU C CA 1
ATOM 4681 C C . GLU C 1 79 ? -23.45833 97.63622 -28.99631 1.000 107.86064 114 GLU C C 1
ATOM 4682 O O . GLU C 1 79 ? -22.56481 98.12377 -28.29681 1.000 98.39236 114 GLU C O 1
ATOM 4688 N N . LEU C 1 80 ? -23.20208 96.85016 -30.04380 1.000 109.62340 115 LEU C N 1
ATOM 4689 C CA . LEU C 1 80 ? -21.84945 96.53904 -30.48646 1.000 106.38175 115 LEU C CA 1
ATOM 4690 C C . LEU C 1 80 ? -21.34743 97.46570 -31.58580 1.000 104.59385 115 LEU C C 1
ATOM 4691 O O . LEU C 1 80 ? -20.13963 97.49132 -31.84292 1.000 103.93539 115 LEU C O 1
ATOM 4693 N N . GLN C 1 81 ? -22.23590 98.22400 -32.23612 1.000 141.72581 116 GLN C N 1
ATOM 4694 C CA . GLN C 1 81 ? -21.82566 99.18032 -33.26045 1.000 143.84449 116 GLN C CA 1
ATOM 4695 C C . GLN C 1 81 ? -20.80462 100.18707 -32.74779 1.000 143.17121 116 GLN C C 1
ATOM 4696 O O . GLN C 1 81 ? -20.18929 100.88985 -33.55835 1.000 136.44359 116 GLN C O 1
ATOM 4698 N N . VAL C 1 82 ? -20.62202 100.28107 -31.42778 1.000 114.43390 117 VAL C N 1
ATOM 4699 C CA . VAL C 1 82 ? -19.54498 101.08842 -30.86714 1.000 108.30109 117 VAL C CA 1
ATOM 4700 C C . VAL C 1 82 ? -18.18707 100.55759 -31.30693 1.000 114.22107 117 VAL C C 1
ATOM 4701 O O . VAL C 1 82 ? -17.21015 101.31333 -31.37292 1.000 113.63939 117 VAL C O 1
ATOM 4703 N N . LEU C 1 83 ? -18.09867 99.25970 -31.61887 1.000 113.23801 118 LEU C N 1
ATOM 4704 C CA . LEU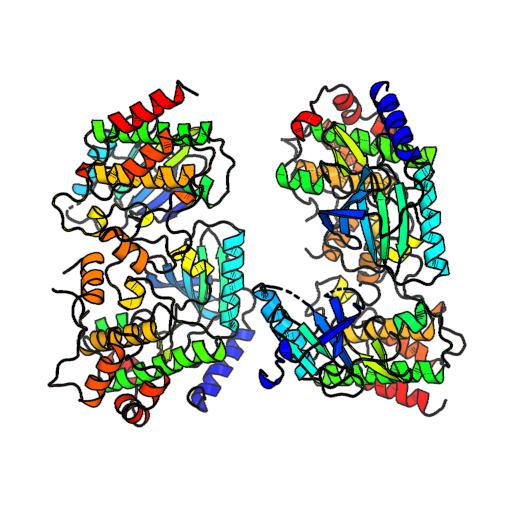 C 1 83 ? -16.84108 98.67857 -32.08059 1.000 109.43547 118 LEU C CA 1
ATOM 4705 C C . LEU C 1 83 ? -16.35478 99.29995 -33.38416 1.000 122.74153 118 LEU C C 1
ATOM 4706 O O . LEU C 1 83 ? -15.16135 99.20758 -33.69316 1.000 120.70281 118 LEU C O 1
ATOM 4711 N N . HIS C 1 84 ? -17.24758 99.92399 -34.15763 1.000 151.56555 119 HIS C N 1
ATOM 4712 C CA . HIS C 1 84 ? -16.81789 100.66107 -35.34001 1.000 149.77301 119 HIS C CA 1
ATOM 4713 C C . HIS C 1 84 ? -15.92919 101.84388 -34.98110 1.000 144.46962 119 HIS C C 1
ATOM 4714 O O . HIS C 1 84 ? -15.16878 102.31666 -35.83299 1.000 140.24462 119 HIS C O 1
ATOM 4716 N N . GLU C 1 85 ? -16.00812 102.32971 -33.74369 1.000 133.35068 120 GLU C N 1
ATOM 4717 C CA . GLU C 1 85 ? -15.16659 103.41704 -33.26825 1.000 130.52501 120 GLU C CA 1
ATOM 4718 C C . GLU C 1 85 ? -13.92195 102.92396 -32.54233 1.000 132.44378 120 GLU C C 1
ATOM 4719 O O . GLU C 1 85 ? -13.07360 103.74093 -32.17021 1.000 129.31166 120 GLU C O 1
ATOM 4725 N N . CYS C 1 86 ? -13.79197 101.61358 -32.33220 1.000 127.46863 121 CYS C N 1
ATOM 4726 C CA . CYS C 1 86 ? -12.63170 101.04570 -31.64311 1.000 122.09992 121 CYS C CA 1
ATOM 4727 C C . CYS C 1 86 ? -11.57574 100.63535 -32.67087 1.000 120.44878 121 CYS C C 1
ATOM 4728 O O . CYS C 1 86 ? -11.35864 99.45861 -32.96753 1.000 117.48919 121 CYS C O 1
ATOM 4731 N N . ASN C 1 87 ? -10.91061 101.64939 -33.21670 1.000 129.80708 122 ASN C N 1
ATOM 4732 C CA . ASN C 1 87 ? -9.83852 101.46949 -34.18957 1.000 126.12519 122 ASN C CA 1
ATOM 4733 C C . ASN C 1 87 ? -8.51763 101.76160 -33.48862 1.000 120.48814 122 ASN C C 1
ATOM 4734 O O . ASN C 1 87 ? -8.20921 102.92097 -33.19203 1.000 117.27623 122 ASN C O 1
ATOM 4739 N N . SER C 1 88 ? -7.74117 100.71249 -33.22444 1.000 119.73529 123 SER C N 1
ATOM 4740 C CA . SER C 1 88 ? -6.50731 100.84597 -32.46338 1.000 118.57490 123 SER C CA 1
ATOM 4741 C C . SER C 1 88 ? -5.58582 99.69648 -32.83557 1.000 120.39046 123 SER C C 1
ATOM 4742 O O . SER C 1 88 ? -6.06750 98.60894 -33.17260 1.000 117.92675 123 SER C O 1
ATOM 4745 N N . PRO C 1 89 ? -4.26463 99.90026 -32.79509 1.000 137.03908 124 PRO C N 1
ATOM 4746 C CA . PRO C 1 89 ? -3.34051 98.79430 -33.09334 1.000 135.95942 124 PRO C CA 1
ATOM 4747 C C . PRO C 1 89 ? -3.31812 97.71102 -32.02860 1.000 136.83098 124 PRO C C 1
ATOM 4748 O O . PRO C 1 89 ? -2.75359 96.63779 -32.27805 1.000 136.12547 124 PRO C O 1
ATOM 4752 N N . TYR C 1 90 ? -3.90679 97.95219 -30.85829 1.000 127.62398 125 TYR C N 1
ATOM 4753 C CA . TYR C 1 90 ? -3.94890 96.97098 -29.78314 1.000 130.15332 125 TYR C CA 1
ATOM 4754 C C . TYR C 1 90 ? -5.35921 96.45455 -29.52753 1.000 131.67152 125 TYR C C 1
ATOM 4755 O O . TYR C 1 90 ? -5.60188 95.81879 -28.49613 1.000 128.09741 125 TYR C O 1
ATOM 4764 N N . ILE C 1 91 ? -6.29157 96.71554 -30.44165 1.000 121.54004 126 ILE C N 1
ATOM 4765 C CA . ILE C 1 91 ? -7.66320 96.22904 -30.35760 1.000 108.76496 126 ILE C CA 1
ATOM 4766 C C . ILE C 1 91 ? -8.02961 95.62843 -31.70739 1.000 102.27077 126 ILE C C 1
ATOM 4767 O O . ILE C 1 91 ? -7.75745 96.23078 -32.75195 1.000 95.34790 126 ILE C O 1
ATOM 4772 N N . VAL C 1 92 ? -8.63894 94.44145 -31.68669 1.000 107.06841 127 VAL C N 1
ATOM 4773 C CA . VAL C 1 92 ? -9.00676 93.76605 -32.92492 1.000 102.20041 127 VAL C CA 1
ATOM 4774 C C . VAL C 1 92 ? -10.11263 94.54089 -33.62942 1.000 102.54136 127 VAL C C 1
ATOM 4775 O O . VAL C 1 92 ? -11.02929 95.07705 -32.99094 1.000 95.94019 127 VAL C O 1
ATOM 4777 N N . GLY C 1 93 ? -10.03112 94.59950 -34.95676 1.000 100.98684 128 GLY C N 1
ATOM 4778 C CA . GLY C 1 93 ? -11.00330 95.33286 -35.74005 1.000 105.04980 128 GLY C CA 1
ATOM 4779 C C . GLY C 1 93 ? -12.36660 94.66642 -35.75882 1.000 102.94755 128 GLY C C 1
ATOM 4780 O O . GLY C 1 93 ? -12.55605 93.52981 -35.32400 1.000 102.78922 128 GLY C O 1
ATOM 4781 N N . PHE C 1 94 ? -13.34020 95.40273 -36.29201 1.000 96.26921 129 PHE C N 1
ATOM 4782 C CA . PHE C 1 94 ? -14.73190 94.97189 -36.29343 1.000 102.22139 129 PHE C CA 1
ATOM 4783 C C . PHE C 1 94 ? -15.35173 95.25046 -37.65350 1.000 107.11486 129 PHE C C 1
ATOM 4784 O O . PHE C 1 94 ? -15.24985 96.36789 -38.16839 1.000 100.74218 129 PHE C O 1
ATOM 4792 N N . TYR C 1 95 ? -15.99201 94.23308 -38.22831 1.000 111.80408 130 TYR C N 1
ATOM 4793 C CA . TYR C 1 95 ? -16.66524 94.34531 -39.51698 1.000 113.05078 130 TYR C CA 1
ATOM 4794 C C . TYR C 1 95 ? -18.17629 94.47427 -39.38872 1.000 116.65594 130 TYR C C 1
ATOM 4795 O O . TYR C 1 95 ? -18.78083 95.31192 -40.06512 1.000 110.77586 130 TYR C O 1
ATOM 4804 N N . GLY C 1 96 ? -18.79867 93.66454 -38.54220 1.000 154.99055 131 GLY C N 1
ATOM 4805 C CA . GLY C 1 96 ? -20.23793 93.71502 -38.37939 1.000 156.72694 131 GLY C CA 1
ATOM 4806 C C . GLY C 1 96 ? -20.71800 92.57133 -37.51758 1.000 155.80906 131 GLY C C 1
ATOM 4807 O O . GLY C 1 96 ? -19.97431 91.63924 -37.19669 1.000 154.49245 131 GLY C O 1
ATOM 4808 N N . ALA C 1 97 ? -21.99155 92.66225 -37.14049 1.000 131.23041 132 ALA C N 1
ATOM 4809 C CA . ALA C 1 97 ? -22.63843 91.63642 -36.33592 1.000 113.97431 132 ALA C CA 1
ATOM 4810 C C . ALA C 1 97 ? -24.11024 91.57404 -36.71443 1.000 116.78259 132 ALA C C 1
ATOM 4811 O O . ALA C 1 97 ? -24.73173 92.60728 -36.97498 1.000 120.77606 132 ALA C O 1
ATOM 4813 N N . PHE C 1 98 ? -24.66268 90.36245 -36.74360 1.000 112.65090 133 PHE C N 1
ATOM 4814 C CA . PHE C 1 98 ? -26.04909 90.18516 -37.14919 1.000 122.31931 133 PHE C CA 1
ATOM 4815 C C . PHE C 1 98 ? -26.62501 88.93484 -36.49995 1.000 126.23971 133 PHE C C 1
ATOM 4816 O O . PHE C 1 98 ? -25.90184 88.00120 -36.14221 1.000 116.03464 133 PHE C O 1
ATOM 4824 N N . TYR C 1 99 ? -27.94812 88.93362 -36.36128 1.000 159.29957 134 TYR C N 1
ATOM 4825 C CA . TYR C 1 99 ? -28.70421 87.83718 -35.77718 1.000 159.48899 134 TYR C CA 1
ATOM 4826 C C . TYR C 1 99 ? -29.51003 87.13144 -36.85995 1.000 158.48005 134 TYR C C 1
ATOM 4827 O O . TYR C 1 99 ? -29.94552 87.75150 -37.83471 1.000 166.00833 134 TYR C O 1
ATOM 4836 N N . SER C 1 100 ? -29.70699 85.82483 -36.67643 1.000 137.46079 135 SER C N 1
ATOM 4837 C CA . SER C 1 100 ? -30.53952 85.04003 -37.58031 1.000 133.71212 135 SER C CA 1
ATOM 4838 C C . SER C 1 100 ? -30.88037 83.67982 -36.98242 1.000 130.30277 135 SER C C 1
ATOM 4839 O O . SER C 1 100 ? -30.02103 82.79583 -36.90252 1.000 116.62130 135 SER C O 1
ATOM 4842 N N . ASP C 1 101 ? -32.13269 83.51500 -36.55313 1.000 133.66072 136 ASP C N 1
ATOM 4843 C CA . ASP C 1 101 ? -32.67117 82.23362 -36.09426 1.000 122.05787 136 ASP C CA 1
ATOM 4844 C C . ASP C 1 101 ? -31.89945 81.69538 -34.88547 1.000 118.89036 136 ASP C C 1
ATOM 4845 O O . ASP C 1 101 ? -31.37485 80.57983 -34.89067 1.000 110.65213 136 ASP C O 1
ATOM 4850 N N . GLY C 1 102 ? -31.83887 82.51782 -33.83810 1.000 124.38646 137 GLY C N 1
ATOM 4851 C CA . GLY C 1 102 ? -31.36600 82.07929 -32.54250 1.000 122.90719 137 GLY C CA 1
ATOM 4852 C C . GLY C 1 102 ? -29.88283 82.23761 -32.27741 1.000 118.77200 137 GLY C C 1
ATOM 4853 O O . GLY C 1 102 ? -29.46006 82.06937 -31.12624 1.000 106.97175 137 GLY C O 1
ATOM 4854 N N . GLU C 1 103 ? -29.07432 82.54795 -33.28803 1.000 121.59754 138 GLU C N 1
ATOM 4855 C CA . GLU C 1 103 ? -27.63588 82.67524 -33.10003 1.000 117.11845 138 GLU C CA 1
ATOM 4856 C C . GLU C 1 103 ? -27.15288 84.01914 -33.62563 1.000 117.45210 138 GLU C C 1
ATOM 4857 O O . GLU C 1 103 ? -27.64297 84.51277 -34.64586 1.000 124.77884 138 GLU C O 1
ATOM 4863 N N . ILE C 1 104 ? -26.18894 84.60455 -32.91827 1.000 104.17053 139 ILE C N 1
ATOM 4864 C CA . ILE C 1 104 ? -25.61163 85.89962 -33.26051 1.000 109.82818 139 ILE C CA 1
ATOM 4865 C C . ILE C 1 104 ? -24.21240 85.67189 -33.81389 1.000 100.81806 139 ILE C C 1
ATOM 4866 O O . ILE C 1 104 ? -23.39690 84.97959 -33.19235 1.000 90.25721 139 ILE C O 1
ATOM 4871 N N . SER C 1 105 ? -23.93606 86.25224 -34.97821 1.000 100.19965 140 SER C N 1
ATOM 4872 C CA . SER C 1 105 ? -22.63547 86.15048 -35.62570 1.000 91.11699 140 SER C CA 1
ATOM 4873 C C . SER C 1 105 ? -21.89897 87.47588 -35.49622 1.000 104.71475 140 SER C C 1
ATOM 4874 O O . SER C 1 105 ? -22.46088 88.53388 -35.79646 1.000 109.22719 140 SER C O 1
ATOM 4877 N N . ILE C 1 106 ? -20.64705 87.41466 -35.05043 1.000 100.75287 141 ILE C N 1
ATOM 4878 C CA . ILE C 1 106 ? -19.79210 88.58844 -34.91108 1.000 108.57814 141 ILE C CA 1
ATOM 4879 C C . ILE C 1 106 ? -18.59524 88.40368 -35.83284 1.000 108.10974 141 ILE C C 1
ATOM 4880 O O . ILE C 1 106 ? -17.82631 87.44689 -35.67531 1.000 106.54064 141 ILE C O 1
ATOM 4885 N N . CYS C 1 107 ? -18.43929 89.31269 -36.79119 1.000 112.23139 142 CYS C N 1
ATOM 4886 C CA . CYS C 1 107 ? -17.35221 89.25667 -37.75967 1.000 114.15257 142 CYS C CA 1
ATOM 4887 C C . CYS C 1 107 ? -16.27011 90.25595 -37.37292 1.000 111.89213 142 CYS C C 1
ATOM 4888 O O . CYS C 1 107 ? -16.55120 91.44646 -37.19845 1.000 111.29499 142 CYS C O 1
ATOM 4890 N N . MET C 1 108 ? -15.03604 89.77008 -37.24481 1.000 118.85386 143 MET C N 1
ATOM 4891 C CA . MET C 1 108 ? -13.91208 90.59612 -36.82879 1.000 120.49832 143 MET C CA 1
ATOM 4892 C C . MET C 1 108 ? -12.69319 90.23974 -37.67114 1.000 122.50884 143 MET C C 1
ATOM 4893 O O . MET C 1 108 ? -12.72935 89.32720 -38.50284 1.000 123.60028 143 MET C O 1
ATOM 4895 N N . GLU C 1 109 ? -11.60273 90.97027 -37.44602 1.000 117.45778 144 GLU C N 1
ATOM 4896 C CA . GLU C 1 109 ? -10.38161 90.76271 -38.21337 1.000 112.17866 144 GLU C CA 1
ATOM 4897 C C . GLU C 1 109 ? -9.73707 89.43181 -37.84569 1.000 113.29883 144 GLU C C 1
ATOM 4898 O O . GLU C 1 109 ? -9.62328 89.08737 -36.66526 1.000 108.31406 144 GLU C O 1
ATOM 4900 N N . HIS C 1 110 ? -9.31014 88.68736 -38.86191 1.000 126.40767 145 HIS C N 1
ATOM 4901 C CA . HIS C 1 110 ? -8.67645 87.39512 -38.64725 1.000 122.73897 145 HIS C CA 1
ATOM 4902 C C . HIS C 1 110 ? -7.23303 87.57197 -38.19444 1.000 122.20851 145 HIS C C 1
ATOM 4903 O O . HIS C 1 110 ? -6.48656 88.38519 -38.74680 1.000 123.60279 145 HIS C O 1
ATOM 4910 N N . MET C 1 111 ? -6.84487 86.80211 -37.18131 1.000 111.21859 146 MET C N 1
ATOM 4911 C CA . MET C 1 111 ? -5.48531 86.80566 -36.64507 1.000 112.10258 146 MET C CA 1
ATOM 4912 C C . MET C 1 111 ? -4.89463 85.42114 -36.89505 1.000 113.29258 146 MET C C 1
ATOM 4913 O O . MET C 1 111 ? -5.24092 84.45730 -36.20462 1.000 112.73701 146 MET C O 1
ATOM 4918 N N . ASP C 1 112 ? -3.99989 85.32634 -37.88214 1.000 114.62555 147 ASP C N 1
ATOM 4919 C CA . ASP C 1 112 ? -3.45992 84.04107 -38.31309 1.000 116.47304 147 ASP C CA 1
ATOM 4920 C C . ASP C 1 112 ? -2.62671 83.34686 -37.24322 1.000 119.57077 147 ASP C C 1
ATOM 4921 O O . ASP C 1 112 ? -2.34073 82.15348 -37.38824 1.000 124.82164 147 ASP C O 1
ATOM 4923 N N . GLY C 1 113 ? -2.22585 84.05245 -36.18716 1.000 122.56700 148 GLY C N 1
ATOM 4924 C CA . GLY C 1 113 ? -1.50662 83.42904 -35.09533 1.000 116.84949 148 GLY C CA 1
ATOM 4925 C C . GLY C 1 113 ? -2.37243 82.85785 -33.99897 1.000 113.99917 148 GLY C C 1
ATOM 4926 O O . GLY C 1 113 ? -1.87080 82.12410 -33.14221 1.000 111.14619 148 GLY C O 1
ATOM 4927 N N . GLY C 1 114 ? -3.66536 83.17187 -34.00436 1.000 110.20443 149 GLY C N 1
ATOM 4928 C CA . GLY C 1 114 ? -4.56198 82.67980 -32.98071 1.000 107.99701 149 GLY C CA 1
ATOM 4929 C C . GLY C 1 114 ? -4.40436 83.43400 -31.67222 1.000 101.14358 149 GLY C C 1
ATOM 4930 O O . GLY C 1 114 ? -3.89238 84.55709 -31.61506 1.000 105.63282 149 GLY C O 1
ATOM 4931 N N . SER C 1 115 ? -4.86331 82.79593 -30.60258 1.000 97.42001 150 SER C N 1
ATOM 4932 C CA . SER C 1 115 ? -4.71839 83.34652 -29.26518 1.000 103.20074 150 SER C CA 1
ATOM 4933 C C . SER C 1 115 ? -3.43713 82.83007 -28.62087 1.000 106.78061 150 SER C C 1
ATOM 4934 O O . SER C 1 115 ? -2.89931 81.78723 -29.00024 1.000 100.33120 150 SER C O 1
ATOM 4937 N N . LEU C 1 116 ? -2.94810 83.58018 -27.63036 1.000 101.52821 151 LEU C N 1
ATOM 4938 C CA . LEU C 1 116 ? -1.76244 83.14571 -26.90175 1.000 99.69607 151 LEU C CA 1
ATOM 4939 C C . LEU C 1 116 ? -2.00063 81.84790 -26.14320 1.000 100.96183 151 LEU C C 1
ATOM 4940 O O . LEU C 1 116 ? -1.03876 81.12738 -25.85704 1.000 102.04054 151 LEU C O 1
ATOM 4945 N N . ASP C 1 117 ? -3.25673 81.53561 -25.81239 1.000 103.87426 152 ASP C N 1
ATOM 4946 C CA . ASP C 1 117 ? -3.56958 80.23134 -25.23782 1.000 109.23228 152 ASP C CA 1
ATOM 4947 C C . ASP C 1 117 ? -3.18706 79.10776 -26.19234 1.000 109.57112 152 ASP C C 1
ATOM 4948 O O . ASP C 1 117 ? -2.68634 78.06122 -25.76415 1.000 104.79975 152 ASP C O 1
ATOM 4953 N N . GLN C 1 118 ? -3.41556 79.30704 -27.49203 1.000 123.48906 153 GLN C N 1
ATOM 4954 C CA . GLN C 1 118 ? -2.98965 78.32762 -28.48474 1.000 121.60070 153 GLN C CA 1
ATOM 4955 C C . GLN C 1 118 ? -1.48362 78.38504 -28.71169 1.000 123.08936 153 GLN C C 1
ATOM 4956 O O . GLN C 1 118 ? -0.84368 77.34754 -28.91622 1.000 122.10007 153 GLN C O 1
ATOM 4962 N N . VAL C 1 119 ? -0.90323 79.58713 -28.67598 1.000 115.43256 154 VAL C N 1
ATOM 4963 C CA . VAL C 1 119 ? 0.53611 79.72555 -28.87266 1.000 108.55839 154 VAL C CA 1
ATOM 4964 C C . VAL C 1 119 ? 1.30112 79.19322 -27.66676 1.000 106.62586 154 VAL C C 1
ATOM 4965 O O . VAL C 1 119 ? 2.40484 78.65272 -27.81258 1.000 104.66679 154 VAL C O 1
ATOM 4969 N N . LEU C 1 120 ? 0.73682 79.32833 -26.46329 1.000 109.77271 155 LEU C N 1
ATOM 4970 C CA . LEU C 1 120 ? 1.40130 78.80598 -25.27262 1.000 105.97925 155 LEU C CA 1
ATOM 4971 C C . LEU C 1 120 ? 1.47946 77.28484 -25.30494 1.000 110.79814 155 LEU C C 1
ATOM 4972 O O . LEU C 1 120 ? 2.47838 76.70005 -24.86933 1.000 110.19965 155 LEU C O 1
ATOM 4977 N N . LYS C 1 121 ? 0.43639 76.62697 -25.81802 1.000 116.14768 156 LYS C N 1
ATOM 4978 C CA . LYS C 1 121 ? 0.45011 75.17055 -25.90234 1.000 111.82905 156 LYS C CA 1
ATOM 4979 C C . LYS C 1 121 ? 1.52120 74.67192 -26.86371 1.000 110.32657 156 LYS C C 1
ATOM 4980 O O . LYS C 1 121 ? 2.04127 73.56408 -26.68878 1.000 112.09107 156 LYS C O 1
ATOM 4982 N N . LYS C 1 122 ? 1.86537 75.46938 -27.87678 1.000 102.73205 157 LYS C N 1
ATOM 4983 C CA . LYS C 1 122 ? 2.89411 75.06225 -28.82702 1.000 98.82514 157 LYS C CA 1
ATOM 4984 C C . LYS C 1 122 ? 4.29141 75.39618 -28.31897 1.000 98.53035 157 LYS C C 1
ATOM 4985 O O . LYS C 1 122 ? 5.23222 74.62312 -28.53081 1.000 89.15969 157 LYS C O 1
ATOM 4987 N N . ALA C 1 123 ? 4.44625 76.53750 -27.64659 1.000 93.30459 158 ALA C N 1
ATOM 4988 C CA . ALA C 1 123 ? 5.75642 76.95599 -27.16661 1.000 89.97258 158 ALA C CA 1
ATOM 4989 C C . ALA C 1 123 ? 6.13323 76.31993 -25.83607 1.000 90.45993 158 ALA C C 1
ATOM 4990 O O . ALA C 1 123 ? 7.32345 76.26441 -25.50818 1.000 97.80142 158 ALA C O 1
ATOM 4992 N N . GLY C 1 124 ? 5.15923 75.83848 -25.06854 1.000 95.93184 159 GLY C N 1
ATOM 4993 C CA . GLY C 1 124 ? 5.43508 75.34102 -23.73569 1.000 92.83527 159 GLY C CA 1
ATOM 4994 C C . GLY C 1 124 ? 5.53397 76.47497 -22.73776 1.000 91.35396 159 GLY C C 1
ATOM 4995 O O . GLY C 1 124 ? 4.76438 76.53767 -21.77569 1.000 94.74101 159 GLY C O 1
ATOM 4996 N N . ARG C 1 125 ? 6.48426 77.37939 -22.96191 1.000 108.19690 160 ARG C N 1
ATOM 4997 C CA . ARG C 1 125 ? 6.60410 78.60381 -22.18681 1.000 104.97395 160 ARG C CA 1
ATOM 4998 C C . ARG C 1 125 ? 6.92138 79.75385 -23.12870 1.000 109.48758 160 ARG C C 1
ATOM 4999 O O . ARG C 1 125 ? 7.62035 79.58210 -24.13077 1.000 115.80223 160 ARG C O 1
ATOM 5007 N N . ILE C 1 126 ? 6.39660 80.92625 -22.79963 1.000 93.26939 161 ILE C N 1
ATOM 5008 C CA . ILE C 1 126 ? 6.63344 82.14506 -23.56682 1.000 95.29030 161 ILE C CA 1
ATOM 5009 C C . ILE C 1 126 ? 7.79409 82.88659 -22.91240 1.000 103.04946 161 ILE C C 1
ATOM 5010 O O . ILE C 1 126 ? 7.73431 83.15509 -21.70250 1.000 97.74434 161 ILE C O 1
ATOM 5015 N N . PRO C 1 127 ? 8.85514 83.21820 -23.64869 1.000 102.01735 162 PRO C N 1
ATOM 5016 C CA . PRO C 1 127 ? 10.00115 83.89783 -23.03362 1.000 106.69582 162 PRO C CA 1
ATOM 5017 C C . PRO C 1 127 ? 9.60697 85.23899 -22.43143 1.000 107.27063 162 PRO C C 1
ATOM 5018 O O . PRO C 1 127 ? 8.61597 85.86184 -22.81936 1.000 107.46474 162 PRO C O 1
ATOM 5022 N N . GLU C 1 128 ? 10.41034 85.68009 -21.45909 1.000 109.20959 163 GLU C N 1
ATOM 5023 C CA . GLU C 1 128 ? 10.10729 86.92048 -20.75076 1.000 112.47358 163 GLU C CA 1
ATOM 5024 C C . GLU C 1 128 ? 10.13484 88.12038 -21.68916 1.000 114.83691 163 GLU C C 1
ATOM 5025 O O . GLU C 1 128 ? 9.29486 89.02185 -21.57888 1.000 112.28009 163 GLU C O 1
ATOM 5031 N N . GLN C 1 129 ? 11.09338 88.15025 -22.61922 1.000 143.42293 164 GLN C N 1
ATOM 5032 C CA . GLN C 1 129 ? 11.17893 89.26553 -23.55736 1.000 148.53997 164 GLN C CA 1
ATOM 5033 C C . GLN C 1 129 ? 9.91477 89.37561 -24.40116 1.000 149.11161 164 GLN C C 1
ATOM 5034 O O . GLN C 1 129 ? 9.46624 90.48339 -24.71930 1.000 145.64825 164 GLN C O 1
ATOM 5036 N N . ILE C 1 130 ? 9.32288 88.23697 -24.76894 1.000 117.05060 165 ILE C N 1
ATOM 5037 C CA . ILE C 1 130 ? 8.06841 88.26189 -25.51414 1.000 109.84168 165 ILE C CA 1
ATOM 5038 C C . ILE C 1 130 ? 6.93113 88.74857 -24.62534 1.000 107.07918 165 ILE C C 1
ATOM 5039 O O . ILE C 1 130 ? 6.07414 89.52776 -25.06117 1.000 106.74758 165 ILE C O 1
ATOM 5044 N N . LEU C 1 131 ? 6.90606 88.30280 -23.36516 1.000 103.26672 166 LEU C N 1
ATOM 5045 C CA . LEU C 1 131 ? 5.85609 88.72999 -22.44572 1.000 98.35284 166 LEU C CA 1
ATOM 5046 C C . LEU C 1 131 ? 5.92537 90.22524 -22.15893 1.000 101.73438 166 LEU C C 1
ATOM 5047 O O . LEU C 1 131 ? 4.90349 90.83447 -21.82394 1.000 90.67654 166 LEU C O 1
ATOM 5049 N N . GLY C 1 132 ? 7.10964 90.82975 -22.27751 1.000 102.56181 167 GLY C N 1
ATOM 5050 C CA . GLY C 1 132 ? 7.20679 92.27312 -22.13264 1.000 92.72948 167 GLY C CA 1
ATOM 5051 C C . GLY C 1 132 ? 6.51378 93.01210 -23.26046 1.000 97.61074 167 GLY C C 1
ATOM 5052 O O . GLY C 1 132 ? 5.81866 94.00557 -23.02985 1.000 96.54498 167 GLY C O 1
ATOM 5053 N N . LYS C 1 133 ? 6.69260 92.53817 -24.49643 1.000 98.03089 168 LYS C N 1
ATOM 5054 C CA . LYS C 1 133 ? 5.94367 93.09898 -25.61489 1.000 97.74047 168 LYS C CA 1
ATOM 5055 C C . LYS C 1 133 ? 4.45333 92.82746 -25.46626 1.000 98.73594 168 LYS C C 1
ATOM 5056 O O . LYS C 1 133 ? 3.62531 93.65162 -25.87193 1.000 97.43175 168 LYS C O 1
ATOM 5062 N N . VAL C 1 134 ? 4.09547 91.68020 -24.88564 1.000 93.02292 169 VAL C N 1
ATOM 5063 C CA . VAL C 1 134 ? 2.69191 91.37751 -24.62697 1.000 96.48590 169 VAL C CA 1
ATOM 5064 C C . VAL C 1 134 ? 2.13658 92.29861 -23.54852 1.000 97.76636 169 VAL C C 1
ATOM 5065 O O . VAL C 1 134 ? 1.02285 92.82272 -23.67442 1.000 99.46684 169 VAL C O 1
ATOM 5069 N N . SER C 1 135 ? 2.90090 92.51213 -22.47372 1.000 93.64534 170 SER C N 1
ATOM 5070 C CA . SER C 1 135 ? 2.43366 93.36766 -21.38755 1.000 97.39426 170 SER C CA 1
ATOM 5071 C C . SER C 1 135 ? 2.19968 94.79407 -21.86749 1.000 92.16693 170 SER C C 1
ATOM 5072 O O . SER C 1 135 ? 1.27394 95.46848 -21.40301 1.000 98.76254 170 SER C O 1
ATOM 5075 N N . ILE C 1 136 ? 3.02419 95.26854 -22.80232 1.000 108.51066 171 ILE C N 1
ATOM 5076 C CA . ILE C 1 136 ? 2.88114 96.63443 -23.29734 1.000 114.12868 171 ILE C CA 1
ATOM 5077 C C . ILE C 1 136 ? 1.59064 96.78166 -24.09508 1.000 105.59461 171 ILE C C 1
ATOM 5078 O O . ILE C 1 136 ? 0.84401 97.75301 -23.92598 1.000 105.43178 171 ILE C O 1
ATOM 5080 N N . ALA C 1 137 ? 1.30670 95.81718 -24.97403 1.000 103.86341 172 ALA C N 1
ATOM 5081 C CA . ALA C 1 137 ? 0.11810 95.90947 -25.81546 1.000 106.54526 172 ALA C CA 1
ATOM 5082 C C . ALA C 1 137 ? -1.16532 95.79421 -25.00290 1.000 106.82173 172 ALA C C 1
ATOM 5083 O O . ALA C 1 137 ? -2.17304 96.42108 -25.34977 1.000 107.96150 172 ALA C O 1
ATOM 5085 N N . VAL C 1 138 ? -1.15302 95.00332 -23.92789 1.000 101.07723 173 VAL C N 1
ATOM 5086 C CA . VAL C 1 138 ? -2.34371 94.87282 -23.09365 1.000 103.97347 173 VAL C CA 1
ATOM 5087 C C . VAL C 1 138 ? -2.59596 96.15955 -22.31834 1.000 102.64306 173 VAL C C 1
ATOM 5088 O O . VAL C 1 138 ? -3.74099 96.61025 -22.19190 1.000 92.61571 173 VAL C O 1
ATOM 5090 N N . ILE C 1 139 ? -1.53448 96.77004 -21.78723 1.000 107.70853 174 ILE C N 1
ATOM 5091 C CA . ILE C 1 139 ? -1.68157 98.03090 -21.06682 1.000 105.53256 174 ILE C CA 1
ATOM 5092 C C . ILE C 1 139 ? -2.13577 99.13647 -22.01180 1.000 110.16260 174 ILE C C 1
ATOM 5093 O O . ILE C 1 139 ? -3.01127 99.94172 -21.67197 1.000 104.10555 174 ILE C O 1
ATOM 5098 N N . LYS C 1 140 ? -1.55582 99.19099 -23.21350 1.000 129.14528 175 LYS C N 1
ATOM 5099 C CA . LYS C 1 140 ? -1.96219 100.20291 -24.18342 1.000 125.00562 175 LYS C CA 1
ATOM 5100 C C . LYS C 1 140 ? -3.37244 99.94122 -24.69692 1.000 128.10555 175 LYS C C 1
ATOM 5101 O O . LYS C 1 140 ? -4.13682 100.88368 -24.93499 1.000 125.74119 175 LYS C O 1
ATOM 5103 N N . GLY C 1 141 ? -3.73421 98.66930 -24.87537 1.000 120.60028 176 GLY C N 1
ATOM 5104 C CA . GLY C 1 141 ? -5.07781 98.35156 -25.32960 1.000 108.71160 176 GLY C CA 1
ATOM 5105 C C . GLY C 1 141 ? -6.13713 98.68952 -24.29859 1.000 106.42625 176 GLY C C 1
ATOM 5106 O O . GLY C 1 141 ? -7.20890 99.19730 -24.64035 1.000 106.57447 176 GLY C O 1
ATOM 5107 N N . LEU C 1 142 ? -5.85419 98.41428 -23.02316 1.000 116.91184 177 LEU C N 1
ATOM 5108 C CA . LEU C 1 142 ? -6.79792 98.76461 -21.96695 1.000 117.59210 177 LEU C CA 1
ATOM 5109 C C . LEU C 1 142 ? -6.90091 100.27538 -21.80032 1.000 120.89003 177 LEU C C 1
ATOM 5110 O O . LEU C 1 142 ? -7.99351 100.80704 -21.56948 1.000 120.57582 177 LEU C O 1
ATOM 5112 N N . THR C 1 143 ? -5.77367 100.98271 -21.91672 1.000 118.94215 178 THR C N 1
ATOM 5113 C CA . THR C 1 143 ? -5.79674 102.43749 -21.80289 1.000 113.42634 178 THR C CA 1
ATOM 5114 C C . THR C 1 143 ? -6.60162 103.06541 -22.93345 1.000 113.17875 178 THR C C 1
ATOM 5115 O O . THR C 1 143 ? -7.28665 104.07516 -22.73131 1.000 102.90112 178 THR C O 1
ATOM 5117 N N . TYR C 1 144 ? -6.53102 102.48210 -24.13287 1.000 117.07814 179 TYR C N 1
ATOM 5118 C CA . TYR C 1 144 ? -7.33747 102.98127 -25.24172 1.000 115.37850 179 TYR C CA 1
ATOM 5119 C C . TYR C 1 144 ? -8.82487 102.81294 -24.95943 1.000 117.07048 179 TYR C C 1
ATOM 5120 O O . TYR C 1 144 ? -9.62171 103.71930 -25.22700 1.000 118.84980 179 TYR C O 1
ATOM 5129 N N . LEU C 1 145 ? -9.21866 101.65873 -24.41647 1.000 106.03695 180 LEU C N 1
ATOM 5130 C CA . LEU C 1 145 ? -10.63077 101.41768 -24.14015 1.000 114.80541 180 LEU C CA 1
ATOM 5131 C C . LEU C 1 145 ? -11.13954 102.27909 -22.99165 1.000 117.93079 180 LEU C C 1
ATOM 5132 O O . LEU C 1 145 ? -12.33420 102.59233 -22.93690 1.000 122.98506 180 LEU C O 1
ATOM 5137 N N . ARG C 1 146 ? -10.25692 102.67491 -22.07327 1.000 115.27270 181 ARG C N 1
ATOM 5138 C CA . ARG C 1 146 ? -10.69448 103.41663 -20.89584 1.000 118.34780 181 ARG C CA 1
ATOM 5139 C C . ARG C 1 146 ? -10.79572 104.91243 -21.16979 1.000 125.39674 181 ARG C C 1
ATOM 5140 O O . ARG C 1 146 ? -11.70696 105.57685 -20.66412 1.000 123.52481 181 ARG C O 1
ATOM 5142 N N . GLU C 1 147 ? -9.87302 105.46149 -21.95786 1.000 123.22952 182 GLU C N 1
ATOM 5143 C CA . GLU C 1 147 ? -9.86335 106.89677 -22.21431 1.000 127.87445 182 GLU C CA 1
ATOM 5144 C C . GLU C 1 147 ? -10.67001 107.27238 -23.44894 1.000 125.41632 182 GLU C C 1
ATOM 5145 O O . GLU C 1 147 ? -11.36913 108.29138 -23.44620 1.000 119.68003 182 GLU C O 1
ATOM 5147 N N . LYS C 1 148 ? -10.59068 106.46777 -24.50643 1.000 127.79023 183 LYS C N 1
ATOM 5148 C CA . LYS C 1 148 ? -11.29769 106.79199 -25.73671 1.000 126.65478 183 LYS C CA 1
ATOM 5149 C C . LYS C 1 148 ? -12.73438 106.28286 -25.74421 1.000 121.70185 183 LYS C C 1
ATOM 5150 O O . LYS C 1 148 ? -13.56130 106.82334 -26.48405 1.000 122.18463 183 LYS C O 1
ATOM 5152 N N . HIS C 1 149 ? -13.05836 105.27123 -24.93324 1.000 115.72895 184 HIS C N 1
ATOM 5153 C CA . HIS C 1 149 ? -14.38647 104.67765 -24.95548 1.000 114.26023 184 HIS C CA 1
ATOM 5154 C C . HIS C 1 149 ? -14.99084 104.45454 -23.57427 1.000 127.07860 184 HIS C C 1
ATOM 5155 O O . HIS C 1 149 ? -16.16302 104.06946 -23.48907 1.000 137.19841 184 HIS C O 1
ATOM 5162 N N . LYS C 1 150 ? -14.22849 104.67676 -22.50192 1.000 125.37300 185 LYS C N 1
ATOM 5163 C CA . LYS C 1 150 ? -14.75348 104.71919 -21.13429 1.000 129.83958 185 LYS C CA 1
ATOM 5164 C C . LYS C 1 150 ? -15.56159 103.46913 -20.79604 1.000 137.25019 185 LYS C C 1
ATOM 5165 O O . LYS C 1 150 ? -16.62140 103.53364 -20.16767 1.000 134.11134 185 LYS C O 1
ATOM 5167 N N . ILE C 1 151 ? -15.05530 102.31673 -21.22415 1.000 154.63019 186 ILE C N 1
ATOM 5168 C CA . ILE C 1 151 ? -15.64519 101.03797 -20.85171 1.000 155.04700 186 ILE C CA 1
ATOM 5169 C C . ILE C 1 151 ? -14.59621 100.20979 -20.12541 1.000 160.01611 186 ILE C C 1
ATOM 5170 O O . ILE C 1 151 ? -13.66956 100.75659 -19.51681 1.000 160.62703 186 ILE C O 1
ATOM 5175 N N . MET C 1 152 ? -14.73855 98.88840 -20.17204 1.000 139.86759 187 MET C N 1
ATOM 5176 C CA . MET C 1 152 ? -13.80319 97.98677 -19.51688 1.000 127.01409 187 MET C CA 1
ATOM 5177 C C . MET C 1 152 ? -13.55555 96.79852 -20.43579 1.000 116.03699 187 MET C C 1
ATOM 5178 O O . MET C 1 152 ? -14.13624 96.69866 -21.51985 1.000 119.45423 187 MET C O 1
ATOM 5183 N N . HIS C 1 153 ? -12.67812 95.89186 -20.00518 1.000 95.74349 188 HIS C N 1
ATOM 5184 C CA . HIS C 1 153 ? -12.44063 94.65801 -20.74498 1.000 98.15644 188 HIS C CA 1
ATOM 5185 C C . HIS C 1 153 ? -13.13745 93.45571 -20.12488 1.000 100.68740 188 HIS C C 1
ATOM 5186 O O . HIS C 1 153 ? -13.67934 92.61915 -20.85406 1.000 101.16669 188 HIS C O 1
ATOM 5193 N N . ARG C 1 154 ? -13.10276 93.33777 -18.79615 1.000 99.04730 189 ARG C N 1
ATOM 5194 C CA . ARG C 1 154 ? -13.90998 92.38167 -18.04302 1.000 93.34616 189 ARG C CA 1
ATOM 5195 C C . ARG C 1 154 ? -13.53510 90.92034 -18.27662 1.000 98.91492 189 ARG C C 1
ATOM 5196 O O . ARG C 1 154 ? -14.00477 90.04376 -17.54412 1.000 97.50221 189 ARG C O 1
ATOM 5198 N N . ASP C 1 155 ? -12.69655 90.63184 -19.26688 1.000 99.00487 190 ASP C N 1
ATOM 5199 C CA . ASP C 1 155 ? -12.40917 89.24139 -19.60544 1.000 101.71592 190 ASP C CA 1
ATOM 5200 C C . ASP C 1 155 ? -11.01162 89.11081 -20.21242 1.000 104.91308 190 ASP C C 1
ATOM 5201 O O . ASP C 1 155 ? -10.82259 88.61082 -21.31948 1.000 103.83515 190 ASP C O 1
ATOM 5206 N N . VAL C 1 156 ? -9.99504 89.54491 -19.47391 1.000 122.40210 191 VAL C N 1
ATOM 5207 C CA . VAL C 1 156 ? -8.61588 89.43015 -19.93621 1.000 119.09859 191 VAL C CA 1
ATOM 5208 C C . VAL C 1 156 ? -8.08176 88.04962 -19.57758 1.000 118.31169 191 VAL C C 1
ATOM 5209 O O . VAL C 1 156 ? -8.14287 87.62846 -18.41645 1.000 120.57433 191 VAL C O 1
ATOM 5211 N N . LYS C 1 157 ? -7.56178 87.34288 -20.57374 1.000 98.20251 192 LYS C N 1
ATOM 5212 C CA . LYS C 1 157 ? -6.96665 86.02598 -20.38794 1.000 95.25924 192 LYS C CA 1
ATOM 5213 C C . LYS C 1 157 ? -6.26117 85.63526 -21.68628 1.000 97.61859 192 LYS C C 1
ATOM 5214 O O . LYS C 1 157 ? -6.51478 86.24202 -22.73134 1.000 80.62451 192 LYS C O 1
ATOM 5220 N N . PRO C 1 158 ? -5.35898 84.64537 -21.63703 1.000 91.81494 193 PRO C N 1
ATOM 5221 C CA . PRO C 1 158 ? -4.64954 84.23883 -22.86411 1.000 91.65362 193 PRO C CA 1
ATOM 5222 C C . PRO C 1 158 ? -5.56580 83.88594 -24.02330 1.000 102.07733 193 PRO C C 1
ATOM 5223 O O . PRO C 1 158 ? -5.17951 84.06937 -25.18464 1.000 106.85609 193 PRO C O 1
ATOM 5227 N N . SER C 1 159 ? -6.77120 83.38606 -23.74494 1.000 110.92655 194 SER C N 1
ATOM 5228 C CA . SER C 1 159 ? -7.71574 83.07289 -24.80862 1.000 105.68914 194 SER C CA 1
ATOM 5229 C C . SER C 1 159 ? -8.18643 84.31571 -25.55353 1.000 103.92931 194 SER C C 1
ATOM 5230 O O . SER C 1 159 ? -8.70899 84.19460 -26.66698 1.000 102.70748 194 SER C O 1
ATOM 5233 N N . ASN C 1 160 ? -8.01567 85.50345 -24.96899 1.000 100.17894 195 ASN C N 1
ATOM 5234 C CA . ASN C 1 160 ? -8.49048 86.74757 -25.56431 1.000 101.31696 195 ASN C CA 1
ATOM 5235 C C . ASN C 1 160 ? -7.34621 87.68912 -25.92691 1.000 100.96115 195 ASN C C 1
ATOM 5236 O O . ASN C 1 160 ? -7.56180 88.89725 -26.06570 1.000 97.74218 195 ASN C O 1
ATOM 5241 N N . ILE C 1 161 ? -6.13409 87.16222 -26.07417 1.000 116.64475 196 ILE C N 1
ATOM 5242 C CA . ILE C 1 161 ? -4.97721 87.92600 -26.52692 1.000 124.67877 196 ILE C CA 1
ATOM 5243 C C . ILE C 1 161 ? -4.52957 87.30993 -27.84462 1.000 129.29102 196 ILE C C 1
ATOM 5244 O O . ILE C 1 161 ? -3.93055 86.22680 -27.85943 1.000 124.47002 196 ILE C O 1
ATOM 5246 N N . LEU C 1 162 ? -4.81972 87.99148 -28.94841 1.000 109.65993 197 LEU C N 1
ATOM 5247 C CA . LEU C 1 162 ? -4.57316 87.46454 -30.28178 1.000 100.57444 197 LEU C CA 1
ATOM 5248 C C . LEU C 1 162 ? -3.29467 88.04649 -30.87317 1.000 106.85511 197 LEU C C 1
ATOM 5249 O O . LEU C 1 162 ? -2.91799 89.18727 -30.59243 1.000 98.63808 197 LEU C O 1
ATOM 5251 N N . VAL C 1 163 ? -2.63111 87.24161 -31.70480 1.000 117.16016 198 VAL C N 1
ATOM 5252 C CA . VAL C 1 163 ? -1.41539 87.64067 -32.39858 1.000 117.07076 198 VAL C CA 1
ATOM 5253 C C . VAL C 1 163 ? -1.52517 87.21263 -33.85570 1.000 127.98015 198 VAL C C 1
ATOM 5254 O O . VAL C 1 163 ? -2.36918 86.39445 -34.22693 1.000 120.86602 198 VAL C O 1
ATOM 5256 N N . ASN C 1 164 ? -0.65376 87.78223 -34.68581 1.000 158.84919 199 ASN C N 1
ATOM 5257 C CA . ASN C 1 164 ? -0.63565 87.48696 -36.11050 1.000 157.43602 199 ASN C CA 1
ATOM 5258 C C . ASN C 1 164 ? 0.80747 87.41781 -36.58964 1.000 157.98617 199 ASN C C 1
ATOM 5259 O O . ASN C 1 164 ? 1.74707 87.73192 -35.85362 1.000 160.43706 199 ASN C O 1
ATOM 5261 N N . SER C 1 165 ? 0.97273 87.00026 -37.84793 1.000 141.70045 200 SER C N 1
ATOM 5262 C CA . SER C 1 165 ? 2.31015 86.83648 -38.40997 1.000 130.39723 200 SER C CA 1
ATOM 5263 C C . SER C 1 165 ? 3.06608 88.15883 -38.44863 1.000 131.77435 200 SER C C 1
ATOM 5264 O O . SER C 1 165 ? 4.28067 88.19378 -38.22010 1.000 136.03743 200 SER C O 1
ATOM 5267 N N . ARG C 1 166 ? 2.36475 89.25964 -38.72522 1.000 124.04634 201 ARG C N 1
ATOM 5268 C CA . ARG C 1 166 ? 3.00248 90.56719 -38.83140 1.000 113.84172 201 ARG C CA 1
ATOM 5269 C C . ARG C 1 166 ? 3.49745 91.10296 -37.49385 1.000 117.88362 201 ARG C C 1
ATOM 5270 O O . ARG C 1 166 ? 3.99988 92.23144 -37.45057 1.000 114.28900 201 ARG C O 1
ATOM 5272 N N . GLY C 1 167 ? 3.36960 90.33723 -36.41383 1.000 133.19048 202 GLY C N 1
ATOM 5273 C CA . GLY C 1 167 ? 3.84908 90.75188 -35.11399 1.000 131.79738 202 GLY C CA 1
ATOM 5274 C C . GLY C 1 167 ? 2.90583 91.62533 -34.32108 1.000 130.99335 202 GLY C C 1
ATOM 5275 O O . GLY C 1 167 ? 3.31449 92.16521 -33.28610 1.000 131.26525 202 GLY C O 1
ATOM 5276 N N . GLU C 1 168 ? 1.66246 91.78321 -34.76591 1.000 115.67992 203 GLU C N 1
ATOM 5277 C CA . GLU C 1 168 ? 0.70583 92.62172 -34.05977 1.000 110.46599 203 GLU C CA 1
ATOM 5278 C C . GLU C 1 168 ? 0.13990 91.88975 -32.85057 1.000 123.37007 203 GLU C C 1
ATOM 5279 O O . GLU C 1 168 ? -0.08624 90.67678 -32.88708 1.000 122.49192 203 GLU C O 1
ATOM 5281 N N . ILE C 1 169 ? -0.08603 92.63800 -31.77466 1.000 126.34664 204 ILE C N 1
ATOM 5282 C CA . ILE C 1 169 ? -0.68105 92.11599 -30.54978 1.000 122.76031 204 ILE C CA 1
ATOM 5283 C C . ILE C 1 169 ? -1.92645 92.93917 -30.25406 1.000 122.15997 204 ILE C C 1
ATOM 5284 O O . ILE C 1 169 ? -1.83192 94.14662 -29.99767 1.000 122.58766 204 ILE C O 1
ATOM 5286 N N . LYS C 1 170 ? -3.08869 92.29106 -30.29325 1.000 115.92067 205 LYS C N 1
ATOM 5287 C CA . LYS C 1 170 ? -4.36720 92.96041 -30.11238 1.000 102.38025 205 LYS C CA 1
ATOM 5288 C C . LYS C 1 170 ? -5.22372 92.17844 -29.12593 1.000 104.66848 205 LYS C C 1
ATOM 5289 O O . LYS C 1 170 ? -4.94455 91.02139 -28.80036 1.000 107.63632 205 LYS C O 1
ATOM 5291 N N . LEU C 1 171 ? -6.28309 92.82827 -28.65456 1.000 109.40273 206 LEU C N 1
ATOM 5292 C CA . LEU C 1 171 ? -7.20093 92.25248 -27.68534 1.000 99.79654 206 LEU C CA 1
ATOM 5293 C C . LEU C 1 171 ? -8.57905 92.06620 -28.30689 1.000 106.50555 206 LEU C C 1
ATOM 5294 O O . LEU C 1 171 ? -8.94014 92.72216 -29.28818 1.000 105.73858 206 LEU C O 1
ATOM 5296 N N . CYS C 1 172 ? -9.34961 91.15546 -27.71702 1.000 104.96827 207 CYS C N 1
ATOM 5297 C CA . CYS C 1 172 ? -10.69220 90.86278 -28.19364 1.000 104.57789 207 CYS C CA 1
ATOM 5298 C C . CYS C 1 172 ? -11.54929 90.41517 -27.01868 1.000 107.13907 207 CYS C C 1
ATOM 5299 O O . CYS C 1 172 ? -11.05235 90.16468 -25.91729 1.000 105.05584 207 CYS C O 1
ATOM 5302 N N . ASP C 1 173 ? -12.85528 90.32185 -27.27332 1.000 107.78281 208 ASP C N 1
ATOM 5303 C CA . ASP C 1 173 ? -13.83164 89.80651 -26.31307 1.000 107.56398 208 ASP C CA 1
ATOM 5304 C C . ASP C 1 173 ? -13.83723 90.62762 -25.02171 1.000 107.56602 208 ASP C C 1
ATOM 5305 O O . ASP C 1 173 ? -13.56421 90.12407 -23.93024 1.000 103.96659 208 ASP C O 1
ATOM 5310 N N . PHE C 1 174 ? -14.16114 91.90858 -25.16011 1.000 109.91043 209 PHE C N 1
ATOM 5311 C CA . PHE C 1 174 ? -14.37292 92.76338 -24.00263 1.000 104.72071 209 PHE C CA 1
ATOM 5312 C C . PHE C 1 174 ? -15.81794 93.24712 -23.97332 1.000 96.08043 209 PHE C C 1
ATOM 5313 O O . PHE C 1 174 ? -16.56373 93.11526 -24.94566 1.000 98.85320 209 PHE C O 1
ATOM 5321 N N . GLY C 1 175 ? -16.21463 93.79900 -22.82838 1.000 93.04838 210 GLY C N 1
ATOM 5322 C CA . GLY C 1 175 ? -17.59352 94.19635 -22.61852 1.000 87.90423 210 GLY C CA 1
ATOM 5323 C C . GLY C 1 175 ? -18.01136 95.43218 -23.38810 1.000 101.54006 210 GLY C C 1
ATOM 5324 O O . GLY C 1 175 ? -17.80315 96.55941 -22.92861 1.000 107.21760 210 GLY C O 1
ATOM 5325 N N . VAL C 1 176 ? -18.60753 95.23928 -24.56607 1.000 95.58980 211 VAL C N 1
ATOM 5326 C CA . VAL C 1 176 ? -19.06639 96.37051 -25.36439 1.000 92.61395 211 VAL C CA 1
ATOM 5327 C C . VAL C 1 176 ? -20.58892 96.40093 -25.34919 1.000 87.92207 211 VAL C C 1
ATOM 5328 O O . VAL C 1 176 ? -21.19971 97.46701 -25.48783 1.000 75.69005 211 VAL C O 1
ATOM 5332 N N . SER C 1 177 ? -21.21046 95.24106 -25.16688 1.000 98.37743 212 SER C N 1
ATOM 5333 C CA . SER C 1 177 ? -22.66366 95.12622 -25.11869 1.000 94.41977 212 SER C CA 1
ATOM 5334 C C . SER C 1 177 ? -23.04973 94.62032 -23.73482 1.000 95.84850 212 SER C C 1
ATOM 5335 O O . SER C 1 177 ? -22.76697 93.46912 -23.38721 1.000 97.73761 212 SER C O 1
ATOM 5337 N N . GLY C 1 178 ? -23.70340 95.48530 -22.95602 1.000 109.06866 213 GLY C N 1
ATOM 5338 C CA . GLY C 1 178 ? -23.94356 95.18093 -21.55493 1.000 114.08808 213 GLY C CA 1
ATOM 5339 C C . GLY C 1 178 ? -24.96021 94.07613 -21.34154 1.000 112.39495 213 GLY C C 1
ATOM 5340 O O . GLY C 1 178 ? -24.82455 93.26940 -20.41844 1.000 113.76264 213 GLY C O 1
ATOM 5341 N N . GLN C 1 179 ? -26.00325 94.03251 -22.17127 1.000 101.17396 214 GLN C N 1
ATOM 5342 C CA . GLN C 1 179 ? -26.98379 92.96174 -22.03686 1.000 108.69551 214 GLN C CA 1
ATOM 5343 C C . GLN C 1 179 ? -26.46035 91.64595 -22.59427 1.000 96.68895 214 GLN C C 1
ATOM 5344 O O . GLN C 1 179 ? -26.81520 90.57731 -22.08335 1.000 97.38765 214 GLN C O 1
ATOM 5350 N N . LEU C 1 180 ? -25.62092 91.70135 -23.63196 1.000 85.67662 215 LEU C N 1
ATOM 5351 C CA . LEU C 1 180 ? -24.88554 90.51183 -24.04446 1.000 89.73166 215 LEU C CA 1
ATOM 5352 C C . LEU C 1 180 ? -24.04258 89.96834 -22.89958 1.000 99.27666 215 LEU C C 1
ATOM 5353 O O . LEU C 1 180 ? -23.83752 88.75375 -22.80076 1.000 106.64854 215 LEU C O 1
ATOM 5358 N N . ILE C 1 181 ? -23.55445 90.84907 -22.02246 1.000 100.06927 216 ILE C N 1
ATOM 5359 C CA . ILE C 1 181 ? -22.86523 90.39657 -20.81713 1.000 101.29641 216 ILE C CA 1
ATOM 5360 C C . ILE C 1 181 ? -23.83060 89.64537 -19.90986 1.000 93.42024 216 ILE C C 1
ATOM 5361 O O . ILE C 1 181 ? -23.53828 88.53959 -19.43861 1.000 95.68220 216 ILE C O 1
ATOM 5366 N N . ASP C 1 182 ? -25.00030 90.23664 -19.65381 1.000 94.17263 217 ASP C N 1
ATOM 5367 C CA . ASP C 1 182 ? -25.99415 89.57724 -18.81423 1.000 99.42188 217 ASP C CA 1
ATOM 5368 C C . ASP C 1 182 ? -26.57969 88.34590 -19.49371 1.000 100.45977 217 ASP C C 1
ATOM 5369 O O . ASP C 1 182 ? -26.90056 87.36252 -18.81694 1.000 99.39853 217 ASP C O 1
ATOM 5374 N N . ALA C 1 183 ? -26.72545 88.37741 -20.82107 1.000 97.48789 218 ALA C N 1
ATOM 5375 C CA . ALA C 1 183 ? -27.23282 87.20927 -21.53352 1.000 91.28577 218 ALA C CA 1
ATOM 5376 C C . ALA C 1 183 ? -26.24250 86.05408 -21.47379 1.000 87.95566 218 ALA C C 1
ATOM 5377 O O . ALA C 1 183 ? -26.64026 84.89797 -21.28951 1.000 84.90438 218 ALA C O 1
ATOM 5379 N N . MET C 1 184 ? -24.95081 86.34373 -21.62568 1.000 76.84150 219 MET C N 1
ATOM 5380 C CA . MET C 1 184 ? -23.92706 85.30941 -21.55320 1.000 90.37331 219 MET C CA 1
ATOM 5381 C C . MET C 1 184 ? -23.64959 84.84621 -20.12925 1.000 96.63309 219 MET C C 1
ATOM 5382 O O . MET C 1 184 ? -22.83409 83.93695 -19.94134 1.000 90.13972 219 MET C O 1
ATOM 5387 N N . ALA C 1 185 ? -24.29365 85.44809 -19.12579 1.000 90.29927 220 ALA C N 1
ATOM 5388 C CA . ALA C 1 185 ? -24.21743 84.89896 -17.77720 1.000 90.33852 220 ALA C CA 1
ATOM 5389 C C . ALA C 1 185 ? -24.95227 83.56914 -17.68444 1.000 91.83233 220 ALA C C 1
ATOM 5390 O O . ALA C 1 185 ? -24.54888 82.68967 -16.91487 1.000 98.75647 220 ALA C O 1
ATOM 5392 N N . ASN C 1 186 ? -26.02485 83.40413 -18.46024 1.000 89.89358 221 ASN C N 1
ATOM 5393 C CA . ASN C 1 186 ? -26.73152 82.12882 -18.57156 1.000 90.95551 221 ASN C CA 1
ATOM 5394 C C . ASN C 1 186 ? -25.86790 81.18320 -19.40235 1.000 98.01495 221 ASN C C 1
ATOM 5395 O O . ASN C 1 186 ? -26.11856 80.92234 -20.58160 1.000 100.18319 221 ASN C O 1
ATOM 5400 N N . ALA C 1 187 ? -24.81795 80.66743 -18.76716 1.000 139.08264 222 ALA C N 1
ATOM 5401 C CA . ALA C 1 187 ? -23.86649 79.78548 -19.42327 1.000 144.37426 222 ALA C CA 1
ATOM 5402 C C . ALA C 1 187 ? -23.57326 78.60256 -18.51289 1.000 151.89474 222 ALA C C 1
ATOM 5403 O O . ALA C 1 187 ? -23.99776 78.55761 -17.35518 1.000 149.55411 222 ALA C O 1
ATOM 5405 N N . PHE C 1 188 ? -22.83427 77.63819 -19.05177 1.000 115.88018 223 PHE C N 1
ATOM 5406 C CA . PHE C 1 188 ? -22.49949 76.43299 -18.31393 1.000 104.14746 223 PHE C CA 1
ATOM 5407 C C . PHE C 1 188 ? -21.29658 76.68009 -17.40585 1.000 105.59276 223 PHE C C 1
ATOM 5408 O O . PHE C 1 188 ? -20.62531 77.71289 -17.47947 1.000 100.30767 223 PHE C O 1
ATOM 5416 N N . VAL C 1 189 ? -21.03126 75.70868 -16.53226 1.000 103.94727 224 VAL C N 1
ATOM 5417 C CA . VAL C 1 189 ? -19.91658 75.82449 -15.59861 1.000 100.39718 224 VAL C CA 1
ATOM 5418 C C . VAL C 1 189 ? -18.61211 75.84897 -16.37943 1.000 114.02203 224 VAL C C 1
ATOM 5419 O O . VAL C 1 189 ? -18.29558 74.90988 -17.11975 1.000 112.12137 224 VAL C O 1
ATOM 5423 N N . GLY C 1 190 ? -17.84850 76.92379 -16.21603 1.000 147.31810 225 GLY C N 1
ATOM 5424 C CA . GLY C 1 190 ? -16.59034 77.07446 -16.91227 1.000 149.36742 225 GLY C CA 1
ATOM 5425 C C . GLY C 1 190 ? -15.54544 76.08078 -16.43796 1.000 153.67957 225 GLY C C 1
ATOM 5426 O O . GLY C 1 190 ? -15.76446 75.25433 -15.55141 1.000 152.46649 225 GLY C O 1
ATOM 5427 N N . THR C 1 191 ? -14.36896 76.17596 -17.05480 1.000 137.25862 226 THR C N 1
ATOM 5428 C CA . THR C 1 191 ? -13.26453 75.27283 -16.76229 1.000 129.37166 226 THR C CA 1
ATOM 5429 C C . THR C 1 191 ? -12.10610 75.93345 -16.03328 1.000 127.81614 226 THR C C 1
ATOM 5430 O O . THR C 1 191 ? -11.38245 75.24766 -15.30856 1.000 126.13141 226 THR C O 1
ATOM 5434 N N . ARG C 1 192 ? -11.91018 77.23925 -16.20532 1.000 125.93301 227 ARG C N 1
ATOM 5435 C CA . ARG C 1 192 ? -10.82916 77.95420 -15.54280 1.000 115.65358 227 ARG C CA 1
ATOM 5436 C C . ARG C 1 192 ? -11.34560 79.29612 -15.04358 1.000 113.52837 227 ARG C C 1
ATOM 5437 O O . ARG C 1 192 ? -12.40906 79.76885 -15.45344 1.000 114.12859 227 ARG C O 1
ATOM 5439 N N . SER C 1 193 ? -10.57053 79.90839 -14.15017 1.000 88.18208 228 SER C N 1
ATOM 5440 C CA . SER C 1 193 ? -10.94634 81.15606 -13.49968 1.000 86.29918 228 SER C CA 1
ATOM 5441 C C . SER C 1 193 ? -9.83418 82.18035 -13.65995 1.000 91.91838 228 SER C C 1
ATOM 5442 O O . SER C 1 193 ? -8.65827 81.86345 -13.45401 1.000 84.56645 228 SER C O 1
ATOM 5445 N N . TYR C 1 194 ? -10.21286 83.41134 -14.01829 1.000 87.11088 229 TYR C N 1
ATOM 5446 C CA . TYR C 1 194 ? -9.26832 84.51470 -14.15573 1.000 78.96592 229 TYR C CA 1
ATOM 5447 C C . TYR C 1 194 ? -9.78473 85.78773 -13.49282 1.000 79.02078 229 TYR C C 1
ATOM 5448 O O . TYR C 1 194 ? -9.29923 86.88053 -13.80157 1.000 74.40333 229 TYR C O 1
ATOM 5457 N N . MET C 1 195 ? -10.75216 85.67093 -12.58696 1.000 75.48181 230 MET C N 1
ATOM 5458 C CA . MET C 1 195 ? -11.38030 86.83062 -11.97034 1.000 77.66156 230 MET C CA 1
ATOM 5459 C C . MET C 1 195 ? -10.63286 87.24909 -10.71125 1.000 73.76960 230 MET C C 1
ATOM 5460 O O . MET C 1 195 ? -10.12235 86.40777 -9.96690 1.000 63.27654 230 MET C O 1
ATOM 5465 N N . SER C 1 196 ? -10.57401 88.55908 -10.47973 1.000 90.33781 231 SER C N 1
ATOM 5466 C CA . SER C 1 196 ? -9.98878 89.07286 -9.25316 1.000 93.68725 231 SER C CA 1
ATOM 5467 C C . SER C 1 196 ? -10.87387 88.70647 -8.06177 1.000 95.31353 231 SER C C 1
ATOM 5468 O O . SER C 1 196 ? -12.08581 88.52806 -8.21275 1.000 87.03480 231 SER C O 1
ATOM 5471 N N . PRO C 1 197 ? -10.29052 88.58047 -6.86428 1.000 106.48748 232 PRO C N 1
ATOM 5472 C CA . PRO C 1 197 ? -11.10175 88.15838 -5.70872 1.000 108.03278 232 PRO C CA 1
ATOM 5473 C C . PRO C 1 197 ? -12.23645 89.11345 -5.38031 1.000 114.95971 232 PRO C C 1
ATOM 5474 O O . PRO C 1 197 ? -13.33303 88.65564 -5.03679 1.000 114.66058 232 PRO C O 1
ATOM 5478 N N . GLU C 1 198 ? -12.01558 90.42793 -5.48192 1.000 95.82994 233 GLU C N 1
ATOM 5479 C CA . GLU C 1 198 ? -13.10379 91.36322 -5.21364 1.000 99.72519 233 GLU C CA 1
ATOM 5480 C C . GLU C 1 198 ? -14.19188 91.27317 -6.27758 1.000 99.90161 233 GLU C C 1
ATOM 5481 O O . GLU C 1 198 ? -15.37392 91.46231 -5.96799 1.000 104.56351 233 GLU C O 1
ATOM 5487 N N . ARG C 1 199 ? -13.81809 90.97854 -7.52654 1.000 91.02901 234 ARG C N 1
ATOM 5488 C CA . ARG C 1 199 ? -14.81729 90.70543 -8.55416 1.000 97.90600 234 ARG C CA 1
ATOM 5489 C C . ARG C 1 199 ? -15.57289 89.42074 -8.24496 1.000 101.99440 234 ARG C C 1
ATOM 5490 O O . ARG C 1 199 ? -16.79989 89.36329 -8.38645 1.000 86.39582 234 ARG C O 1
ATOM 5498 N N . LEU C 1 200 ? -14.84984 88.38029 -7.82336 1.000 103.74421 235 LEU C N 1
ATOM 5499 C CA . LEU C 1 200 ? -15.48899 87.12850 -7.43345 1.000 100.57514 235 LEU C CA 1
ATOM 5500 C C . LEU C 1 200 ? -16.39269 87.31990 -6.22465 1.000 106.41677 235 LEU C C 1
ATOM 5501 O O . LEU C 1 200 ? -17.50292 86.77717 -6.17726 1.000 98.82263 235 LEU C O 1
ATOM 5506 N N . GLN C 1 201 ? -15.93111 88.08321 -5.23569 1.000 121.56652 236 GLN C N 1
ATOM 5507 C CA . GLN C 1 201 ? -16.67849 88.28423 -4.00165 1.000 122.11233 236 GLN C CA 1
ATOM 5508 C C . GLN C 1 201 ? -18.01403 88.97161 -4.25373 1.000 121.56618 236 GLN C C 1
ATOM 5509 O O . GLN C 1 201 ? -19.06819 88.33111 -4.18627 1.000 132.99310 236 GLN C O 1
ATOM 5515 N N . GLY C 1 202 ? -17.98545 90.27129 -4.53671 1.000 103.45602 237 GLY C N 1
ATOM 5516 C CA . GLY C 1 202 ? -19.21849 91.02788 -4.61364 1.000 103.50322 237 GLY C CA 1
ATOM 5517 C C . GLY C 1 202 ? -19.33795 91.98363 -5.78194 1.000 112.98174 237 GLY C C 1
ATOM 5518 O O . GLY C 1 202 ? -18.82536 91.72317 -6.87472 1.000 109.58814 237 GLY C O 1
ATOM 5519 N N . THR C 1 203 ? -20.01666 93.10648 -5.54699 1.000 134.44386 238 THR C N 1
ATOM 5520 C CA . THR C 1 203 ? -20.39939 94.04087 -6.59835 1.000 137.90115 238 THR C CA 1
ATOM 5521 C C . THR C 1 203 ? -19.31198 95.05859 -6.92136 1.000 145.01708 238 THR C C 1
ATOM 5522 O O . THR C 1 203 ? -19.05939 95.33588 -8.09909 1.000 146.38999 238 THR C O 1
ATOM 5526 N N . HIS C 1 204 ? -18.66833 95.62680 -5.90433 1.000 148.55857 239 HIS C N 1
ATOM 5527 C CA . HIS C 1 204 ? -17.69371 96.68612 -6.13387 1.000 146.62172 239 HIS C CA 1
ATOM 5528 C C . HIS C 1 204 ? -16.46895 96.14510 -6.86105 1.000 148.54992 239 HIS C C 1
ATOM 5529 O O . HIS C 1 204 ? -15.87067 95.14983 -6.44092 1.000 147.50560 239 HIS C O 1
ATOM 5531 N N . TYR C 1 205 ? -16.09917 96.80803 -7.95345 1.000 124.97233 240 TYR C N 1
ATOM 5532 C CA . TYR C 1 205 ? -14.93123 96.44106 -8.74563 1.000 111.25863 240 TYR C CA 1
ATOM 5533 C C . TYR C 1 205 ? -14.58735 97.61704 -9.65148 1.000 104.35060 240 TYR C C 1
ATOM 5534 O O . TYR C 1 205 ? -15.26110 98.65127 -9.64044 1.000 107.03766 240 TYR C O 1
ATOM 5536 N N . SER C 1 206 ? -13.52706 97.45242 -10.43775 1.000 100.93378 241 SER C N 1
ATOM 5537 C CA . SER C 1 206 ? -13.08027 98.49361 -11.35476 1.000 94.92847 241 SER C CA 1
ATOM 5538 C C . SER C 1 206 ? -12.18584 97.86026 -12.41259 1.000 98.15204 241 SER C C 1
ATOM 5539 O O . SER C 1 206 ? -12.02752 96.63825 -12.47528 1.000 100.55706 241 SER C O 1
ATOM 5542 N N . VAL C 1 207 ? -11.58966 98.71636 -13.24506 1.000 99.87137 242 VAL C N 1
ATOM 5543 C CA . VAL C 1 207 ? -10.66573 98.26296 -14.27409 1.000 92.50634 242 VAL C CA 1
ATOM 5544 C C . VAL C 1 207 ? -9.41132 97.64241 -13.67804 1.000 95.99819 242 VAL C C 1
ATOM 5545 O O . VAL C 1 207 ? -8.65239 96.97901 -14.39082 1.000 91.38492 242 VAL C O 1
ATOM 5549 N N . GLN C 1 208 ? -9.18353 97.83033 -12.37502 1.000 100.16982 243 GLN C N 1
ATOM 5550 C CA . GLN C 1 208 ? -8.04118 97.20941 -11.71718 1.000 97.15099 243 GLN C CA 1
ATOM 5551 C C . GLN C 1 208 ? -8.10339 95.68918 -11.77106 1.000 94.65243 243 GLN C C 1
ATOM 5552 O O . GLN C 1 208 ? -7.06604 95.03311 -11.63042 1.000 97.48346 243 GLN C O 1
ATOM 5554 N N . SER C 1 209 ? -9.29233 95.11495 -11.97479 1.000 99.80220 244 SER C N 1
ATOM 5555 C CA . SER C 1 209 ? -9.39755 93.66559 -12.09809 1.000 105.24422 244 SER C CA 1
ATOM 5556 C C . SER C 1 209 ? -8.83542 93.17529 -13.42611 1.000 102.20202 244 SER C C 1
ATOM 5557 O O . SER C 1 209 ? -8.34987 92.04116 -13.50969 1.000 104.71803 244 SER C O 1
ATOM 5560 N N . ASP C 1 210 ? -8.90022 94.00478 -14.47198 1.000 92.56502 245 ASP C N 1
ATOM 5561 C CA . ASP C 1 210 ? -8.25150 93.65594 -15.73214 1.000 89.55653 245 ASP C CA 1
ATOM 5562 C C . ASP C 1 210 ? -6.74975 93.49217 -15.54212 1.000 93.26977 245 ASP C C 1
ATOM 5563 O O . ASP C 1 210 ? -6.12504 92.62735 -16.16783 1.000 85.55801 245 ASP C O 1
ATOM 5568 N N . ILE C 1 211 ? -6.15560 94.31737 -14.67800 1.000 87.83655 246 ILE C N 1
ATOM 5569 C CA . ILE C 1 211 ? -4.73327 94.19870 -14.37638 1.000 90.84027 246 ILE C CA 1
ATOM 5570 C C . ILE C 1 211 ? -4.45078 92.89567 -13.63787 1.000 89.47542 246 ILE C C 1
ATOM 5571 O O . ILE C 1 211 ? -3.42843 92.24024 -13.87565 1.000 87.06700 246 ILE C O 1
ATOM 5576 N N . TRP C 1 212 ? -5.35366 92.49402 -12.73936 1.000 93.41168 247 TRP C N 1
ATOM 5577 C CA . TRP C 1 212 ? -5.22932 91.19208 -12.09043 1.000 93.21410 247 TRP C CA 1
ATOM 5578 C C . TRP C 1 212 ? -5.27323 90.06671 -13.11565 1.000 93.41876 247 TRP C C 1
ATOM 5579 O O . TRP C 1 212 ? -4.46742 89.13008 -13.06465 1.000 87.33984 247 TRP C O 1
ATOM 5590 N N . SER C 1 213 ? -6.21678 90.14338 -14.05713 1.000 98.11554 248 SER C N 1
ATOM 5591 C CA . SER C 1 213 ? -6.40853 89.05455 -15.00821 1.000 95.26217 248 SER C CA 1
ATOM 5592 C C . SER C 1 213 ? -5.22715 88.91225 -15.95902 1.000 94.70917 248 SER C C 1
ATOM 5593 O O . SER C 1 213 ? -4.89052 87.79171 -16.35824 1.000 80.95925 248 SER C O 1
ATOM 5596 N N . MET C 1 214 ? -4.58841 90.02136 -16.33725 1.000 113.02096 249 MET C N 1
ATOM 5597 C CA . MET C 1 214 ? -3.38366 89.91386 -17.15096 1.000 114.75735 249 MET C CA 1
ATOM 5598 C C . MET C 1 214 ? -2.17551 89.50930 -16.31940 1.000 111.21119 249 MET C C 1
ATOM 5599 O O . MET C 1 214 ? -1.28612 88.81884 -16.82806 1.000 115.32948 249 MET C O 1
ATOM 5604 N N . GLY C 1 215 ? -2.12516 89.92215 -15.05108 1.000 89.29155 250 GLY C N 1
ATOM 5605 C CA . GLY C 1 215 ? -1.07395 89.43807 -14.17186 1.000 90.27994 250 GLY C CA 1
ATOM 5606 C C . GLY C 1 215 ? -1.11348 87.93155 -14.00634 1.000 94.08027 250 GLY C C 1
ATOM 5607 O O . GLY C 1 215 ? -0.07678 87.26448 -14.04551 1.000 98.74964 250 GLY C O 1
ATOM 5608 N N . LEU C 1 216 ? -2.31366 87.37431 -13.82471 1.000 89.10304 251 LEU C N 1
ATOM 5609 C CA . LEU C 1 216 ? -2.46160 85.92372 -13.80455 1.000 88.67912 251 LEU C CA 1
ATOM 5610 C C . LEU C 1 216 ? -2.16659 85.31824 -15.17068 1.000 90.93152 251 LEU C C 1
ATOM 5611 O O . LEU C 1 216 ? -1.65592 84.19514 -15.25414 1.000 84.04235 251 LEU C O 1
ATOM 5616 N N . SER C 1 217 ? -2.47942 86.04521 -16.24673 1.000 91.75728 252 SER C N 1
ATOM 5617 C CA . SER C 1 217 ? -2.17363 85.55966 -17.58796 1.000 93.73311 252 SER C CA 1
ATOM 5618 C C . SER C 1 217 ? -0.67121 85.54546 -17.84086 1.000 98.03115 252 SER C C 1
ATOM 5619 O O . SER C 1 217 ? -0.14955 84.60876 -18.45707 1.000 85.93767 252 SER C O 1
ATOM 5622 N N . LEU C 1 218 ? 0.03965 86.57619 -17.37397 1.000 88.91943 253 LEU C N 1
ATOM 5623 C CA . LEU C 1 218 ? 1.48680 86.62644 -17.56183 1.000 90.45122 253 LEU C CA 1
ATOM 5624 C C . LEU C 1 218 ? 2.17811 85.46590 -16.85829 1.000 94.59242 253 LEU C C 1
ATOM 5625 O O . LEU C 1 218 ? 3.07582 84.83358 -17.42659 1.000 94.29891 253 LEU C O 1
ATOM 5630 N N . VAL C 1 219 ? 1.77405 85.17136 -15.62042 1.000 92.55716 254 VAL C N 1
ATOM 5631 C CA . VAL C 1 219 ? 2.38176 84.06748 -14.88186 1.000 87.58090 254 VAL C CA 1
ATOM 5632 C C . VAL C 1 219 ? 2.09815 82.74204 -15.57650 1.000 95.39222 254 VAL C C 1
ATOM 5633 O O . VAL C 1 219 ? 2.96912 81.86729 -15.65607 1.000 99.76402 254 VAL C O 1
ATOM 5637 N N . GLU C 1 220 ? 0.88021 82.57512 -16.09764 1.000 93.08122 255 GLU C N 1
ATOM 5638 C CA . GLU C 1 220 ? 0.52689 81.33234 -16.77752 1.000 90.76315 255 GLU C CA 1
ATOM 5639 C C . GLU C 1 220 ? 1.35686 81.14111 -18.04105 1.000 97.49995 255 GLU C C 1
ATOM 5640 O O . GLU C 1 220 ? 1.87747 80.04956 -18.29766 1.000 96.96627 255 GLU C O 1
ATOM 5646 N N . MET C 1 221 ? 1.49337 82.19734 -18.84495 1.000 96.99872 256 MET C N 1
ATOM 5647 C CA . MET C 1 221 ? 2.27210 82.09857 -20.07305 1.000 98.77035 256 MET C CA 1
ATOM 5648 C C . MET C 1 221 ? 3.77108 82.05595 -19.80820 1.000 92.51201 256 MET C C 1
ATOM 5649 O O . MET C 1 221 ? 4.53498 81.68441 -20.70517 1.000 92.16803 256 MET C O 1
ATOM 5654 N N . ALA C 1 222 ? 4.20811 82.42128 -18.60164 1.000 101.57127 257 ALA C N 1
ATOM 5655 C CA . ALA C 1 222 ? 5.63402 82.41482 -18.29517 1.000 101.84473 257 ALA C CA 1
ATOM 5656 C C . ALA C 1 222 ? 6.11199 81.03074 -17.87384 1.000 104.96316 257 ALA C C 1
ATOM 5657 O O . ALA C 1 222 ? 7.23203 80.62972 -18.20988 1.000 108.14575 257 ALA C O 1
ATOM 5659 N N . VAL C 1 223 ? 5.28236 80.28983 -17.13997 1.000 94.55461 258 VAL C N 1
ATOM 5660 C CA . VAL C 1 223 ? 5.61661 78.94125 -16.69724 1.000 86.21462 258 VAL C CA 1
ATOM 5661 C C . VAL C 1 223 ? 4.84263 77.87423 -17.44989 1.000 93.69563 258 VAL C C 1
ATOM 5662 O O . VAL C 1 223 ? 5.06678 76.67831 -17.21056 1.000 92.11310 258 VAL C O 1
ATOM 5666 N N . GLY C 1 224 ? 3.94078 78.25995 -18.35020 1.000 88.83400 259 GLY C N 1
ATOM 5667 C CA . GLY C 1 224 ? 3.22811 77.28507 -19.15310 1.000 95.25313 259 GLY C CA 1
ATOM 5668 C C . GLY C 1 224 ? 2.21164 76.45999 -18.40224 1.000 95.85840 259 GLY C C 1
ATOM 5669 O O . GLY C 1 224 ? 1.78446 75.41508 -18.90069 1.000 89.17528 259 GLY C O 1
ATOM 5670 N N . ARG C 1 225 ? 1.79902 76.90519 -17.22029 1.000 95.98275 260 ARG C N 1
ATOM 5671 C CA . ARG C 1 225 ? 0.90407 76.14298 -16.36455 1.000 91.50391 260 ARG C CA 1
ATOM 5672 C C . ARG C 1 225 ? -0.07552 77.09852 -15.70326 1.000 93.80906 260 ARG C C 1
ATOM 5673 O O . ARG C 1 225 ? 0.31103 78.19138 -15.27853 1.000 92.42018 260 ARG C O 1
ATOM 5681 N N . TYR C 1 226 ? -1.33933 76.69393 -15.63152 1.000 96.67209 261 TYR C N 1
ATOM 5682 C CA . TYR C 1 226 ? -2.33001 77.48528 -14.91549 1.000 88.48942 261 TYR C CA 1
ATOM 5683 C C . TYR C 1 226 ? -1.88504 77.62557 -13.46350 1.000 87.45667 261 TYR C C 1
ATOM 5684 O O . TYR C 1 226 ? -1.81651 76.61783 -12.74330 1.000 80.00684 261 TYR C O 1
ATOM 5693 N N . PRO C 1 227 ? -1.57677 78.83857 -12.99532 1.000 89.93356 262 PRO C N 1
ATOM 5694 C CA . PRO C 1 227 ? -0.78082 78.98294 -11.76839 1.000 90.50857 262 PRO C CA 1
ATOM 5695 C C . PRO C 1 227 ? -1.55319 78.81917 -10.46929 1.000 93.66426 262 PRO C C 1
ATOM 5696 O O . PRO C 1 227 ? -0.91735 78.68908 -9.41436 1.000 101.06675 262 PRO C O 1
ATOM 5700 N N . ILE C 1 228 ? -2.88167 78.82438 -10.49497 1.000 95.14797 263 ILE C N 1
ATOM 5701 C CA . ILE C 1 228 ? -3.67778 78.72304 -9.27624 1.000 101.58814 263 ILE C CA 1
ATOM 5702 C C . ILE C 1 228 ? -4.02903 77.25557 -9.05633 1.000 109.46242 263 ILE C C 1
ATOM 5703 O O . ILE C 1 228 ? -4.80586 76.67172 -9.81614 1.000 100.55670 263 ILE C O 1
ATOM 5705 N N . GLY C 1 229 ? -3.45661 76.65979 -8.01429 1.000 119.94418 264 GLY C N 1
ATOM 5706 C CA . GLY C 1 229 ? -3.71837 75.26860 -7.69344 1.000 125.44637 264 GLY C CA 1
ATOM 5707 C C . GLY C 1 229 ? -2.54258 74.56427 -7.04440 1.000 129.20832 264 GLY C C 1
ATOM 5708 O O . GLY C 1 229 ? -2.01967 73.58639 -7.57945 1.000 131.51312 264 GLY C O 1
ATOM 5709 N N . MET C 1 235 ? -8.67605 70.54036 -9.66437 1.000 109.35017 308 MET C N 1
ATOM 5710 C CA . MET C 1 235 ? -9.68719 71.20680 -8.85267 1.000 105.57459 308 MET C CA 1
ATOM 5711 C C . MET C 1 235 ? -10.85803 71.68278 -9.70459 1.000 110.17837 308 MET C C 1
ATOM 5712 O O . MET C 1 235 ? -10.66692 72.19189 -10.80977 1.000 113.78816 308 MET C O 1
ATOM 5714 N N . ALA C 1 236 ? -12.07206 71.50831 -9.18725 1.000 106.24262 309 ALA C N 1
ATOM 5715 C CA . ALA C 1 236 ? -13.24360 72.06989 -9.83762 1.000 100.65419 309 ALA C CA 1
ATOM 5716 C C . ALA C 1 236 ? -13.19499 73.59536 -9.76205 1.000 97.20232 309 ALA C C 1
ATOM 5717 O O . ALA C 1 236 ? -12.42285 74.18276 -8.99832 1.000 98.42145 309 ALA C O 1
ATOM 5719 N N . ILE C 1 237 ? -14.03952 74.24267 -10.56883 1.000 93.84785 310 ILE C N 1
ATOM 5720 C CA . ILE C 1 237 ? -13.93137 75.69024 -10.73860 1.000 96.57450 310 ILE C CA 1
ATOM 5721 C C . ILE C 1 237 ? -14.21381 76.41733 -9.42808 1.000 91.71323 310 ILE C C 1
ATOM 5722 O O . ILE C 1 237 ? -13.56132 77.41891 -9.11004 1.000 87.01031 310 ILE C O 1
ATOM 5727 N N . PHE C 1 238 ? -15.16975 75.91977 -8.63677 1.000 84.68130 311 PHE C N 1
ATOM 5728 C CA . PHE C 1 238 ? -15.50093 76.59208 -7.38263 1.000 93.54571 311 PHE C CA 1
ATOM 5729 C C . PHE C 1 238 ? -14.31041 76.61412 -6.43294 1.000 86.08031 311 PHE C C 1
ATOM 5730 O O . PHE C 1 238 ? -14.06604 77.62064 -5.75681 1.000 86.17114 311 PHE C O 1
ATOM 5738 N N . GLU C 1 239 ? -13.56483 75.50876 -6.35899 1.000 82.42425 312 GLU C N 1
ATOM 5739 C CA . GLU C 1 239 ? -12.37032 75.48202 -5.52160 1.000 90.77683 312 GLU C CA 1
ATOM 5740 C C . GLU C 1 239 ? -11.35265 76.51367 -5.99038 1.000 91.97272 312 GLU C C 1
ATOM 5741 O O . GLU C 1 239 ? -10.67010 77.14127 -5.17188 1.000 98.18915 312 GLU C O 1
ATOM 5743 N N . LEU C 1 240 ? -11.24219 76.70683 -7.30727 1.000 88.09738 313 LEU C N 1
ATOM 5744 C CA . LEU C 1 240 ? -10.38440 77.76463 -7.83034 1.000 84.51965 313 LEU C CA 1
ATOM 5745 C C . LEU C 1 240 ? -10.89134 79.13842 -7.41110 1.000 92.03964 313 LEU C C 1
ATOM 5746 O O . LEU C 1 240 ? -10.10267 80.00562 -7.01738 1.000 99.61843 313 LEU C O 1
ATOM 5751 N N . LEU C 1 241 ? -12.20805 79.35376 -7.48787 1.000 93.87030 314 LEU C N 1
ATOM 5752 C CA . LEU C 1 241 ? -12.77779 80.63391 -7.07811 1.000 85.99071 314 LEU C CA 1
ATOM 5753 C C . LEU C 1 241 ? -12.53388 80.89760 -5.59828 1.000 89.34899 314 LEU C C 1
ATOM 5754 O O . LEU C 1 241 ? -12.21907 82.02665 -5.20480 1.000 88.35141 314 LEU C O 1
ATOM 5759 N N . ASP C 1 242 ? -12.67834 79.86701 -4.76187 1.000 103.93556 315 ASP C N 1
ATOM 5760 C CA . ASP C 1 242 ? -12.39298 80.02233 -3.33928 1.000 102.97347 315 ASP C CA 1
ATOM 5761 C C . ASP C 1 242 ? -10.91562 80.31450 -3.10651 1.000 104.52542 315 ASP C C 1
ATOM 5762 O O . ASP C 1 242 ? -10.56424 81.08680 -2.20716 1.000 103.49470 315 ASP C O 1
ATOM 5767 N N . TYR C 1 243 ? -10.03716 79.71358 -3.91280 1.000 100.09998 316 TYR C N 1
ATOM 5768 C CA . TYR C 1 243 ? -8.60623 79.95619 -3.76117 1.000 101.33353 316 TYR C CA 1
ATOM 5769 C C . TYR C 1 243 ? -8.25233 81.39960 -4.09533 1.000 102.45049 316 TYR C C 1
ATOM 5770 O O . TYR C 1 243 ? -7.44283 82.02347 -3.39866 1.000 104.48575 316 TYR C O 1
ATOM 5772 N N . ILE C 1 244 ? -8.84615 81.94467 -5.15992 1.000 100.20692 317 ILE C N 1
ATOM 5773 C CA . ILE C 1 244 ? -8.59205 83.33557 -5.52504 1.000 93.88571 317 ILE C CA 1
ATOM 5774 C C . ILE C 1 244 ? -9.04139 84.26815 -4.40925 1.000 103.11561 317 ILE C C 1
ATOM 5775 O O . ILE C 1 244 ? -8.35124 85.23803 -4.07144 1.000 103.81221 317 ILE C O 1
ATOM 5780 N N . VAL C 1 245 ? -10.20254 83.98768 -3.81661 1.000 100.97826 318 VAL C N 1
ATOM 5781 C CA . VAL C 1 245 ? -10.72786 84.85802 -2.77210 1.000 97.47232 318 VAL C CA 1
ATOM 5782 C C . VAL C 1 245 ? -9.91200 84.71824 -1.49382 1.000 92.09035 318 VAL C C 1
ATOM 5783 O O . VAL C 1 245 ? -9.58430 85.71335 -0.84129 1.000 98.70094 318 VAL C O 1
ATOM 5787 N N . ASN C 1 246 ? -9.55738 83.48992 -1.11823 1.000 95.66829 319 ASN C N 1
ATOM 5788 C CA . ASN C 1 246 ? -8.82767 83.28128 0.13440 1.000 104.84833 319 ASN C CA 1
ATOM 5789 C C . ASN C 1 246 ? -7.32334 83.46853 -0.05273 1.000 116.88673 319 ASN C C 1
ATOM 5790 O O . ASN C 1 246 ? -6.75078 84.47413 0.38023 1.000 110.76636 319 ASN C O 1
ATOM 5795 N N . GLU C 1 247 ? -6.67687 82.50711 -0.71577 1.000 117.36373 320 GLU C N 1
ATOM 5796 C CA . GLU C 1 247 ? -5.22616 82.39080 -0.70335 1.000 119.36178 320 GLU C CA 1
ATOM 5797 C C . GLU C 1 247 ? -4.55175 83.60111 -1.35012 1.000 117.23323 320 GLU C C 1
ATOM 5798 O O . GLU C 1 247 ? -5.16039 84.31452 -2.15150 1.000 111.35883 320 GLU C O 1
ATOM 5800 N N . PRO C 1 248 ? -3.29116 83.85368 -1.00240 1.000 120.19275 321 PRO C N 1
ATOM 5801 C CA . PRO C 1 248 ? -2.51843 84.90019 -1.68410 1.000 120.13767 321 PRO C CA 1
ATOM 5802 C C . PRO C 1 248 ? -2.26442 84.52966 -3.13475 1.000 119.43065 321 PRO C C 1
ATOM 5803 O O . PRO C 1 248 ? -2.38714 83.35507 -3.51463 1.000 116.45912 321 PRO C O 1
ATOM 5807 N N . PRO C 1 249 ? -1.90416 85.49674 -3.97579 1.000 98.44037 322 PRO C N 1
ATOM 5808 C CA . PRO C 1 249 ? -1.78798 85.23115 -5.41518 1.000 94.91494 322 PRO C CA 1
ATOM 5809 C C . PRO C 1 249 ? -0.54253 84.42443 -5.73404 1.000 97.14176 322 PRO C C 1
ATOM 5810 O O . PRO C 1 249 ? 0.37012 84.31464 -4.90116 1.000 93.23218 322 PRO C O 1
ATOM 5814 N N . PRO C 1 250 ? -0.46640 83.84259 -6.92760 1.000 86.18644 323 PRO C N 1
ATOM 5815 C CA . PRO C 1 250 ? 0.75772 83.15499 -7.34591 1.000 99.46317 323 PRO C CA 1
ATOM 5816 C C . PRO C 1 250 ? 1.82687 84.15019 -7.78022 1.000 101.13843 323 PRO C C 1
ATOM 5817 O O . PRO C 1 250 ? 1.57008 85.33565 -7.99308 1.000 98.43719 323 PRO C O 1
ATOM 5821 N N . LYS C 1 251 ? 3.04880 83.63821 -7.91025 1.000 107.65035 324 LYS C N 1
ATOM 5822 C CA . LYS C 1 251 ? 4.17025 84.45446 -8.34899 1.000 97.99933 324 LYS C CA 1
ATOM 5823 C C . LYS C 1 251 ? 5.16387 83.57585 -9.09361 1.000 104.39313 324 LYS C C 1
ATOM 5824 O O . LYS C 1 251 ? 5.19973 82.35511 -8.91761 1.000 106.65771 324 LYS C O 1
ATOM 5830 N N . LEU C 1 252 ? 5.97181 84.21662 -9.93342 1.000 101.35536 325 LEU C N 1
ATOM 5831 C CA . LEU C 1 252 ? 6.96931 83.49488 -10.70302 1.000 100.65769 325 LEU C CA 1
ATOM 5832 C C . LEU C 1 252 ? 8.09512 83.00789 -9.79094 1.000 98.79081 325 LEU C C 1
ATOM 5833 O O . LEU C 1 252 ? 8.35534 83.60224 -8.74103 1.000 102.82582 325 LEU C O 1
ATOM 5835 N N . PRO C 1 253 ? 8.76720 81.91765 -10.16205 1.000 98.41828 326 PRO C N 1
ATOM 5836 C CA . PRO C 1 253 ? 9.91747 81.45792 -9.37651 1.000 105.71368 326 PRO C CA 1
ATOM 5837 C C . PRO C 1 253 ? 11.02392 82.50291 -9.34231 1.000 112.89848 326 PRO C C 1
ATOM 5838 O O . PRO C 1 253 ? 11.09148 83.41062 -10.17398 1.000 107.81881 326 PRO C O 1
ATOM 5842 N N . SER C 1 254 ? 11.91077 82.35473 -8.35740 1.000 130.98793 327 SER C N 1
ATOM 5843 C CA . SER C 1 254 ? 12.89598 83.39329 -8.07399 1.000 133.70584 327 SER C CA 1
ATOM 5844 C C . SER C 1 254 ? 14.06966 83.35298 -9.04736 1.000 131.43185 327 SER C C 1
ATOM 5845 O O . SER C 1 254 ? 14.48634 84.39274 -9.56946 1.000 130.09821 327 SER C O 1
ATOM 5848 N N . GLY C 1 255 ? 14.61576 82.16313 -9.30425 1.000 126.91939 328 GLY C N 1
ATOM 5849 C CA . GLY C 1 255 ? 15.87036 82.07784 -10.03235 1.000 123.26123 328 GLY C CA 1
ATOM 5850 C C . GLY C 1 255 ? 15.75174 82.35354 -11.51798 1.000 123.15565 328 GLY C C 1
ATOM 5851 O O . GLY C 1 255 ? 16.68525 82.88380 -12.12761 1.000 121.20089 328 GLY C O 1
ATOM 5852 N N . VAL C 1 256 ? 14.61546 82.00956 -12.12066 1.000 127.72905 329 VAL C N 1
ATOM 5853 C CA . VAL C 1 256 ? 14.50170 82.04998 -13.57684 1.000 128.59333 329 VAL C CA 1
ATOM 5854 C C . VAL C 1 256 ? 14.29487 83.47724 -14.07130 1.000 129.78256 329 VAL C C 1
ATOM 5855 O O . VAL C 1 256 ? 15.09273 84.00223 -14.85662 1.000 133.57758 329 VAL C O 1
ATOM 5859 N N . PHE C 1 257 ? 13.22346 84.12248 -13.62450 1.000 106.83778 330 PHE C N 1
ATOM 5860 C CA . PHE C 1 257 ? 12.80158 85.39293 -14.19432 1.000 101.60340 330 PHE C CA 1
ATOM 5861 C C . PHE C 1 257 ? 13.45877 86.57169 -13.48165 1.000 102.29280 330 PHE C C 1
ATOM 5862 O O . PHE C 1 257 ? 13.91152 86.47105 -12.33885 1.000 109.56510 330 PHE C O 1
ATOM 5870 N N . SER C 1 258 ? 13.50311 87.70213 -14.18326 1.000 92.15492 331 SER C N 1
ATOM 5871 C CA . SER C 1 258 ? 14.13792 88.89841 -13.65107 1.000 97.08202 331 SER C CA 1
ATOM 5872 C C . SER C 1 258 ? 13.29027 89.51354 -12.54416 1.000 108.30977 331 SER C C 1
ATOM 5873 O O . SER C 1 258 ? 12.06291 89.38915 -12.52618 1.000 106.04501 331 SER C O 1
ATOM 5876 N N . LEU C 1 259 ? 13.96560 90.19617 -11.61606 1.000 104.56452 332 LEU C N 1
ATOM 5877 C CA . LEU C 1 259 ? 13.26647 90.81716 -10.49625 1.000 105.60000 332 LEU C CA 1
ATOM 5878 C C . LEU C 1 259 ? 12.34714 91.94153 -10.95559 1.000 105.07260 332 LEU C C 1
ATOM 5879 O O . LEU C 1 259 ? 11.35912 92.24541 -10.27717 1.000 97.31972 332 LEU C O 1
ATOM 5884 N N . GLU C 1 260 ? 12.65251 92.57209 -12.09237 1.000 124.34844 333 GLU C N 1
ATOM 5885 C CA . GLU C 1 260 ? 11.73688 93.56108 -12.65195 1.000 121.20516 333 GLU C CA 1
ATOM 5886 C C . GLU C 1 260 ? 10.42129 92.90729 -13.05312 1.000 122.85860 333 GLU C C 1
ATOM 5887 O O . GLU C 1 260 ? 9.33913 93.37827 -12.68461 1.000 126.22468 333 GLU C O 1
ATOM 5893 N N . PHE C 1 261 ? 10.49936 91.81101 -13.81146 1.000 108.10438 334 PHE C N 1
ATOM 5894 C CA . PHE C 1 261 ? 9.29595 91.08288 -14.19622 1.000 101.49343 334 PHE C CA 1
ATOM 5895 C C . PHE C 1 261 ? 8.62378 90.44025 -12.98979 1.000 108.59044 334 PHE C C 1
ATOM 5896 O O . PHE C 1 261 ? 7.39321 90.32268 -12.95657 1.000 99.83720 334 PHE C O 1
ATOM 5904 N N . GLN C 1 262 ? 9.40908 90.02124 -11.99423 1.000 108.83868 335 GLN C N 1
ATOM 5905 C CA . GLN C 1 262 ? 8.82852 89.49984 -10.76064 1.000 113.33071 335 GLN C CA 1
ATOM 5906 C C . GLN C 1 262 ? 8.03768 90.57914 -10.03315 1.000 111.49077 335 GLN C C 1
ATOM 5907 O O . GLN C 1 262 ? 6.91476 90.34170 -9.57396 1.000 113.02486 335 GLN C O 1
ATOM 5913 N N . ASP C 1 263 ? 8.61348 91.77794 -9.91675 1.000 100.00728 336 ASP C N 1
ATOM 5914 C CA . ASP C 1 263 ? 7.92235 92.86544 -9.23398 1.000 95.22848 336 ASP C CA 1
ATOM 5915 C C . ASP C 1 263 ? 6.71079 93.34374 -10.02325 1.000 92.51165 336 ASP C C 1
ATOM 5916 O O . ASP C 1 263 ? 5.76721 93.88783 -9.43838 1.000 91.50132 336 ASP C O 1
ATOM 5921 N N . PHE C 1 264 ? 6.71422 93.14679 -11.34300 1.000 94.96897 337 PHE C N 1
ATOM 5922 C CA . PHE C 1 264 ? 5.58962 93.58867 -12.16049 1.000 96.26695 337 PHE C CA 1
ATOM 5923 C C . PHE C 1 264 ? 4.34860 92.74694 -11.88845 1.000 94.94688 337 PHE C C 1
ATOM 5924 O O . PHE C 1 264 ? 3.25553 93.28544 -11.67856 1.000 97.83673 337 PHE C O 1
ATOM 5932 N N . VAL C 1 265 ? 4.49931 91.41978 -11.87997 1.000 100.00184 338 VAL C N 1
ATOM 5933 C CA . VAL C 1 265 ? 3.34408 90.55073 -11.67770 1.000 96.17540 338 VAL C CA 1
ATOM 5934 C C . VAL C 1 265 ? 2.85508 90.61620 -10.23576 1.000 97.36077 338 VAL C C 1
ATOM 5935 O O . VAL C 1 265 ? 1.65868 90.44246 -9.97341 1.000 94.50403 338 VAL C O 1
ATOM 5939 N N . ASN C 1 266 ? 3.75413 90.87104 -9.28077 1.000 99.86988 339 ASN C N 1
ATOM 5940 C CA . ASN C 1 266 ? 3.33604 90.95762 -7.88473 1.000 100.15090 339 ASN C CA 1
ATOM 5941 C C . ASN C 1 266 ? 2.46827 92.18617 -7.64266 1.000 105.52160 339 ASN C C 1
ATOM 5942 O O . ASN C 1 266 ? 1.45774 92.10891 -6.93404 1.000 108.08325 339 ASN C O 1
ATOM 5947 N N . LYS C 1 267 ? 2.84472 93.32874 -8.22158 1.000 115.56902 340 LYS C N 1
ATOM 5948 C CA . LYS C 1 267 ? 2.02575 94.52814 -8.09734 1.000 115.67770 340 LYS C CA 1
ATOM 5949 C C . LYS C 1 267 ? 0.75324 94.44268 -8.92888 1.000 114.99607 340 LYS C C 1
ATOM 5950 O O . LYS C 1 267 ? -0.19663 95.18754 -8.66462 1.000 116.03028 340 LYS C O 1
ATOM 5952 N N . CYS C 1 268 ? 0.71550 93.55916 -9.92655 1.000 98.22640 341 CYS C N 1
ATOM 5953 C CA . CYS C 1 268 ? -0.49216 93.33256 -10.70757 1.000 102.14084 341 CYS C CA 1
ATOM 5954 C C . CYS C 1 268 ? -1.39231 92.26404 -10.10643 1.000 106.03482 341 CYS C C 1
ATOM 5955 O O . CYS C 1 268 ? -2.57031 92.18791 -10.47260 1.000 94.76201 341 CYS C O 1
ATOM 5958 N N . LEU C 1 269 ? -0.86871 91.43775 -9.20251 1.000 109.54491 342 LEU C N 1
ATOM 5959 C CA . LEU C 1 269 ? -1.65683 90.41798 -8.52529 1.000 101.00762 342 LEU C CA 1
ATOM 5960 C C . LEU C 1 269 ? -1.90691 90.75339 -7.06110 1.000 103.32810 342 LEU C C 1
ATOM 5961 O O . LEU C 1 269 ? -2.36665 89.88965 -6.30813 1.000 105.62328 342 LEU C O 1
ATOM 5966 N N . ILE C 1 270 ? -1.60906 91.98391 -6.63676 1.000 110.34057 343 ILE C N 1
ATOM 5967 C CA . ILE C 1 270 ? -1.98611 92.41390 -5.29699 1.000 108.92343 343 ILE C CA 1
ATOM 5968 C C . ILE C 1 270 ? -3.50109 92.36967 -5.17944 1.000 112.56144 343 ILE C C 1
ATOM 5969 O O . ILE C 1 270 ? -4.22328 92.91445 -6.02394 1.000 110.29959 343 ILE C O 1
ATOM 5971 N N . LYS C 1 271 ? -3.99089 91.71053 -4.12766 1.000 131.08421 344 LYS C N 1
ATOM 5972 C CA . LYS C 1 271 ? -5.41250 91.38867 -4.05259 1.000 130.71534 344 LYS C CA 1
ATOM 5973 C C . LYS C 1 271 ? -6.26820 92.63785 -3.87448 1.000 135.31308 344 LYS C C 1
ATOM 5974 O O . LYS C 1 271 ? -7.36995 92.72298 -4.42843 1.000 136.00000 344 LYS C O 1
ATOM 5976 N N . ASN C 1 272 ? -5.78918 93.60981 -3.11125 1.000 122.25745 345 ASN C N 1
ATOM 5977 C CA . ASN C 1 272 ? -6.56427 94.82761 -2.90355 1.000 113.33940 345 ASN C CA 1
ATOM 5978 C C . ASN C 1 272 ? -6.48536 95.70784 -4.14628 1.000 112.29720 345 ASN C C 1
ATOM 5979 O O . ASN C 1 272 ? -5.38259 96.03583 -4.59559 1.000 105.42238 345 ASN C O 1
ATOM 5984 N N . PRO C 1 273 ? -7.62261 96.10387 -4.72782 1.000 108.97990 346 PRO C N 1
ATOM 5985 C CA . PRO C 1 273 ? -7.57395 96.90687 -5.96055 1.000 102.88481 346 PRO C CA 1
ATOM 5986 C C . PRO C 1 273 ? -7.02855 98.31031 -5.75833 1.000 98.70018 346 PRO C C 1
ATOM 5987 O O . PRO C 1 273 ? -6.62407 98.94253 -6.74260 1.000 100.25907 346 PRO C O 1
ATOM 5991 N N . ALA C 1 274 ? -7.00218 98.81843 -4.52341 1.000 97.97798 347 ALA C N 1
ATOM 5992 C CA . ALA C 1 274 ? -6.46291 100.15289 -4.28169 1.000 105.20658 347 ALA C CA 1
ATOM 5993 C C . ALA C 1 274 ? -4.94224 100.13519 -4.18047 1.000 101.49747 347 ALA C C 1
ATOM 5994 O O . ALA C 1 274 ? -4.27811 101.06868 -4.64351 1.000 98.66169 347 ALA C O 1
ATOM 5996 N N . GLU C 1 275 ? -4.37498 99.08948 -3.57528 1.000 98.65805 348 GLU C N 1
ATOM 5997 C CA . GLU C 1 275 ? -2.92624 98.93732 -3.53835 1.000 102.53639 348 GLU C CA 1
ATOM 5998 C C . GLU C 1 275 ? -2.36485 98.40611 -4.85023 1.000 103.26253 348 GLU C C 1
ATOM 5999 O O . GLU C 1 275 ? -1.18361 98.62780 -5.13889 1.000 110.80010 348 GLU C O 1
ATOM 6001 N N . ARG C 1 276 ? -3.17963 97.71168 -5.64085 1.000 97.81429 349 ARG C N 1
ATOM 6002 C CA . ARG C 1 276 ? -2.74743 97.22958 -6.94375 1.000 96.20438 349 ARG C CA 1
ATOM 6003 C C . ARG C 1 276 ? -2.47868 98.40305 -7.88167 1.000 102.26418 349 ARG C C 1
ATOM 6004 O O . ARG C 1 276 ? -3.09855 99.46546 -7.77982 1.000 103.33794 349 ARG C O 1
ATOM 6012 N N . ALA C 1 277 ? -1.53336 98.20308 -8.79646 1.000 98.17777 350 ALA C N 1
ATOM 6013 C CA . ALA C 1 277 ? -1.11605 99.26736 -9.69664 1.000 99.32155 350 ALA C CA 1
ATOM 6014 C C . ALA C 1 277 ? -2.21599 99.61689 -10.69417 1.000 102.43161 350 ALA C C 1
ATOM 6015 O O . ALA C 1 277 ? -3.03518 98.77736 -11.07694 1.000 104.87534 350 ALA C O 1
ATOM 6017 N N . ASP C 1 278 ? -2.22542 100.87971 -11.10604 1.000 109.03431 351 ASP C N 1
ATOM 6018 C CA . ASP C 1 278 ? -3.10490 101.38424 -12.14819 1.000 102.03772 351 ASP C CA 1
ATOM 6019 C C . ASP C 1 278 ? -2.36392 101.38170 -13.48351 1.000 111.25475 351 ASP C C 1
ATOM 6020 O O . ASP C 1 278 ? -1.14828 101.18455 -13.54742 1.000 113.85716 351 ASP C O 1
ATOM 6025 N N . LEU C 1 279 ? -3.11951 101.58812 -14.56560 1.000 115.20409 352 LEU C N 1
ATOM 6026 C CA . LEU C 1 279 ? -2.51489 101.66713 -15.89055 1.000 125.92264 352 LEU C CA 1
ATOM 6027 C C . LEU C 1 279 ? -1.51205 102.80891 -16.00209 1.000 127.15079 352 LEU C C 1
ATOM 6028 O O . LEU C 1 279 ? -0.63386 102.76511 -16.87062 1.000 120.55967 352 LEU C O 1
ATOM 6030 N N . LYS C 1 280 ? -1.62066 103.82735 -15.14636 1.000 128.53612 353 LYS C N 1
ATOM 6031 C CA . LYS C 1 280 ? -0.65284 104.91831 -15.16118 1.000 129.27487 353 LYS C CA 1
ATOM 6032 C C . LYS C 1 280 ? 0.65606 104.51309 -14.49386 1.000 127.75063 353 LYS C C 1
ATOM 6033 O O . LYS C 1 280 ? 1.73341 104.93864 -14.92534 1.000 122.29217 353 LYS C O 1
ATOM 6035 N N . GLN C 1 281 ? 0.58280 103.69162 -13.44466 1.000 125.38999 354 GLN C N 1
ATOM 6036 C CA . GLN C 1 281 ? 1.78899 103.26897 -12.74158 1.000 122.74851 354 GLN C CA 1
ATOM 6037 C C . GLN C 1 281 ? 2.54609 102.19815 -13.51745 1.000 124.91406 354 GLN C C 1
ATOM 6038 O O . GLN C 1 281 ? 3.78160 102.21399 -13.55624 1.000 125.99223 354 GLN C O 1
ATOM 6044 N N . LEU C 1 282 ? 1.82427 101.26131 -14.13798 1.000 142.96409 355 LEU C N 1
ATOM 6045 C CA . LEU C 1 282 ? 2.48255 100.19413 -14.88388 1.000 143.02578 355 LEU C CA 1
ATOM 6046 C C . LEU C 1 282 ? 3.16628 100.72058 -16.13903 1.000 142.74915 355 LEU C C 1
ATOM 6047 O O . LEU C 1 282 ? 4.17173 100.15057 -16.57712 1.000 139.27697 355 LEU C O 1
ATOM 6049 N N . MET C 1 283 ? 2.63959 101.79829 -16.72840 1.000 132.58407 356 MET C N 1
ATOM 6050 C CA . MET C 1 283 ? 3.27301 102.38842 -17.90456 1.000 126.38158 356 MET C CA 1
ATOM 6051 C C . MET C 1 283 ? 4.70581 102.81276 -17.60968 1.000 119.44807 356 MET C C 1
ATOM 6052 O O . MET C 1 283 ? 5.58422 102.70637 -18.47375 1.000 113.75943 356 MET C O 1
ATOM 6057 N N . VAL C 1 284 ? 4.96134 103.29276 -16.39450 1.000 115.69004 357 VAL C N 1
ATOM 6058 C CA . VAL C 1 284 ? 6.27155 103.81882 -16.03187 1.000 109.70670 357 VAL C CA 1
ATOM 6059 C C . VAL C 1 284 ? 6.96173 102.87237 -15.05797 1.000 110.13294 357 VAL C C 1
ATOM 6060 O O . VAL C 1 284 ? 7.76716 103.30033 -14.22333 1.000 101.20375 357 VAL C O 1
ATOM 6064 N N . HIS C 1 285 ? 6.65572 101.58328 -15.15956 1.000 114.03925 358 HIS C N 1
ATOM 6065 C CA . HIS C 1 285 ? 7.30624 100.57234 -14.34138 1.000 105.59423 358 HIS C CA 1
ATOM 6066 C C . HIS C 1 285 ? 8.62023 100.14042 -14.98744 1.000 112.13564 358 HIS C C 1
ATOM 6067 O O . HIS C 1 285 ? 8.82166 100.27826 -16.19646 1.000 117.35981 358 HIS C O 1
ATOM 6074 N N . ALA C 1 286 ? 9.52160 99.61205 -14.15491 1.000 109.32641 359 ALA C N 1
ATOM 6075 C CA . ALA C 1 286 ? 10.85465 99.25397 -14.63158 1.000 108.84605 359 ALA C CA 1
ATOM 6076 C C . ALA C 1 286 ? 10.79642 98.17491 -15.70653 1.000 107.55374 359 ALA C C 1
ATOM 6077 O O . ALA C 1 286 ? 11.56906 98.20845 -16.67154 1.000 107.90689 359 ALA C O 1
ATOM 6079 N N . PHE C 1 287 ? 9.88496 97.21054 -15.56124 1.000 112.00401 360 PHE C N 1
ATOM 6080 C CA . PHE C 1 287 ? 9.80640 96.12100 -16.52889 1.000 103.52495 360 PHE C CA 1
ATOM 6081 C C . PHE C 1 287 ? 9.25792 96.58780 -17.87182 1.000 103.10559 360 PHE C C 1
ATOM 6082 O O . PHE C 1 287 ? 9.65276 96.05851 -18.91702 1.000 103.28982 360 PHE C O 1
ATOM 6090 N N . ILE C 1 288 ? 8.35856 97.57097 -17.86888 1.000 108.50458 361 ILE C N 1
ATOM 6091 C CA . ILE C 1 288 ? 7.72507 98.00661 -19.10962 1.000 111.15085 361 ILE C CA 1
ATOM 6092 C C . ILE C 1 288 ? 8.68253 98.84749 -19.94295 1.000 110.49170 361 ILE C C 1
ATOM 6093 O O . ILE C 1 288 ? 8.81659 98.64538 -21.15534 1.000 114.51660 361 ILE C O 1
ATOM 6098 N N . LYS C 1 289 ? 9.36242 99.80279 -19.30890 1.000 110.18758 362 LYS C N 1
ATOM 6099 C CA . LYS C 1 289 ? 10.28900 100.65494 -20.04342 1.000 107.30725 362 LYS C CA 1
ATOM 6100 C C . LYS C 1 289 ? 11.49957 99.87587 -20.54054 1.000 94.59421 362 LYS C C 1
ATOM 6101 O O . LYS C 1 289 ? 12.10283 100.25036 -21.55285 1.000 103.67243 362 LYS C O 1
ATOM 6107 N N . ARG C 1 290 ? 11.86046 98.79034 -19.85353 1.000 100.65946 363 ARG C N 1
ATOM 6108 C CA . ARG C 1 290 ? 13.00407 97.98728 -20.27392 1.000 97.83369 363 ARG C CA 1
ATOM 6109 C C . ARG C 1 290 ? 12.70738 97.23781 -21.56786 1.000 107.71394 363 ARG C C 1
ATOM 6110 O O . ARG C 1 290 ? 13.49711 97.28423 -22.51828 1.000 110.69144 363 ARG C O 1
ATOM 6118 N N . SER C 1 291 ? 11.56865 96.54055 -21.62403 1.000 106.85315 364 SER C N 1
ATOM 6119 C CA . SER C 1 291 ? 11.25447 95.73537 -22.80022 1.000 105.83226 364 SER C CA 1
ATOM 6120 C C . SER C 1 291 ? 10.89776 96.59816 -24.00366 1.000 108.74077 364 SER C C 1
ATOM 6121 O O . SER C 1 291 ? 11.14128 96.19056 -25.14476 1.000 115.02400 364 SER C O 1
ATOM 6124 N N . ASP C 1 292 ? 10.31732 97.78016 -23.77865 1.000 113.44180 365 ASP C N 1
ATOM 6125 C CA . ASP C 1 292 ? 10.06828 98.69214 -24.89013 1.000 118.93211 365 ASP C CA 1
ATOM 6126 C C . ASP C 1 292 ? 11.36878 99.10397 -25.56521 1.000 124.59570 365 ASP C C 1
ATOM 6127 O O . ASP C 1 292 ? 11.39882 99.30935 -26.78391 1.000 123.33909 365 ASP C O 1
ATOM 6132 N N . ALA C 1 293 ? 12.45199 99.22000 -24.79276 1.000 144.16515 366 ALA C N 1
ATOM 6133 C CA . ALA C 1 293 ? 13.75739 99.49986 -25.37723 1.000 142.78924 366 ALA C CA 1
ATOM 6134 C C . ALA C 1 293 ? 14.32206 98.28416 -26.09786 1.000 139.88683 366 ALA C C 1
ATOM 6135 O O . ALA C 1 293 ? 15.10087 98.43565 -27.04587 1.000 137.83055 366 ALA C O 1
ATOM 6137 N N . GLU C 1 294 ? 13.94853 97.08179 -25.66627 1.000 117.24237 367 GLU C N 1
ATOM 6138 C CA . GLU C 1 294 ? 14.48129 95.86837 -26.26896 1.000 110.11808 367 GLU C CA 1
ATOM 6139 C C . GLU C 1 294 ? 14.01192 95.72653 -27.71107 1.000 113.37593 367 GLU C C 1
ATOM 6140 O O . GLU C 1 294 ? 12.88507 96.09303 -28.05653 1.000 113.31354 367 GLU C O 1
ATOM 6146 N N . GLU C 1 295 ? 14.88898 95.19073 -28.55366 1.000 116.02378 368 GLU C N 1
ATOM 6147 C CA . GLU C 1 295 ? 14.58345 94.90057 -29.95144 1.000 111.94716 368 GLU C CA 1
ATOM 6148 C C . GLU C 1 295 ? 14.43708 93.38818 -30.07910 1.000 112.27958 368 GLU C C 1
ATOM 6149 O O . GLU C 1 295 ? 15.43119 92.66677 -30.20149 1.000 109.94182 368 GLU C O 1
ATOM 6151 N N . VAL C 1 296 ? 13.19576 92.91158 -30.04331 1.000 122.48443 369 VAL C N 1
ATOM 6152 C CA . VAL C 1 296 ? 12.88788 91.48770 -30.09980 1.000 119.24576 369 VAL C CA 1
ATOM 6153 C C . VAL C 1 296 ? 12.14639 91.20565 -31.39832 1.000 121.64682 369 VAL C C 1
ATOM 6154 O O . VAL C 1 296 ? 11.21908 91.93854 -31.76411 1.000 120.13144 369 VAL C O 1
ATOM 6158 N N . ASP C 1 297 ? 12.55767 90.14501 -32.09462 1.000 118.70137 370 ASP C N 1
ATOM 6159 C CA . ASP C 1 297 ? 11.90952 89.72052 -33.33531 1.000 119.35959 370 ASP C CA 1
ATOM 6160 C C . ASP C 1 297 ? 10.66526 88.91386 -32.97191 1.000 120.24086 370 ASP C C 1
ATOM 6161 O O . ASP C 1 297 ? 10.66682 87.68100 -32.92740 1.000 122.56571 370 ASP C O 1
ATOM 6166 N N . PHE C 1 298 ? 9.57577 89.63845 -32.70505 1.000 124.33794 371 PHE C N 1
ATOM 6167 C CA . PHE C 1 298 ? 8.33629 88.98519 -32.29488 1.000 129.03599 371 PHE C CA 1
ATOM 6168 C C . PHE C 1 298 ? 7.68092 88.25318 -33.45924 1.000 127.88368 371 PHE C C 1
ATOM 6169 O O . PHE C 1 298 ? 7.15711 87.14607 -33.28690 1.000 129.34879 371 PHE C O 1
ATOM 6171 N N . ALA C 1 299 ? 7.69470 88.85727 -34.65001 1.000 135.64430 372 ALA C N 1
ATOM 6172 C CA . ALA C 1 299 ? 7.09435 88.21264 -35.81325 1.000 132.26521 372 ALA C CA 1
ATOM 6173 C C . ALA C 1 299 ? 7.81853 86.91915 -36.16267 1.000 139.22191 372 ALA C C 1
ATOM 6174 O O . ALA C 1 299 ? 7.18360 85.92022 -36.52065 1.000 139.36431 372 ALA C O 1
ATOM 6176 N N . GLY C 1 300 ? 9.14859 86.91639 -36.06077 1.000 121.38287 373 GLY C N 1
ATOM 6177 C CA . GLY C 1 300 ? 9.89889 85.70975 -36.36595 1.000 112.85009 373 GLY C CA 1
ATOM 6178 C C . GLY C 1 300 ? 9.69174 84.61529 -35.33691 1.000 117.42084 373 GLY C C 1
ATOM 6179 O O . GLY C 1 300 ? 9.59908 83.43454 -35.68427 1.000 113.98547 373 GLY C O 1
ATOM 6180 N N . TRP C 1 301 ? 9.61504 84.98965 -34.05697 1.000 123.39016 374 TRP C N 1
ATOM 6181 C CA . TRP C 1 301 ? 9.39672 83.99759 -33.00964 1.000 125.46395 374 TRP C CA 1
ATOM 6182 C C . TRP C 1 301 ? 8.02599 83.34668 -33.13246 1.000 125.06171 374 TRP C C 1
ATOM 6183 O O . TRP C 1 301 ? 7.86516 82.16872 -32.79308 1.000 125.38406 374 TRP C O 1
ATOM 6185 N N . LEU C 1 302 ? 7.03051 84.09047 -33.61664 1.000 128.80744 375 LEU C N 1
ATOM 6186 C CA . LEU C 1 302 ? 5.69498 83.52972 -33.78570 1.000 127.35683 375 LEU C CA 1
ATOM 6187 C C . LEU C 1 302 ? 5.61837 82.64697 -35.02606 1.000 127.13897 375 LEU C C 1
ATOM 6188 O O . LEU C 1 302 ? 5.10619 81.52375 -34.96723 1.000 129.01379 375 LEU C O 1
ATOM 6190 N N . CYS C 1 303 ? 6.12385 83.13689 -36.15365 1.000 128.65724 376 CYS C N 1
ATOM 6191 C CA . CYS C 1 303 ? 6.09075 82.38330 -37.40192 1.000 126.15886 376 CYS C CA 1
ATOM 6192 C C . CYS C 1 303 ? 7.05447 81.20204 -37.35977 1.000 125.89233 376 CYS C C 1
ATOM 6193 O O . CYS C 1 303 ? 6.75564 80.12671 -37.87914 1.000 132.32064 376 CYS C O 1
ATOM 6196 N N . GLY D 2 4 ? -34.18685 45.57041 -25.53587 1.000 83.38153 300 GLY D N 1
ATOM 6197 C CA . GLY D 2 4 ? -33.15456 46.55820 -25.78998 1.000 85.82433 300 GLY D CA 1
ATOM 6198 C C . GLY D 2 4 ? -32.94246 46.83974 -27.26471 1.000 95.35456 300 GLY D C 1
ATOM 6199 O O . GLY D 2 4 ? -33.28369 47.91604 -27.75618 1.000 94.44744 300 GLY D O 1
ATOM 6200 N N . ASP D 2 5 ? -32.37654 45.86102 -27.97597 1.000 85.56879 301 ASP D N 1
ATOM 6201 C CA . ASP D 2 5 ? -32.12165 46.02335 -29.40286 1.000 80.11621 301 ASP D CA 1
ATOM 6202 C C . ASP D 2 5 ? -33.40300 46.10171 -30.22134 1.000 72.18712 301 ASP D C 1
ATOM 6203 O O . ASP D 2 5 ? -33.35909 46.55116 -31.37152 1.000 63.60281 301 ASP D O 1
ATOM 6208 N N . ASP D 2 6 ? -34.53984 45.68148 -29.66079 1.000 71.68634 302 ASP D N 1
ATOM 6209 C CA . ASP D 2 6 ? -35.80595 45.78450 -30.37572 1.000 71.55473 302 ASP D CA 1
ATOM 6210 C C . ASP D 2 6 ? -36.23442 47.22721 -30.60956 1.000 58.84033 302 ASP D C 1
ATOM 6211 O O . ASP D 2 6 ? -37.19744 47.45511 -31.35015 1.000 59.63001 302 ASP D O 1
ATOM 6216 N N . TRP D 2 7 ? -35.55336 48.19840 -30.00112 1.000 53.40814 303 TRP D N 1
ATOM 6217 C CA . TRP D 2 7 ? -35.83753 49.60635 -30.23237 1.000 47.53903 303 TRP D CA 1
ATOM 6218 C C . TRP D 2 7 ? -34.94065 50.23033 -31.29280 1.000 46.93042 303 TRP D C 1
ATOM 6219 O O . TRP D 2 7 ? -35.14415 51.39758 -31.64087 1.000 41.77048 303 TRP D O 1
ATOM 6230 N N . GLU D 2 8 ? -33.96139 49.49356 -31.81142 1.000 42.51500 304 GLU D N 1
ATOM 6231 C CA . GLU D 2 8 ? -33.13469 50.01840 -32.88838 1.000 40.67311 304 GLU D CA 1
ATOM 6232 C C . GLU D 2 8 ? -33.94881 50.11679 -34.17175 1.000 39.09404 304 GLU D C 1
ATOM 6233 O O . GLU D 2 8 ? -34.75660 49.23773 -34.48462 1.000 41.32521 304 GLU D O 1
ATOM 6239 N N . VAL D 2 9 ? -33.73519 51.19715 -34.91476 1.000 35.24684 305 VAL D N 1
ATOM 6240 C CA . VAL D 2 9 ? -34.47712 51.48680 -36.13389 1.000 40.81692 305 VAL D CA 1
ATOM 6241 C C . VAL D 2 9 ? -33.48089 51.57832 -37.28063 1.000 36.47202 305 VAL D C 1
ATOM 6242 O O . VAL D 2 9 ? -32.50161 52.31907 -37.17633 1.000 34.41946 305 VAL D O 1
ATOM 6246 N N . PRO D 2 10 ? -33.68126 50.85210 -38.37619 1.000 35.85732 306 PRO D N 1
ATOM 6247 C CA . PRO D 2 10 ? -32.78327 50.97614 -39.52669 1.000 31.12312 306 PRO D CA 1
ATOM 6248 C C . PRO D 2 10 ? -32.92091 52.34294 -40.17067 1.000 42.96010 306 PRO D C 1
ATOM 6249 O O . PRO D 2 10 ? -34.02900 52.89621 -40.24197 1.000 43.48941 306 PRO D O 1
ATOM 6253 N N . PRO D 2 11 ? -31.81800 52.92330 -40.64938 1.000 45.28104 307 PRO D N 1
ATOM 6254 C CA . PRO D 2 11 ? -31.90418 54.24538 -41.29225 1.000 35.45486 307 PRO D CA 1
ATOM 6255 C C . PRO D 2 11 ? -32.76729 54.26709 -42.54136 1.000 44.49513 307 PRO D C 1
ATOM 6256 O O . PRO D 2 11 ? -33.20936 55.34880 -42.94821 1.000 46.27119 307 PRO D O 1
ATOM 6260 N N . SER D 2 12 ? -33.02421 53.11358 -43.16303 1.000 44.88342 308 SER D N 1
ATOM 6261 C CA . SER D 2 12 ? -33.86492 53.09047 -44.35523 1.000 42.58073 308 SER D CA 1
ATOM 6262 C C . SER D 2 12 ? -35.31368 53.43226 -44.03120 1.000 37.08516 308 SER D C 1
ATOM 6263 O O . SER D 2 12 ? -36.04164 53.92411 -44.90092 1.000 42.83474 308 SER D O 1
ATOM 6266 N N . GLU D 2 13 ? -35.74827 53.18426 -42.79513 1.000 40.47418 309 GLU D N 1
ATOM 6267 C CA . GLU D 2 13 ? -37.12090 53.46430 -42.39475 1.000 40.53181 309 GLU D CA 1
ATOM 6268 C C . GLU D 2 13 ? -37.34092 54.91130 -41.97501 1.000 39.78508 309 GLU D C 1
ATOM 6269 O O . GLU D 2 13 ? -38.49603 55.34202 -41.88864 1.000 37.20344 309 GLU D O 1
ATOM 6275 N N . VAL D 2 14 ? -36.27665 55.66636 -41.71587 1.000 46.08530 310 VAL D N 1
ATOM 6276 C CA . VAL D 2 14 ? -36.37802 57.01233 -41.16332 1.000 44.44326 310 VAL D CA 1
ATOM 6277 C C . VAL D 2 14 ? -36.11940 58.03165 -42.25997 1.000 46.55244 310 VAL D C 1
ATOM 6278 O O . VAL D 2 14 ? -35.20134 57.87281 -43.07508 1.000 49.62037 310 VAL D O 1
ATOM 6282 N N . GLN D 2 15 ? -36.93174 59.08348 -42.28109 1.000 46.77065 311 GLN D N 1
ATOM 6283 C CA . GLN D 2 15 ? -36.73115 60.22099 -43.16375 1.000 44.80443 311 GLN D CA 1
ATOM 6284 C C . GLN D 2 15 ? -36.49773 61.46955 -42.32797 1.000 36.11194 311 GLN D C 1
ATOM 6285 O O . GLN D 2 15 ? -37.21661 61.70987 -41.35374 1.000 46.19285 311 GLN D O 1
ATOM 6291 N N . LEU D 2 16 ? -35.50097 62.26076 -42.71034 1.000 50.88399 312 LEU D N 1
ATOM 6292 C CA . LEU D 2 16 ? -35.21630 63.52654 -42.05250 1.000 51.14444 312 LEU D CA 1
ATOM 6293 C C . LEU D 2 16 ? -35.73363 64.68172 -42.89763 1.000 46.01113 312 LEU D C 1
ATOM 6294 O O . LEU D 2 16 ? -35.57522 64.69005 -44.12190 1.000 61.03682 312 LEU D O 1
ATOM 6299 N N . LEU D 2 17 ? -36.35780 65.65486 -42.23515 1.000 47.73589 313 LEU D N 1
ATOM 6300 C CA . LEU D 2 17 ? -36.90626 66.81440 -42.92579 1.000 51.02715 313 LEU D CA 1
ATOM 6301 C C . LEU D 2 17 ? -36.16442 68.08255 -42.52291 1.000 59.54379 313 LEU D C 1
ATOM 6302 O O . LEU D 2 17 ? -34.96778 68.22022 -42.79538 1.000 63.55715 313 LEU D O 1
ATOM 6307 N N . LYS D 2 18 ? -36.85767 69.00623 -41.86327 1.000 58.74297 314 LYS D N 1
ATOM 6308 C CA . LYS D 2 18 ? -36.28583 70.31219 -41.56783 1.000 59.70598 314 LYS D CA 1
ATOM 6309 C C . LYS D 2 18 ? -35.39003 70.26243 -40.33706 1.000 57.03570 314 LYS D C 1
ATOM 6310 O O . LYS D 2 18 ? -35.74092 69.66592 -39.31490 1.000 53.51820 314 LYS D O 1
ATOM 6316 N N . ARG D 2 19 ? -34.22385 70.89496 -40.44653 1.000 59.74119 315 ARG D N 1
ATOM 6317 C CA . ARG D 2 19 ? -33.33234 71.03699 -39.30431 1.000 60.38253 315 ARG D CA 1
ATOM 6318 C C . ARG D 2 19 ? -33.92124 72.04038 -38.31935 1.000 51.30287 315 ARG D C 1
ATOM 6319 O O . ARG D 2 19 ? -34.31805 73.14425 -38.70518 1.000 60.99076 315 ARG D O 1
ATOM 6327 N N . ILE D 2 20 ? -33.98965 71.65332 -37.04932 1.000 58.25517 316 ILE D N 1
ATOM 6328 C CA . ILE D 2 20 ? -34.60807 72.47621 -36.01816 1.000 57.75343 316 ILE D CA 1
ATOM 6329 C C . ILE D 2 20 ? -33.57307 73.28629 -35.24715 1.000 61.00504 316 ILE D C 1
ATOM 6330 O O . ILE D 2 20 ? -33.83772 74.42470 -34.85934 1.000 78.70033 316 ILE D O 1
ATOM 6335 N N . GLY D 2 21 ? -32.39794 72.72168 -35.02012 1.000 67.78543 317 GLY D N 1
ATOM 6336 C CA . GLY D 2 21 ? -31.35311 73.42743 -34.30846 1.000 85.23158 317 GLY D CA 1
ATOM 6337 C C . GLY D 2 21 ? -30.37747 72.45765 -33.67878 1.000 78.96968 317 GLY D C 1
ATOM 6338 O O . GLY D 2 21 ? -30.52225 71.23880 -33.77209 1.000 79.90796 317 GLY D O 1
ATOM 6339 N N . THR D 2 22 ? -29.37131 73.03495 -33.02977 1.000 91.37907 318 THR D N 1
ATOM 6340 C CA . THR D 2 22 ? -28.34414 72.24998 -32.35481 1.000 99.17633 318 THR D CA 1
ATOM 6341 C C . THR D 2 22 ? -28.31639 72.55224 -30.86030 1.000 106.69913 318 THR D C 1
ATOM 6342 O O . THR D 2 22 ? -28.81171 73.58867 -30.41816 1.000 110.62303 318 THR D O 1
ATOM 6346 N N . GLY D 2 26 ? -26.81726 67.22361 -29.59584 1.000 85.68447 322 GLY D N 1
ATOM 6347 C CA . GLY D 2 26 ? -26.49909 67.39887 -31.00062 1.000 76.98603 322 GLY D CA 1
ATOM 6348 C C . GLY D 2 26 ? -27.54283 68.19061 -31.76443 1.000 84.71672 322 GLY D C 1
ATOM 6349 O O . GLY D 2 26 ? -28.08030 69.17656 -31.25982 1.000 84.50416 322 GLY D O 1
ATOM 6350 N N . THR D 2 27 ? -27.83244 67.75131 -32.98535 1.000 79.33552 323 THR D N 1
ATOM 6351 C CA . THR D 2 27 ? -28.77259 68.42762 -33.86694 1.000 58.86987 323 THR D CA 1
ATOM 6352 C C . THR D 2 27 ? -30.09818 67.67743 -33.89123 1.000 62.06798 323 THR D C 1
ATOM 6353 O O . THR D 2 27 ? -30.12560 66.44328 -33.91541 1.000 59.06254 323 THR D O 1
ATOM 6357 N N . VAL D 2 28 ? -31.19510 68.43091 -33.88281 1.000 52.66327 324 VAL D N 1
ATOM 6358 C CA . VAL D 2 28 ? -32.54423 67.87849 -33.87357 1.000 49.75272 324 VAL D CA 1
ATOM 6359 C C . VAL D 2 28 ? -33.18326 68.13087 -35.23128 1.000 48.86011 324 VAL D C 1
ATOM 6360 O O . VAL D 2 28 ? -33.13586 69.25288 -35.75098 1.000 54.23393 324 VAL D O 1
ATOM 6364 N N . PHE D 2 29 ? -33.77325 67.08652 -35.80441 1.000 44.65658 325 PHE D N 1
ATOM 6365 C CA . PHE D 2 29 ? -34.54827 67.18322 -37.03115 1.000 47.74504 325 PHE D CA 1
ATOM 6366 C C . PHE D 2 29 ? -35.98529 66.76816 -36.75790 1.000 47.81819 325 PHE D C 1
ATOM 6367 O O . PHE D 2 29 ? -36.23621 65.84475 -35.97675 1.000 43.62255 325 PHE D O 1
ATOM 6375 N N . ARG D 2 30 ? -36.92627 67.44223 -37.41311 1.000 42.46218 326 ARG D N 1
ATOM 6376 C CA . ARG D 2 30 ? -38.26102 66.88944 -37.57670 1.000 41.27379 326 ARG D CA 1
ATOM 6377 C C . ARG D 2 30 ? -38.19436 65.80871 -38.64356 1.000 47.00420 326 ARG D C 1
ATOM 6378 O O . ARG D 2 30 ? -37.66709 66.03776 -39.73540 1.000 47.47645 326 ARG D O 1
ATOM 6386 N N . GLY D 2 31 ? -38.71490 64.62368 -38.32561 1.000 44.77610 327 GLY D N 1
ATOM 6387 C CA . GLY D 2 31 ? -38.56344 63.47626 -39.19449 1.000 34.42896 327 GLY D CA 1
ATOM 6388 C C . GLY D 2 31 ? -39.85959 62.70647 -39.34184 1.000 38.43462 327 GLY D C 1
ATOM 6389 O O . GLY D 2 31 ? -40.89471 63.07673 -38.78426 1.000 52.13858 327 GLY D O 1
ATOM 6390 N N . ARG D 2 32 ? -39.77726 61.62121 -40.10785 1.000 41.55499 328 ARG D N 1
ATOM 6391 C CA . ARG D 2 32 ? -40.90629 60.73126 -40.34431 1.000 40.78762 328 ARG D CA 1
ATOM 6392 C C . ARG D 2 32 ? -40.48798 59.30711 -40.01663 1.000 38.49846 328 ARG D C 1
ATOM 6393 O O . ARG D 2 32 ? -39.58473 58.75993 -40.65759 1.000 46.97413 328 ARG D O 1
ATOM 6401 N N . TRP D 2 33 ? -41.13584 58.71745 -39.01280 1.000 39.42234 329 TRP D N 1
ATOM 6402 C CA . TRP D 2 33 ? -41.01482 57.28611 -38.73965 1.000 32.47966 329 TRP D CA 1
ATOM 6403 C C . TRP D 2 33 ? -42.30712 56.87304 -38.04324 1.000 37.02186 329 TRP D C 1
ATOM 6404 O O . TRP D 2 33 ? -42.45413 57.07956 -36.83442 1.000 33.33100 329 TRP D O 1
ATOM 6415 N N . HIS D 2 34 ? -43.22980 56.29559 -38.81186 1.000 30.67249 330 HIS D N 1
ATOM 6416 C CA . HIS D 2 34 ? -44.58806 56.02554 -38.34674 1.000 28.53012 330 HIS D CA 1
ATOM 6417 C C . HIS D 2 34 ? -45.23621 57.30759 -37.82822 1.000 36.65426 330 HIS D C 1
ATOM 6418 O O . HIS D 2 34 ? -45.79767 57.35826 -36.73151 1.000 30.85627 330 HIS D O 1
ATOM 6425 N N . GLY D 2 35 ? -45.14750 58.35459 -38.63618 1.000 29.30970 331 GLY D N 1
ATOM 6426 C CA . GLY D 2 35 ? -45.68691 59.65586 -38.30265 1.000 37.92335 331 GLY D CA 1
ATOM 6427 C C . GLY D 2 35 ? -44.58664 60.65085 -37.98028 1.000 40.47112 331 GLY D C 1
ATOM 6428 O O . GLY D 2 35 ? -43.39180 60.38423 -38.13849 1.000 33.25177 331 GLY D O 1
ATOM 6429 N N . ASP D 2 36 ? -45.01631 61.82446 -37.52093 1.000 43.68245 332 ASP D N 1
ATOM 6430 C CA . ASP D 2 36 ? -44.07476 62.86155 -37.12126 1.000 46.58504 332 ASP D CA 1
ATOM 6431 C C . ASP D 2 36 ? -43.25957 62.40164 -35.92069 1.000 32.49125 332 ASP D C 1
ATOM 6432 O O . ASP D 2 36 ? -43.80598 61.87284 -34.94879 1.000 36.92166 332 ASP D O 1
ATOM 6437 N N . VAL D 2 37 ? -41.94337 62.59728 -35.99526 1.000 42.60068 333 VAL D N 1
ATOM 6438 C CA . VAL D 2 37 ? -41.02678 62.25661 -34.91472 1.000 39.08268 333 VAL D CA 1
ATOM 6439 C C . VAL D 2 37 ? -39.96622 63.34469 -34.81458 1.000 42.08283 333 VAL D C 1
ATOM 6440 O O . VAL D 2 37 ? -39.84814 64.21657 -35.67785 1.000 37.82349 333 VAL D O 1
ATOM 6444 N N . ALA D 2 38 ? -39.19215 63.28143 -33.73686 1.000 32.31966 334 ALA D N 1
ATOM 6445 C CA . ALA D 2 38 ? -38.00972 64.10973 -33.55654 1.000 32.77569 334 ALA D CA 1
ATOM 6446 C C . ALA D 2 38 ? -36.78706 63.20519 -33.55299 1.000 33.47938 334 ALA D C 1
ATOM 6447 O O . ALA D 2 38 ? -36.77801 62.17295 -32.87438 1.000 37.10764 334 ALA D O 1
ATOM 6449 N N . VAL D 2 39 ? -35.76698 63.58356 -34.31627 1.000 40.84022 335 VAL D N 1
ATOM 6450 C CA . VAL D 2 39 ? -34.54814 62.79496 -34.45308 1.000 40.79677 335 VAL D CA 1
ATOM 6451 C C . VAL D 2 39 ? -33.38426 63.65928 -33.99288 1.000 45.03976 335 VAL D C 1
ATOM 6452 O O . VAL D 2 39 ? -33.04406 64.65440 -34.64597 1.000 47.65027 335 VAL D O 1
ATOM 6456 N N . LYS D 2 40 ? -32.77269 63.28402 -32.87248 1.000 42.24667 336 LYS D N 1
ATOM 6457 C CA . LYS D 2 40 ? -31.60980 63.98340 -32.33895 1.000 52.50469 336 LYS D CA 1
ATOM 6458 C C . LYS D 2 40 ? -30.36299 63.19979 -32.73199 1.000 47.61698 336 LYS D C 1
ATOM 6459 O O . LYS D 2 40 ? -30.13833 62.09040 -32.23826 1.000 52.20421 336 LYS D O 1
ATOM 6465 N N . VAL D 2 41 ? -29.55931 63.77287 -33.62202 1.000 55.03734 337 VAL D N 1
ATOM 6466 C CA . VAL D 2 41 ? -28.32791 63.14104 -34.08202 1.000 50.77448 337 VAL D CA 1
ATOM 6467 C C . VAL D 2 41 ? -27.20804 63.56047 -33.13654 1.000 63.67798 337 VAL D C 1
ATOM 6468 O O . VAL D 2 41 ? -26.74487 64.70325 -33.17468 1.000 65.20574 337 VAL D O 1
ATOM 6472 N N . LEU D 2 42 ? -26.77459 62.63634 -32.28545 1.000 66.00091 338 LEU D N 1
ATOM 6473 C CA . LEU D 2 42 ? -25.73523 62.92447 -31.30329 1.000 65.80916 338 LEU D CA 1
ATOM 6474 C C . LEU D 2 42 ? -24.35745 62.96597 -31.95777 1.000 71.76175 338 LEU D C 1
ATOM 6475 O O . LEU D 2 42 ? -23.93731 62.00784 -32.60687 1.000 71.66664 338 LEU D O 1
ATOM 6480 N N . SER D 2 45 ? -19.01594 60.46237 -36.11023 1.000 107.85362 341 SER D N 1
ATOM 6481 C 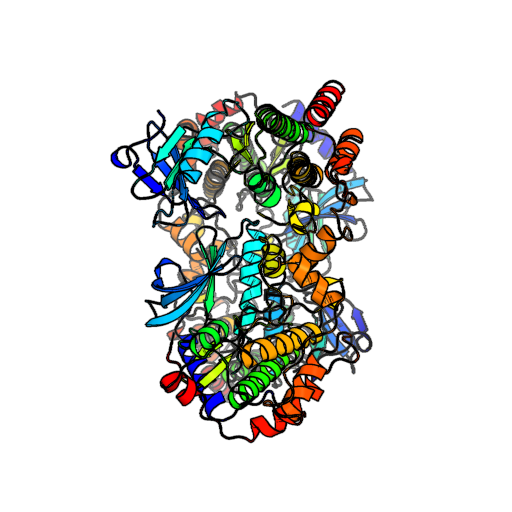CA . SER D 2 45 ? -20.03797 59.42313 -36.15093 1.000 107.21014 341 SER D CA 1
ATOM 6482 C C . SER D 2 45 ? -19.52331 58.13133 -35.52544 1.000 113.29039 341 SER D C 1
ATOM 6483 O O . SER D 2 45 ? -20.28643 57.37619 -34.92298 1.000 109.07935 341 SER D O 1
ATOM 6486 N N . GLN D 2 46 ? -18.23210 57.87977 -35.67857 1.000 139.50618 342 GLN D N 1
ATOM 6487 C CA . GLN D 2 46 ? -17.59362 56.76548 -34.99196 1.000 141.46194 342 GLN D CA 1
ATOM 6488 C C . GLN D 2 46 ? -17.47288 57.10630 -33.51336 1.000 144.75672 342 GLN D C 1
ATOM 6489 O O . GLN D 2 46 ? -16.70795 58.01484 -33.16277 1.000 145.78627 342 GLN D O 1
ATOM 6491 N N . PRO D 2 47 ? -18.19012 56.42605 -32.62219 1.000 123.63977 343 PRO D N 1
ATOM 6492 C CA . PRO D 2 47 ? -18.24547 56.87178 -31.22604 1.000 121.06383 343 PRO D CA 1
ATOM 6493 C C . PRO D 2 47 ? -16.97168 56.54684 -30.46275 1.000 121.02444 343 PRO D C 1
ATOM 6494 O O . PRO D 2 47 ? -16.37399 55.48042 -30.62904 1.000 116.36649 343 PRO D O 1
ATOM 6498 N N . THR D 2 48 ? -16.55631 57.48795 -29.61885 1.000 119.33196 344 THR D N 1
ATOM 6499 C CA . THR D 2 48 ? -15.48449 57.20769 -28.67895 1.000 116.72973 344 THR D CA 1
ATOM 6500 C C . THR D 2 48 ? -15.98255 56.24933 -27.59953 1.000 121.25995 344 THR D C 1
ATOM 6501 O O . THR D 2 48 ? -17.18642 56.10440 -27.36786 1.000 118.99441 344 THR D O 1
ATOM 6505 N N . ALA D 2 49 ? -15.03022 55.58706 -26.93596 1.000 127.28422 345 ALA D N 1
ATOM 6506 C CA . ALA D 2 49 ? -15.37113 54.48834 -26.03533 1.000 121.72959 345 ALA D CA 1
ATOM 6507 C C . ALA D 2 49 ? -16.30006 54.92772 -24.90990 1.000 122.90952 345 ALA D C 1
ATOM 6508 O O . ALA D 2 49 ? -17.09116 54.11914 -24.41042 1.000 115.07504 345 ALA D O 1
ATOM 6510 N N . GLU D 2 50 ? -16.22723 56.19383 -24.50063 1.000 170.66943 346 GLU D N 1
ATOM 6511 C CA . GLU D 2 50 ? -17.05789 56.68562 -23.40791 1.000 178.74861 346 GLU D CA 1
ATOM 6512 C C . GLU D 2 50 ? -18.41743 57.18349 -23.88602 1.000 171.94323 346 GLU D C 1
ATOM 6513 O O . GLU D 2 50 ? -19.43130 56.93524 -23.22402 1.000 167.64370 346 GLU D O 1
ATOM 6515 N N . GLN D 2 51 ? -18.46119 57.88122 -25.02575 1.000 131.64872 347 GLN D N 1
ATOM 6516 C CA . GLN D 2 51 ? -19.73557 58.36934 -25.54424 1.000 119.61560 347 GLN D CA 1
ATOM 6517 C C . GLN D 2 51 ? -20.67081 57.21948 -25.89518 1.000 106.11105 347 GLN D C 1
ATOM 6518 O O . GLN D 2 51 ? -21.89639 57.37889 -25.84373 1.000 92.85742 347 GLN D O 1
ATOM 6524 N N . ALA D 2 52 ? -20.11633 56.05749 -26.25204 1.000 105.50164 348 ALA D N 1
ATOM 6525 C CA . ALA D 2 52 ? -20.94315 54.86573 -26.41094 1.000 105.56038 348 ALA D CA 1
ATOM 6526 C C . ALA D 2 52 ? -21.60798 54.48345 -25.09500 1.000 100.75142 348 ALA D C 1
ATOM 6527 O O . ALA D 2 52 ? -22.79925 54.15408 -25.06713 1.000 98.51434 348 ALA D O 1
ATOM 6529 N N . GLN D 2 53 ? -20.85490 54.52761 -23.99144 1.000 102.45922 349 GLN D N 1
ATOM 6530 C CA . GLN D 2 53 ? -21.45103 54.30198 -22.67940 1.000 103.08805 349 GLN D CA 1
ATOM 6531 C C . GLN D 2 53 ? -22.41394 55.42078 -22.30310 1.000 95.30037 349 GLN D C 1
ATOM 6532 O O . GLN D 2 53 ? -23.36751 55.18846 -21.55110 1.000 95.69173 349 GLN D O 1
ATOM 6534 N N . ALA D 2 54 ? -22.18205 56.63367 -22.81076 1.000 100.64992 350 ALA D N 1
ATOM 6535 C CA . ALA D 2 54 ? -23.10974 57.73374 -22.56678 1.000 98.80900 350 ALA D CA 1
ATOM 6536 C C . ALA D 2 54 ? -24.41713 57.52518 -23.32164 1.000 96.55555 350 ALA D C 1
ATOM 6537 O O . ALA D 2 54 ? -25.49994 57.56512 -22.72667 1.000 88.78096 350 ALA D O 1
ATOM 6539 N N . PHE D 2 55 ? -24.33518 57.30462 -24.63796 1.000 94.04184 351 PHE D N 1
ATOM 6540 C CA . PHE D 2 55 ? -25.52248 56.94867 -25.40866 1.000 79.01443 351 PHE D CA 1
ATOM 6541 C C . PHE D 2 55 ? -26.19749 55.70529 -24.84574 1.000 71.57334 351 PHE D C 1
ATOM 6542 O O . PHE D 2 55 ? -27.42646 55.58766 -24.90457 1.000 66.41593 351 PHE D O 1
ATOM 6550 N N . LYS D 2 56 ? -25.41530 54.77139 -24.29550 1.000 75.08741 352 LYS D N 1
ATOM 6551 C CA . LYS D 2 56 ? -25.99415 53.62732 -23.60293 1.000 86.40507 352 LYS D CA 1
ATOM 6552 C C . LYS D 2 56 ? -26.77822 54.04071 -22.36794 1.000 93.36222 352 LYS D C 1
ATOM 6553 O O . LYS D 2 56 ? -27.57480 53.24451 -21.86468 1.000 82.32761 352 LYS D O 1
ATOM 6555 N N . ASN D 2 57 ? -26.56662 55.25601 -21.86237 1.000 108.97189 353 ASN D N 1
ATOM 6556 C CA . ASN D 2 57 ? -27.26575 55.71532 -20.66910 1.000 99.71499 353 ASN D CA 1
ATOM 6557 C C . ASN D 2 57 ? -28.52155 56.51221 -21.00623 1.000 91.30783 353 ASN D C 1
ATOM 6558 O O . ASN D 2 57 ? -29.60316 56.19629 -20.50162 1.000 88.08158 353 ASN D O 1
ATOM 6563 N N . GLU D 2 58 ? -28.40100 57.54710 -21.84601 1.000 61.11325 354 GLU D N 1
ATOM 6564 C CA . GLU D 2 58 ? -29.58418 58.31871 -22.21772 1.000 59.96445 354 GLU D CA 1
ATOM 6565 C C . GLU D 2 58 ? -30.64646 57.41959 -22.83157 1.000 67.70297 354 GLU D C 1
ATOM 6566 O O . GLU D 2 58 ? -31.84388 57.60735 -22.59353 1.000 67.17120 354 GLU D O 1
ATOM 6572 N N . MET D 2 59 ? -30.22492 56.41942 -23.60424 1.000 63.60189 355 MET D N 1
ATOM 6573 C CA . MET D 2 59 ? -31.17796 55.45833 -24.14242 1.000 58.24884 355 MET D CA 1
ATOM 6574 C C . MET D 2 59 ? -31.70710 54.53737 -23.04775 1.000 54.20013 355 MET D C 1
ATOM 6575 O O . MET D 2 59 ? -32.90745 54.24527 -23.00486 1.000 65.32159 355 MET D O 1
ATOM 6580 N N . GLN D 2 60 ? -30.83296 54.08380 -22.14212 1.000 61.08954 356 GLN D N 1
ATOM 6581 C CA . GLN D 2 60 ? -31.28330 53.21262 -21.05853 1.000 58.69535 356 GLN D CA 1
ATOM 6582 C C . GLN D 2 60 ? -32.17694 53.96193 -20.08054 1.000 64.98897 356 GLN D C 1
ATOM 6583 O O . GLN D 2 60 ? -33.14414 53.39576 -19.55857 1.000 61.33002 356 GLN D O 1
ATOM 6585 N N . VAL D 2 61 ? -31.86412 55.23023 -19.80804 1.000 63.30157 357 VAL D N 1
ATOM 6586 C CA . VAL D 2 61 ? -32.74955 56.04459 -18.98076 1.000 60.66387 357 VAL D CA 1
ATOM 6587 C C . VAL D 2 61 ? -34.09838 56.21503 -19.66703 1.000 53.16639 357 VAL D C 1
ATOM 6588 O O . VAL D 2 61 ? -35.15568 56.02026 -19.05609 1.000 40.13248 357 VAL D O 1
ATOM 6592 N N . LEU D 2 62 ? -34.07925 56.57004 -20.95599 1.000 38.34997 358 LEU D N 1
ATOM 6593 C CA . LEU D 2 62 ? -35.32418 56.76056 -21.69459 1.000 47.07222 358 LEU D CA 1
ATOM 6594 C C . LEU D 2 62 ? -36.11699 55.46563 -21.81447 1.000 47.33992 358 LEU D C 1
ATOM 6595 O O . LEU D 2 62 ? -37.35307 55.49611 -21.83455 1.000 50.48223 358 LEU D O 1
ATOM 6600 N N . ARG D 2 63 ? -35.43149 54.32255 -21.89494 1.000 49.08246 359 ARG D N 1
ATOM 6601 C CA . ARG D 2 63 ? -36.12515 53.04252 -21.97641 1.000 48.28957 359 ARG D CA 1
ATOM 6602 C C . ARG D 2 63 ? -36.87689 52.70297 -20.69671 1.000 37.43357 359 ARG D C 1
ATOM 6603 O O . ARG D 2 63 ? -37.75390 51.83370 -20.72220 1.000 38.06362 359 ARG D O 1
ATOM 6611 N N . LYS D 2 64 ? -36.55688 53.36006 -19.58459 1.000 46.27344 360 LYS D N 1
ATOM 6612 C CA . LYS D 2 64 ? -37.21745 53.10692 -18.31267 1.000 50.88406 360 LYS D CA 1
ATOM 6613 C C . LYS D 2 64 ? -38.34815 54.08526 -18.02628 1.000 47.12321 360 LYS D C 1
ATOM 6614 O O . LYS D 2 64 ? -38.95863 54.00711 -16.95551 1.000 48.21113 360 LYS D O 1
ATOM 6620 N N . THR D 2 65 ? -38.64584 54.99542 -18.95027 1.000 39.02434 361 THR D N 1
ATOM 6621 C CA . THR D 2 65 ? -39.65043 56.03185 -18.74503 1.000 40.05838 361 THR D CA 1
ATOM 6622 C C . THR D 2 65 ? -40.89824 55.70067 -19.55300 1.000 35.69502 361 THR D C 1
ATOM 6623 O O . THR D 2 65 ? -40.83650 55.58740 -20.78224 1.000 31.13808 361 THR D O 1
ATOM 6627 N N . ARG D 2 66 ? -42.03090 55.54711 -18.85441 1.000 32.42877 362 ARG D N 1
ATOM 6628 C CA . ARG D 2 66 ? -43.34806 55.37511 -19.47176 1.000 33.18559 362 ARG D CA 1
ATOM 6629 C C . ARG D 2 66 ? -44.32179 56.23433 -18.66168 1.000 35.49012 362 ARG D C 1
ATOM 6630 O O . ARG D 2 66 ? -45.03624 55.74943 -17.78173 1.000 36.49845 362 ARG D O 1
ATOM 6638 N N . HIS D 2 67 ? -44.33772 57.53177 -18.96100 1.000 36.52126 363 HIS D N 1
ATOM 6639 C CA . HIS D 2 67 ? -45.15208 58.48273 -18.21917 1.000 35.41432 363 HIS D CA 1
ATOM 6640 C C . HIS D 2 67 ? -45.55280 59.61908 -19.14810 1.000 34.14994 363 HIS D C 1
ATOM 6641 O O . HIS D 2 67 ? -44.77347 60.02334 -20.01510 1.000 28.96343 363 HIS D O 1
ATOM 6648 N N . VAL D 2 68 ? -46.76944 60.13592 -18.95200 1.000 28.62372 364 VAL D N 1
ATOM 6649 C CA . VAL D 2 68 ? -47.31130 61.14903 -19.85151 1.000 28.84952 364 VAL D CA 1
ATOM 6650 C C . VAL D 2 68 ? -46.55332 62.46931 -19.75601 1.000 29.70566 364 VAL D C 1
ATOM 6651 O O . VAL D 2 68 ? -46.62014 63.28520 -20.68286 1.000 32.49602 364 VAL D O 1
ATOM 6655 N N . ASN D 2 69 ? -45.82191 62.70258 -18.66740 1.000 30.15017 365 ASN D N 1
ATOM 6656 C CA . ASN D 2 69 ? -45.07011 63.93672 -18.48689 1.000 31.01810 365 ASN D CA 1
ATOM 6657 C C . ASN D 2 69 ? -43.59768 63.79190 -18.85223 1.000 32.77805 365 ASN D C 1
ATOM 6658 O O . ASN D 2 69 ? -42.81894 64.72331 -18.62453 1.000 32.01118 365 ASN D O 1
ATOM 6663 N N . ILE D 2 70 ? -43.20031 62.65290 -19.41274 1.000 30.70458 366 ILE D N 1
ATOM 6664 C CA . ILE D 2 70 ? -41.83703 62.42596 -19.87566 1.000 33.21216 366 ILE D CA 1
ATOM 6665 C C . ILE D 2 70 ? -41.86816 62.27882 -21.38974 1.000 35.71580 366 ILE D C 1
ATOM 6666 O O . ILE D 2 70 ? -42.76142 61.62250 -21.93908 1.000 38.17420 366 ILE D O 1
ATOM 6671 N N . LEU D 2 71 ? -40.90059 62.90211 -22.06233 1.000 33.18996 367 LEU D N 1
ATOM 6672 C CA . LEU D 2 71 ? -40.82670 62.82946 -23.51643 1.000 40.92464 367 LEU D CA 1
ATOM 6673 C C . LEU D 2 71 ? -40.75805 61.37669 -23.97011 1.000 33.86571 367 LEU D C 1
ATOM 6674 O O . LEU D 2 71 ? -39.95208 60.59062 -23.46370 1.000 31.21883 367 LEU D O 1
ATOM 6679 N N . LEU D 2 72 ? -41.61375 61.02100 -24.92464 1.000 34.80382 368 LEU D N 1
ATOM 6680 C CA . LEU D 2 72 ? -41.78913 59.62749 -25.31962 1.000 31.35615 368 LEU D CA 1
ATOM 6681 C C . LEU D 2 72 ? -40.61584 59.18296 -26.18376 1.000 32.71993 368 LEU D C 1
ATOM 6682 O O . LEU D 2 72 ? -40.48631 59.60626 -27.33658 1.000 31.87505 368 LEU D O 1
ATOM 6687 N N . PHE D 2 73 ? -39.76214 58.33025 -25.62540 1.000 34.19712 369 PHE D N 1
ATOM 6688 C CA . PHE D 2 73 ? -38.73701 57.66191 -26.41274 1.000 35.44514 369 PHE D CA 1
ATOM 6689 C C . PHE D 2 73 ? -39.38836 56.65206 -27.34942 1.000 28.54786 369 PHE D C 1
ATOM 6690 O O . PHE D 2 73 ? -40.30784 55.92820 -26.96089 1.000 37.81414 369 PHE D O 1
ATOM 6698 N N . MET D 2 74 ? -38.92259 56.61591 -28.59560 1.000 31.67442 370 MET D N 1
ATOM 6699 C CA . MET D 2 74 ? -39.48830 55.72261 -29.59897 1.000 33.60154 370 MET D CA 1
ATOM 6700 C C . MET D 2 74 ? -38.48240 54.75758 -30.20663 1.000 34.78132 370 MET D C 1
ATOM 6701 O O . MET D 2 74 ? -38.87368 53.66000 -30.60877 1.000 39.63023 370 MET D O 1
ATOM 6706 N N . GLY D 2 75 ? -37.21054 55.12602 -30.27986 1.000 38.44516 371 GLY D N 1
ATOM 6707 C CA . GLY D 2 75 ? -36.20926 54.24497 -30.84442 1.000 37.18805 371 GLY D CA 1
ATOM 6708 C C . GLY D 2 75 ? -34.88450 54.96152 -30.97977 1.000 38.51346 371 GLY D C 1
ATOM 6709 O O . GLY D 2 75 ? -34.75240 56.14563 -30.65569 1.000 40.51090 371 GLY D O 1
ATOM 6710 N N . PHE D 2 76 ? -33.89532 54.21470 -31.46692 1.000 36.12897 372 PHE D N 1
ATOM 6711 C CA . PHE D 2 76 ? -32.56611 54.76591 -31.68145 1.000 44.30422 372 PHE D CA 1
ATOM 6712 C C . PHE D 2 76 ? -31.98458 54.21249 -32.97412 1.000 43.92825 372 PHE D C 1
ATOM 6713 O O . PHE D 2 76 ? -32.36297 53.13707 -33.44349 1.000 43.52270 372 PHE D O 1
ATOM 6721 N N . MET D 2 77 ? -31.05773 54.97483 -33.54789 1.000 43.45319 373 MET D N 1
ATOM 6722 C CA . MET D 2 77 ? -30.35595 54.60274 -34.76675 1.000 47.03363 373 MET D CA 1
ATOM 6723 C C . MET D 2 77 ? -28.85996 54.56162 -34.49388 1.000 53.88385 373 MET D C 1
ATOM 6724 O O . MET D 2 77 ? -28.33294 55.39561 -33.75118 1.000 53.11879 373 MET D O 1
ATOM 6729 N N . THR D 2 78 ? -28.17845 53.58989 -35.09674 1.000 53.50749 374 THR D N 1
ATOM 6730 C CA . THR D 2 78 ? -26.73846 53.44347 -34.94492 1.000 55.93868 374 THR D CA 1
ATOM 6731 C C . THR D 2 78 ? -25.96695 53.82378 -36.19950 1.000 58.71068 374 THR D C 1
ATOM 6732 O O . THR D 2 78 ? -24.73175 53.82235 -36.17308 1.000 69.51129 374 THR D O 1
ATOM 6736 N N . ARG D 2 79 ? -26.65397 54.14935 -37.29449 1.000 54.27603 375 ARG D N 1
ATOM 6737 C CA . ARG D 2 79 ? -25.99600 54.49617 -38.54192 1.000 56.16556 375 ARG D CA 1
ATOM 6738 C C . ARG D 2 79 ? -26.72214 55.66467 -39.19554 1.000 51.50819 375 ARG D C 1
ATOM 6739 O O . ARG D 2 79 ? -27.96135 55.70582 -39.18319 1.000 54.27821 375 ARG D O 1
ATOM 6747 N N . PRO D 2 80 ? -25.98755 56.63204 -39.77139 1.000 55.14900 376 PRO D N 1
ATOM 6748 C CA . PRO D 2 80 ? -24.51922 56.73627 -39.86316 1.000 60.88835 376 PRO D CA 1
ATOM 6749 C C . PRO D 2 80 ? -23.86527 56.96075 -38.50394 1.000 70.03574 376 PRO D C 1
ATOM 6750 O O . PRO D 2 80 ? -22.72360 56.57066 -38.27691 1.000 79.27629 376 PRO D O 1
ATOM 6754 N N . GLY D 2 81 ? -24.58570 57.59153 -37.57672 1.000 65.71787 377 GLY D N 1
ATOM 6755 C CA . GLY D 2 81 ? -24.12624 57.74290 -36.21313 1.000 67.83481 377 GLY D CA 1
ATOM 6756 C C . GLY D 2 81 ? -25.23712 57.41270 -35.23236 1.000 66.79753 377 GLY D C 1
ATOM 6757 O O . GLY D 2 81 ? -26.33218 56.99881 -35.61865 1.000 62.22860 377 GLY D O 1
ATOM 6758 N N . PHE D 2 82 ? -24.92428 57.60082 -33.95419 1.000 69.12235 378 PHE D N 1
ATOM 6759 C CA . PHE D 2 82 ? -25.92602 57.41739 -32.91492 1.000 59.53100 378 PHE D CA 1
ATOM 6760 C C . PHE D 2 82 ? -26.98345 58.51052 -33.00330 1.000 55.19467 378 PHE D C 1
ATOM 6761 O O . PHE D 2 82 ? -26.66883 59.69017 -33.18316 1.000 50.86424 378 PHE D O 1
ATOM 6769 N N . ALA D 2 83 ? -28.24712 58.10913 -32.88704 1.000 53.98273 379 ALA D N 1
ATOM 6770 C CA . ALA D 2 83 ? -29.35753 59.04605 -32.95577 1.000 45.57371 379 ALA D CA 1
ATOM 6771 C C . ALA D 2 83 ? -30.50457 58.51842 -32.10845 1.000 47.06807 379 ALA D C 1
ATOM 6772 O O . ALA D 2 83 ? -30.66570 57.30680 -31.94346 1.000 51.65174 379 ALA D O 1
ATOM 6774 N N . ILE D 2 84 ? -31.29977 59.44130 -31.57280 1.000 45.08069 380 ILE D N 1
ATOM 6775 C CA . ILE D 2 84 ? -32.42686 59.11541 -30.70718 1.000 41.34373 380 ILE D CA 1
ATOM 6776 C C . ILE D 2 84 ? -33.69999 59.63741 -31.35540 1.000 34.94342 380 ILE D C 1
ATOM 6777 O O . ILE D 2 84 ? -33.75129 60.79252 -31.79394 1.000 34.31033 380 ILE D O 1
ATOM 6782 N N . ILE D 2 85 ? -34.72120 58.78671 -31.41494 1.000 35.03883 381 ILE D N 1
ATOM 6783 C CA . ILE D 2 85 ? -36.01280 59.12597 -31.99921 1.000 33.44355 381 ILE D CA 1
ATOM 6784 C C . ILE D 2 85 ? -37.02589 59.26437 -30.87291 1.000 38.22191 381 ILE D C 1
ATOM 6785 O O . ILE D 2 85 ? -37.16791 58.35784 -30.04270 1.000 29.87486 381 ILE D O 1
ATOM 6790 N N . THR D 2 86 ? -37.72457 60.39727 -30.84144 1.000 30.71881 382 THR D N 1
ATOM 6791 C CA . THR D 2 86 ? -38.76616 60.65254 -29.85778 1.000 35.87380 382 THR D CA 1
ATOM 6792 C C . THR D 2 86 ? -40.01777 61.15337 -30.56543 1.000 35.75205 382 THR D C 1
ATOM 6793 O O . THR D 2 86 ? -40.02490 61.38942 -31.77686 1.000 30.74044 382 THR D O 1
ATOM 6797 N N . GLN D 2 87 ? -41.08699 61.31203 -29.78859 1.000 30.28585 383 GLN D N 1
ATOM 6798 C CA . GLN D 2 87 ? -42.30689 61.90811 -30.31219 1.000 31.64547 383 GLN D CA 1
ATOM 6799 C C . GLN D 2 87 ? -42.04283 63.34124 -30.75752 1.000 32.12960 383 GLN D C 1
ATOM 6800 O O . GLN D 2 87 ? -41.12989 64.01096 -30.26651 1.000 33.91988 383 GLN D O 1
ATOM 6806 N N . TRP D 2 88 ? -42.84735 63.81077 -31.70555 1.000 39.33555 384 TRP D N 1
ATOM 6807 C CA . TRP D 2 88 ? -42.79141 65.20169 -32.13235 1.000 37.80007 384 TRP D CA 1
ATOM 6808 C C . TRP D 2 88 ? -43.79511 66.00573 -31.31787 1.000 40.86029 384 TRP D C 1
ATOM 6809 O O . TRP D 2 88 ? -45.00463 65.76246 -31.39498 1.000 44.51360 384 TRP D O 1
ATOM 6820 N N . CYS D 2 89 ? -43.29199 66.95302 -30.53483 1.000 43.26577 385 CYS D N 1
ATOM 6821 C CA . CYS D 2 89 ? -44.13724 67.80054 -29.70944 1.000 46.61796 385 CYS D CA 1
ATOM 6822 C C . CYS D 2 89 ? -44.54447 69.04059 -30.49127 1.000 41.08990 385 CYS D C 1
ATOM 6823 O O . CYS D 2 89 ? -43.69825 69.71434 -31.08852 1.000 48.18271 385 CYS D O 1
ATOM 6826 N N . GLU D 2 90 ? -45.84076 69.33281 -30.48805 1.000 52.48363 386 GLU D N 1
ATOM 6827 C CA . GLU D 2 90 ? -46.36618 70.52070 -31.14145 1.000 55.45657 386 GLU D CA 1
ATOM 6828 C C . GLU D 2 90 ? -46.46826 71.65207 -30.12805 1.000 52.23667 386 GLU D C 1
ATOM 6829 O O . GLU D 2 90 ? -47.05261 71.48202 -29.05255 1.000 53.85478 386 GLU D O 1
ATOM 6835 N N . GLY D 2 91 ? -45.89348 72.80007 -30.47473 1.000 52.09845 387 GLY D N 1
ATOM 6836 C CA . GLY D 2 91 ? -45.88012 73.94986 -29.59379 1.000 45.37613 387 GLY D CA 1
ATOM 6837 C C . GLY D 2 91 ? -44.47768 74.47912 -29.38412 1.000 43.91196 387 GLY D C 1
ATOM 6838 O O . GLY D 2 91 ? -43.66729 74.50275 -30.31585 1.000 47.63143 387 GLY D O 1
ATOM 6839 N N . SER D 2 92 ? -44.17151 74.88193 -28.15444 1.000 42.93118 388 SER D N 1
ATOM 6840 C CA . SER D 2 92 ? -42.88995 75.48549 -27.83609 1.000 43.70785 388 SER D CA 1
ATOM 6841 C C . SER D 2 92 ? -42.43589 75.02569 -26.45964 1.000 41.39632 388 SER D C 1
ATOM 6842 O O . SER D 2 92 ? -43.18836 74.40751 -25.70268 1.000 37.55619 388 SER D O 1
ATOM 6845 N N . SER D 2 93 ? -41.18382 75.34044 -26.14073 1.000 41.11631 389 SER D N 1
ATOM 6846 C CA . SER D 2 93 ? -40.65163 75.06169 -24.81796 1.000 44.27330 389 SER D CA 1
ATOM 6847 C C . SER D 2 93 ? -41.18344 76.07838 -23.81303 1.000 56.18457 389 SER D C 1
ATOM 6848 O O . SER D 2 93 ? -41.65266 77.16104 -24.17502 1.000 57.94679 389 SER D O 1
ATOM 6851 N N . LEU D 2 94 ? -41.11262 75.71202 -22.53121 1.000 47.36983 390 LEU D N 1
ATOM 6852 C CA . LEU D 2 94 ? -41.52170 76.64377 -21.48662 1.000 47.43310 390 LEU D CA 1
ATOM 6853 C C . LEU D 2 94 ? -40.62369 77.87391 -21.45952 1.000 45.26172 390 LEU D C 1
ATOM 6854 O O . LEU D 2 94 ? -41.09373 78.97951 -21.16722 1.000 48.62512 390 LEU D O 1
ATOM 6859 N N . TYR D 2 95 ? -39.33521 77.70140 -21.76576 1.000 56.46690 391 TYR D N 1
ATOM 6860 C CA . TYR D 2 95 ? -38.43698 78.84367 -21.90496 1.000 56.14601 391 TYR D CA 1
ATOM 6861 C C . TYR D 2 95 ? -38.93473 79.80050 -22.97978 1.000 52.76801 391 TYR D C 1
ATOM 6862 O O . TYR D 2 95 ? -38.93876 81.02103 -22.78194 1.000 62.27384 391 TYR D O 1
ATOM 6871 N N . HIS D 2 96 ? -39.35843 79.26068 -24.12587 1.000 56.93307 392 HIS D N 1
ATOM 6872 C CA . HIS D 2 96 ? -39.86722 80.09753 -25.20762 1.000 55.60565 392 HIS D CA 1
ATOM 6873 C C . HIS D 2 96 ? -41.15235 80.80935 -24.80182 1.000 55.55430 392 HIS D C 1
ATOM 6874 O O . HIS D 2 96 ? -41.34002 81.98922 -25.12038 1.000 64.52601 392 HIS D O 1
ATOM 6881 N N . HIS D 2 97 ? -42.04813 80.10990 -24.09811 1.000 56.86662 393 HIS D N 1
ATOM 6882 C CA . HIS D 2 97 ? -43.30206 80.72360 -23.67125 1.000 57.28369 393 HIS D CA 1
ATOM 6883 C C . HIS D 2 97 ? -43.08208 81.85045 -22.67027 1.000 57.76947 393 HIS D C 1
ATOM 6884 O O . HIS D 2 97 ? -43.81391 82.84577 -22.69743 1.000 57.48560 393 HIS D O 1
ATOM 6891 N N . LEU D 2 98 ? -42.09437 81.71747 -21.78617 1.000 52.92710 394 LEU D N 1
ATOM 6892 C CA . LEU D 2 98 ? -41.88396 82.66873 -20.70044 1.000 59.71313 394 LEU D CA 1
ATOM 6893 C C . LEU D 2 98 ? -40.88840 83.77229 -21.03374 1.000 61.00990 394 LEU D C 1
ATOM 6894 O O . LEU D 2 98 ? -41.09124 84.91936 -20.62386 1.000 53.49988 394 LEU D O 1
ATOM 6899 N N . HIS D 2 99 ? -39.81449 83.46177 -21.76072 1.000 49.02044 395 HIS D N 1
ATOM 6900 C CA . HIS D 2 99 ? -38.71346 84.40051 -21.94585 1.000 53.47881 395 HIS D CA 1
ATOM 6901 C C . HIS D 2 99 ? -38.53711 84.85501 -23.38978 1.000 66.93709 395 HIS D C 1
ATOM 6902 O O . HIS D 2 99 ? -37.54902 85.53386 -23.69305 1.000 77.37170 395 HIS D O 1
ATOM 6909 N N . VAL D 2 100 ? -39.45847 84.50901 -24.28804 1.000 70.17133 396 VAL D N 1
ATOM 6910 C CA . VAL D 2 100 ? -39.33079 84.89403 -25.69036 1.000 63.01756 396 VAL D CA 1
ATOM 6911 C C . VAL D 2 100 ? -40.65716 85.43044 -26.21203 1.000 71.67058 396 VAL D C 1
ATOM 6912 O O . VAL D 2 100 ? -40.74949 86.59086 -26.62808 1.000 84.99033 396 VAL D O 1
ATOM 6916 N N . ALA D 2 101 ? -41.69148 84.59013 -26.19599 1.000 59.42481 397 ALA D N 1
ATOM 6917 C CA . ALA D 2 101 ? -42.96895 84.94964 -26.79683 1.000 65.70240 397 ALA D CA 1
ATOM 6918 C C . ALA D 2 101 ? -43.87324 85.74653 -25.86657 1.000 78.41224 397 ALA D C 1
ATOM 6919 O O . ALA D 2 101 ? -44.87067 86.30380 -26.33911 1.000 71.43897 397 ALA D O 1
ATOM 6921 N N . ASP D 2 102 ? -43.55478 85.81424 -24.57462 1.000 83.65556 398 ASP D N 1
ATOM 6922 C CA . ASP D 2 102 ? -44.37208 86.51565 -23.58533 1.000 83.11526 398 ASP D CA 1
ATOM 6923 C C . ASP D 2 102 ? -45.81415 86.00536 -23.61602 1.000 82.88651 398 ASP D C 1
ATOM 6924 O O . ASP D 2 102 ? -46.77034 86.75268 -23.83051 1.000 79.18049 398 ASP D O 1
ATOM 6929 N N . THR D 2 103 ? -45.95163 84.69950 -23.39800 1.000 68.88511 399 THR D N 1
ATOM 6930 C CA . THR D 2 103 ? -47.24666 84.03995 -23.49418 1.000 77.65904 399 THR D CA 1
ATOM 6931 C C . THR D 2 103 ? -48.09844 84.36215 -22.27226 1.000 70.24763 399 THR D C 1
ATOM 6932 O O . THR D 2 103 ? -47.62046 84.30075 -21.13496 1.000 69.83504 399 THR D O 1
ATOM 6936 N N . ARG D 2 104 ? -49.36239 84.70461 -22.51143 1.000 63.81214 400 ARG D N 1
ATOM 6937 C CA . ARG D 2 104 ? -50.28770 85.05402 -21.43853 1.000 67.35876 400 ARG D CA 1
ATOM 6938 C C . ARG D 2 104 ? -50.77297 83.77576 -20.76433 1.000 65.24183 400 ARG D C 1
ATOM 6939 O O . ARG D 2 104 ? -51.55735 83.01745 -21.34442 1.000 72.74378 400 ARG D O 1
ATOM 6941 N N . PHE D 2 105 ? -50.30720 83.53546 -19.54050 1.000 63.99631 401 PHE D N 1
ATOM 6942 C CA . PHE D 2 105 ? -50.66641 82.35406 -18.76733 1.000 61.20322 401 PHE D CA 1
ATOM 6943 C C . PHE D 2 105 ? -51.44580 82.77293 -17.52965 1.000 56.50435 401 PHE D C 1
ATOM 6944 O O . PHE D 2 105 ? -51.02247 83.67672 -16.80088 1.000 63.25427 401 PHE D O 1
ATOM 6952 N N . ASP D 2 106 ? -52.57824 82.11595 -17.29401 1.000 66.38713 402 ASP D N 1
ATOM 6953 C CA . ASP D 2 106 ? -53.30138 82.31387 -16.04927 1.000 62.81136 402 ASP D CA 1
ATOM 6954 C C . ASP D 2 106 ? -52.52660 81.69531 -14.88957 1.000 60.91763 402 ASP D C 1
ATOM 6955 O O . ASP D 2 106 ? -51.62925 80.86829 -15.07580 1.000 62.69290 402 ASP D O 1
ATOM 6960 N N . MET D 2 107 ? -52.88397 82.11080 -13.67307 1.000 51.31514 403 MET D N 1
ATOM 6961 C CA . MET D 2 107 ? -52.24102 81.54281 -12.49370 1.000 51.25877 403 MET D CA 1
ATOM 6962 C C . MET D 2 107 ? -52.60018 80.07300 -12.31682 1.000 51.51338 403 MET D C 1
ATOM 6963 O O . MET D 2 107 ? -51.76870 79.28532 -11.85219 1.000 51.72608 403 MET D O 1
ATOM 6968 N N . VAL D 2 108 ? -53.82116 79.68336 -12.69093 1.000 40.39115 404 VAL D N 1
ATOM 6969 C CA . VAL D 2 108 ? -54.20661 78.27842 -12.60806 1.000 45.92413 404 VAL D CA 1
ATOM 6970 C C . VAL D 2 108 ? -53.39587 77.43827 -13.58924 1.000 46.11635 404 VAL D C 1
ATOM 6971 O O . VAL D 2 108 ? -53.08461 76.27350 -13.31102 1.000 43.60716 404 VAL D O 1
ATOM 6975 N N . GLN D 2 109 ? -53.02385 78.00977 -14.73777 1.000 48.62652 405 GLN D N 1
ATOM 6976 C CA . GLN D 2 109 ? -52.19483 77.27840 -15.69046 1.000 41.49310 405 GLN D CA 1
ATOM 6977 C C . GLN D 2 109 ? -50.76325 77.14750 -15.18756 1.000 40.28918 405 GLN D C 1
ATOM 6978 O O . GLN D 2 109 ? -50.16128 76.07138 -15.28430 1.000 42.70712 405 GLN D O 1
ATOM 6984 N N . LEU D 2 110 ? -50.20087 78.23627 -14.65497 1.000 39.88573 406 LEU D N 1
ATOM 6985 C CA . LEU D 2 110 ? -48.83463 78.19616 -14.14276 1.000 40.40455 406 LEU D CA 1
ATOM 6986 C C . LEU D 2 110 ? -48.69510 77.17322 -13.02264 1.000 42.94487 406 LEU D C 1
ATOM 6987 O O . LEU D 2 110 ? -47.68794 76.46023 -12.94405 1.000 39.66751 406 LEU D O 1
ATOM 6992 N N . ILE D 2 111 ? -49.69778 77.08569 -12.14695 1.000 39.75784 407 ILE D N 1
ATOM 6993 C CA . ILE D 2 111 ? -49.68534 76.06456 -11.10521 1.000 43.66099 407 ILE D CA 1
ATOM 6994 C C . ILE D 2 111 ? -49.82591 74.67714 -11.72025 1.000 39.11392 407 ILE D C 1
ATOM 6995 O O . ILE D 2 111 ? -49.22622 73.70617 -11.24244 1.000 37.57445 407 ILE D O 1
ATOM 7000 N N . ASP D 2 112 ? -50.60655 74.56358 -12.79794 1.000 37.36132 408 ASP D N 1
ATOM 7001 C CA . ASP D 2 112 ? -50.78595 73.27035 -13.45039 1.000 36.19837 408 ASP D CA 1
ATOM 7002 C C . ASP D 2 112 ? -49.50248 72.81057 -14.13006 1.000 36.09994 408 ASP D C 1
ATOM 7003 O O . ASP D 2 112 ? -49.15444 71.62534 -14.07364 1.000 35.39072 408 ASP D O 1
ATOM 7008 N N . VAL D 2 113 ? -48.78984 73.73090 -14.78332 1.000 36.82649 409 VAL D N 1
ATOM 7009 C CA . VAL D 2 113 ? -47.49466 73.38882 -15.36331 1.000 36.83831 409 VAL D CA 1
ATOM 7010 C C . VAL D 2 113 ? -46.51033 73.00730 -14.26615 1.000 37.09295 409 VAL D C 1
ATOM 7011 O O . VAL D 2 113 ? -45.71338 72.07291 -14.42017 1.000 36.62222 409 VAL D O 1
ATOM 7015 N N . ALA D 2 114 ? -46.55800 73.71654 -13.13620 1.000 37.86657 410 ALA D N 1
ATOM 7016 C CA . ALA D 2 114 ? -45.72900 73.34714 -11.99444 1.000 38.13287 410 ALA D CA 1
ATOM 7017 C C . ALA D 2 114 ? -46.10419 71.96923 -11.46568 1.000 37.18008 410 ALA D C 1
ATOM 7018 O O . ALA D 2 114 ? -45.23432 71.19860 -11.04246 1.000 39.45771 410 ALA D O 1
ATOM 7020 N N . ARG D 2 115 ? -47.39740 71.64152 -11.48330 1.000 36.57401 411 ARG D N 1
ATOM 7021 C CA . ARG D 2 115 ? -47.84138 70.34048 -10.99574 1.000 35.69311 411 ARG D CA 1
ATOM 7022 C C . ARG D 2 115 ? -47.39816 69.22594 -11.93663 1.000 34.82895 411 ARG D C 1
ATOM 7023 O O . ARG D 2 115 ? -46.90482 68.18347 -11.49013 1.000 34.42121 411 ARG D O 1
ATOM 7031 N N . GLN D 2 116 ? -47.56762 69.42872 -13.24680 1.000 34.58185 412 GLN D N 1
ATOM 7032 C CA . GLN D 2 116 ? -47.19026 68.39792 -14.20936 1.000 33.80840 412 GLN D CA 1
ATOM 7033 C C . GLN D 2 116 ? -45.68344 68.17496 -14.22374 1.000 34.08420 412 GLN D C 1
ATOM 7034 O O . GLN D 2 116 ? -45.22156 67.03773 -14.37523 1.000 33.47635 412 GLN D O 1
ATOM 7040 N N . THR D 2 117 ? -44.90078 69.24757 -14.07923 1.000 35.01553 413 THR D N 1
ATOM 7041 C CA . THR D 2 117 ? -43.45098 69.09486 -14.01839 1.000 35.32216 413 THR D CA 1
ATOM 7042 C C . THR D 2 117 ? -43.03953 68.30549 -12.78318 1.000 35.21474 413 THR D C 1
ATOM 7043 O O . THR D 2 117 ? -42.16189 67.43747 -12.85458 1.000 34.87853 413 THR D O 1
ATOM 7047 N N . ALA D 2 118 ? -43.66990 68.58746 -11.64047 1.000 35.52179 414 ALA D N 1
ATOM 7048 C CA . ALA D 2 118 ? -43.41936 67.78808 -10.44747 1.000 35.40818 414 ALA D CA 1
ATOM 7049 C C . ALA D 2 118 ? -43.91707 66.35973 -10.62049 1.000 34.34664 414 ALA D C 1
ATOM 7050 O O . ALA D 2 118 ? -43.34995 65.43242 -10.03207 1.000 34.11036 414 ALA D O 1
ATOM 7052 N N . GLN D 2 119 ? -44.96723 66.16345 -11.42254 1.000 33.73214 415 GLN D N 1
ATOM 7053 C CA . GLN D 2 119 ? -45.46886 64.81626 -11.67162 1.000 32.75118 415 GLN D CA 1
ATOM 7054 C C . GLN D 2 119 ? -44.44470 63.98259 -12.43086 1.000 34.54946 415 GLN D C 1
ATOM 7055 O O . GLN D 2 119 ? -44.20402 62.81871 -12.08849 1.000 31.88012 415 GLN D O 1
ATOM 7061 N N . GLY D 2 120 ? -43.82912 64.56292 -13.46223 1.000 32.60210 416 GLY D N 1
ATOM 7062 C CA . GLY D 2 120 ? -42.81741 63.83522 -14.20902 1.000 38.95539 416 GLY D CA 1
ATOM 7063 C C . GLY D 2 120 ? -41.55340 63.59967 -13.40510 1.000 32.65407 416 GLY D C 1
ATOM 7064 O O . GLY D 2 120 ? -40.96439 62.51708 -13.46385 1.000 32.20132 416 GLY D O 1
ATOM 7065 N N . MET D 2 121 ? -41.11838 64.60731 -12.64374 1.000 33.50322 417 MET D N 1
ATOM 7066 C CA . MET D 2 121 ? -39.91953 64.45076 -11.82572 1.000 39.79394 417 MET D CA 1
ATOM 7067 C C . MET D 2 121 ? -40.12868 63.41277 -10.73023 1.000 33.56403 417 MET D C 1
ATOM 7068 O O . MET D 2 121 ? -39.21704 62.63622 -10.42153 1.000 44.09704 417 MET D O 1
ATOM 7073 N N . ASP D 2 122 ? -41.31957 63.38986 -10.12620 1.000 33.43093 418 ASP D N 1
ATOM 7074 C CA . ASP D 2 122 ? -41.62043 62.37497 -9.12148 1.000 33.09959 418 ASP D CA 1
ATOM 7075 C C . ASP D 2 122 ? -41.56257 60.97601 -9.72028 1.000 32.84285 418 ASP D C 1
ATOM 7076 O O . ASP D 2 122 ? -41.13761 60.02418 -9.05490 1.000 35.40424 418 ASP D O 1
ATOM 7081 N N . TYR D 2 123 ? -41.98601 60.83244 -10.97816 1.000 34.54803 419 TYR D N 1
ATOM 7082 C CA . TYR D 2 123 ? -41.87162 59.54461 -11.65285 1.000 34.37262 419 TYR D CA 1
ATOM 7083 C C . TYR D 2 123 ? -40.41237 59.16710 -11.87096 1.000 37.03726 419 TYR D C 1
ATOM 7084 O O . TYR D 2 123 ? -40.02603 58.01227 -11.65586 1.000 35.59607 419 TYR D O 1
ATOM 7093 N N . LEU D 2 124 ? -39.58861 60.12799 -12.29879 1.000 39.26316 420 LEU D N 1
ATOM 7094 C CA . LEU D 2 124 ? -38.17537 59.84598 -12.52967 1.000 36.76392 420 LEU D CA 1
ATOM 7095 C C . LEU D 2 124 ? -37.47694 59.42863 -11.24221 1.000 42.26342 420 LEU D C 1
ATOM 7096 O O . LEU D 2 124 ? -36.70258 58.46477 -11.23215 1.000 40.39492 420 LEU D O 1
ATOM 7101 N N . HIS D 2 125 ? -37.74124 60.13923 -10.14297 1.000 32.76811 421 HIS D N 1
ATOM 7102 C CA . HIS D 2 125 ? -37.08392 59.81273 -8.88196 1.000 42.82986 421 HIS D CA 1
ATOM 7103 C C . HIS D 2 125 ? -37.56572 58.48182 -8.31992 1.000 45.34097 421 HIS D C 1
ATOM 7104 O O . HIS D 2 125 ? -36.79216 57.77310 -7.66605 1.000 45.27908 421 HIS D O 1
ATOM 7111 N N . ALA D 2 126 ? -38.83002 58.12405 -8.55894 1.000 45.04221 422 ALA D N 1
ATOM 7112 C CA . ALA D 2 126 ? -39.30695 56.80875 -8.14623 1.000 38.07651 422 ALA D CA 1
ATOM 7113 C C . ALA D 2 126 ? -38.59216 55.69908 -8.90400 1.000 45.46751 422 ALA D C 1
ATOM 7114 O O . ALA D 2 126 ? -38.47705 54.57562 -8.40058 1.000 46.97199 422 ALA D O 1
ATOM 7116 N N . LYS D 2 127 ? -38.11018 55.99308 -10.10935 1.000 35.97840 423 LYS D N 1
ATOM 7117 C CA . LYS D 2 127 ? -37.30536 55.06724 -10.89205 1.000 43.75058 423 LYS D CA 1
ATOM 7118 C C . LYS D 2 127 ? -35.81127 55.23728 -10.64345 1.000 39.88791 423 LYS D C 1
ATOM 7119 O O . LYS D 2 127 ? -35.00493 54.70581 -11.41383 1.000 52.15202 423 LYS D O 1
ATOM 7125 N N . ASN D 2 128 ? -35.43171 55.96816 -9.59157 1.000 44.19554 424 ASN D N 1
ATOM 7126 C CA . ASN D 2 128 ? -34.02883 56.24315 -9.26820 1.000 45.39165 424 ASN D CA 1
ATOM 7127 C C . ASN D 2 128 ? -33.31183 56.94009 -10.42270 1.000 48.10315 424 ASN D C 1
ATOM 7128 O O . ASN D 2 128 ? -32.16486 56.62493 -10.74620 1.000 48.47084 424 ASN D O 1
ATOM 7133 N N . ILE D 2 129 ? -33.98781 57.90204 -11.04451 1.000 37.59509 425 ILE D N 1
ATOM 7134 C CA . ILE D 2 129 ? -33.42318 58.68628 -12.13665 1.000 44.78767 425 ILE D CA 1
ATOM 7135 C C . ILE D 2 129 ? -33.19771 60.10467 -11.63587 1.000 49.30485 425 ILE D C 1
ATOM 7136 O O . ILE D 2 129 ? -34.14487 60.78104 -11.21578 1.000 45.05805 425 ILE D O 1
ATOM 7141 N N . ILE D 2 130 ? -31.94897 60.55311 -11.67861 1.000 42.84543 426 ILE D N 1
ATOM 7142 C CA . ILE D 2 130 ? -31.60248 61.94644 -11.43111 1.000 44.93794 426 ILE D CA 1
ATOM 7143 C C . ILE D 2 130 ? -31.41166 62.59842 -12.79304 1.000 38.61561 426 ILE D C 1
ATOM 7144 O O . ILE D 2 130 ? -30.47690 62.25954 -13.52679 1.000 51.26658 426 ILE D O 1
ATOM 7149 N N . HIS D 2 131 ? -32.30764 63.52522 -13.14134 1.000 36.66919 427 HIS D N 1
ATOM 7150 C CA . HIS D 2 131 ? -32.26866 64.12793 -14.47036 1.000 38.32099 427 HIS D CA 1
ATOM 7151 C C . HIS D 2 131 ? -30.97092 64.89499 -14.6946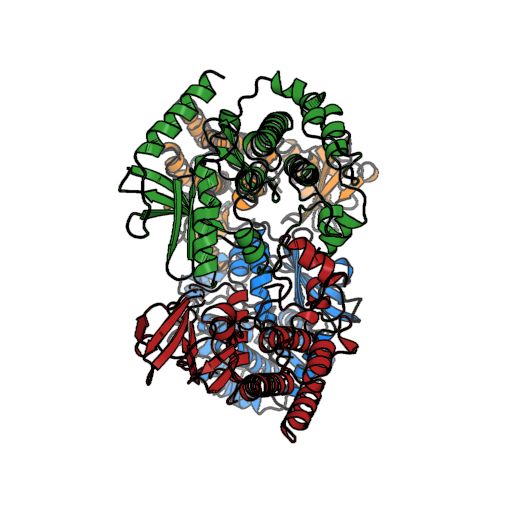9 1.000 43.18966 427 HIS D C 1
ATOM 7152 O O . HIS D 2 131 ? -30.41159 64.87251 -15.79819 1.000 47.57874 427 HIS D O 1
ATOM 7159 N N . ARG D 2 132 ? -30.48316 65.58367 -13.66192 1.000 37.85182 428 ARG D N 1
ATOM 7160 C CA . ARG D 2 132 ? -29.21420 66.30797 -13.62671 1.000 46.23669 428 ARG D CA 1
ATOM 7161 C C . ARG D 2 132 ? -29.17065 67.52627 -14.54166 1.000 38.83580 428 ARG D C 1
ATOM 7162 O O . ARG D 2 132 ? -28.14062 68.21151 -14.57462 1.000 54.68906 428 ARG D O 1
ATOM 7170 N N . ASP D 2 133 ? -30.23857 67.83046 -15.28121 1.000 37.37179 429 ASP D N 1
ATOM 7171 C CA . ASP D 2 133 ? -30.19461 68.94736 -16.22002 1.000 42.27232 429 ASP D CA 1
ATOM 7172 C C . ASP D 2 133 ? -31.59539 69.50083 -16.46561 1.000 37.97009 429 ASP D C 1
ATOM 7173 O O . ASP D 2 133 ? -31.93502 69.89250 -17.58682 1.000 49.49285 429 ASP D O 1
ATOM 7178 N N . LEU D 2 134 ? -32.42199 69.54125 -15.42370 1.000 40.45268 430 LEU D N 1
ATOM 7179 C CA . LEU D 2 134 ? -33.76097 70.09959 -15.55623 1.000 39.65491 430 LEU D CA 1
ATOM 7180 C C . LEU D 2 134 ? -33.67415 71.61297 -15.70230 1.000 47.12925 430 LEU D C 1
ATOM 7181 O O . LEU D 2 134 ? -33.08783 72.29573 -14.85565 1.000 41.74751 430 LEU D O 1
ATOM 7186 N N . LYS D 2 135 ? -34.25138 72.13341 -16.78070 1.000 44.34660 431 LYS D N 1
ATOM 7187 C CA . LYS D 2 135 ? -34.30934 73.56717 -17.01304 1.000 45.39243 431 LYS D CA 1
ATOM 7188 C C . LYS D 2 135 ? -35.52399 73.85118 -17.88404 1.000 39.93332 431 LYS D C 1
ATOM 7189 O O . LYS D 2 135 ? -36.14245 72.93882 -18.43886 1.000 48.02862 431 LYS D O 1
ATOM 7195 N N . SER D 2 136 ? -35.86534 75.13613 -17.99733 1.000 48.10069 432 SER D N 1
ATOM 7196 C CA . SER D 2 136 ? -37.06348 75.51317 -18.73970 1.000 49.79158 432 SER D CA 1
ATOM 7197 C C . SER D 2 136 ? -36.93530 75.19448 -20.22373 1.000 51.04294 432 SER D C 1
ATOM 7198 O O . SER D 2 136 ? -37.94945 74.99296 -20.90153 1.000 39.76079 432 SER D O 1
ATOM 7201 N N . ASN D 2 137 ? -35.70749 75.14709 -20.74584 1.000 53.10297 433 ASN D N 1
ATOM 7202 C CA . ASN D 2 137 ? -35.51641 74.78092 -22.14462 1.000 55.31291 433 ASN D CA 1
ATOM 7203 C C . ASN D 2 137 ? -35.88056 73.32428 -22.39691 1.000 53.42643 433 ASN D C 1
ATOM 7204 O O . ASN D 2 137 ? -36.30934 72.97606 -23.50308 1.000 52.83279 433 ASN D O 1
ATOM 7209 N N . ASN D 2 138 ? -35.72084 72.46519 -21.39053 1.000 46.00040 434 ASN D N 1
ATOM 7210 C CA . ASN D 2 138 ? -35.98001 71.03936 -21.52162 1.000 47.52646 434 ASN D CA 1
ATOM 7211 C C . ASN D 2 138 ? -37.38375 70.65228 -21.07193 1.000 43.74483 434 ASN D C 1
ATOM 7212 O O . ASN D 2 138 ? -37.64567 69.46705 -20.83636 1.000 38.35628 434 ASN D O 1
ATOM 7217 N N . ILE D 2 139 ? -38.28417 71.62280 -20.94490 1.000 45.93752 435 ILE D N 1
ATOM 7218 C CA . ILE D 2 139 ? -39.68343 71.37993 -20.61471 1.000 40.28655 435 ILE D CA 1
ATOM 7219 C C . ILE D 2 139 ? -40.52429 71.89285 -21.77395 1.000 38.41291 435 ILE D C 1
ATOM 7220 O O . ILE D 2 139 ? -40.52090 73.09580 -22.06606 1.000 47.89934 435 ILE D O 1
ATOM 7225 N N . PHE D 2 140 ? -41.24038 70.98514 -22.43036 1.000 40.28732 436 PHE D N 1
ATOM 7226 C CA . PHE D 2 140 ? -42.03066 71.29755 -23.61117 1.000 35.77958 436 PHE D CA 1
ATOM 7227 C C . PHE D 2 140 ? -43.51472 71.20986 -23.27810 1.000 43.70443 436 PHE D C 1
ATOM 7228 O O . PHE D 2 140 ? -43.95823 70.26309 -22.62022 1.000 34.88440 436 PHE D O 1
ATOM 7236 N N . LEU D 2 141 ? -44.27856 72.19956 -23.73674 1.000 40.34129 437 LEU D N 1
ATOM 7237 C CA . LEU D 2 141 ? -45.72859 72.23286 -23.55143 1.000 41.70362 437 LEU D CA 1
ATOM 7238 C C . LEU D 2 141 ? -46.37241 71.69585 -24.82574 1.000 39.03317 437 LEU D C 1
ATOM 7239 O O . LEU D 2 141 ? -46.66553 72.44212 -25.76034 1.000 45.66258 437 LEU D O 1
ATOM 7244 N N . HIS D 2 142 ? -46.59073 70.38333 -24.85751 1.000 42.26286 438 HIS D N 1
ATOM 7245 C CA . HIS D 2 142 ? -47.16854 69.74201 -26.03058 1.000 43.24874 438 HIS D CA 1
ATOM 7246 C C . HIS D 2 142 ? -48.64017 70.11066 -26.16594 1.000 48.16756 438 HIS D C 1
ATOM 7247 O O . HIS D 2 142 ? -49.42004 69.95439 -25.22054 1.000 48.37018 438 HIS D O 1
ATOM 7254 N N . GLU D 2 143 ? -49.01487 70.59853 -27.34994 1.000 46.72213 439 GLU D N 1
ATOM 7255 C CA . GLU D 2 143 ? -50.35898 71.09526 -27.63797 1.000 46.04668 439 GLU D CA 1
ATOM 7256 C C . GLU D 2 143 ? -50.79168 72.18423 -26.66374 1.000 48.21807 439 GLU D C 1
ATOM 7257 O O . GLU D 2 143 ? -51.99030 72.39012 -26.45093 1.000 55.25511 439 GLU D O 1
ATOM 7263 N N . GLY D 2 144 ? -49.82997 72.89072 -26.07204 1.000 48.43907 440 GLY D N 1
ATOM 7264 C CA . GLY D 2 144 ? -50.13428 73.94350 -25.12189 1.000 60.03709 440 GLY D CA 1
ATOM 7265 C C . GLY D 2 144 ? -50.81945 73.48044 -23.85772 1.000 51.88730 440 GLY D C 1
ATOM 7266 O O . GLY D 2 144 ? -51.50267 74.27633 -23.20819 1.000 62.66283 440 GLY D O 1
ATOM 7267 N N . LEU D 2 145 ? -50.65071 72.21385 -23.47744 1.000 44.40938 441 LEU D N 1
ATOM 7268 C CA . LEU D 2 145 ? -51.39450 71.67095 -22.34712 1.000 59.27980 441 LEU D CA 1
ATOM 7269 C C . LEU D 2 145 ? -50.55600 70.73096 -21.48858 1.000 46.83255 441 LEU D C 1
ATOM 7270 O O . LEU D 2 145 ? -50.53389 70.85981 -20.25977 1.000 45.84466 441 LEU D O 1
ATOM 7275 N N . THR D 2 146 ? -49.87230 69.78017 -22.11868 1.000 42.07420 442 THR D N 1
ATOM 7276 C CA . THR D 2 146 ? -49.20993 68.69387 -21.40820 1.000 37.37600 442 THR D CA 1
ATOM 7277 C C . THR D 2 146 ? -47.70894 68.94215 -21.32830 1.000 33.72658 442 THR D C 1
ATOM 7278 O O . THR D 2 146 ? -47.05109 69.14954 -22.35344 1.000 35.25496 442 THR D O 1
ATOM 7282 N N . VAL D 2 147 ? -47.17502 68.91358 -20.10668 1.000 37.98598 443 VAL D N 1
ATOM 7283 C CA . VAL D 2 147 ? -45.74099 69.07072 -19.89890 1.000 33.65514 443 VAL D CA 1
ATOM 7284 C C . VAL D 2 147 ? -45.01917 67.81074 -20.35623 1.000 33.01681 443 VAL D C 1
ATOM 7285 O O . VAL D 2 147 ? -45.44064 66.68824 -20.04982 1.000 32.26666 443 VAL D O 1
ATOM 7289 N N . LYS D 2 148 ? -43.92834 67.99183 -21.10064 1.000 33.34198 444 LYS D N 1
ATOM 7290 C CA . LYS D 2 148 ? -43.08507 66.89155 -21.56043 1.000 32.85715 444 LYS D CA 1
ATOM 7291 C C . LYS D 2 148 ? -41.64101 67.22645 -21.21151 1.000 36.44918 444 LYS D C 1
ATOM 7292 O O . LYS D 2 148 ? -41.05907 68.15015 -21.78956 1.000 34.12483 444 LYS D O 1
ATOM 7298 N N . ILE D 2 149 ? -41.06349 66.47973 -20.27655 1.000 33.26004 445 ILE D N 1
ATOM 7299 C CA . ILE D 2 149 ? -39.69228 66.70696 -19.83388 1.000 34.54885 445 ILE D CA 1
ATOM 7300 C C . ILE D 2 149 ? -38.74422 65.93289 -20.74018 1.000 33.45874 445 ILE D C 1
ATOM 7301 O O . ILE D 2 149 ? -38.94274 64.73738 -20.98636 1.000 32.70053 445 ILE D O 1
ATOM 7306 N N . GLY D 2 150 ? -37.70858 66.61010 -21.23271 1.000 37.41747 446 GLY D N 1
ATOM 7307 C CA . GLY D 2 150 ? -36.76711 65.98423 -22.14150 1.000 39.81041 446 GLY D CA 1
ATOM 7308 C C . GLY D 2 150 ? -35.30953 66.23727 -21.81180 1.000 44.61003 446 GLY D C 1
ATOM 7309 O O . GLY D 2 150 ? -34.98359 66.70249 -20.71493 1.000 38.19546 446 GLY D O 1
ATOM 7310 N N . ASP D 2 151 ? -34.42682 65.92565 -22.76494 1.000 45.04786 447 ASP D N 1
ATOM 7311 C CA . ASP D 2 151 ? -32.97789 66.09690 -22.63560 1.000 37.87686 447 ASP D CA 1
ATOM 7312 C C . ASP D 2 151 ? -32.43566 65.30491 -21.44097 1.000 40.21813 447 ASP D C 1
ATOM 7313 O O . ASP D 2 151 ? -32.08782 65.84639 -20.39008 1.000 43.23949 447 ASP D O 1
ATOM 7318 N N . PHE D 2 152 ? -32.36524 63.99018 -21.64610 1.000 43.39576 448 PHE D N 1
ATOM 7319 C CA . PHE D 2 152 ? -31.82365 63.06700 -20.65958 1.000 42.37650 448 PHE D CA 1
ATOM 7320 C C . PHE D 2 152 ? -30.37910 62.68151 -20.95836 1.000 43.47905 448 PHE D C 1
ATOM 7321 O O . PHE D 2 152 ? -29.90453 61.65164 -20.46742 1.000 53.39173 448 PHE D O 1
ATOM 7329 N N . GLY D 2 153 ? -29.67201 63.48681 -21.75459 1.000 33.94965 449 GLY D N 1
ATOM 7330 C CA . GLY D 2 153 ? -28.29028 63.18444 -22.08579 1.000 53.85361 449 GLY D CA 1
ATOM 7331 C C . GLY D 2 153 ? -27.36319 63.15949 -20.88996 1.000 64.26641 449 GLY D C 1
ATOM 7332 O O . GLY D 2 153 ? -26.29977 62.53310 -20.95186 1.000 70.03233 449 GLY D O 1
ATOM 7333 N N . LEU D 2 154 ? -27.74087 63.82466 -19.80083 1.000 59.04466 450 LEU D N 1
ATOM 7334 C CA . LEU D 2 154 ? -26.95130 63.84215 -18.57961 1.000 48.40062 450 LEU D CA 1
ATOM 7335 C C . LEU D 2 154 ? -27.60493 63.06036 -17.45003 1.000 43.53799 450 LEU D C 1
ATOM 7336 O O . LEU D 2 154 ? -27.04832 63.00808 -16.34810 1.000 51.23252 450 LEU D O 1
ATOM 7341 N N . ALA D 2 155 ? -28.76432 62.45329 -17.69312 1.000 38.12854 451 ALA D N 1
ATOM 7342 C CA . ALA D 2 155 ? -29.46429 61.70461 -16.66158 1.000 46.64760 451 ALA D CA 1
ATOM 7343 C C . ALA D 2 155 ? -28.65641 60.48042 -16.23862 1.000 47.63971 451 ALA D C 1
ATOM 7344 O O . ALA D 2 155 ? -27.76934 60.00661 -16.95407 1.000 50.08105 451 ALA D O 1
ATOM 7346 N N . THR D 2 156 ? -28.97795 59.96562 -15.05351 1.000 39.08783 452 THR D N 1
ATOM 7347 C CA . THR D 2 156 ? -28.25542 58.82977 -14.50236 1.000 49.69602 452 THR D CA 1
ATOM 7348 C C . THR D 2 156 ? -29.22005 57.94541 -13.72492 1.000 55.27004 452 THR D C 1
ATOM 7349 O O . THR D 2 156 ? -30.27587 58.39181 -13.26781 1.000 51.34769 452 THR D O 1
ATOM 7353 N N . VAL D 2 157 ? -28.84242 56.67449 -13.58823 1.000 52.39872 453 VAL D N 1
ATOM 7354 C CA . VAL D 2 157 ? -29.61676 55.69247 -12.84293 1.000 58.65097 453 VAL D CA 1
ATOM 7355 C C . VAL D 2 157 ? -28.79213 55.24388 -11.64301 1.000 68.79399 453 VAL D C 1
ATOM 7356 O O . VAL D 2 157 ? -27.56254 55.34200 -11.62936 1.000 81.14491 453 VAL D O 1
ATOM 7360 N N . LYS D 2 158 ? -29.48876 54.75088 -10.62360 1.000 68.32351 454 LYS D N 1
ATOM 7361 C CA . LYS D 2 158 ? -28.84003 54.29684 -9.39889 1.000 68.51564 454 LYS D CA 1
ATOM 7362 C C . LYS D 2 158 ? -29.35616 52.92408 -8.97879 1.000 77.50127 454 LYS D C 1
ATOM 7363 O O . LYS D 2 158 ? -29.16361 51.93434 -9.68565 1.000 84.30338 454 LYS D O 1
ATOM 7369 N N . SER D 2 173 ? -26.77028 74.88497 -17.79863 1.000 80.09018 469 SER D N 1
ATOM 7370 C CA . SER D 2 173 ? -26.28975 76.19840 -17.38624 1.000 89.61664 469 SER D CA 1
ATOM 7371 C C . SER D 2 173 ? -26.25190 76.31661 -15.86669 1.000 85.79807 469 SER D C 1
ATOM 7372 O O . SER D 2 173 ? -26.60529 75.37808 -15.15622 1.000 72.48216 469 SER D O 1
ATOM 7375 N N . VAL D 2 174 ? -25.82721 77.48199 -15.37535 1.000 74.67933 470 VAL D N 1
ATOM 7376 C CA . VAL D 2 174 ? -25.69566 77.69229 -13.93754 1.000 63.30383 470 VAL D CA 1
ATOM 7377 C C . VAL D 2 174 ? -26.95583 78.25790 -13.29091 1.000 65.50193 470 VAL D C 1
ATOM 7378 O O . VAL D 2 174 ? -27.07822 78.21168 -12.05813 1.000 73.37237 470 VAL D O 1
ATOM 7382 N N . LEU D 2 175 ? -27.89363 78.79091 -14.07976 1.000 60.10182 471 LEU D N 1
ATOM 7383 C CA . LEU D 2 175 ? -29.07633 79.41573 -13.49445 1.000 54.72065 471 LEU D CA 1
ATOM 7384 C C . LEU D 2 175 ? -29.94802 78.40406 -12.76261 1.000 59.50743 471 LEU D C 1
ATOM 7385 O O . LEU D 2 175 ? -30.66360 78.76837 -11.82260 1.000 67.46291 471 LEU D O 1
ATOM 7390 N N . TRP D 2 176 ? -29.90147 77.13657 -13.16965 1.000 54.67708 472 TRP D N 1
ATOM 7391 C CA . TRP D 2 176 ? -30.68369 76.08238 -12.53822 1.000 53.61428 472 TRP D CA 1
ATOM 7392 C C . TRP D 2 176 ? -29.83370 75.15397 -11.67952 1.000 53.02416 472 TRP D C 1
ATOM 7393 O O . TRP D 2 176 ? -30.31518 74.09159 -11.27269 1.000 52.64705 472 TRP D O 1
ATOM 7404 N N . MET D 2 177 ? -28.58836 75.52402 -11.39044 1.000 57.86803 473 MET D N 1
ATOM 7405 C CA . MET D 2 177 ? -27.67226 74.64986 -10.66860 1.000 58.77512 473 MET D CA 1
ATOM 7406 C C . MET D 2 177 ? -27.71315 74.93599 -9.17387 1.000 51.76897 473 MET D C 1
ATOM 7407 O O . MET D 2 177 ? -27.59481 76.09051 -8.75062 1.000 61.03350 473 MET D O 1
ATOM 7412 N N . ALA D 2 178 ? -27.86746 73.87871 -8.38129 1.000 44.08720 474 ALA D N 1
ATOM 7413 C CA . ALA D 2 178 ? -27.77118 74.00193 -6.93720 1.000 45.29328 474 ALA D CA 1
ATOM 7414 C C . ALA D 2 178 ? -26.34006 74.33920 -6.52872 1.000 66.70360 474 ALA D C 1
ATOM 7415 O O . ALA D 2 178 ? -25.38133 74.11786 -7.27396 1.000 72.28080 474 ALA D O 1
ATOM 7417 N N . ALA D 2 179 ? -26.20437 74.88334 -5.31815 1.000 58.79576 475 ALA D N 1
ATOM 7418 C CA . ALA D 2 179 ? -24.89152 75.30980 -4.84664 1.000 59.79817 475 ALA D CA 1
ATOM 7419 C C . ALA D 2 179 ? -23.96889 74.12043 -4.61060 1.000 63.66065 475 ALA D C 1
ATOM 7420 O O . ALA D 2 179 ? -22.77264 74.18862 -4.91689 1.000 66.81104 475 ALA D O 1
ATOM 7422 N N . GLU D 2 180 ? -24.50304 73.02068 -4.06948 1.000 66.79892 476 GLU D N 1
ATOM 7423 C CA . GLU D 2 180 ? -23.66011 71.86340 -3.78621 1.000 62.94814 476 GLU D CA 1
ATOM 7424 C C . GLU D 2 180 ? -23.13675 71.22373 -5.06580 1.000 67.84412 476 GLU D C 1
ATOM 7425 O O . GLU D 2 180 ? -22.05406 70.62770 -5.05964 1.000 76.06611 476 GLU D O 1
ATOM 7431 N N . VAL D 2 181 ? -23.88078 71.33916 -6.16639 1.000 70.47587 477 VAL D N 1
ATOM 7432 C CA . VAL D 2 181 ? -23.38088 70.85806 -7.44841 1.000 67.92518 477 VAL D CA 1
ATOM 7433 C C . VAL D 2 181 ? -22.34589 71.82256 -8.01804 1.000 68.37372 477 VAL D C 1
ATOM 7434 O O . VAL D 2 181 ? -21.37093 71.39332 -8.64448 1.000 77.14725 477 VAL D O 1
ATOM 7438 N N . ILE D 2 182 ? -22.52434 73.12629 -7.79828 1.000 68.20931 478 ILE D N 1
ATOM 7439 C CA . ILE D 2 182 ? -21.55247 74.10139 -8.26851 1.000 78.64452 478 ILE D CA 1
ATOM 7440 C C . ILE D 2 182 ? -20.23881 74.00337 -7.49838 1.000 72.83746 478 ILE D C 1
ATOM 7441 O O . ILE D 2 182 ? -19.18300 74.36600 -8.03323 1.000 69.93484 478 ILE D O 1
ATOM 7446 N N . ARG D 2 183 ? -20.26684 73.49562 -6.26430 1.000 70.07940 479 ARG D N 1
ATOM 7447 C CA . ARG D 2 183 ? -19.05434 73.35404 -5.46568 1.000 77.72660 479 ARG D CA 1
ATOM 7448 C C . ARG D 2 183 ? -18.29208 72.07084 -5.77928 1.000 84.81818 479 ARG D C 1
ATOM 7449 O O . ARG D 2 183 ? -17.05590 72.07601 -5.77685 1.000 84.52471 479 ARG D O 1
ATOM 7457 N N . MET D 2 184 ? -19.00579 70.97346 -6.04537 1.000 89.72588 480 MET D N 1
ATOM 7458 C CA . MET D 2 184 ? -18.39575 69.68414 -6.38625 1.000 87.47348 480 MET D CA 1
ATOM 7459 C C . MET D 2 184 ? -17.40892 69.22717 -5.31106 1.000 88.22300 480 MET D C 1
ATOM 7460 O O . MET D 2 184 ? -16.27832 68.83067 -5.60020 1.000 98.94237 480 MET D O 1
ATOM 7465 N N . GLN D 2 185 ? -17.85047 69.27637 -4.05478 1.000 79.98542 481 GLN D N 1
ATOM 7466 C CA . GLN D 2 185 ? -16.99246 68.88729 -2.94196 1.000 80.42928 481 GLN D CA 1
ATOM 7467 C C . GLN D 2 185 ? -17.72829 67.97318 -1.97113 1.000 87.67991 481 GLN D C 1
ATOM 7468 O O . GLN D 2 185 ? -17.11272 67.12334 -1.31921 1.000 83.06533 481 GLN D O 1
ATOM 7470 N N . ASP D 2 186 ? -19.04141 68.13748 -1.87506 1.000 80.90155 482 ASP D N 1
ATOM 7471 C CA . ASP D 2 186 ? -19.83455 67.40541 -0.90593 1.000 85.65253 482 ASP D CA 1
ATOM 7472 C C . ASP D 2 186 ? -20.11908 65.98536 -1.39831 1.000 83.25279 482 ASP D C 1
ATOM 7473 O O . ASP D 2 186 ? -20.10765 65.72714 -2.60539 1.000 76.90093 482 ASP D O 1
ATOM 7478 N N . PRO D 2 187 ? -20.36373 65.04754 -0.48129 1.000 87.11340 483 PRO D N 1
ATOM 7479 C CA . PRO D 2 187 ? -20.63251 63.65863 -0.88971 1.000 79.95482 483 PRO D CA 1
ATOM 7480 C C . PRO D 2 187 ? -21.85076 63.56222 -1.79417 1.000 82.07836 483 PRO D C 1
ATOM 7481 O O . PRO D 2 187 ? -22.95993 63.95214 -1.41786 1.000 81.34238 483 PRO D O 1
ATOM 7485 N N . ASN D 2 188 ? -21.62947 63.02859 -2.99738 1.000 81.23659 484 ASN D N 1
ATOM 7486 C CA . ASN D 2 188 ? -22.65236 62.84183 -4.02096 1.000 77.22990 484 ASN D CA 1
ATOM 7487 C C . ASN D 2 188 ? -23.33932 64.16680 -4.32782 1.000 78.26225 484 ASN D C 1
ATOM 7488 O O . ASN D 2 188 ? -24.45896 64.40664 -3.85805 1.000 77.88330 484 ASN D O 1
ATOM 7493 N N . PRO D 2 189 ? -22.70138 65.04855 -5.10492 1.000 71.73087 485 PRO D N 1
ATOM 7494 C CA . PRO D 2 189 ? -23.32212 66.35821 -5.38551 1.000 68.47335 485 PRO D CA 1
ATOM 7495 C C . PRO D 2 189 ? -24.67282 66.25303 -6.07170 1.000 72.02766 485 PRO D C 1
ATOM 7496 O O . PRO D 2 189 ? -25.65112 66.85293 -5.60636 1.000 68.96512 485 PRO D O 1
ATOM 7500 N N . TYR D 2 190 ? -24.75810 65.50859 -7.16906 1.000 67.19717 486 TYR D N 1
ATOM 7501 C CA . TYR D 2 190 ? -26.03402 65.33864 -7.84891 1.000 57.03755 486 TYR D CA 1
ATOM 7502 C C . TYR D 2 190 ? -26.93138 64.40491 -7.04711 1.000 64.67110 486 TYR D C 1
ATOM 7503 O O . TYR D 2 190 ? -26.51376 63.31161 -6.65377 1.000 62.86482 486 TYR D O 1
ATOM 7512 N N . SER D 2 191 ? -28.16592 64.83858 -6.80100 1.000 54.85784 487 SER D N 1
ATOM 7513 C CA . SER D 2 191 ? -29.09634 64.07898 -5.97874 1.000 53.16202 487 SER D CA 1
ATOM 7514 C C . SER D 2 191 ? -30.52150 64.43586 -6.37834 1.000 48.93411 487 SER D C 1
ATOM 7515 O O . SER D 2 191 ? -30.75250 65.24119 -7.28519 1.000 46.35021 487 SER D O 1
ATOM 7518 N N . PHE D 2 192 ? -31.48484 63.81535 -5.68999 1.000 42.88785 488 PHE D N 1
ATOM 7519 C CA . PHE D 2 192 ? -32.87592 64.23146 -5.83160 1.000 48.07731 488 PHE D CA 1
ATOM 7520 C C . PHE D 2 192 ? -33.04264 65.69839 -5.45748 1.000 52.78470 488 PHE D C 1
ATOM 7521 O O . PHE D 2 192 ? -33.80372 66.43000 -6.10003 1.000 50.63046 488 PHE D O 1
ATOM 7529 N N . GLN D 2 193 ? -32.32930 66.14680 -4.42190 1.000 51.16721 489 GLN D N 1
ATOM 7530 C CA . GLN D 2 193 ? -32.46372 67.52462 -3.96300 1.000 49.72339 489 GLN D CA 1
ATOM 7531 C C . GLN D 2 193 ? -31.88702 68.51495 -4.96699 1.000 55.05448 489 GLN D C 1
ATOM 7532 O O . GLN D 2 193 ? -32.38676 69.64083 -5.08222 1.000 48.38675 489 GLN D O 1
ATOM 7538 N N . SER D 2 194 ? -30.83453 68.12673 -5.69084 1.000 40.95042 490 SER D N 1
ATOM 7539 C CA . SER D 2 194 ? -30.31420 68.99887 -6.73692 1.000 43.14785 490 SER D CA 1
ATOM 7540 C C . SER D 2 194 ? -31.30584 69.13449 -7.88496 1.000 46.17835 490 SER D C 1
ATOM 7541 O O . SER D 2 194 ? -31.39777 70.20350 -8.49936 1.000 40.98243 490 SER D O 1
ATOM 7544 N N . ASP D 2 195 ? -32.05576 68.07009 -8.18611 1.000 39.01191 491 ASP D N 1
ATOM 7545 C CA . ASP D 2 195 ? -33.16623 68.19567 -9.12435 1.000 42.04850 491 ASP D CA 1
ATOM 7546 C C . ASP D 2 195 ? -34.25747 69.10402 -8.57413 1.000 45.16146 491 ASP D C 1
ATOM 7547 O O . ASP D 2 195 ? -34.90589 69.82856 -9.33773 1.000 39.20453 491 ASP D O 1
ATOM 7552 N N . VAL D 2 196 ? -34.47144 69.07929 -7.25655 1.000 39.46831 492 VAL D N 1
ATOM 7553 C CA . VAL D 2 196 ? -35.51216 69.90250 -6.64890 1.000 40.00938 492 VAL D CA 1
ATOM 7554 C C . VAL D 2 196 ? -35.16713 71.38174 -6.76993 1.000 47.95457 492 VAL D C 1
ATOM 7555 O O . VAL D 2 196 ? -36.03982 72.21397 -7.04646 1.000 41.40843 492 VAL D O 1
ATOM 7559 N N . TYR D 2 197 ? -33.89447 71.73664 -6.56850 1.000 41.73597 493 TYR D N 1
ATOM 7560 C CA . TYR D 2 197 ? -33.48975 73.12780 -6.74758 1.000 42.81346 493 TYR D CA 1
ATOM 7561 C C . TYR D 2 197 ? -33.70286 73.57876 -8.18619 1.000 44.03811 493 TYR D C 1
ATOM 7562 O O . TYR D 2 197 ? -34.19652 74.68641 -8.42862 1.000 51.54417 493 TYR D O 1
ATOM 7571 N N . ALA D 2 198 ? -33.32360 72.73939 -9.15448 1.000 47.88393 494 ALA D N 1
ATOM 7572 C CA . ALA D 2 198 ? -33.58478 73.06089 -10.55344 1.000 49.49044 494 ALA D CA 1
ATOM 7573 C C . ALA D 2 198 ? -35.07417 73.25582 -10.79655 1.000 41.21511 494 ALA D C 1
ATOM 7574 O O . ALA D 2 198 ? -35.47810 74.16644 -11.52867 1.000 41.60520 494 ALA D O 1
ATOM 7576 N N . TYR D 2 199 ? -35.90638 72.40931 -10.18517 1.000 40.55971 495 TYR D N 1
ATOM 7577 C CA . TYR D 2 199 ? -37.34847 72.62037 -10.23233 1.000 40.34676 495 TYR D CA 1
ATOM 7578 C C . TYR D 2 199 ? -37.74041 73.93150 -9.56429 1.000 45.49721 495 TYR D C 1
ATOM 7579 O O . TYR D 2 199 ? -38.68035 74.59802 -10.01129 1.000 42.45541 495 TYR D O 1
ATOM 7588 N N . GLY D 2 200 ? -37.03046 74.32103 -8.50368 1.000 42.26507 496 GLY D N 1
ATOM 7589 C CA . GLY D 2 200 ? -37.33242 75.58183 -7.84687 1.000 51.54470 496 GLY D CA 1
ATOM 7590 C C . GLY D 2 200 ? -37.05778 76.78412 -8.72945 1.000 50.46678 496 GLY D C 1
ATOM 7591 O O . GLY D 2 200 ? -37.80202 77.76804 -8.69986 1.000 44.79633 496 GLY D O 1
ATOM 7592 N N . VAL D 2 201 ? -35.98308 76.72906 -9.51913 1.000 44.13038 497 VAL D N 1
ATOM 7593 C CA . VAL D 2 201 ? -35.70225 77.81454 -10.45347 1.000 44.81718 497 VAL D CA 1
ATOM 7594 C C . VAL D 2 201 ? -36.76779 77.86562 -11.54106 1.000 44.26418 497 VAL D C 1
ATOM 7595 O O . VAL D 2 201 ? -37.16066 78.94758 -11.99377 1.000 44.95482 497 VAL D O 1
ATOM 7599 N N . VAL D 2 202 ? -37.25743 76.70042 -11.97332 1.000 43.04832 498 VAL D N 1
ATOM 7600 C CA . VAL D 2 202 ? -38.36786 76.67041 -12.92188 1.000 47.73744 498 VAL D CA 1
ATOM 7601 C C . VAL D 2 202 ? -39.60555 77.30956 -12.30523 1.000 42.83560 498 VAL D C 1
ATOM 7602 O O . VAL D 2 202 ? -40.35506 78.02574 -12.98074 1.000 43.04427 498 VAL D O 1
ATOM 7606 N N . LEU D 2 203 ? -39.83691 77.06604 -11.01146 1.000 42.93955 499 LEU D N 1
ATOM 7607 C CA . LEU D 2 203 ? -40.92242 77.74879 -10.31419 1.000 43.41700 499 LEU D CA 1
ATOM 7608 C C . LEU D 2 203 ? -40.70439 79.25495 -10.30503 1.000 47.65268 499 LEU D C 1
ATOM 7609 O O . LEU D 2 203 ? -41.65361 80.02946 -10.47470 1.000 45.10967 499 LEU D O 1
ATOM 7614 N N . TYR D 2 204 ? -39.45791 79.68736 -10.09990 1.000 57.28432 500 TYR D N 1
ATOM 7615 C CA . TYR D 2 204 ? -39.14921 81.11198 -10.14379 1.000 46.88032 500 TYR D CA 1
ATOM 7616 C C . TYR D 2 204 ? -39.48924 81.70303 -11.50562 1.000 51.79483 500 TYR D C 1
ATOM 7617 O O . TYR D 2 204 ? -40.00828 82.82135 -11.59292 1.000 47.80721 500 TYR D O 1
ATOM 7626 N N . GLU D 2 205 ? -39.21242 80.96198 -12.58159 1.000 46.91929 501 GLU D N 1
ATOM 7627 C CA . GLU D 2 205 ? -39.56396 81.44145 -13.91415 1.000 46.53011 501 GLU D CA 1
ATOM 7628 C C . GLU D 2 205 ? -41.07395 81.54714 -14.08021 1.000 47.88800 501 GLU D C 1
ATOM 7629 O O . GLU D 2 205 ? -41.57536 82.50465 -14.67997 1.000 49.32248 501 GLU D O 1
ATOM 7635 N N . LEU D 2 206 ? -41.81587 80.57085 -13.55465 1.000 44.66511 502 LEU D N 1
ATOM 7636 C CA . LEU D 2 206 ? -43.26515 80.57184 -13.72199 1.000 49.80077 502 LEU D CA 1
ATOM 7637 C C . LEU D 2 206 ? -43.92073 81.68434 -12.91224 1.000 49.56611 502 LEU D C 1
ATOM 7638 O O . LEU D 2 206 ? -44.88103 82.31128 -13.37439 1.000 54.96081 502 LEU D O 1
ATOM 7643 N N . MET D 2 207 ? -43.41678 81.94832 -11.70729 1.000 45.93423 503 MET D N 1
ATOM 7644 C CA . MET D 2 207 ? -44.04091 82.92737 -10.82615 1.000 53.73708 503 MET D CA 1
ATOM 7645 C C . MET D 2 207 ? -43.53818 84.34691 -11.05441 1.000 54.22585 503 MET D C 1
ATOM 7646 O O . MET D 2 207 ? -44.26731 85.30336 -10.76722 1.000 55.55509 503 MET D O 1
ATOM 7651 N N . THR D 2 208 ? -42.31470 84.51350 -11.56037 1.000 54.72204 504 THR D N 1
ATOM 7652 C CA . THR D 2 208 ? -41.77374 85.84221 -11.81896 1.000 57.87134 504 THR D CA 1
ATOM 7653 C C . THR D 2 208 ? -41.75400 86.21038 -13.29554 1.000 55.38008 504 THR D C 1
ATOM 7654 O O . THR D 2 208 ? -41.65397 87.39920 -13.61761 1.000 60.83719 504 THR D O 1
ATOM 7658 N N . GLY D 2 209 ? -41.84669 85.23176 -14.19347 1.000 60.20446 505 GLY D N 1
ATOM 7659 C CA . GLY D 2 209 ? -41.78840 85.51379 -15.61305 1.000 55.54989 505 GLY D CA 1
ATOM 7660 C C . GLY D 2 209 ? -40.41849 85.87482 -16.13551 1.000 59.16138 505 GLY D C 1
ATOM 7661 O O . GLY D 2 209 ? -40.30442 86.30416 -17.28716 1.000 72.06669 505 GLY D O 1
ATOM 7662 N N . SER D 2 210 ? -39.37326 85.71420 -15.32714 1.000 50.57570 506 SER D N 1
ATOM 7663 C CA . SER D 2 210 ? -38.01964 86.06528 -15.72404 1.000 55.49718 506 SER D CA 1
ATOM 7664 C C . SER D 2 210 ? -37.05418 85.01710 -15.19123 1.000 52.04245 506 SER D C 1
ATOM 7665 O O . SER D 2 210 ? -37.41658 84.15403 -14.38824 1.000 58.86032 506 SER D O 1
ATOM 7668 N N . LEU D 2 211 ? -35.81181 85.10372 -15.64850 1.000 50.04850 507 LEU D N 1
ATOM 7669 C CA . LEU D 2 211 ? -34.73963 84.20845 -15.24862 1.000 53.25752 507 LEU D CA 1
ATOM 7670 C C . LEU D 2 211 ? -34.03463 84.74088 -14.00490 1.000 58.04464 507 LEU D C 1
ATOM 7671 O O . LEU D 2 211 ? -34.02920 85.95125 -13.75672 1.000 58.47578 507 LEU D O 1
ATOM 7676 N N . PRO D 2 212 ? -33.43997 83.86259 -13.20146 1.000 59.65105 508 PRO D N 1
ATOM 7677 C CA . PRO D 2 212 ? -32.71313 84.32662 -12.01776 1.000 51.05428 508 PRO D CA 1
ATOM 7678 C C . PRO D 2 212 ? -31.47148 85.11591 -12.39806 1.000 72.34040 508 PRO D C 1
ATOM 7679 O O . PRO D 2 212 ? -30.89340 84.94648 -13.47448 1.000 74.61424 508 PRO D O 1
ATOM 7683 N N . TYR D 2 213 ? -31.07564 85.99721 -11.47884 1.000 68.51321 509 TYR D N 1
ATOM 7684 C CA . TYR D 2 213 ? -29.86003 86.80170 -11.59954 1.000 61.84649 509 TYR D CA 1
ATOM 7685 C C . TYR D 2 213 ? -29.81887 87.53342 -12.93944 1.000 67.11844 509 TYR D C 1
ATOM 7686 O O . TYR D 2 213 ? -28.83242 87.48526 -13.67849 1.000 82.08190 509 TYR D O 1
ATOM 7695 N N . SER D 2 214 ? -30.91409 88.22502 -13.25106 1.000 73.29939 510 SER D N 1
ATOM 7696 C CA . SER D 2 214 ? -31.10377 88.76776 -14.59114 1.000 80.00408 510 SER D CA 1
ATOM 7697 C C . SER D 2 214 ? -30.47590 90.14563 -14.74853 1.000 95.42345 510 SER D C 1
ATOM 7698 O O . SER D 2 214 ? -31.02293 90.99862 -15.45664 1.000 97.34254 510 SER D O 1
ATOM 7701 N N . HIS D 2 215 ? -29.33482 90.37786 -14.10757 1.000 89.37689 511 HIS D N 1
ATOM 7702 C CA . HIS D 2 215 ? -28.64432 91.65468 -14.24960 1.000 87.10723 511 HIS D CA 1
ATOM 7703 C C . HIS D 2 215 ? -27.18085 91.53353 -13.84249 1.000 89.71977 511 HIS D C 1
ATOM 7704 O O . HIS D 2 215 ? -26.35062 92.35750 -14.23858 1.000 100.38541 511 HIS D O 1
ATOM 7706 N N . ILE D 2 216 ? -26.85738 90.51709 -13.04584 1.000 85.76790 512 ILE D N 1
ATOM 7707 C CA . ILE D 2 216 ? -25.47192 90.26942 -12.66517 1.000 80.89976 512 ILE D CA 1
ATOM 7708 C C . ILE D 2 216 ? -24.72024 89.75292 -13.88338 1.000 85.69952 512 ILE D C 1
ATOM 7709 O O . ILE D 2 216 ? -25.05485 88.69879 -14.43570 1.000 95.23216 512 ILE D O 1
ATOM 7714 N N . GLY D 2 217 ? -23.69995 90.49338 -14.30880 1.000 91.05682 513 GLY D N 1
ATOM 7715 C CA . GLY D 2 217 ? -23.02521 90.17903 -15.55479 1.000 86.92700 513 GLY D CA 1
ATOM 7716 C C . GLY D 2 217 ? -21.89435 89.17983 -15.43854 1.000 80.83901 513 GLY D C 1
ATOM 7717 O O . GLY D 2 217 ? -21.57397 88.48921 -16.40953 1.000 84.85462 513 GLY D O 1
ATOM 7718 N N . CYS D 2 218 ? -21.28211 89.08476 -14.26326 1.000 92.56879 514 CYS D N 1
ATOM 7719 C CA . CYS D 2 218 ? -20.10425 88.24320 -14.09486 1.000 96.69682 514 CYS D CA 1
ATOM 7720 C C . CYS D 2 218 ? -20.53202 86.80142 -13.84503 1.000 89.40638 514 CYS D C 1
ATOM 7721 O O . CYS D 2 218 ? -21.22859 86.51632 -12.86558 1.000 88.83953 514 CYS D O 1
ATOM 7724 N N . ARG D 2 219 ? -20.12055 85.89520 -14.73665 1.000 86.58049 515 ARG D N 1
ATOM 7725 C CA . ARG D 2 219 ? -20.51397 84.49436 -14.61595 1.000 85.59641 515 ARG D CA 1
ATOM 7726 C C . ARG D 2 219 ? -19.90240 83.85198 -13.37676 1.000 85.44947 515 ARG D C 1
ATOM 7727 O O . ARG D 2 219 ? -20.60593 83.21233 -12.58549 1.000 82.96117 515 ARG D O 1
ATOM 7729 N N . ASP D 2 220 ? -18.58868 84.00989 -13.19342 1.000 86.20918 516 ASP D N 1
ATOM 7730 C CA . ASP D 2 220 ? -17.92361 83.39664 -12.04794 1.000 88.94238 516 ASP D CA 1
ATOM 7731 C C . ASP D 2 220 ? -18.47205 83.93506 -10.73452 1.000 77.53627 516 ASP D C 1
ATOM 7732 O O . ASP D 2 220 ? -18.55686 83.20041 -9.74344 1.000 76.43359 516 ASP D O 1
ATOM 7737 N N . GLN D 2 221 ? -18.83679 85.21949 -10.70347 1.000 82.23469 517 GLN D N 1
ATOM 7738 C CA . GLN D 2 221 ? -19.48636 85.77673 -9.52204 1.000 89.65108 517 GLN D CA 1
ATOM 7739 C C . GLN D 2 221 ? -20.71936 84.96424 -9.15405 1.000 79.71267 517 GLN D C 1
ATOM 7740 O O . GLN D 2 221 ? -20.86615 84.51914 -8.01119 1.000 66.00171 517 GLN D O 1
ATOM 7742 N N . ILE D 2 222 ? -21.60491 84.73717 -10.12869 1.000 75.11858 518 ILE D N 1
ATOM 7743 C CA . ILE D 2 222 ? -22.77618 83.89450 -9.90064 1.000 66.80724 518 ILE D CA 1
ATOM 7744 C C . ILE D 2 222 ? -22.35488 82.52438 -9.39008 1.000 78.68440 518 ILE D C 1
ATOM 7745 O O . ILE D 2 222 ? -22.95447 81.98165 -8.45607 1.000 73.38476 518 ILE D O 1
ATOM 7750 N N . ILE D 2 223 ? -21.30556 81.95090 -9.98241 1.000 70.53525 519 ILE D N 1
ATOM 7751 C CA . ILE D 2 223 ? -20.84769 80.62748 -9.56686 1.000 76.15625 519 ILE D CA 1
ATOM 7752 C C . ILE D 2 223 ? -20.35728 80.66067 -8.12442 1.000 73.82539 519 ILE D C 1
ATOM 7753 O O . ILE D 2 223 ? -20.79492 79.86738 -7.28212 1.000 64.98142 519 ILE D O 1
ATOM 7758 N N . PHE D 2 224 ? -19.44490 81.58446 -7.81565 1.000 78.27849 520 PHE D N 1
ATOM 7759 C CA . PHE D 2 224 ? -18.89625 81.65170 -6.46514 1.000 82.60211 520 PHE D CA 1
ATOM 7760 C C . PHE D 2 224 ? -19.93990 82.12189 -5.45855 1.000 78.31707 520 PHE D C 1
ATOM 7761 O O . PHE D 2 224 ? -20.04446 81.56000 -4.36183 1.000 74.57342 520 PHE D O 1
ATOM 7769 N N . MET D 2 225 ? -20.72301 83.14524 -5.80990 1.000 71.08220 521 MET D N 1
ATOM 7770 C CA . MET D 2 225 ? -21.69392 83.68931 -4.86361 1.000 75.38073 521 MET D CA 1
ATOM 7771 C C . MET D 2 225 ? -22.78571 82.67417 -4.55061 1.000 72.05607 521 MET D C 1
ATOM 7772 O O . MET D 2 225 ? -23.04976 82.37478 -3.38059 1.000 66.79596 521 MET D O 1
ATOM 7774 N N . VAL D 2 226 ? -23.43486 82.13287 -5.58628 1.000 80.82142 522 VAL D N 1
ATOM 7775 C CA . VAL D 2 226 ? -24.44924 81.10296 -5.36748 1.000 63.18957 522 VAL D CA 1
ATOM 7776 C C . VAL D 2 226 ? -23.84370 79.90235 -4.65219 1.000 69.73561 522 VAL D C 1
ATOM 7777 O O . VAL D 2 226 ? -24.43865 79.35596 -3.71547 1.000 73.59913 522 VAL D O 1
ATOM 7781 N N . GLY D 2 227 ? -22.64728 79.47981 -5.06975 1.000 71.38907 523 GLY D N 1
ATOM 7782 C CA . GLY D 2 227 ? -22.00314 78.35148 -4.41870 1.000 64.91624 523 GLY D CA 1
ATOM 7783 C C . GLY D 2 227 ? -21.70867 78.59264 -2.95238 1.000 65.56390 523 GLY D C 1
ATOM 7784 O O . GLY D 2 227 ? -21.76416 77.66308 -2.14299 1.000 70.44617 523 GLY D O 1
ATOM 7785 N N . ARG D 2 228 ? -21.39204 79.83356 -2.58796 1.000 61.22401 524 ARG D N 1
ATOM 7786 C CA . ARG D 2 228 ? -21.17011 80.17937 -1.19176 1.000 73.35273 524 ARG D CA 1
ATOM 7787 C C . ARG D 2 228 ? -22.44301 80.61233 -0.48042 1.000 77.79360 524 ARG D C 1
ATOM 7788 O O . ARG D 2 228 ? -22.48109 80.59824 0.75540 1.000 81.00214 524 ARG D O 1
ATOM 7790 N N . GLY D 2 229 ? -23.48227 80.98425 -1.22575 1.000 76.26366 525 GLY D N 1
ATOM 7791 C CA . GLY D 2 229 ? -24.72780 81.44587 -0.64894 1.000 69.91393 525 GLY D CA 1
ATOM 7792 C C . GLY D 2 229 ? -24.91901 82.94447 -0.66300 1.000 71.14130 525 GLY D C 1
ATOM 7793 O O . GLY D 2 229 ? -25.92493 83.42760 -0.12970 1.000 71.75108 525 GLY D O 1
ATOM 7794 N N . TYR D 2 230 ? -23.99400 83.69298 -1.26189 1.000 74.79314 526 TYR D N 1
ATOM 7795 C CA . TYR D 2 230 ? -24.05626 85.14746 -1.24473 1.000 74.00150 526 TYR D CA 1
ATOM 7796 C C . TYR D 2 230 ? -25.04700 85.70514 -2.25596 1.000 68.84392 526 TYR D C 1
ATOM 7797 O O . TYR D 2 230 ? -25.24772 86.92403 -2.29607 1.000 69.44611 526 TYR D O 1
ATOM 7806 N N . LEU D 2 231 ? -25.66212 84.84934 -3.06837 1.000 68.17795 527 LEU D N 1
ATOM 7807 C CA . LEU D 2 231 ? -26.58771 85.28289 -4.10296 1.000 63.72004 527 LEU D CA 1
ATOM 7808 C C . LEU D 2 231 ? -27.65941 84.21860 -4.27715 1.000 68.84530 527 LEU D C 1
ATOM 7809 O O . LEU D 2 231 ? -27.36434 83.02105 -4.25739 1.000 70.20867 527 LEU D O 1
ATOM 7814 N N . SER D 2 232 ? -28.89772 84.66400 -4.44761 1.000 73.14255 528 SER D N 1
ATOM 7815 C CA . SER D 2 232 ? -30.04149 83.77502 -4.57442 1.000 63.09278 528 SER D CA 1
ATOM 7816 C C . SER D 2 232 ? -31.05925 84.43992 -5.48419 1.000 60.46454 528 SER D C 1
ATOM 7817 O O . SER D 2 232 ? -30.98349 85.65085 -5.72172 1.000 64.64071 528 SER D O 1
ATOM 7820 N N . PRO D 2 233 ? -32.00482 83.67609 -6.03374 1.000 56.31356 529 PRO D N 1
ATOM 7821 C CA . PRO D 2 233 ? -33.06019 84.29238 -6.84758 1.000 55.64210 529 PRO D CA 1
ATOM 7822 C C . PRO D 2 233 ? -33.86840 85.29478 -6.03661 1.000 53.77087 529 PRO D C 1
ATOM 7823 O O . PRO D 2 233 ? -34.22988 85.04545 -4.88446 1.000 53.89433 529 PRO D O 1
ATOM 7827 N N . ASP D 2 234 ? -34.14596 86.44049 -6.65357 1.000 61.92710 530 ASP D N 1
ATOM 7828 C CA . ASP D 2 234 ? -34.81401 87.54978 -5.97588 1.000 59.99263 530 ASP D CA 1
ATOM 7829 C C . ASP D 2 234 ? -36.31445 87.29243 -5.96287 1.000 55.17667 530 ASP D C 1
ATOM 7830 O O . ASP D 2 234 ? -37.00901 87.52481 -6.95525 1.000 54.83120 530 ASP D O 1
ATOM 7835 N N . LEU D 2 235 ? -36.82181 86.82365 -4.82346 1.000 55.01962 531 LEU D N 1
ATOM 7836 C CA . LEU D 2 235 ? -38.23617 86.49936 -4.69231 1.000 60.43395 531 LEU D CA 1
ATOM 7837 C C . LEU D 2 235 ? -39.12404 87.73185 -4.58708 1.000 61.67068 531 LEU D C 1
ATOM 7838 O O . LEU D 2 235 ? -40.34307 87.57890 -4.45213 1.000 65.12422 531 LEU D O 1
ATOM 7843 N N . SER D 2 236 ? -38.55845 88.93892 -4.63856 1.000 56.82045 532 SER D N 1
ATOM 7844 C CA . SER D 2 236 ? -39.37099 90.14738 -4.67141 1.000 60.30083 532 SER D CA 1
ATOM 7845 C C . SER D 2 236 ? -39.99675 90.39050 -6.03670 1.000 57.37358 532 SER D C 1
ATOM 7846 O O . SER D 2 236 ? -40.89903 91.22728 -6.14777 1.000 70.86741 532 SER D O 1
ATOM 7849 N N . LYS D 2 237 ? -39.53851 89.68907 -7.06978 1.000 62.56622 533 LYS D N 1
ATOM 7850 C CA . LYS D 2 237 ? -40.11008 89.79111 -8.40396 1.000 55.77515 533 LYS D CA 1
ATOM 7851 C C . LYS D 2 237 ? -41.29313 88.85571 -8.60769 1.000 54.34834 533 LYS D C 1
ATOM 7852 O O . LYS D 2 237 ? -41.87497 88.84530 -9.69754 1.000 58.22319 533 LYS D O 1
ATOM 7854 N N . ILE D 2 238 ? -41.65442 88.07078 -7.58917 1.000 53.79304 534 ILE D N 1
ATOM 7855 C CA . ILE D 2 238 ? -42.80112 87.17913 -7.69705 1.000 57.88048 534 ILE D CA 1
ATOM 7856 C C . ILE D 2 238 ? -44.06064 87.99401 -7.95437 1.000 52.83381 534 ILE D C 1
ATOM 7857 O O . ILE D 2 238 ? -44.29164 89.03575 -7.32652 1.000 68.35786 534 ILE D O 1
ATOM 7862 N N . SER D 2 239 ? -44.87654 87.52521 -8.89721 1.000 56.22416 535 SER D N 1
ATOM 7863 C CA . SER D 2 239 ? -46.08381 88.24161 -9.27970 1.000 64.44352 535 SER D CA 1
ATOM 7864 C C . SER D 2 239 ? -47.03868 88.36748 -8.09480 1.000 62.62922 535 SER D C 1
ATOM 7865 O O . SER D 2 239 ? -46.99141 87.59461 -7.13357 1.000 60.05821 535 SER D O 1
ATOM 7868 N N . SER D 2 240 ? -47.92084 89.36638 -8.17783 1.000 65.80230 536 SER D N 1
ATOM 7869 C CA . SER D 2 240 ? -48.84305 89.63208 -7.07903 1.000 61.90266 536 SER D CA 1
ATOM 7870 C C . SER D 2 240 ? -49.89788 88.54170 -6.94615 1.000 59.35148 536 SER D C 1
ATOM 7871 O O . SER D 2 240 ? -50.32401 88.22869 -5.82879 1.000 65.10955 536 SER D O 1
ATOM 7874 N N . ASN D 2 241 ? -50.32927 87.95462 -8.06094 1.000 55.59894 537 ASN D N 1
ATOM 7875 C CA . ASN D 2 241 ? -51.36267 86.92736 -8.03353 1.000 49.33015 537 ASN D CA 1
ATOM 7876 C C . ASN D 2 241 ? -50.82948 85.55225 -7.65074 1.000 55.52906 537 ASN D C 1
ATOM 7877 O O . ASN D 2 241 ? -51.59284 84.58107 -7.68213 1.000 61.92516 537 ASN D O 1
ATOM 7882 N N . CYS D 2 242 ? -49.55557 85.44354 -7.29278 1.000 53.14521 538 CYS D N 1
ATOM 7883 C CA . CYS D 2 242 ? -49.00097 84.17050 -6.85040 1.000 53.84144 538 CYS D CA 1
ATOM 7884 C C . CYS D 2 242 ? -49.39919 83.91268 -5.40229 1.000 48.08872 538 CYS D C 1
ATOM 7885 O O . CYS D 2 242 ? -49.12634 84.75362 -4.53823 1.000 49.33781 538 CYS D O 1
ATOM 7888 N N . PRO D 2 243 ? -50.03260 82.78353 -5.09403 1.000 50.29214 539 PRO D N 1
ATOM 7889 C CA . PRO D 2 243 ? -50.48795 82.54176 -3.72099 1.000 52.92087 539 PRO D CA 1
ATOM 7890 C C . PRO D 2 243 ? -49.32348 82.35613 -2.75960 1.000 57.97722 539 PRO D C 1
ATOM 7891 O O . PRO D 2 243 ? -48.19649 82.03942 -3.14772 1.000 47.69504 539 PRO D O 1
ATOM 7895 N N . LYS D 2 244 ? -49.62360 82.56079 -1.47378 1.000 52.81466 540 LYS D N 1
ATOM 7896 C CA . LYS D 2 244 ? -48.58982 82.48354 -0.44582 1.000 49.62197 540 LYS D CA 1
ATOM 7897 C C . LYS D 2 244 ? -48.01208 81.07782 -0.34156 1.000 48.18991 540 LYS D C 1
ATOM 7898 O O . LYS D 2 244 ? -46.80518 80.90962 -0.13003 1.000 52.06682 540 LYS D O 1
ATOM 7900 N N . ALA D 2 245 ? -48.85763 80.05431 -0.48568 1.000 46.94323 541 ALA D N 1
ATOM 7901 C CA . ALA D 2 245 ? -48.36741 78.68169 -0.42653 1.000 45.93668 541 ALA D CA 1
ATOM 7902 C C . ALA D 2 245 ? -47.42097 78.37239 -1.57859 1.000 50.40118 541 ALA D C 1
ATOM 7903 O O . ALA D 2 245 ? -46.53760 77.51867 -1.44039 1.000 45.03322 541 ALA D O 1
ATOM 7905 N N . MET D 2 246 ? -47.58644 79.04889 -2.71685 1.000 52.04206 542 MET D N 1
ATOM 7906 C CA . MET D 2 246 ? -46.66448 78.85776 -3.82886 1.000 45.06322 542 MET D CA 1
ATOM 7907 C C . MET D 2 246 ? -45.33673 79.56266 -3.58713 1.000 50.24756 542 MET D C 1
ATOM 7908 O O . MET D 2 246 ? -44.29514 79.08985 -4.05488 1.000 48.59638 542 MET D O 1
ATOM 7913 N N . ARG D 2 247 ? -45.35290 80.68548 -2.86514 1.000 47.47639 543 ARG D N 1
ATOM 7914 C CA . ARG D 2 247 ? -44.10694 81.36660 -2.53099 1.000 57.03637 543 ARG D CA 1
ATOM 7915 C C . ARG D 2 247 ? -43.28285 80.55129 -1.54291 1.000 57.81585 543 ARG D C 1
ATOM 7916 O O . ARG D 2 247 ? -42.05525 80.47007 -1.66858 1.000 49.89887 543 ARG D O 1
ATOM 7918 N N . ARG D 2 248 ? -43.93934 79.93930 -0.55346 1.000 48.30612 544 ARG D N 1
ATOM 7919 C CA . ARG D 2 248 ? -43.21562 79.11444 0.40847 1.000 48.68611 544 ARG D CA 1
ATOM 7920 C C . ARG D 2 248 ? -42.65679 77.86095 -0.25189 1.000 53.94227 544 ARG D C 1
ATOM 7921 O O . ARG D 2 248 ? -41.52005 77.46141 0.02566 1.000 47.13135 544 ARG D O 1
ATOM 7929 N N . LEU D 2 249 ? -43.44408 77.22222 -1.12123 1.000 45.83930 545 LEU D N 1
ATOM 7930 C CA . LEU D 2 249 ? -42.93763 76.07649 -1.86907 1.000 50.35241 545 LEU D CA 1
ATOM 7931 C C . LEU D 2 249 ? -41.77888 76.48349 -2.76891 1.000 55.43317 545 LEU D C 1
ATOM 7932 O O . LEU D 2 249 ? -40.81108 75.73041 -2.93009 1.000 49.59922 545 LEU D O 1
ATOM 7937 N N . LEU D 2 250 ? -41.86024 77.67765 -3.35887 1.000 60.43477 546 LEU D N 1
ATOM 7938 C CA . LEU D 2 250 ? -40.76699 78.18557 -4.18014 1.000 58.17206 546 LEU D CA 1
ATOM 7939 C C . LEU D 2 250 ? -39.49494 78.34355 -3.35533 1.000 58.67110 546 LEU D C 1
ATOM 7940 O O . LEU D 2 250 ? -38.42695 77.85139 -3.73757 1.000 60.10224 546 LEU D O 1
ATOM 7945 N N . SER D 2 251 ? -39.59330 79.02553 -2.21065 1.000 54.49784 547 SER D N 1
ATOM 7946 C CA . SER D 2 251 ? -38.40824 79.27359 -1.39620 1.000 53.46693 547 SER D CA 1
ATOM 7947 C C . SER D 2 251 ? -37.88051 77.99376 -0.76050 1.000 48.19289 547 SER D C 1
ATOM 7948 O O . SER D 2 251 ? -36.66616 77.85229 -0.57781 1.000 52.13099 547 SER D O 1
ATOM 7951 N N . ASP D 2 252 ? -38.76735 77.05685 -0.41398 1.000 47.32406 548 ASP D N 1
ATOM 7952 C CA . ASP D 2 252 ? -38.31248 75.79058 0.15122 1.000 49.80788 548 ASP D CA 1
ATOM 7953 C C . ASP D 2 252 ? -37.53582 74.96703 -0.86783 1.000 48.26658 548 ASP D C 1
ATOM 7954 O O . ASP D 2 252 ? -36.59848 74.25112 -0.49756 1.000 56.54905 548 ASP D O 1
ATOM 7959 N N . CYS D 2 253 ? -37.90377 75.05431 -2.14767 1.000 50.42127 549 CYS D N 1
ATOM 7960 C CA . CYS D 2 253 ? -37.17017 74.35005 -3.19115 1.000 46.94237 549 CYS D CA 1
ATOM 7961 C C . CYS D 2 253 ? -35.84623 75.02013 -3.53323 1.000 58.64289 549 CYS D C 1
ATOM 7962 O O . CYS D 2 253 ? -34.97532 74.37123 -4.12246 1.000 51.29711 549 CYS D O 1
ATOM 7965 N N . LEU D 2 254 ? -35.67525 76.29429 -3.18129 1.000 51.22016 550 LEU D N 1
ATOM 7966 C CA . LEU D 2 254 ? -34.46025 77.03981 -3.48027 1.000 47.02410 550 LEU D CA 1
ATOM 7967 C C . LEU D 2 254 ? -33.49825 77.10460 -2.30229 1.000 47.82947 550 LEU D C 1
ATOM 7968 O O . LEU D 2 254 ? -32.52227 77.85960 -2.35886 1.000 63.18875 550 LEU D O 1
ATOM 7973 N N . LYS D 2 255 ? -33.74819 76.34067 -1.24075 1.000 52.65974 551 LYS D N 1
ATOM 7974 C CA . LYS D 2 255 ? -32.94058 76.46109 -0.03403 1.000 55.23026 551 LYS D CA 1
ATOM 7975 C C . LYS D 2 255 ? -31.49240 76.07050 -0.30086 1.000 57.51533 551 LYS D C 1
ATOM 7976 O O . LYS D 2 255 ? -31.20615 75.17340 -1.09875 1.000 55.28351 551 LYS D O 1
ATOM 7982 N N . PHE D 2 256 ? -30.57692 76.76567 0.37817 1.000 66.27203 552 PHE D N 1
ATOM 7983 C CA . PHE D 2 256 ? -29.15024 76.54981 0.16105 1.000 51.91775 552 PHE D CA 1
ATOM 7984 C C . PHE D 2 256 ? -28.73702 75.14511 0.58050 1.000 53.89049 552 PHE D C 1
ATOM 7985 O O . PHE D 2 256 ? -28.06833 74.42942 -0.17387 1.000 49.94496 552 PHE D O 1
ATOM 7993 N N . GLN D 2 257 ? -29.12789 74.73273 1.78353 1.000 57.77086 553 GLN D N 1
ATOM 7994 C CA . GLN D 2 257 ? -28.79580 73.40498 2.28891 1.000 60.81176 553 GLN D CA 1
ATOM 7995 C C . GLN D 2 257 ? -29.74260 72.38967 1.66064 1.000 70.43042 553 GLN D C 1
ATOM 7996 O O . GLN D 2 257 ? -30.95275 72.42513 1.90804 1.000 77.66376 553 GLN D O 1
ATOM 7998 N N . ARG D 2 258 ? -29.19262 71.48135 0.84723 1.000 70.84382 554 ARG D N 1
ATOM 7999 C CA . ARG D 2 258 ? -30.01989 70.50016 0.15240 1.000 63.22699 554 ARG D CA 1
ATOM 8000 C C . ARG D 2 258 ? -30.79468 69.61261 1.11614 1.000 69.58393 554 ARG D C 1
ATOM 8001 O O . ARG D 2 258 ? -31.84320 69.07871 0.74013 1.000 65.51398 554 ARG D O 1
ATOM 8009 N N . GLU D 2 259 ? -30.31552 69.46132 2.35393 1.000 63.09991 555 GLU D N 1
ATOM 8010 C CA . GLU D 2 259 ? -30.97158 68.58112 3.31274 1.000 70.92639 555 GLU D CA 1
ATOM 8011 C C . GLU D 2 259 ? -32.36124 69.07224 3.69933 1.000 74.04951 555 GLU D C 1
ATOM 8012 O O . GLU D 2 259 ? -33.18432 68.26906 4.15162 1.000 73.85947 555 GLU D O 1
ATOM 8018 N N . GLU D 2 260 ? -32.64320 70.36463 3.53138 1.000 74.47109 556 GLU D N 1
ATOM 8019 C CA . GLU D 2 260 ? -33.92548 70.93930 3.91360 1.000 78.07713 556 GLU D CA 1
ATOM 8020 C C . GLU D 2 260 ? -34.89365 71.08307 2.74672 1.000 70.31375 556 GLU D C 1
ATOM 8021 O O . GLU D 2 260 ? -36.07438 71.36639 2.97762 1.000 72.13023 556 GLU D O 1
ATOM 8027 N N . ARG D 2 261 ? -34.43053 70.90173 1.51237 1.000 53.28860 557 ARG D N 1
ATOM 8028 C CA . ARG D 2 261 ? -35.32116 70.99860 0.36658 1.000 49.62780 557 ARG D CA 1
ATOM 8029 C C . ARG D 2 261 ? -36.24938 69.78819 0.32178 1.000 61.44879 557 ARG D C 1
ATOM 8030 O O . ARG D 2 261 ? -35.80191 68.65355 0.51540 1.000 69.62469 557 ARG D O 1
ATOM 8038 N N . PRO D 2 262 ? -37.53709 69.99227 0.07047 1.000 48.10899 558 PRO D N 1
ATOM 8039 C CA . PRO D 2 262 ? -38.47416 68.86892 0.06003 1.000 42.44117 558 PRO D CA 1
ATOM 8040 C C . PRO D 2 262 ? -38.34900 68.04334 -1.21102 1.000 46.12711 558 PRO D C 1
ATOM 8041 O O . PRO D 2 262 ? -37.88436 68.50883 -2.25292 1.000 46.28319 558 PRO D O 1
ATOM 8045 N N . LEU D 2 263 ? -38.76778 66.78885 -1.10003 1.000 39.37817 559 LEU D N 1
ATOM 8046 C CA . LEU D 2 263 ? -38.79990 65.89600 -2.24445 1.000 38.30610 559 LEU D CA 1
ATOM 8047 C C . LEU D 2 263 ? -40.14953 66.00352 -2.95072 1.000 42.48321 559 LEU D C 1
ATOM 8048 O O . LEU D 2 263 ? -41.12090 66.54508 -2.41826 1.000 38.06966 559 LEU D O 1
ATOM 8053 N N . PHE D 2 264 ? -40.20078 65.47455 -4.16815 1.000 36.92188 560 PHE D N 1
ATOM 8054 C CA . PHE D 2 264 ? -41.33935 65.68830 -5.05520 1.000 41.85863 560 PHE D CA 1
ATOM 8055 C C . PHE D 2 264 ? -42.65184 65.08054 -4.56035 1.000 35.92316 560 PHE D C 1
ATOM 8056 O O . PHE D 2 264 ? -43.71691 65.62312 -4.88046 1.000 35.85102 560 PHE D O 1
ATOM 8064 N N . PRO D 2 265 ? -42.65062 63.96962 -3.80949 1.000 44.70155 561 PRO D N 1
ATOM 8065 C CA . PRO D 2 265 ? -43.90895 63.56913 -3.15454 1.000 36.32372 561 PRO D CA 1
ATOM 8066 C C . PRO D 2 265 ? -44.48887 64.65466 -2.26442 1.000 36.39780 561 PRO D C 1
ATOM 8067 O O . PRO D 2 265 ? -45.69988 64.90503 -2.30808 1.000 42.07481 561 PRO D O 1
ATOM 8071 N N . GLN D 2 266 ? -43.65254 65.31741 -1.46144 1.000 40.96894 562 GLN D N 1
ATOM 8072 C CA . GLN D 2 266 ? -44.14150 66.41170 -0.62945 1.000 44.01955 562 GLN D CA 1
ATOM 8073 C C . GLN D 2 266 ? -44.48891 67.63752 -1.46475 1.000 38.30682 562 GLN D C 1
ATOM 8074 O O . GLN D 2 266 ? -45.42000 68.37580 -1.12279 1.000 43.93067 562 GLN D O 1
ATOM 8080 N N . ILE D 2 267 ? -43.75526 67.87057 -2.55545 1.000 42.46161 563 ILE D N 1
ATOM 8081 C CA . ILE D 2 267 ? -44.07825 68.97924 -3.44900 1.000 40.55252 563 ILE D CA 1
ATOM 8082 C C . ILE D 2 267 ? -45.44563 68.76633 -4.08526 1.000 37.67782 563 ILE D C 1
ATOM 8083 O O . ILE D 2 267 ? -46.25466 69.69739 -4.18128 1.000 45.49563 563 ILE D O 1
ATOM 8088 N N . LEU D 2 268 ? -45.72831 67.53614 -4.52230 1.000 36.63324 564 LEU D N 1
ATOM 8089 C CA . LEU D 2 268 ? -47.02738 67.23959 -5.11875 1.000 41.81689 564 LEU D CA 1
ATOM 8090 C C . LEU D 2 268 ? -48.15599 67.43253 -4.11431 1.000 36.05493 564 LEU D C 1
ATOM 8091 O O . LEU D 2 268 ? -49.20776 67.98827 -4.45154 1.000 37.69421 564 LEU D O 1
ATOM 8096 N N . ALA D 2 269 ? -47.95810 66.97771 -2.87435 1.000 36.33238 565 ALA D N 1
ATOM 8097 C CA . ALA D 2 269 ? -48.98498 67.15207 -1.85326 1.000 42.17758 565 ALA D CA 1
ATOM 8098 C C . ALA D 2 269 ? -49.20700 68.62285 -1.52615 1.000 43.82563 565 ALA D C 1
ATOM 8099 O O . ALA D 2 269 ? -50.32686 69.01818 -1.18341 1.000 44.92240 565 ALA D O 1
ATOM 8101 N N . THR D 2 270 ? -48.16023 69.44421 -1.62754 1.000 38.40456 566 THR D N 1
ATOM 8102 C CA . THR D 2 270 ? -48.31917 70.87537 -1.39501 1.000 39.44247 566 THR D CA 1
ATOM 8103 C C . THR D 2 270 ? -49.07926 71.53849 -2.53758 1.000 43.26116 566 THR D C 1
ATOM 8104 O O . THR D 2 270 ? -49.96701 72.36653 -2.30159 1.000 45.22633 566 THR D O 1
ATOM 8108 N N . ILE D 2 271 ? -48.74892 71.18479 -3.78227 1.000 39.75544 567 ILE D N 1
ATOM 8109 C CA . ILE D 2 271 ? -49.45100 71.75703 -4.92724 1.000 39.71792 567 ILE D CA 1
ATOM 8110 C C . ILE D 2 271 ? -50.89976 71.28933 -4.95526 1.000 47.63793 567 ILE D C 1
ATOM 8111 O O . ILE D 2 271 ? -51.81943 72.09152 -5.16104 1.000 47.53740 567 ILE D O 1
ATOM 8116 N N . GLU D 2 272 ? -51.12872 69.98701 -4.75517 1.000 43.41830 568 GLU D N 1
ATOM 8117 C CA . GLU D 2 272 ? -52.49001 69.46572 -4.71353 1.000 44.24376 568 GLU D CA 1
ATOM 8118 C C . GLU D 2 272 ? -53.30333 70.06940 -3.57712 1.000 46.90681 568 GLU D C 1
ATOM 8119 O O . GLU D 2 272 ? -54.53601 70.09486 -3.65972 1.000 57.71866 568 GLU D O 1
ATOM 8121 N N . LEU D 2 273 ? -52.64521 70.55391 -2.52109 1.000 40.91286 569 LEU D N 1
ATOM 8122 C CA . LEU D 2 273 ? -53.36055 71.20034 -1.42718 1.000 52.55460 569 LEU D CA 1
ATOM 8123 C C . LEU D 2 273 ? -53.81132 72.60421 -1.81369 1.000 52.07550 569 LEU D C 1
ATOM 8124 O O . LEU D 2 273 ? -54.96928 72.97290 -1.59254 1.000 60.52568 569 LEU D O 1
ATOM 8129 N N . LEU D 2 274 ? -52.90790 73.40374 -2.38992 1.000 63.69896 570 LEU D N 1
ATOM 8130 C CA . LEU D 2 274 ? -53.26885 74.76989 -2.75523 1.000 54.93008 570 LEU D CA 1
ATOM 8131 C C . LEU D 2 274 ? -54.19798 74.80071 -3.96236 1.000 59.54471 570 LEU D C 1
ATOM 8132 O O . LEU D 2 274 ? -54.97756 75.74750 -4.11579 1.000 65.54667 570 LEU D O 1
ATOM 8137 N N . GLN D 2 275 ? -54.13106 73.78391 -4.82655 1.000 56.58548 571 GLN D N 1
ATOM 8138 C CA . GLN D 2 275 ? -55.06071 73.70604 -5.94894 1.000 52.78545 571 GLN D CA 1
ATOM 8139 C C . GLN D 2 275 ? -56.48316 73.42837 -5.48428 1.000 71.54121 571 GLN D C 1
ATOM 8140 O O . GLN D 2 275 ? -57.44037 73.89702 -6.11101 1.000 71.35735 571 GLN D O 1
ATOM 8146 N N . ARG D 2 276 ? -56.63923 72.67300 -4.39329 1.000 81.04465 572 ARG D N 1
ATOM 8147 C CA . ARG D 2 276 ? -57.96423 72.22918 -3.97176 1.000 83.75369 572 ARG D CA 1
ATOM 8148 C C . ARG D 2 276 ? -58.86951 73.39764 -3.60534 1.000 91.37874 572 ARG D C 1
ATOM 8149 O O . ARG D 2 276 ? -60.09688 73.28199 -3.69836 1.000 96.00702 572 ARG D O 1
ATOM 8151 N N . SER D 2 277 ? -58.29193 74.52666 -3.19103 1.000 84.80100 573 SER D N 1
ATOM 8152 C CA . SER D 2 277 ? -59.05540 75.71402 -2.81249 1.000 91.56299 573 SER D CA 1
ATOM 8153 C C . SER D 2 277 ? -58.47362 76.92451 -3.54876 1.000 98.09128 573 SER D C 1
ATOM 8154 O O . SER D 2 277 ? -57.82955 77.78642 -2.94662 1.000 93.92316 573 SER D O 1
ATOM 8157 N N . LEU D 2 278 ? -58.71199 76.97570 -4.85835 1.000 103.11946 574 LEU D N 1
ATOM 8158 C CA . LEU D 2 278 ? -58.25943 78.07505 -5.71213 1.000 101.22269 574 LEU D CA 1
ATOM 8159 C C . LEU D 2 278 ? -56.75764 78.32123 -5.58720 1.000 90.47980 574 LEU D C 1
ATOM 8160 O O . LEU D 2 278 ? -56.06175 78.49423 -6.58793 1.000 82.09837 574 LEU D O 1
#